Protein 8OK0 (pdb70)

Structure (mmCIF, N/CA/C/O backbone):
data_8OK0
#
_entry.id   8OK0
#
_cell.length_a   107.172
_cell.length_b   58.928
_cell.length_c   189.161
_cell.angle_alpha   90.00
_cell.angle_beta   98.93
_cell.angle_gamma   90.00
#
_symmetry.space_group_name_H-M   'I 1 2 1'
#
loop_
_entity.id
_entity.type
_entity.pdbx_description
1 polymer 'NAD(P)H dehydrogenase [quinone] 1'
2 non-polymer 'FLAVIN-ADENINE DINUCLEOTIDE'
3 non-polymer 'phenylmethanesulfonic acid'
4 non-polymer GLYCEROL
5 non-polymer 'ACETYL GROUP'
6 water water
#
loop_
_atom_site.group_PDB
_atom_site.id
_atom_site.type_symbol
_atom_site.label_atom_id
_atom_site.label_alt_id
_atom_site.label_comp_id
_atom_site.label_asym_id
_atom_site.label_entity_id
_atom_site.label_seq_id
_atom_site.pdbx_PDB_ins_code
_atom_site.Cartn_x
_atom_site.Cartn_y
_atom_site.Cartn_z
_atom_site.occupancy
_atom_site.B_iso_or_equiv
_atom_site.auth_seq_id
_atom_site.auth_comp_id
_atom_site.auth_asym_id
_atom_site.auth_atom_id
_atom_site.pdbx_PDB_model_num
ATOM 1 N N . GLY A 1 3 ? -39.852 -22.129 60.108 1.00 59.95 3 GLY A N 1
ATOM 2 C CA . GLY A 1 3 ? -38.681 -22.885 59.624 1.00 57.56 3 GLY A CA 1
ATOM 3 C C . GLY A 1 3 ? -37.685 -21.980 58.899 1.00 54.84 3 GLY A C 1
ATOM 4 O O . GLY A 1 3 ? -38.075 -21.139 58.082 1.00 53.55 3 GLY A O 1
ATOM 5 N N . ARG A 1 4 ? -36.395 -22.169 59.199 1.00 46.37 4 ARG A N 1
ATOM 6 C CA . ARG A 1 4 ? -35.335 -21.512 58.445 1.00 41.33 4 ARG A CA 1
ATOM 7 C C . ARG A 1 4 ? -34.934 -22.360 57.236 1.00 36.36 4 ARG A C 1
ATOM 8 O O . ARG A 1 4 ? -35.333 -23.525 57.111 1.00 30.67 4 ARG A O 1
ATOM 16 N N . ARG A 1 5 ? -34.119 -21.744 56.361 1.00 33.57 5 ARG A N 1
ATOM 17 C CA . ARG A 1 5 ? -33.710 -22.364 55.109 1.00 29.80 5 ARG A CA 1
ATOM 18 C C . ARG A 1 5 ? -32.186 -22.524 55.084 1.00 28.05 5 ARG A C 1
ATOM 19 O O . ARG A 1 5 ? -31.452 -21.598 55.446 1.00 26.69 5 ARG A O 1
ATOM 27 N N . ALA A 1 6 ? -31.728 -23.714 54.670 1.00 25.36 6 ALA A N 1
ATOM 28 C CA . ALA A 1 6 ? -30.308 -24.017 54.581 1.00 24.90 6 ALA A CA 1
ATOM 29 C C . ALA A 1 6 ? -29.944 -24.337 53.138 1.00 24.42 6 ALA A C 1
ATOM 30 O O . ALA A 1 6 ? -30.736 -24.960 52.444 1.00 25.80 6 ALA A O 1
ATOM 32 N N . LEU A 1 7 ? -28.749 -23.886 52.712 1.00 23.12 7 LEU A N 1
ATOM 33 C CA . LEU A 1 7 ? -28.113 -24.294 51.472 1.00 23.19 7 LEU A CA 1
ATOM 34 C C . LEU A 1 7 ? -26.807 -25.011 51.804 1.00 25.26 7 LEU A C 1
ATOM 35 O O . LEU A 1 7 ? -25.974 -24.488 52.572 1.00 24.27 7 LEU A O 1
ATOM 40 N N . ILE A 1 8 ? -26.673 -26.236 51.289 1.00 21.67 8 ILE A N 1
ATOM 41 C CA . ILE A 1 8 ? -25.450 -27.001 51.437 1.00 22.75 8 ILE A CA 1
ATOM 42 C C . ILE A 1 8 ? -24.751 -27.051 50.089 1.00 22.54 8 ILE A C 1
ATOM 43 O O . ILE A 1 8 ? -25.261 -27.660 49.144 1.00 22.98 8 ILE A O 1
ATOM 48 N N . VAL A 1 9 ? -23.572 -26.435 50.031 1.00 20.87 9 VAL A N 1
ATOM 49 C CA . VAL A 1 9 ? -22.717 -26.492 48.856 1.00 21.15 9 VAL A CA 1
ATOM 50 C C . VAL A 1 9 ? -21.653 -27.566 49.077 1.00 22.12 9 VAL A C 1
ATOM 51 O O . VAL A 1 9 ? -20.805 -27.420 49.953 1.00 21.23 9 VAL A O 1
ATOM 55 N N . LEU A 1 10 ? -21.696 -28.634 48.265 1.00 20.97 10 LEU A N 1
ATOM 56 C CA . LEU A 1 10 ? -20.761 -29.749 48.329 1.00 22.00 10 LEU A CA 1
ATOM 57 C C . LEU A 1 10 ? -19.788 -29.689 47.146 1.00 20.28 10 LEU A C 1
ATOM 58 O O . LEU A 1 10 ? -20.208 -29.476 45.997 1.00 21.83 10 LEU A O 1
ATOM 63 N N . ALA A 1 11 ? -18.493 -29.922 47.423 1.00 19.13 11 ALA A N 1
ATOM 64 C CA . ALA A 1 11 ? -17.458 -29.933 46.389 1.00 21.37 11 ALA A CA 1
ATOM 65 C C . ALA A 1 11 ? -16.659 -31.233 46.475 1.00 23.87 11 ALA A C 1
ATOM 66 O O . ALA A 1 11 ? -15.529 -31.246 46.954 1.00 23.16 11 ALA A O 1
ATOM 68 N N . HIS A 1 12 ? -17.281 -32.330 46.026 1.00 25.24 12 HIS A N 1
ATOM 69 C CA . HIS A 1 12 ? -16.624 -33.625 45.954 1.00 24.36 12 HIS A CA 1
ATOM 70 C C . HIS A 1 12 ? -17.315 -34.473 44.884 1.00 24.31 12 HIS A C 1
ATOM 71 O O . HIS A 1 12 ? -18.533 -34.530 44.836 1.00 25.20 12 HIS A O 1
ATOM 78 N N . SER A 1 13 ? -16.515 -35.120 44.041 1.00 25.53 13 SER A N 1
ATOM 79 C CA . SER A 1 13 ? -16.993 -35.888 42.895 1.00 25.33 13 SER A CA 1
ATOM 80 C C . SER A 1 13 ? -17.632 -37.219 43.292 1.00 28.06 13 SER A C 1
ATOM 81 O O . SER A 1 13 ? -18.443 -37.731 42.529 1.00 27.51 13 SER A O 1
ATOM 84 N N . GLU A 1 14 ? -17.282 -37.789 44.455 1.00 28.29 14 GLU A N 1
ATOM 85 C CA . GLU A 1 14 ? -17.663 -39.162 44.778 1.00 29.73 14 GLU A CA 1
ATOM 86 C C . GLU A 1 14 ? -18.812 -39.245 45.774 1.00 29.59 14 GLU A C 1
ATOM 87 O O . GLU A 1 14 ? -18.725 -38.721 46.884 1.00 28.54 14 GLU A O 1
ATOM 93 N N . ARG A 1 15 ? -19.883 -39.971 45.381 1.00 32.24 15 ARG A N 1
ATOM 94 C CA . ARG A 1 15 ? -21.015 -40.220 46.264 1.00 32.68 15 ARG A CA 1
ATOM 95 C C . ARG A 1 15 ? -20.613 -41.147 47.406 1.00 30.08 15 ARG A C 1
ATOM 96 O O . ARG A 1 15 ? -21.295 -41.191 48.428 1.00 32.48 15 ARG A O 1
ATOM 104 N N . THR A 1 16 ? -19.508 -41.883 47.209 1.00 32.31 16 THR A N 1
ATOM 105 C CA . THR A 1 16 ? -18.997 -42.832 48.191 1.00 33.04 16 THR A CA 1
ATOM 106 C C . THR A 1 16 ? -18.086 -42.159 49.218 1.00 35.10 16 THR A C 1
ATOM 107 O O . THR A 1 16 ? -17.565 -42.834 50.105 1.00 32.23 16 THR A O 1
ATOM 111 N N . SER A 1 17 ? -17.872 -40.847 49.092 1.00 32.62 17 SER A N 1
ATOM 112 C CA . SER A 1 17 ? -16.880 -40.142 49.900 1.00 30.14 17 SER A CA 1
ATOM 113 C C . SER A 1 17 ? -17.422 -39.849 51.292 1.00 29.12 17 SER A C 1
ATOM 114 O O . SER A 1 17 ? -18.629 -39.848 51.534 1.00 30.16 17 SER A O 1
ATOM 117 N N . PHE A 1 18 ? -16.496 -39.536 52.210 1.00 27.78 18 PHE A N 1
ATOM 118 C CA . PHE A 1 18 ? -16.880 -39.069 53.522 1.00 26.75 18 PHE A CA 1
ATOM 119 C C . PHE A 1 18 ? -17.551 -37.700 53.409 1.00 24.29 18 PHE A C 1
ATOM 120 O O . PHE A 1 18 ? -18.494 -37.393 54.136 1.00 24.98 18 PHE A O 1
ATOM 128 N N . ASN A 1 19 ? -17.061 -36.887 52.474 1.00 26.75 19 ASN A N 1
ATOM 129 C CA . ASN A 1 19 ? -17.665 -35.581 52.227 1.00 25.18 19 ASN A CA 1
ATOM 130 C C . ASN A 1 19 ? -19.145 -35.718 51.913 1.00 24.71 19 ASN A C 1
ATOM 131 O O . ASN A 1 19 ? -19.969 -34.974 52.435 1.00 23.63 19 ASN A O 1
ATOM 136 N N . TYR A 1 20 ? -19.482 -36.673 51.037 1.00 27.19 20 TYR A N 1
ATOM 137 C CA . TYR A 1 20 ? -20.874 -36.884 50.681 1.00 27.82 20 TYR A CA 1
ATOM 138 C C . TYR A 1 20 ? -21.656 -37.330 51.911 1.00 25.15 20 TYR A C 1
ATOM 139 O O . TYR A 1 20 ? -22.791 -36.910 52.115 1.00 28.35 20 TYR A O 1
ATOM 148 N N . ALA A 1 21 ? -21.054 -38.175 52.741 1.00 25.22 21 ALA A N 1
ATOM 149 C CA . ALA A 1 21 ? -21.726 -38.657 53.937 1.00 26.52 21 ALA A CA 1
ATOM 150 C C . ALA A 1 21 ? -22.045 -37.493 54.871 1.00 27.08 21 ALA A C 1
ATOM 151 O O . ALA A 1 21 ? -23.132 -37.459 55.460 1.00 28.08 21 ALA A O 1
ATOM 153 N N A MET A 1 22 ? -21.106 -36.534 54.984 0.50 25.96 22 MET A N 1
ATOM 154 N N B MET A 1 22 ? -21.106 -36.535 54.984 0.50 27.98 22 MET A N 1
ATOM 155 C CA A MET A 1 22 ? -21.299 -35.372 55.837 0.50 24.77 22 MET A CA 1
ATOM 156 C CA B MET A 1 22 ? -21.299 -35.374 55.838 0.50 28.06 22 MET A CA 1
ATOM 157 C C A MET A 1 22 ? -22.412 -34.473 55.299 0.50 24.08 22 MET A C 1
ATOM 158 C C B MET A 1 22 ? -22.412 -34.474 55.300 0.50 25.79 22 MET A C 1
ATOM 159 O O A MET A 1 22 ? -23.157 -33.879 56.072 0.50 24.31 22 MET A O 1
ATOM 160 O O B MET A 1 22 ? -23.156 -33.879 56.072 0.50 25.92 22 MET A O 1
ATOM 169 N N . LYS A 1 23 ? -22.513 -34.370 53.973 1.00 25.66 23 LYS A N 1
ATOM 170 C CA . LYS A 1 23 ? -23.589 -33.614 53.352 1.00 27.10 23 LYS A CA 1
ATOM 171 C C . LYS A 1 23 ? -24.930 -34.266 53.682 1.00 27.77 23 LYS A C 1
ATOM 172 O O . LYS A 1 23 ? -25.885 -33.589 54.049 1.00 25.63 23 LYS A O 1
ATOM 178 N N . GLU A 1 24 ? -24.998 -35.588 53.529 1.00 28.89 24 GLU A N 1
ATOM 179 C CA . GLU A 1 24 ? -26.214 -36.337 53.831 1.00 30.04 24 GLU A CA 1
ATOM 180 C C . GLU A 1 24 ? -26.594 -36.206 55.300 1.00 27.45 24 GLU A C 1
ATOM 181 O O . GLU A 1 24 ? -27.772 -36.018 55.630 1.00 27.15 24 GLU A O 1
ATOM 187 N N . ALA A 1 25 ? -25.599 -36.266 56.184 1.00 29.62 25 ALA A N 1
ATOM 188 C CA . ALA A 1 25 ? -25.852 -36.161 57.611 1.00 31.02 25 ALA A CA 1
ATOM 189 C C . ALA A 1 25 ? -26.402 -34.775 57.949 1.00 30.77 25 ALA A C 1
ATOM 190 O O . ALA A 1 25 ? -27.378 -34.657 58.685 1.00 28.98 25 ALA A O 1
ATOM 192 N N . ALA A 1 26 ? -25.783 -33.733 57.378 1.00 28.88 26 ALA A N 1
ATOM 193 C CA . ALA A 1 26 ? -26.239 -32.372 57.590 1.00 26.23 26 ALA A CA 1
ATOM 194 C C . ALA A 1 26 ? -27.687 -32.206 57.146 1.00 25.68 26 ALA A C 1
ATOM 195 O O . ALA A 1 26 ? -28.485 -31.577 57.831 1.00 27.41 26 ALA A O 1
ATOM 197 N N . ALA A 1 27 ? -28.004 -32.717 55.958 1.00 24.32 27 ALA A N 1
ATOM 198 C CA . ALA A 1 27 ? -29.338 -32.555 55.402 1.00 26.39 27 ALA A CA 1
ATOM 199 C C . ALA A 1 27 ? -30.372 -33.220 56.319 1.00 26.39 27 ALA A C 1
ATOM 200 O O . ALA A 1 27 ? -31.412 -32.625 56.602 1.00 29.77 27 ALA A O 1
ATOM 202 N N . ALA A 1 28 ? -30.053 -34.432 56.788 1.00 30.04 28 ALA A N 1
ATOM 203 C CA . ALA A 1 28 ? -30.959 -35.208 57.622 1.00 32.25 28 ALA A CA 1
ATOM 204 C C . ALA A 1 28 ? -31.206 -34.502 58.959 1.00 31.61 28 ALA A C 1
ATOM 205 O O . ALA A 1 28 ? -32.342 -34.393 59.409 1.00 32.71 28 ALA A O 1
ATOM 207 N N . ALA A 1 29 ? -30.134 -34.008 59.590 1.00 32.17 29 ALA A N 1
ATOM 208 C CA . ALA A 1 29 ? -30.232 -33.359 60.890 1.00 29.55 29 ALA A CA 1
ATOM 209 C C . ALA A 1 29 ? -31.019 -32.049 60.790 1.00 30.67 29 ALA A C 1
ATOM 210 O O . ALA A 1 29 ? -31.803 -31.721 61.676 1.00 32.10 29 ALA A O 1
ATOM 212 N N . LEU A 1 30 ? -30.802 -31.276 59.724 1.00 26.46 30 LEU A N 1
ATOM 213 C CA . LEU A 1 30 ? -31.474 -29.993 59.569 1.00 26.91 30 LEU A CA 1
ATOM 214 C C . LEU A 1 30 ? -32.967 -30.197 59.287 1.00 28.46 30 LEU A C 1
ATOM 215 O O . LEU A 1 30 ? -33.814 -29.483 59.824 1.00 25.68 30 LEU A O 1
ATOM 220 N N . LYS A 1 31 ? -33.290 -31.170 58.434 1.00 29.15 31 LYS A N 1
ATOM 221 C CA . LYS A 1 31 ? -34.689 -31.478 58.137 1.00 29.79 31 LYS A CA 1
ATOM 222 C C . LYS A 1 31 ? -35.428 -31.967 59.389 1.00 31.24 31 LYS A C 1
ATOM 223 O O . LYS A 1 31 ? -36.580 -31.589 59.595 1.00 30.78 31 LYS A O 1
ATOM 229 N N . LYS A 1 32 ? -34.749 -32.768 60.223 1.00 32.28 32 LYS A N 1
ATOM 230 C CA . LYS A 1 32 ? -35.319 -33.262 61.468 1.00 31.22 32 LYS A CA 1
ATOM 231 C C . LYS A 1 32 ? -35.748 -32.115 62.373 1.00 35.34 32 LYS A C 1
ATOM 232 O O . LYS A 1 32 ? -36.756 -32.221 63.076 1.00 31.17 32 LYS A O 1
ATOM 238 N N . LYS A 1 33 ? -35.012 -30.996 62.327 1.00 31.84 33 LYS A N 1
ATOM 239 C CA . LYS A 1 33 ? -35.324 -29.817 63.119 1.00 33.44 33 LYS A CA 1
ATOM 240 C C . LYS A 1 33 ? -36.200 -28.830 62.349 1.00 30.85 33 LYS A C 1
ATOM 241 O O . LYS A 1 33 ? -36.382 -27.704 62.786 1.00 35.54 33 LYS A O 1
ATOM 247 N N . GLY A 1 34 ? -36.778 -29.249 61.223 1.00 34.58 34 GLY A N 1
ATOM 248 C CA . GLY A 1 34 ? -37.759 -28.433 60.518 1.00 32.73 34 GLY A CA 1
ATOM 249 C C . GLY A 1 34 ? -37.174 -27.422 59.528 1.00 30.86 34 GLY A C 1
ATOM 250 O O . GLY A 1 34 ? -37.894 -26.529 59.078 1.00 29.76 34 GLY A O 1
ATOM 251 N N . TRP A 1 35 ? -35.876 -27.517 59.207 1.00 27.02 35 TRP A N 1
ATOM 252 C CA . TRP A 1 35 ? -35.319 -26.667 58.158 1.00 27.14 35 TRP A CA 1
ATOM 253 C C . TRP A 1 35 ? -35.791 -27.147 56.784 1.00 26.05 35 TRP A C 1
ATOM 254 O O . TRP A 1 35 ? -35.934 -28.351 56.563 1.00 28.77 35 TRP A O 1
ATOM 265 N N . GLU A 1 36 ? -35.932 -26.200 55.865 1.00 27.50 36 GLU A N 1
ATOM 266 C CA . GLU A 1 36 ? -35.910 -26.473 54.429 1.00 31.70 36 GLU A CA 1
ATOM 267 C C . GLU A 1 36 ? -34.456 -26.500 53.953 1.00 27.78 36 GLU A C 1
ATOM 268 O O . GLU A 1 36 ? -33.712 -25.560 54.236 1.00 29.58 36 GLU A O 1
ATOM 274 N N . VAL A 1 37 ? -34.062 -27.563 53.245 1.00 25.40 37 VAL A N 1
ATOM 275 C CA . VAL A 1 37 ? -32.672 -27.772 52.837 1.00 26.54 37 VAL A CA 1
ATOM 276 C C . VAL A 1 37 ? -32.570 -27.858 51.313 1.00 30.49 37 VAL A C 1
ATOM 277 O O . VAL A 1 37 ? -33.202 -28.718 50.707 1.00 31.28 37 VAL A O 1
ATOM 281 N N . VAL A 1 38 ? -31.738 -26.988 50.719 1.00 27.97 38 VAL A N 1
ATOM 282 C CA . VAL A 1 38 ? -31.442 -26.971 49.293 1.00 26.51 38 VAL A CA 1
ATOM 283 C C . VAL A 1 38 ? -29.965 -27.324 49.113 1.00 25.59 38 VAL A C 1
ATOM 284 O O . VAL A 1 38 ? -29.161 -27.029 49.995 1.00 24.83 38 VAL A O 1
ATOM 288 N N . GLU A 1 39 ? -29.626 -27.988 47.999 1.00 25.34 39 GLU A N 1
ATOM 289 C CA . GLU A 1 39 ? -28.248 -28.410 47.762 1.00 27.09 39 GLU A CA 1
ATOM 290 C C . GLU A 1 39 ? -27.679 -27.785 46.485 1.00 28.58 39 GLU A C 1
ATOM 291 O O . GLU A 1 39 ? -28.389 -27.560 45.508 1.00 27.31 39 GLU A O 1
ATOM 297 N N . SER A 1 40 ? -26.366 -27.532 46.522 1.00 23.82 40 SER A N 1
ATOM 298 C CA . SER A 1 40 ? -25.562 -27.313 45.329 1.00 24.28 40 SER A CA 1
ATOM 299 C C . SER A 1 40 ? -24.409 -28.309 45.340 1.00 25.06 40 SER A C 1
ATOM 300 O O . SER A 1 40 ? -23.332 -28.023 45.872 1.00 22.12 40 SER A O 1
ATOM 303 N N . ASP A 1 41 ? -24.681 -29.489 44.780 1.00 22.42 41 ASP A N 1
ATOM 304 C CA . ASP A 1 41 ? -23.681 -30.523 44.612 1.00 25.86 41 ASP A CA 1
ATOM 305 C C . ASP A 1 41 ? -22.958 -30.214 43.309 1.00 24.75 41 ASP A C 1
ATOM 306 O O . ASP A 1 41 ? -23.417 -30.617 42.241 1.00 23.24 41 ASP A O 1
ATOM 311 N N . LEU A 1 42 ? -21.851 -29.457 43.407 1.00 23.16 42 LEU A N 1
ATOM 312 C CA . LEU A 1 42 ? -21.255 -28.821 42.237 1.00 22.29 42 LEU A CA 1
ATOM 313 C C . LEU A 1 42 ? -20.846 -29.846 41.181 1.00 21.62 42 LEU A C 1
ATOM 314 O O . LEU A 1 42 ? -21.031 -29.612 39.998 1.00 21.54 42 LEU A O 1
ATOM 319 N N . TYR A 1 43 ? -20.269 -30.976 41.606 1.00 22.76 43 TYR A N 1
ATOM 320 C CA . TYR A 1 43 ? -19.879 -31.988 40.644 1.00 22.81 43 TYR A CA 1
ATOM 321 C C . TYR A 1 43 ? -21.101 -32.631 39.994 1.00 24.65 43 TYR A C 1
ATOM 322 O O . TYR A 1 43 ? -21.112 -32.837 38.771 1.00 27.47 43 TYR A O 1
ATOM 331 N N . ALA A 1 44 ? -22.130 -32.931 40.783 1.00 24.87 44 ALA A N 1
ATOM 332 C CA . ALA A 1 44 ? -23.313 -33.581 40.228 1.00 27.31 44 ALA A CA 1
ATOM 333 C C . ALA A 1 44 ? -24.038 -32.643 39.266 1.00 26.77 44 ALA A C 1
ATOM 334 O O . ALA A 1 44 ? -24.632 -33.106 38.285 1.00 24.27 44 ALA A O 1
ATOM 336 N N . MET A 1 45 ? -23.916 -31.326 39.507 1.00 25.01 45 MET A N 1
ATOM 337 C CA . MET A 1 45 ? -24.516 -30.304 38.676 1.00 26.44 45 MET A CA 1
ATOM 338 C C . MET A 1 45 ? -23.700 -30.051 37.407 1.00 26.94 45 MET A C 1
ATOM 339 O O . MET A 1 45 ? -24.131 -29.269 36.568 1.00 26.22 45 MET A O 1
ATOM 344 N N . ASN A 1 46 ? -22.500 -30.629 37.291 1.00 27.34 46 ASN A N 1
ATOM 345 C CA . ASN A 1 46 ? -21.580 -30.267 36.221 1.00 26.17 46 ASN A CA 1
ATOM 346 C C . ASN A 1 46 ? -21.371 -28.752 36.213 1.00 24.25 46 ASN A C 1
ATOM 347 O O . ASN A 1 46 ? -21.326 -28.122 35.163 1.00 21.80 46 ASN A O 1
ATOM 352 N N . PHE A 1 47 ? -21.223 -28.168 37.402 1.00 23.14 47 PHE A N 1
ATOM 353 C CA . PHE A 1 47 ? -21.108 -26.732 37.514 1.00 22.53 47 PHE A CA 1
ATOM 354 C C . PHE A 1 47 ? -19.869 -26.232 36.783 1.00 23.18 47 PHE A C 1
ATOM 355 O O . PHE A 1 47 ? -18.785 -26.771 36.964 1.00 24.80 47 PHE A O 1
ATOM 363 N N . ASN A 1 48 ? -20.052 -25.192 35.973 1.00 22.48 48 ASN A N 1
ATOM 364 C CA . ASN A 1 48 ? -18.988 -24.518 35.264 1.00 23.38 48 ASN A CA 1
ATOM 365 C C . ASN A 1 48 ? -18.300 -23.531 36.195 1.00 22.01 48 ASN A C 1
ATOM 366 O O . ASN A 1 48 ? -18.902 -22.535 36.565 1.00 22.13 48 ASN A O 1
ATOM 371 N N . PRO A 1 49 ? -17.029 -23.743 36.579 1.00 23.01 49 PRO A N 1
ATOM 372 C CA . PRO A 1 49 ? -16.381 -22.879 37.554 1.00 25.34 49 PRO A CA 1
ATOM 373 C C . PRO A 1 49 ? -15.542 -21.753 36.985 1.00 22.59 49 PRO A C 1
ATOM 374 O O . PRO A 1 49 ? -14.923 -21.030 37.745 1.00 22.13 49 PRO A O 1
ATOM 378 N N . ILE A 1 50 ? -15.560 -21.560 35.656 1.00 20.36 50 ILE A N 1
ATOM 379 C CA . ILE A 1 50 ? -14.651 -20.608 35.062 1.00 22.46 50 ILE A CA 1
ATOM 380 C C . ILE A 1 50 ? -15.408 -19.365 34.599 1.00 21.29 50 ILE A C 1
ATOM 381 O O . ILE A 1 50 ? -16.214 -19.451 33.697 1.00 21.03 50 ILE A O 1
ATOM 386 N N . ILE A 1 51 ? -15.048 -18.198 35.161 1.00 17.55 51 ILE A N 1
ATOM 387 C CA . ILE A 1 51 ? -15.563 -16.912 34.741 1.00 19.65 51 ILE A CA 1
ATOM 388 C C . ILE A 1 51 ? -15.170 -16.620 33.299 1.00 22.35 51 ILE A C 1
ATOM 389 O O . ILE A 1 51 ? -14.048 -16.910 32.860 1.00 22.83 51 ILE A O 1
ATOM 394 N N . SER A 1 52 ? -16.108 -16.023 32.566 1.00 20.74 52 SER A N 1
ATOM 395 C CA . SER A 1 52 ? -15.855 -15.654 31.182 1.00 22.70 52 SER A CA 1
ATOM 396 C C . SER A 1 52 ? -16.949 -14.698 30.721 1.00 23.15 52 SER A C 1
ATOM 397 O O . SER A 1 52 ? -17.961 -14.517 31.384 1.00 24.01 52 SER A O 1
ATOM 400 N N . ARG A 1 53 ? -16.766 -14.162 29.522 1.00 22.54 53 ARG A N 1
ATOM 401 C CA . ARG A 1 53 ? -17.772 -13.319 28.895 1.00 24.55 53 ARG A CA 1
ATOM 402 C C . ARG A 1 53 ? -19.106 -14.033 28.685 1.00 25.79 53 ARG A C 1
ATOM 403 O O . ARG A 1 53 ? -20.137 -13.390 28.532 1.00 25.12 53 ARG A O 1
ATOM 411 N N . LYS A 1 54 ? -19.113 -15.373 28.664 1.00 23.45 54 LYS A N 1
ATOM 412 C CA . LYS A 1 54 ? -20.358 -16.088 28.457 1.00 25.13 54 LYS A CA 1
ATOM 413 C C . LYS A 1 54 ? -21.211 -16.104 29.726 1.00 24.88 54 LYS A C 1
ATOM 414 O O . LYS A 1 54 ? -22.326 -16.602 29.720 1.00 25.21 54 LYS A O 1
ATOM 420 N N . ASP A 1 55 ? -20.719 -15.507 30.813 1.00 21.80 55 ASP A N 1
ATOM 421 C CA . ASP A 1 55 ? -21.531 -15.288 32.010 1.00 21.03 55 ASP A CA 1
ATOM 422 C C . ASP A 1 55 ? -22.542 -14.172 31.792 1.00 22.76 55 ASP A C 1
ATOM 423 O O . ASP A 1 55 ? -23.434 -14.009 32.615 1.00 25.33 55 ASP A O 1
ATOM 428 N N . ILE A 1 56 ? -22.363 -13.390 30.728 1.00 23.76 56 ILE A N 1
ATOM 429 C CA . ILE A 1 56 ? -23.261 -12.325 30.344 1.00 24.77 56 ILE A CA 1
ATOM 430 C C . ILE A 1 56 ? -23.995 -12.778 29.077 1.00 26.83 56 ILE A C 1
ATOM 431 O O . ILE A 1 56 ? -23.366 -12.991 28.054 1.00 26.01 56 ILE A O 1
ATOM 436 N N . THR A 1 57 ? -25.329 -12.897 29.169 1.00 29.97 57 THR A N 1
ATOM 437 C CA . THR A 1 57 ? -26.159 -13.521 28.138 1.00 33.14 57 THR A CA 1
ATOM 438 C C . THR A 1 57 ? -26.722 -12.481 27.188 1.00 37.57 57 THR A C 1
ATOM 439 O O . THR A 1 57 ? -27.912 -12.508 26.848 1.00 56.93 57 THR A O 1
ATOM 443 N N . GLY A 1 58 ? -25.865 -11.553 26.835 1.00 31.71 58 GLY A N 1
ATOM 444 C CA . GLY A 1 58 ? -26.210 -10.529 25.862 1.00 30.45 58 GLY A CA 1
ATOM 445 C C . GLY A 1 58 ? -24.993 -9.691 25.512 1.00 27.09 58 GLY A C 1
ATOM 446 O O . GLY A 1 58 ? -23.881 -10.040 25.871 1.00 25.51 58 GLY A O 1
ATOM 447 N N . LYS A 1 59 ? -25.265 -8.541 24.881 1.00 25.66 59 LYS A N 1
ATOM 448 C CA . LYS A 1 59 ? -24.302 -7.552 24.435 1.00 28.79 59 LYS A CA 1
ATOM 449 C C . LYS A 1 59 ? -23.481 -7.033 25.614 1.00 27.89 59 LYS A C 1
ATOM 450 O O . LYS A 1 59 ? -24.008 -6.701 26.662 1.00 28.17 59 LYS A O 1
ATOM 456 N N . LEU A 1 60 ? -22.168 -7.014 25.432 1.00 26.48 60 LEU A N 1
ATOM 457 C CA . LEU A 1 60 ? -21.238 -6.543 26.456 1.00 26.56 60 LEU A CA 1
ATOM 458 C C . LEU A 1 60 ? -21.184 -5.021 26.394 1.00 30.17 60 LEU A C 1
ATOM 459 O O . LEU A 1 60 ? -21.390 -4.446 25.332 1.00 32.91 60 LEU A O 1
ATOM 464 N N . LYS A 1 61 ? -20.899 -4.372 27.517 1.00 32.78 61 LYS A N 1
ATOM 465 C CA . LYS A 1 61 ? -20.707 -2.926 27.533 1.00 38.91 61 LYS A CA 1
ATOM 466 C C . LYS A 1 61 ? -19.494 -2.540 26.686 1.00 35.98 61 LYS A C 1
ATOM 467 O O . LYS A 1 61 ? -19.578 -1.620 25.887 1.00 40.36 61 LYS A O 1
ATOM 473 N N . ASP A 1 62 ? -18.370 -3.244 26.851 1.00 32.44 62 ASP A N 1
ATOM 474 C CA . ASP A 1 62 ? -17.127 -2.893 26.174 1.00 35.17 62 ASP A CA 1
ATOM 475 C C . ASP A 1 62 ? -16.372 -4.166 25.788 1.00 37.98 62 ASP A C 1
ATOM 476 O O . ASP A 1 62 ? -15.466 -4.592 26.498 1.00 35.59 62 ASP A O 1
ATOM 481 N N . PRO A 1 63 ? -16.726 -4.822 24.659 1.00 39.25 63 PRO A N 1
ATOM 482 C CA . PRO A 1 63 ? -16.107 -6.097 24.278 1.00 38.88 63 PRO A CA 1
ATOM 483 C C . PRO A 1 63 ? -14.635 -6.007 23.867 1.00 36.96 63 PRO A C 1
ATOM 484 O O . PRO A 1 63 ? -13.953 -7.022 23.827 1.00 42.46 63 PRO A O 1
ATOM 488 N N . ALA A 1 64 ? -14.167 -4.785 23.576 1.00 37.28 64 ALA A N 1
ATOM 489 C CA . ALA A 1 64 ? -12.795 -4.522 23.185 1.00 38.07 64 ALA A CA 1
ATOM 490 C C . ALA A 1 64 ? -11.863 -4.492 24.390 1.00 37.09 64 ALA A C 1
ATOM 491 O O . ALA A 1 64 ? -10.668 -4.743 24.244 1.00 38.41 64 ALA A O 1
ATOM 493 N N A ASN A 1 65 ? -12.407 -4.132 25.558 0.50 36.34 65 ASN A N 1
ATOM 494 N N B ASN A 1 65 ? -12.410 -4.135 25.556 0.50 36.79 65 ASN A N 1
ATOM 495 C CA A ASN A 1 65 ? -11.672 -4.113 26.817 0.50 34.87 65 ASN A CA 1
ATOM 496 C CA B ASN A 1 65 ? -11.674 -4.105 26.812 0.50 35.60 65 ASN A CA 1
ATOM 497 C C A ASN A 1 65 ? -12.556 -4.773 27.872 0.50 33.62 65 ASN A C 1
ATOM 498 C C B ASN A 1 65 ? -12.555 -4.771 27.871 0.50 34.01 65 ASN A C 1
ATOM 499 O O A ASN A 1 65 ? -13.140 -4.085 28.701 0.50 33.45 65 ASN A O 1
ATOM 500 O O B ASN A 1 65 ? -13.139 -4.085 28.702 0.50 33.82 65 ASN A O 1
ATOM 509 N N . PHE A 1 66 ? -12.682 -6.104 27.795 1.00 31.23 66 PHE A N 1
ATOM 510 C CA . PHE A 1 66 ? -13.598 -6.854 28.637 1.00 29.64 66 PHE A CA 1
ATOM 511 C C . PHE A 1 66 ? -13.086 -6.879 30.073 1.00 27.95 66 PHE A C 1
ATOM 512 O O . PHE A 1 66 ? -12.004 -7.392 30.313 1.00 27.54 66 PHE A O 1
ATOM 520 N N . GLN A 1 67 ? -13.894 -6.341 30.996 1.00 26.55 67 GLN A N 1
ATOM 521 C CA A GLN A 1 67 ? -13.558 -6.261 32.409 0.50 28.70 67 GLN A CA 1
ATOM 522 C CA B GLN A 1 67 ? -13.562 -6.259 32.407 0.50 28.60 67 GLN A CA 1
ATOM 523 C C . GLN A 1 67 ? -14.655 -6.968 33.193 1.00 26.49 67 GLN A C 1
ATOM 524 O O . GLN A 1 67 ? -15.766 -6.447 33.324 1.00 25.32 67 GLN A O 1
ATOM 535 N N . TYR A 1 68 ? -14.332 -8.153 33.708 1.00 22.65 68 TYR A N 1
ATOM 536 C CA . TYR A 1 68 ? -15.341 -9.010 34.286 1.00 23.93 68 TYR A CA 1
ATOM 537 C C . TYR A 1 68 ? -16.085 -8.332 35.440 1.00 24.52 68 TYR A C 1
ATOM 538 O O . TYR A 1 68 ? -17.306 -8.464 35.546 1.00 20.66 68 TYR A O 1
ATOM 547 N N . PRO A 1 69 ? -15.404 -7.658 36.394 1.00 26.41 69 PRO A N 1
ATOM 548 C CA . PRO A 1 69 ? -16.130 -7.057 37.523 1.00 26.84 69 PRO A CA 1
ATOM 549 C C . PRO A 1 69 ? -17.232 -6.100 37.053 1.00 22.76 69 PRO A C 1
ATOM 550 O O . PRO A 1 69 ? -18.408 -6.301 37.388 1.00 24.04 69 PRO A O 1
ATOM 554 N N . ALA A 1 70 ? -16.882 -5.125 36.209 1.00 24.10 70 ALA A N 1
ATOM 555 C CA . ALA A 1 70 ? -17.876 -4.149 35.764 1.00 27.88 70 ALA A CA 1
ATOM 556 C C . ALA A 1 70 ? -18.951 -4.803 34.900 1.00 26.62 70 ALA A C 1
ATOM 557 O O . ALA A 1 70 ? -20.133 -4.498 35.056 1.00 26.54 70 ALA A O 1
ATOM 559 N N . GLU A 1 71 ? -18.553 -5.729 34.007 1.00 26.38 71 GLU A N 1
ATOM 560 C CA . GLU A 1 71 ? -19.498 -6.322 33.067 1.00 24.74 71 GLU A CA 1
ATOM 561 C C . GLU A 1 71 ? -20.498 -7.218 33.808 1.00 24.79 71 GLU A C 1
ATOM 562 O O . GLU A 1 71 ? -21.674 -7.246 33.458 1.00 24.68 71 GLU A O 1
ATOM 568 N N . SER A 1 72 ? -20.027 -7.964 34.822 1.00 22.57 72 SER A N 1
ATOM 569 C CA . SER A 1 72 ? -20.885 -8.882 35.543 1.00 23.46 72 SER A CA 1
ATOM 570 C C . SER A 1 72 ? -21.902 -8.104 36.376 1.00 22.09 72 SER A C 1
ATOM 571 O O . SER A 1 72 ? -23.038 -8.519 36.505 1.00 20.36 72 SER A O 1
ATOM 574 N N . VAL A 1 73 ? -21.463 -6.991 36.971 1.00 24.74 73 VAL A N 1
ATOM 575 C CA . VAL A 1 73 ? -22.330 -6.174 37.802 1.00 25.18 73 VAL A CA 1
ATOM 576 C C . VAL A 1 73 ? -23.456 -5.597 36.953 1.00 24.18 73 VAL A C 1
ATOM 577 O O . VAL A 1 73 ? -24.619 -5.642 37.342 1.00 25.43 73 VAL A O 1
ATOM 581 N N . LEU A 1 74 ? -23.092 -5.109 35.763 1.00 25.55 74 LEU A N 1
ATOM 582 C CA . LEU A 1 74 ? -24.064 -4.591 34.815 1.00 27.28 74 LEU A CA 1
ATOM 583 C C . LEU A 1 74 ? -25.077 -5.679 34.470 1.00 24.64 74 LEU A C 1
ATOM 584 O O . LEU A 1 74 ? -26.282 -5.435 34.444 1.00 25.12 74 LEU A O 1
ATOM 589 N N . ALA A 1 75 ? -24.584 -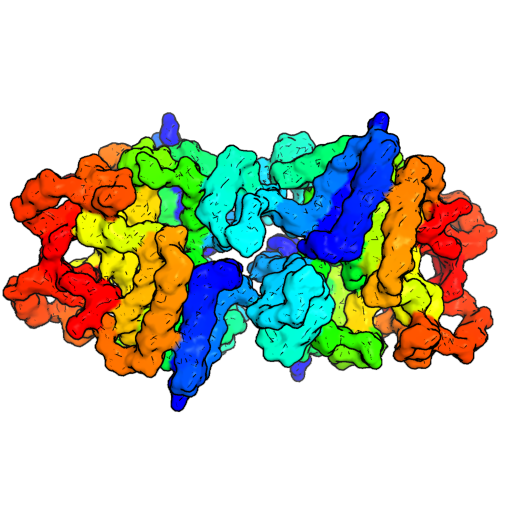6.896 34.209 1.00 23.66 75 ALA A N 1
ATOM 590 C CA . ALA A 1 75 ? -25.466 -7.997 33.862 1.00 22.62 75 ALA A CA 1
ATOM 591 C C . ALA A 1 75 ? -26.403 -8.321 35.021 1.00 23.14 75 ALA A C 1
ATOM 592 O O . ALA A 1 75 ? -27.579 -8.644 34.827 1.00 23.61 75 ALA A O 1
ATOM 594 N N . TYR A 1 76 ? -25.857 -8.283 36.238 1.00 23.71 76 TYR A N 1
ATOM 595 C CA . TYR A 1 76 ? -26.642 -8.561 37.424 1.00 25.69 76 TYR A CA 1
ATOM 596 C C . TYR A 1 76 ? -27.808 -7.561 37.480 1.00 26.77 76 TYR A C 1
ATOM 597 O O . TYR A 1 76 ? -28.952 -7.957 37.684 1.00 26.72 76 TYR A O 1
ATOM 606 N N . LYS A 1 77 ? -27.488 -6.277 37.311 1.00 28.03 77 LYS A N 1
ATOM 607 C CA . LYS A 1 77 ? -28.472 -5.208 37.438 1.00 31.37 77 LYS A CA 1
ATOM 608 C C . LYS A 1 77 ? -29.525 -5.240 36.331 1.00 30.06 77 LYS A C 1
ATOM 609 O O . LYS A 1 77 ? -30.703 -4.974 36.591 1.00 31.75 77 LYS A O 1
ATOM 615 N N . GLU A 1 78 ? -29.110 -5.613 35.110 1.00 31.48 78 GLU A N 1
ATOM 616 C CA . GLU A 1 78 ? -29.985 -5.577 33.950 1.00 28.10 78 GLU A CA 1
ATOM 617 C C . GLU A 1 78 ? -30.701 -6.908 33.724 1.00 31.96 78 GLU A C 1
ATOM 618 O O . GLU A 1 78 ? -31.565 -6.991 32.851 1.00 37.14 78 GLU A O 1
ATOM 624 N N . GLY A 1 79 ? -30.324 -7.955 34.476 1.00 29.69 79 GLY A N 1
ATOM 625 C CA . GLY A 1 79 ? -30.952 -9.266 34.396 1.00 31.31 79 GLY A CA 1
ATOM 626 C C . GLY A 1 79 ? -30.446 -10.115 33.224 1.00 30.61 79 GLY A C 1
ATOM 627 O O . GLY A 1 79 ? -31.176 -10.900 32.623 1.00 32.16 79 GLY A O 1
ATOM 628 N N . HIS A 1 80 ? -29.156 -10.008 32.928 1.00 30.94 80 HIS A N 1
ATOM 629 C CA . HIS A 1 80 ? -28.548 -10.710 31.807 1.00 28.90 80 HIS A CA 1
ATOM 630 C C . HIS A 1 80 ? -27.423 -11.648 32.263 1.00 29.19 80 HIS A C 1
ATOM 631 O O . HIS A 1 80 ? -26.588 -11.966 31.436 1.00 29.12 80 HIS A O 1
ATOM 638 N N . LEU A 1 81 ? -27.377 -12.060 33.534 1.00 29.65 81 LEU A N 1
ATOM 639 C CA . LEU A 1 81 ? -26.435 -13.094 33.949 1.00 24.16 81 LEU A CA 1
ATOM 640 C C . LEU A 1 81 ? -26.878 -14.450 33.416 1.00 26.02 81 LEU A C 1
ATOM 641 O O . LEU A 1 81 ? -28.078 -14.709 33.265 1.00 22.61 81 LEU A O 1
ATOM 646 N N . SER A 1 82 ? -25.888 -15.316 33.159 1.00 26.86 82 SER A N 1
ATOM 647 C CA . SER A 1 82 ? -26.124 -16.680 32.732 1.00 27.54 82 SER A CA 1
ATOM 648 C C . SER A 1 82 ? -27.077 -17.361 33.710 1.00 26.43 82 SER A C 1
ATOM 649 O O . SER A 1 82 ? -26.943 -17.228 34.930 1.00 25.35 82 SER A O 1
ATOM 652 N N . PRO A 1 83 ? -28.093 -18.106 33.216 1.00 25.76 83 PRO A N 1
ATOM 653 C CA . PRO A 1 83 ? -29.063 -18.748 34.097 1.00 26.21 83 PRO A CA 1
ATOM 654 C C . PRO A 1 83 ? -28.522 -19.649 35.200 1.00 23.69 83 PRO A C 1
ATOM 655 O O . PRO A 1 83 ? -29.125 -19.717 36.266 1.00 23.74 83 PRO A O 1
ATOM 659 N N . ASP A 1 84 ? -27.421 -20.362 34.949 1.00 21.70 84 ASP A N 1
ATOM 660 C CA . ASP A 1 84 ? -26.828 -21.192 35.992 1.00 23.02 84 ASP A CA 1
ATOM 661 C C . ASP A 1 84 ? -26.379 -20.336 37.183 1.00 22.14 84 ASP A C 1
ATOM 662 O O . ASP A 1 84 ? -26.522 -20.768 38.327 1.00 25.80 84 ASP A O 1
ATOM 667 N N . ILE A 1 85 ? -25.830 -19.160 36.916 1.00 22.59 85 ILE A N 1
ATOM 668 C CA . ILE A 1 85 ? -25.425 -18.239 37.980 1.00 21.72 85 ILE A CA 1
ATOM 669 C C . ILE A 1 85 ? -26.668 -17.742 38.731 1.00 23.44 85 ILE A C 1
ATOM 670 O O . ILE A 1 85 ? -26.712 -17.768 39.953 1.00 20.45 85 ILE A O 1
ATOM 675 N N . VAL A 1 86 ? -27.694 -17.325 37.981 1.00 23.15 86 VAL A N 1
ATOM 676 C CA . VAL A 1 86 ? -28.927 -16.806 38.563 1.00 24.56 86 VAL A CA 1
ATOM 677 C C . VAL A 1 86 ? -29.545 -17.837 39.493 1.00 21.62 86 VAL A C 1
ATOM 678 O O . VAL A 1 86 ? -29.964 -17.495 40.597 1.00 22.47 86 VAL A O 1
ATOM 682 N N . ALA A 1 87 ? -29.537 -19.114 39.094 1.00 22.96 87 ALA A N 1
ATOM 683 C CA . ALA A 1 87 ? -30.089 -20.166 39.926 1.00 24.66 87 ALA A CA 1
ATOM 684 C C . ALA A 1 87 ? -29.373 -20.252 41.278 1.00 24.50 87 ALA A C 1
ATOM 685 O O . ALA A 1 87 ? -30.003 -20.447 42.306 1.00 22.85 87 ALA A O 1
ATOM 687 N N . GLU A 1 88 ? -28.050 -20.102 41.288 1.00 22.58 88 GLU A N 1
ATOM 688 C CA . GLU A 1 88 ? -27.291 -20.177 42.524 1.00 22.04 88 GLU A CA 1
ATOM 689 C C . GLU A 1 88 ? -27.531 -18.941 43.383 1.00 20.50 88 GLU A C 1
ATOM 690 O O . GLU A 1 88 ? -27.644 -19.058 44.600 1.00 24.19 88 GLU A O 1
ATOM 696 N N . GLN A 1 89 ? -27.596 -17.765 42.756 1.00 20.39 89 GLN A N 1
ATOM 697 C CA . GLN A 1 89 ? -27.913 -16.531 43.457 1.00 21.55 89 GLN A CA 1
ATOM 698 C C . GLN A 1 89 ? -29.268 -16.631 44.160 1.00 23.16 89 GLN A C 1
ATOM 699 O O . GLN A 1 89 ? -29.447 -16.128 45.270 1.00 23.59 89 GLN A O 1
ATOM 705 N N . LYS A 1 90 ? -30.237 -17.287 43.518 1.00 26.77 90 LYS A N 1
ATOM 706 C CA . LYS A 1 90 ? -31.563 -17.427 44.109 1.00 28.12 90 LYS A CA 1
ATOM 707 C C . LYS A 1 90 ? -31.507 -18.360 45.317 1.00 26.63 90 LYS A C 1
ATOM 708 O O . LYS A 1 90 ? -32.186 -18.107 46.315 1.00 27.04 90 LYS A O 1
ATOM 714 N N . LYS A 1 91 ? -30.707 -19.424 45.243 1.00 23.50 91 LYS A N 1
ATOM 715 C CA . LYS A 1 91 ? -30.524 -20.288 46.401 1.00 25.66 91 LYS A CA 1
ATOM 716 C C . LYS A 1 91 ? -29.960 -19.490 47.571 1.00 24.52 91 LYS A C 1
ATOM 717 O O . LYS A 1 91 ? -30.406 -19.660 48.710 1.00 24.91 91 LYS A O 1
ATOM 723 N N . LEU A 1 92 ? -28.964 -18.644 47.294 1.00 24.83 92 LEU A N 1
ATOM 724 C CA . LEU A 1 92 ? -28.308 -17.855 48.319 1.00 25.98 92 LEU A CA 1
ATOM 725 C C . LEU A 1 92 ? -29.280 -16.870 48.946 1.00 27.51 92 LEU A C 1
ATOM 726 O O . LEU A 1 92 ? -29.319 -16.743 50.168 1.00 24.80 92 LEU A O 1
ATOM 731 N N . GLU A 1 93 ? -30.028 -16.145 48.103 1.00 28.84 93 GLU A N 1
ATOM 732 C CA . GLU A 1 93 ? -31.025 -15.204 48.590 1.00 30.35 93 GLU A CA 1
ATOM 733 C C . GLU A 1 93 ? -31.984 -15.898 49.554 1.00 27.87 93 GLU A C 1
ATOM 734 O O . GLU A 1 93 ? -32.349 -15.321 50.570 1.00 28.75 93 GLU A O 1
ATOM 740 N N . ALA A 1 94 ? -32.392 -17.137 49.243 1.00 27.56 94 ALA A N 1
ATOM 741 C CA . ALA A 1 94 ? -33.371 -17.850 50.049 1.00 29.27 94 ALA A CA 1
ATOM 742 C C . ALA A 1 94 ? -32.786 -18.363 51.367 1.00 29.52 94 ALA A C 1
ATOM 743 O O . ALA A 1 94 ? -33.513 -18.495 52.350 1.00 28.04 94 ALA A O 1
ATOM 745 N N . ALA A 1 95 ? -31.480 -18.657 51.393 1.00 25.32 95 ALA A N 1
ATOM 746 C CA . ALA A 1 95 ? -30.896 -19.400 52.512 1.00 25.64 95 ALA A CA 1
ATOM 747 C C . ALA A 1 95 ? -30.606 -18.476 53.702 1.00 25.17 95 ALA A C 1
ATOM 748 O O . ALA A 1 95 ? -30.119 -17.357 53.525 1.00 26.87 95 ALA A O 1
ATOM 750 N N . ASP A 1 96 ? -30.896 -18.986 54.908 1.00 25.46 96 ASP A N 1
ATOM 751 C CA . ASP A 1 96 ? -30.455 -18.380 56.164 1.00 27.27 96 ASP A CA 1
ATOM 752 C C . ASP A 1 96 ? -29.041 -18.858 56.521 1.00 22.24 96 ASP A C 1
ATOM 753 O O . ASP A 1 96 ? -28.202 -18.084 56.967 1.00 25.63 96 ASP A O 1
ATOM 758 N N . LEU A 1 97 ? -28.827 -20.157 56.367 1.00 22.94 97 LEU A N 1
ATOM 759 C CA . LEU A 1 97 ? -27.579 -20.822 56.698 1.00 23.41 97 LEU A CA 1
ATOM 760 C C . LEU A 1 97 ? -26.991 -21.423 55.417 1.00 21.49 97 LEU A C 1
ATOM 761 O O . LEU A 1 97 ? -27.702 -22.064 54.646 1.00 22.17 97 LEU A O 1
ATOM 766 N N . VAL A 1 98 ? -25.687 -21.234 55.224 1.00 20.97 98 VAL A N 1
ATOM 767 C CA . VAL A 1 98 ? -24.970 -21.829 54.107 1.00 21.78 98 VAL A CA 1
ATOM 768 C C . VAL A 1 98 ? -23.807 -22.655 54.649 1.00 23.35 98 VAL A C 1
ATOM 769 O O . VAL A 1 98 ? -22.959 -22.126 55.362 1.00 22.90 98 VAL A O 1
ATOM 773 N N . ILE A 1 99 ? -23.845 -23.959 54.362 1.00 20.03 99 ILE A N 1
ATOM 774 C CA . ILE A 1 99 ? -22.803 -24.895 54.718 1.00 22.22 99 ILE A CA 1
ATOM 775 C C . ILE A 1 99 ? -21.984 -25.184 53.464 1.00 23.22 99 ILE A C 1
ATOM 776 O O . ILE A 1 99 ? -22.556 -25.576 52.441 1.00 21.98 99 ILE A O 1
ATOM 781 N N . PHE A 1 100 ? -20.660 -25.038 53.583 1.00 21.34 100 PHE A N 1
ATOM 782 C CA . PHE A 1 100 ? -19.716 -25.462 52.558 1.00 21.29 100 PHE A CA 1
ATOM 783 C C . PHE A 1 100 ? -19.009 -26.727 53.027 1.00 22.98 100 PHE A C 1
ATOM 784 O O . PHE A 1 100 ? -18.250 -26.686 53.987 1.00 25.94 100 PHE A O 1
ATOM 792 N N . GLN A 1 101 ? -19.270 -27.835 52.326 1.00 20.16 101 GLN A N 1
ATOM 793 C CA . GLN A 1 101 ? -18.698 -29.126 52.643 1.00 21.74 101 GLN A CA 1
ATOM 794 C C . GLN A 1 101 ? -17.689 -29.482 51.553 1.00 21.12 101 GLN A C 1
ATOM 795 O O . GLN A 1 101 ? -18.042 -29.618 50.377 1.00 22.43 101 GLN A O 1
ATOM 801 N N . PHE A 1 102 ? -16.419 -29.622 51.943 1.00 19.95 102 PHE A N 1
ATOM 802 C CA . PHE A 1 102 ? -15.379 -29.907 50.966 1.00 20.34 102 PHE A CA 1
ATOM 803 C C . PHE A 1 102 ? -14.154 -30.516 51.621 1.00 22.01 102 PHE A C 1
ATOM 804 O O . PHE A 1 102 ? -13.872 -30.265 52.798 1.00 22.90 102 PHE A O 1
ATOM 812 N N . PRO A 1 103 ? -13.376 -31.314 50.853 1.00 21.70 103 PRO A N 1
ATOM 813 C CA . PRO A 1 103 ? -12.028 -31.693 51.252 1.00 23.13 103 PRO A CA 1
ATOM 814 C C . PRO A 1 103 ? -11.090 -30.505 51.045 1.00 24.18 103 PRO A C 1
ATOM 815 O O . PRO A 1 103 ? -11.124 -29.820 50.007 1.00 23.34 103 PRO A O 1
ATOM 819 N N . LEU A 1 104 ? -10.200 -30.301 52.021 1.00 25.85 104 LEU A N 1
ATOM 820 C CA . LEU A 1 104 ? -9.126 -29.349 51.813 1.00 21.91 104 LEU A CA 1
ATOM 821 C C . LEU A 1 104 ? -8.256 -29.826 50.645 1.00 20.94 104 LEU A C 1
ATOM 822 O O . LEU A 1 104 ? -7.814 -30.986 50.605 1.00 24.52 104 LEU A O 1
ATOM 827 N N . GLN A 1 105 ? -8.014 -28.925 49.690 1.00 19.72 105 GLN A N 1
ATOM 828 C CA . GLN A 1 105 ? -7.192 -29.209 48.531 1.00 20.31 105 GLN A CA 1
ATOM 829 C C . GLN A 1 105 ? -6.186 -28.078 48.358 1.00 19.60 105 GLN A C 1
ATOM 830 O O . GLN A 1 105 ? -6.548 -26.919 48.137 1.00 21.74 105 GLN A O 1
ATOM 836 N N . TRP A 1 106 ? -4.907 -28.418 48.469 1.00 21.84 106 TRP A N 1
ATOM 837 C CA . TRP A 1 106 ? -3.844 -27.442 48.286 1.00 20.62 106 TRP A CA 1
ATOM 838 C C . TRP A 1 106 ? -4.119 -26.220 49.158 1.00 21.26 106 TRP A C 1
ATOM 839 O O . TRP A 1 106 ? -4.070 -25.093 48.684 1.00 21.50 106 TRP A O 1
ATOM 850 N N . PHE A 1 107 ? -4.415 -26.506 50.437 1.00 21.17 107 PHE A N 1
ATOM 851 C CA B PHE A 1 107 ? -4.539 -25.504 51.492 0.38 21.47 107 PHE A CA 1
ATOM 852 C CA C PHE A 1 107 ? -4.574 -25.530 51.502 0.62 23.85 107 PHE A CA 1
ATOM 853 C C . PHE A 1 107 ? -5.703 -24.548 51.199 1.00 22.72 107 PHE A C 1
ATOM 854 O O . PHE A 1 107 ? -5.691 -23.422 51.665 1.00 24.03 107 PHE A O 1
ATOM 869 N N . GLY A 1 108 ? -6.717 -25.000 50.452 1.00 22.51 108 GLY A N 1
ATOM 870 C CA . GLY A 1 108 ? -7.844 -24.144 50.155 1.00 21.31 108 GLY A CA 1
ATOM 871 C C . GLY A 1 108 ? -9.044 -24.931 49.645 1.00 21.37 108 GLY A C 1
ATOM 872 O O . GLY A 1 108 ? -9.126 -26.153 49.780 1.00 20.41 108 GLY A O 1
ATOM 873 N N . VAL A 1 109 ? -9.991 -24.193 49.071 1.00 22.62 109 VAL A N 1
ATOM 874 C CA . VAL A 1 109 ? -11.192 -24.801 48.527 1.00 22.80 109 VAL A CA 1
ATOM 875 C C . VAL A 1 109 ? -10.856 -25.442 47.187 1.00 21.32 109 VAL A C 1
ATOM 876 O O . VAL A 1 109 ? -10.004 -24.943 46.443 1.00 19.15 109 VAL A O 1
ATOM 880 N N . PRO A 1 110 ? -11.551 -26.539 46.807 1.00 22.24 110 PRO A N 1
ATOM 881 C CA . PRO A 1 110 ? -11.426 -27.085 45.457 1.00 22.90 110 PRO A CA 1
ATOM 882 C C . PRO A 1 110 ? -11.700 -26.034 44.385 1.00 22.04 110 PRO A C 1
ATOM 883 O O . PRO A 1 110 ? -12.509 -25.142 44.596 1.00 19.58 110 PRO A O 1
ATOM 887 N N . ALA A 1 111 ? -11.036 -26.165 43.234 1.00 19.99 111 ALA A N 1
ATOM 888 C CA . ALA A 1 111 ? -11.205 -25.238 42.133 1.00 19.17 111 ALA A CA 1
ATOM 889 C C . ALA A 1 111 ? -12.687 -25.051 41.782 1.00 19.62 111 ALA A C 1
ATOM 890 O O . ALA A 1 111 ? -13.088 -23.932 41.510 1.00 18.47 111 ALA A O 1
ATOM 892 N N . ILE A 1 112 ? -13.488 -26.114 41.813 1.00 18.57 112 ILE A N 1
ATOM 893 C CA . ILE A 1 112 ? -14.893 -26.019 41.414 1.00 19.18 112 ILE A CA 1
ATOM 894 C C . ILE A 1 112 ? -15.660 -25.088 42.362 1.00 20.19 112 ILE A C 1
ATOM 895 O O . ILE A 1 112 ? -16.537 -24.344 41.932 1.00 21.18 112 ILE A O 1
ATOM 900 N N . LEU A 1 113 ? -15.299 -25.092 43.639 1.00 19.03 113 LEU A N 1
ATOM 901 C CA . LEU A 1 113 ? -15.903 -24.232 44.648 1.00 18.93 113 LEU A CA 1
ATOM 902 C C . LEU A 1 113 ? -15.327 -22.821 44.555 1.00 20.87 113 LEU A C 1
ATOM 903 O O . LEU A 1 113 ? -16.070 -21.848 44.654 1.00 19.90 113 LEU A O 1
ATOM 908 N N . LYS A 1 114 ? -14.007 -22.691 44.325 1.00 20.02 114 LYS A N 1
ATOM 909 C CA . LYS A 1 114 ? -13.436 -21.372 44.095 1.00 19.81 114 LYS A CA 1
ATOM 910 C C . LYS A 1 114 ? -14.164 -20.662 42.951 1.00 19.46 114 LYS A C 1
ATOM 911 O O . LYS A 1 114 ? -14.457 -19.464 43.019 1.00 18.81 114 LYS A O 1
ATOM 917 N N . GLY A 1 115 ? -14.424 -21.409 41.879 1.00 20.39 115 GLY A N 1
ATOM 918 C CA . GLY A 1 115 ? -15.056 -20.828 40.701 1.00 19.85 115 GLY A CA 1
ATOM 919 C C . GLY A 1 115 ? -16.530 -20.523 40.959 1.00 18.26 115 GLY A C 1
ATOM 920 O O . GLY A 1 115 ? -17.071 -19.599 40.361 1.00 19.75 115 GLY A O 1
ATOM 921 N N . TRP A 1 116 ? -17.190 -21.298 41.809 1.00 20.48 116 TRP A N 1
ATOM 922 C CA . TRP A 1 116 ? -18.541 -20.977 42.261 1.00 19.68 116 TRP A CA 1
ATOM 923 C C . TRP A 1 116 ? -18.557 -19.605 42.939 1.00 19.68 116 TRP A C 1
ATOM 924 O O . TRP A 1 116 ? -19.350 -18.752 42.571 1.00 19.18 116 TRP A O 1
ATOM 935 N N . PHE A 1 117 ? -17.614 -19.338 43.835 1.00 19.47 117 PHE A N 1
ATOM 936 C CA . PHE A 1 117 ? -17.488 -18.003 44.406 1.00 18.66 117 PHE A CA 1
ATOM 937 C C . PHE A 1 117 ? -17.299 -16.946 43.329 1.00 19.02 117 PHE A C 1
ATOM 938 O O . PHE A 1 117 ? -17.923 -15.887 43.354 1.00 18.54 117 PHE A O 1
ATOM 946 N N . GLU A 1 118 ? -16.401 -17.221 42.386 1.00 19.32 118 GLU A N 1
ATOM 947 C CA . GLU A 1 118 ? -16.041 -16.248 41.367 1.00 18.54 118 GLU A CA 1
ATOM 948 C C . GLU A 1 118 ? -17.234 -15.924 40.466 1.00 18.92 118 GLU A C 1
ATOM 949 O O . GLU A 1 118 ? -17.426 -14.777 40.108 1.00 20.33 118 GLU A O 1
ATOM 955 N N . ARG A 1 119 ? -18.001 -16.940 40.051 1.00 19.26 119 ARG A N 1
ATOM 956 C CA . ARG A 1 119 ? -19.120 -16.686 39.149 1.00 19.35 119 ARG A CA 1
ATOM 957 C C . ARG A 1 119 ? -20.390 -16.243 39.887 1.00 19.85 119 ARG A C 1
ATOM 958 O O . ARG A 1 119 ? -21.229 -15.565 39.283 1.00 20.03 119 ARG A O 1
ATOM 966 N N . VAL A 1 120 ? -20.550 -16.622 41.166 1.00 17.29 120 VAL A N 1
ATOM 967 C CA . VAL A 1 120 ? -21.821 -16.426 41.848 1.00 18.56 120 VAL A CA 1
ATOM 968 C C . VAL A 1 120 ? -21.797 -15.167 42.721 1.00 20.69 120 VAL A C 1
ATOM 969 O O . VAL A 1 120 ? -22.789 -14.432 42.762 1.00 19.85 120 VAL A O 1
ATOM 973 N N . PHE A 1 121 ? -20.671 -14.900 43.401 1.00 20.23 121 PHE A N 1
ATOM 974 C CA . PHE A 1 121 ? -20.575 -13.730 44.272 1.00 20.32 121 PHE A CA 1
ATOM 975 C C . PHE A 1 121 ? -20.240 -12.498 43.444 1.00 19.42 121 PHE A C 1
ATOM 976 O O . PHE A 1 121 ? -19.141 -11.950 43.511 1.00 21.95 121 PHE A O 1
ATOM 984 N N . ILE A 1 122 ? -21.217 -12.055 42.656 1.00 21.64 122 ILE A N 1
ATOM 985 C CA . ILE A 1 122 ? -21.077 -10.898 41.799 1.00 21.92 122 ILE A CA 1
ATOM 986 C C . ILE A 1 122 ? -21.290 -9.629 42.633 1.00 22.93 122 ILE A C 1
ATOM 987 O O . ILE A 1 122 ? -22.066 -9.608 43.586 1.00 22.54 122 ILE A O 1
ATOM 992 N N . GLY A 1 123 ? -20.591 -8.571 42.253 1.00 24.70 123 GLY A N 1
ATOM 993 C CA . GLY A 1 123 ? -20.764 -7.251 42.836 1.00 25.76 123 GLY A CA 1
ATOM 994 C C . GLY A 1 123 ? -22.227 -6.818 42.828 1.00 27.02 123 GLY A C 1
ATOM 995 O O . GLY A 1 123 ? -23.005 -7.195 41.946 1.00 24.78 123 GLY A O 1
ATOM 996 N N . GLU A 1 124 ? -22.586 -6.043 43.865 1.00 30.53 124 GLU A N 1
ATOM 997 C CA . GLU A 1 124 ? -23.942 -5.540 44.105 1.00 36.22 124 GLU A CA 1
ATOM 998 C C . GLU A 1 124 ? -24.803 -6.652 44.710 1.00 30.58 124 GLU A C 1
ATOM 999 O O . GLU A 1 124 ? -25.387 -6.477 45.778 1.00 29.40 124 GLU A O 1
ATOM 1005 N N . PHE A 1 125 ? -24.786 -7.833 44.095 1.00 27.11 125 PHE A N 1
ATOM 1006 C CA . PHE A 1 125 ? -25.482 -8.978 44.635 1.00 26.50 125 PHE A CA 1
ATOM 1007 C C . PHE A 1 125 ? -24.862 -9.427 45.969 1.00 26.51 125 PHE A C 1
ATOM 1008 O O . PHE A 1 125 ? -25.572 -9.615 46.958 1.00 25.39 125 PHE A O 1
ATOM 1016 N N . ALA A 1 126 ? -23.539 -9.670 45.982 1.00 26.17 126 ALA A N 1
ATOM 1017 C CA . ALA A 1 126 ? -22.915 -10.351 47.118 1.00 24.77 126 ALA A CA 1
ATOM 1018 C C . ALA A 1 126 ? -22.061 -9.398 47.947 1.00 27.29 126 ALA A C 1
ATOM 1019 O O . ALA A 1 126 ? -21.758 -9.704 49.089 1.00 28.90 126 ALA A O 1
ATOM 1021 N N . TYR A 1 127 ? -21.622 -8.293 47.366 1.00 26.41 127 TYR A N 1
ATOM 1022 C CA . TYR A 1 127 ? -20.788 -7.340 48.074 1.00 29.22 127 TYR A CA 1
ATOM 1023 C C . TYR A 1 127 ? -20.926 -5.984 47.395 1.00 33.14 127 TYR A C 1
ATOM 1024 O O . TYR A 1 127 ? -21.315 -5.888 46.230 1.00 30.13 127 TYR A O 1
ATOM 1033 N N . THR A 1 128 ? -20.553 -4.941 48.134 1.00 36.36 128 THR A N 1
ATOM 1034 C CA . THR A 1 128 ? -20.286 -3.639 47.551 1.00 40.20 128 THR A CA 1
ATOM 1035 C C . THR A 1 128 ? -19.176 -2.975 48.359 1.00 43.26 128 THR A C 1
ATOM 1036 O O . THR A 1 128 ? -19.093 -3.174 49.576 1.00 33.86 128 THR A O 1
ATOM 1040 N N . TYR A 1 129 ? -18.367 -2.138 47.691 1.00 47.35 129 TYR A N 1
ATOM 1041 C CA . TYR A 1 129 ? -17.384 -1.297 48.357 1.00 53.51 129 TYR A CA 1
ATOM 1042 C C . TYR A 1 129 ? -18.059 -0.331 49.329 1.00 47.46 129 TYR A C 1
ATOM 1043 O O . TYR A 1 129 ? -17.481 0.005 50.352 1.00 52.41 129 TYR A O 1
ATOM 1052 N N . ALA A 1 130 ? -19.269 0.121 49.003 1.00 44.75 130 ALA A N 1
ATOM 1053 C CA . ALA A 1 130 ? -19.987 1.058 49.845 1.00 46.80 130 ALA A CA 1
ATOM 1054 C C . ALA A 1 130 ? -20.355 0.425 51.183 1.00 45.79 130 ALA A C 1
ATOM 1055 O O . ALA A 1 130 ? -20.602 1.144 52.139 1.00 48.47 130 ALA A O 1
ATOM 1057 N N . ALA A 1 131 ? -20.410 -0.908 51.238 1.00 44.22 131 ALA A N 1
ATOM 1058 C CA . ALA A 1 131 ? -20.830 -1.626 52.435 1.00 44.57 131 ALA A CA 1
ATOM 1059 C C . ALA A 1 131 ? -20.092 -2.968 52.553 1.00 39.22 131 ALA A C 1
ATOM 1060 O O . ALA A 1 131 ? -20.691 -4.035 52.463 1.00 33.38 131 ALA A O 1
ATOM 1062 N N . MET A 1 132 ? -18.782 -2.893 52.813 1.00 40.55 132 MET A N 1
ATOM 1063 C CA . MET A 1 132 ? -17.937 -4.076 52.931 1.00 40.95 132 MET A CA 1
ATOM 1064 C C . MET A 1 132 ? -18.197 -4.780 54.259 1.00 35.66 132 MET A C 1
ATOM 1065 O O . MET A 1 132 ? -18.713 -4.182 55.205 1.00 37.39 132 MET A O 1
ATOM 1070 N N . TYR A 1 133 ? -17.893 -6.083 54.298 1.00 28.69 133 TYR A N 1
ATOM 1071 C CA . TYR A 1 133 ? -17.748 -6.840 55.536 1.00 27.15 133 TYR A CA 1
ATOM 1072 C C . TYR A 1 133 ? -19.075 -6.834 56.291 1.00 26.79 133 TYR A C 1
ATOM 1073 O O . TYR A 1 133 ? -20.085 -7.262 55.733 1.00 27.32 133 TYR A O 1
ATOM 1082 N N . ASP A 1 134 ? -19.095 -6.390 57.557 1.00 25.19 134 ASP A N 1
ATOM 1083 C CA . ASP A 1 134 ? -20.262 -6.542 58.411 1.00 25.41 134 ASP A CA 1
ATOM 1084 C C . ASP A 1 134 ? -21.479 -5.760 57.913 1.00 24.40 134 ASP A C 1
ATOM 1085 O O . ASP A 1 134 ? -22.572 -6.023 58.387 1.00 27.64 134 ASP A O 1
ATOM 1090 N N . LYS A 1 135 ? -21.328 -4.862 56.945 1.00 22.63 135 LYS A N 1
ATOM 1091 C CA . LYS A 1 135 ? -22.460 -4.148 56.363 1.00 24.70 135 LYS A CA 1
ATOM 1092 C C . LYS A 1 135 ? -22.919 -4.777 55.037 1.00 27.21 135 LYS A C 1
ATOM 1093 O O . LYS A 1 135 ? -23.787 -4.226 54.341 1.00 24.98 135 LYS A O 1
ATOM 1099 N N . GLY A 1 136 ? -22.354 -5.944 54.687 1.00 23.68 136 GLY A N 1
ATOM 1100 C CA . GLY A 1 136 ? -22.581 -6.500 53.365 1.00 25.51 136 GLY A CA 1
ATOM 1101 C C . GLY A 1 136 ? -23.949 -7.179 53.235 1.00 24.79 136 GLY A C 1
ATOM 1102 O O . GLY A 1 136 ? -24.674 -7.436 54.202 1.00 25.91 136 GLY A O 1
ATOM 1103 N N . PRO A 1 137 ? -24.332 -7.524 51.983 1.00 25.57 137 PRO A N 1
ATOM 1104 C CA . PRO A 1 137 ? -25.646 -8.088 51.696 1.00 23.53 137 PRO A CA 1
ATOM 1105 C C . PRO A 1 137 ? -26.056 -9.328 52.460 1.00 22.28 137 PRO A C 1
ATOM 1106 O O . PRO A 1 137 ? -27.249 -9.559 52.613 1.00 23.15 137 PRO A O 1
ATOM 1110 N N . PHE A 1 138 ? -25.085 -10.137 52.916 1.00 20.04 138 PHE A N 1
ATOM 1111 C CA . PHE A 1 138 ? -25.401 -11.409 53.542 1.00 19.48 138 PHE A CA 1
ATOM 1112 C C . PHE A 1 138 ? -25.335 -11.342 55.069 1.00 20.90 138 PHE A C 1
ATOM 1113 O O . PHE A 1 138 ? -25.279 -12.375 55.742 1.00 20.97 138 PHE A O 1
ATOM 1121 N N . ARG A 1 139 ? -25.362 -10.134 55.624 1.00 23.03 139 ARG A N 1
ATOM 1122 C CA . ARG A 1 139 ? -25.185 -9.951 57.061 1.00 24.41 139 ARG A CA 1
ATOM 1123 C C . ARG A 1 139 ? -26.288 -10.596 57.908 1.00 28.93 139 ARG A C 1
ATOM 1124 O O . ARG A 1 139 ? -26.072 -10.819 59.098 1.00 27.21 139 ARG A O 1
ATOM 1132 N N A SER A 1 140 ? -27.441 -10.927 57.311 0.80 27.53 140 SER A N 1
ATOM 1133 N N B SER A 1 140 ? -27.437 -10.921 57.304 0.20 26.70 140 SER A N 1
ATOM 1134 C CA A SER A 1 140 ? -28.478 -11.616 58.065 0.80 30.01 140 SER A CA 1
ATOM 1135 C CA B SER A 1 140 ? -28.499 -11.605 58.026 0.20 26.49 140 SER A CA 1
ATOM 1136 C C A SER A 1 140 ? -28.343 -13.132 57.951 0.80 30.16 140 SER A C 1
ATOM 1137 C C B SER A 1 140 ? -28.342 -13.125 57.948 0.20 26.56 140 SER A C 1
ATOM 1138 O O A SER A 1 140 ? -29.143 -13.871 58.536 0.80 30.96 140 SER A O 1
ATOM 1139 O O B SER A 1 140 ? -29.126 -13.866 58.552 0.20 27.34 140 SER A O 1
ATOM 1144 N N . LYS A 1 141 ? -27.325 -13.585 57.207 1.00 25.03 141 LYS A N 1
ATOM 1145 C CA . LYS A 1 141 ? -27.079 -15.008 57.021 1.00 23.76 141 LYS A CA 1
ATOM 1146 C C . LYS A 1 141 ? -25.854 -15.466 57.808 1.00 21.29 141 LYS A C 1
ATOM 1147 O O . LYS A 1 141 ? -25.011 -14.667 58.195 1.00 24.12 141 LYS A O 1
ATOM 1153 N N . LYS A 1 142 ? -25.771 -16.764 58.007 1.00 22.14 142 LYS A N 1
ATOM 1154 C CA . LYS A 1 142 ? -24.636 -17.399 58.644 1.00 22.95 142 LYS A CA 1
ATOM 1155 C C . LYS A 1 142 ? -24.053 -18.423 57.680 1.00 25.18 142 LYS A C 1
ATOM 1156 O O . LYS A 1 142 ? -24.797 -19.085 56.955 1.00 25.17 142 LYS A O 1
ATOM 1162 N N . ALA A 1 143 ? -22.729 -18.521 57.673 1.00 23.82 143 ALA A N 1
ATOM 1163 C CA . ALA A 1 143 ? -22.007 -19.475 56.844 1.00 22.79 143 ALA A CA 1
ATOM 1164 C C . ALA A 1 143 ? -21.067 -20.290 57.724 1.00 21.64 143 ALA A C 1
ATOM 1165 O O . ALA A 1 143 ? -20.566 -19.794 58.732 1.00 23.38 143 ALA A O 1
ATOM 1167 N N . VAL A 1 144 ? -20.845 -21.543 57.347 1.00 21.36 144 VAL A N 1
ATOM 1168 C CA . VAL A 1 144 ? -19.928 -22.415 58.065 1.00 23.67 144 VAL A CA 1
ATOM 1169 C C . VAL A 1 144 ? -19.184 -23.292 57.063 1.00 20.54 144 VAL A C 1
ATOM 1170 O O . VAL A 1 144 ? -19.784 -23.778 56.106 1.00 21.86 144 VAL A O 1
ATOM 1174 N N . LEU A 1 145 ? -17.880 -23.470 57.293 1.00 21.40 145 LEU A N 1
ATOM 1175 C CA . LEU A 1 145 ? -17.058 -24.407 56.554 1.00 21.72 145 LEU A CA 1
ATOM 1176 C C . LEU A 1 145 ? -17.030 -25.743 57.292 1.00 24.20 145 LEU A C 1
ATOM 1177 O O . LEU A 1 145 ? -16.781 -25.784 58.500 1.00 23.84 145 LEU A O 1
ATOM 1182 N N . SER A 1 146 ? -17.283 -26.826 56.553 1.00 20.76 146 SER A N 1
ATOM 1183 C CA . SER A 1 146 ? -17.043 -28.172 57.033 1.00 22.78 146 SER A CA 1
ATOM 1184 C C . SER A 1 146 ? -16.001 -28.820 56.134 1.00 24.00 146 SER A C 1
ATOM 1185 O O . SER A 1 146 ? -16.295 -29.156 54.990 1.00 23.76 146 SER A O 1
ATOM 1188 N N . ILE A 1 147 ? -14.800 -29.029 56.693 1.00 23.30 147 ILE A N 1
ATOM 1189 C CA . ILE A 1 147 ? -13.611 -29.381 55.935 1.00 23.01 147 ILE A CA 1
ATOM 1190 C C . ILE A 1 147 ? -13.075 -30.726 56.412 1.00 22.76 147 ILE A C 1
ATOM 1191 O O . ILE A 1 147 ? -12.960 -30.963 57.617 1.00 25.90 147 ILE A O 1
ATOM 1196 N N . THR A 1 148 ? -12.707 -31.579 55.464 1.00 23.21 148 THR A N 1
ATOM 1197 C CA . THR A 1 148 ? -11.956 -32.792 55.753 1.00 23.73 148 THR A CA 1
ATOM 1198 C C . THR A 1 148 ? -10.523 -32.599 55.277 1.00 24.76 148 THR A C 1
ATOM 1199 O O . THR A 1 148 ? -10.286 -31.911 54.284 1.00 24.38 148 THR A O 1
ATOM 1203 N N . THR A 1 149 ? -9.553 -33.217 55.962 1.00 23.95 149 THR A N 1
ATOM 1204 C CA . THR A 1 149 ? -8.164 -33.111 55.548 1.00 24.44 149 THR A CA 1
ATOM 1205 C C . THR A 1 149 ? -7.516 -34.493 55.528 1.00 26.26 149 THR A C 1
ATOM 1206 O O . THR A 1 149 ? -7.956 -35.404 56.215 1.00 26.72 149 THR A O 1
ATOM 1210 N N . GLY A 1 150 ? -6.459 -34.618 54.729 1.00 26.97 150 GLY A N 1
ATOM 1211 C CA . GLY A 1 150 ? -5.543 -35.746 54.778 1.00 29.51 150 GLY A CA 1
ATOM 1212 C C . GLY A 1 150 ? -4.599 -35.653 55.979 1.00 32.11 150 GLY A C 1
ATOM 1213 O O . GLY A 1 150 ? -4.372 -36.645 56.678 1.00 34.20 150 GLY A O 1
ATOM 1214 N N . GLY A 1 151 ? -4.057 -34.451 56.199 1.00 30.55 151 GLY A N 1
ATOM 1215 C CA . GLY A 1 151 ? -3.109 -34.208 57.279 1.00 30.86 151 GLY A CA 1
ATOM 1216 C C . GLY A 1 151 ? -3.769 -34.260 58.652 1.00 32.29 151 GLY A C 1
ATOM 1217 O O . GLY A 1 151 ? -4.927 -33.901 58.798 1.00 30.18 151 GLY A O 1
ATOM 1218 N N . SER A 1 152 ? -3.004 -34.697 59.663 1.00 33.12 152 SER A N 1
ATOM 1219 C CA . SER A 1 152 ? -3.465 -34.726 61.037 1.00 33.89 152 SER A CA 1
ATOM 1220 C C . SER A 1 152 ? -3.555 -33.318 61.623 1.00 28.64 152 SER A C 1
ATOM 1221 O O . SER A 1 152 ? -2.888 -32.395 61.165 1.00 27.12 152 SER A O 1
ATOM 1224 N N . GLY A 1 153 ? -4.348 -33.208 62.693 1.00 28.93 153 GLY A N 1
ATOM 1225 C CA . GLY A 1 153 ? -4.538 -31.987 63.445 1.00 28.67 153 GLY A CA 1
ATOM 1226 C C . GLY A 1 153 ? -3.213 -31.408 63.938 1.00 30.70 153 GLY A C 1
ATOM 1227 O O . GLY A 1 153 ? -3.000 -30.197 63.898 1.00 30.50 153 GLY A O 1
ATOM 1228 N N . SER A 1 154 ? -2.304 -32.288 64.367 1.00 31.63 154 SER A N 1
ATOM 1229 C CA . SER A 1 154 ? -1.011 -31.848 64.879 1.00 30.90 154 SER A CA 1
ATOM 1230 C C . SER A 1 154 ? -0.203 -31.139 63.789 1.00 27.36 154 SER A C 1
ATOM 1231 O O . SER A 1 154 ? 0.509 -30.185 64.066 1.00 31.00 154 SER A O 1
ATOM 1234 N N . MET A 1 155 ? -0.332 -31.572 62.540 1.00 27.17 155 MET A N 1
ATOM 1235 C CA . MET A 1 155 ? 0.407 -30.958 61.445 1.00 27.84 155 MET A CA 1
ATOM 1236 C C . MET A 1 155 ? 0.002 -29.502 61.264 1.00 23.72 155 MET A C 1
ATOM 1237 O O . MET A 1 155 ? 0.777 -28.731 60.713 1.00 26.61 155 MET A O 1
ATOM 1242 N N . TYR A 1 156 ? -1.228 -29.171 61.679 1.00 25.64 156 TYR A N 1
ATOM 1243 C CA . TYR A 1 156 ? -1.808 -27.841 61.514 1.00 27.40 156 TYR A CA 1
ATOM 1244 C C . TYR A 1 156 ? -1.871 -27.052 62.822 1.00 27.51 156 TYR A C 1
ATOM 1245 O O . TYR A 1 156 ? -2.498 -25.993 62.874 1.00 28.11 156 TYR A O 1
ATOM 1254 N N . SER A 1 157 ? -1.262 -27.598 63.884 1.00 27.09 157 SER A N 1
ATOM 1255 C CA . SER A 1 157 ? -1.105 -26.909 65.154 1.00 26.10 157 SER A CA 1
ATOM 1256 C C . SER A 1 157 ? -0.059 -25.815 64.990 1.00 25.19 157 SER A C 1
ATOM 1257 O O . SER A 1 157 ? 0.657 -25.775 63.987 1.00 25.46 157 SER A O 1
ATOM 1260 N N . LEU A 1 158 ? 0.111 -24.977 66.022 1.00 28.13 158 LEU A N 1
ATOM 1261 C CA . LEU A 1 158 ? 1.109 -23.921 65.953 1.00 29.35 158 LEU A CA 1
ATOM 1262 C C . LEU A 1 158 ? 2.513 -24.467 65.691 1.00 29.07 158 LEU A C 1
ATOM 1263 O O . LEU A 1 158 ? 3.284 -23.799 65.004 1.00 31.06 158 LEU A O 1
ATOM 1268 N N . GLN A 1 159 ? 2.824 -25.646 66.259 1.00 30.65 159 GLN A N 1
ATOM 1269 C CA . GLN A 1 159 ? 4.147 -26.255 66.161 1.00 33.28 159 GLN A CA 1
ATOM 1270 C C . GLN A 1 159 ? 4.224 -27.299 65.041 1.00 31.47 159 GLN A C 1
ATOM 1271 O O . GLN A 1 159 ? 5.255 -27.962 64.888 1.00 30.31 159 GLN A O 1
ATOM 1277 N N . GLY A 1 160 ? 3.157 -27.425 64.242 1.00 29.77 160 GLY A N 1
ATOM 1278 C CA . GLY A 1 160 ? 3.069 -28.446 63.210 1.00 26.82 160 GLY A CA 1
ATOM 1279 C C . GLY A 1 160 ? 3.739 -28.024 61.906 1.00 26.81 160 GLY A C 1
ATOM 1280 O O . GLY A 1 160 ? 3.836 -26.852 61.602 1.00 26.66 160 GLY A O 1
ATOM 1281 N N . ILE A 1 161 ? 4.217 -29.004 61.137 1.00 29.02 161 ILE A N 1
ATOM 1282 C CA . ILE A 1 161 ? 4.960 -28.757 59.908 1.00 28.66 161 ILE A CA 1
ATOM 1283 C C . ILE A 1 161 ? 4.188 -27.842 58.946 1.00 29.11 161 ILE A C 1
ATOM 1284 O O . ILE A 1 161 ? 4.810 -27.041 58.253 1.00 28.73 161 ILE A O 1
ATOM 1289 N N . HIS A 1 162 ? 2.851 -27.975 58.858 1.00 26.63 162 HIS A N 1
ATOM 1290 C CA . HIS A 1 162 ? 2.082 -27.144 57.937 1.00 27.85 162 HIS A CA 1
ATOM 1291 C C . HIS A 1 162 ? 1.878 -25.732 58.472 1.00 26.71 162 HIS A C 1
ATOM 1292 O O . HIS A 1 162 ? 1.599 -24.803 57.702 1.00 28.00 162 HIS A O 1
ATOM 1299 N N . GLY A 1 163 ? 1.988 -25.588 59.806 1.00 25.23 163 GLY A N 1
ATOM 1300 C CA . GLY A 1 163 ? 1.689 -24.325 60.443 1.00 26.12 163 GLY A CA 1
ATOM 1301 C C . GLY A 1 163 ? 0.190 -24.173 60.697 1.00 25.67 163 GLY A C 1
ATOM 1302 O O . GLY A 1 163 ? -0.613 -25.083 60.439 1.00 25.13 163 GLY A O 1
ATOM 1303 N N . ASP A 1 164 ? -0.152 -23.018 61.256 1.00 26.15 164 ASP A N 1
ATOM 1304 C CA . ASP A 1 164 ? -1.422 -22.786 61.914 1.00 24.78 164 ASP A CA 1
ATOM 1305 C C . ASP A 1 164 ? -2.584 -22.824 60.916 1.00 24.01 164 ASP A C 1
ATOM 1306 O O . ASP A 1 164 ? -2.604 -22.037 59.962 1.00 24.36 164 ASP A O 1
ATOM 1311 N N . MET A 1 165 ? -3.552 -23.721 61.172 1.00 25.03 165 MET A N 1
ATOM 1312 C CA . MET A 1 165 ? -4.778 -23.796 60.378 1.00 24.34 165 MET A CA 1
ATOM 1313 C C . MET A 1 165 ? -5.507 -22.450 60.383 1.00 24.87 165 MET A C 1
ATOM 1314 O O . MET A 1 165 ? -6.163 -22.113 59.417 1.00 23.46 165 MET A O 1
ATOM 1319 N N . ASN A 1 166 ? -5.408 -21.668 61.474 1.00 25.14 166 ASN A N 1
ATOM 1320 C CA . ASN A 1 166 ? -6.094 -20.377 61.523 1.00 22.82 166 ASN A CA 1
ATOM 1321 C C . ASN A 1 166 ? -5.703 -19.498 60.340 1.00 23.64 166 ASN A C 1
ATOM 1322 O O . ASN A 1 166 ? -6.527 -18.738 59.834 1.00 22.16 166 ASN A O 1
ATOM 1327 N N . VAL A 1 167 ? -4.435 -19.569 59.916 1.00 24.14 167 VAL A N 1
ATOM 1328 C CA . VAL A 1 167 ? -3.940 -18.761 58.817 1.00 23.20 167 VAL A CA 1
ATOM 1329 C C . VAL A 1 167 ? -4.514 -19.267 57.483 1.00 22.98 167 VAL A C 1
ATOM 1330 O O . VAL A 1 167 ? -4.860 -18.475 56.611 1.00 20.78 167 VAL A O 1
ATOM 1334 N N . ILE A 1 168 ? -4.610 -20.591 57.335 1.00 23.13 168 ILE A N 1
ATOM 1335 C CA . ILE A 1 168 ? -5.198 -21.199 56.137 1.00 22.06 168 ILE A CA 1
ATOM 1336 C C . ILE A 1 168 ? -6.664 -20.777 55.975 1.00 21.13 168 ILE A C 1
ATOM 1337 O O . ILE A 1 168 ? -7.121 -20.498 54.866 1.00 23.28 168 ILE A O 1
ATOM 1342 N N . LEU A 1 169 ? -7.416 -20.739 57.072 1.00 20.05 169 LEU A N 1
ATOM 1343 C CA . LEU A 1 169 ? -8.839 -20.446 57.003 1.00 21.72 169 LEU A CA 1
ATOM 1344 C C . LEU A 1 169 ? -9.112 -18.967 56.704 1.00 20.68 169 LEU A C 1
ATOM 1345 O O . LEU A 1 169 ? -10.144 -18.622 56.149 1.00 21.55 169 LEU A O 1
ATOM 1350 N N . TRP A 1 170 ? -8.190 -18.081 57.074 1.00 22.36 170 TRP A N 1
ATOM 1351 C CA . TRP A 1 170 ? -8.437 -16.647 57.045 1.00 22.52 170 TRP A CA 1
ATOM 1352 C C . TRP A 1 170 ? -8.901 -16.127 55.675 1.00 23.12 170 TRP A C 1
ATOM 1353 O O . TRP A 1 170 ? -9.905 -15.422 55.597 1.00 22.07 170 TRP A O 1
ATOM 1364 N N . PRO A 1 171 ? -8.175 -16.355 54.555 1.00 22.07 171 PRO A N 1
ATOM 1365 C CA . PRO A 1 171 ? -8.593 -15.787 53.280 1.00 23.14 171 PRO A CA 1
ATOM 1366 C C . PRO A 1 171 ? -9.995 -16.214 52.835 1.00 21.41 171 PRO A C 1
ATOM 1367 O O . PRO A 1 171 ? -10.667 -15.479 52.133 1.00 22.34 171 PRO A O 1
ATOM 1371 N N . ILE A 1 172 ? -10.430 -17.403 53.241 1.00 19.77 172 ILE A N 1
ATOM 1372 C CA . ILE A 1 172 ? -11.749 -17.906 52.867 1.00 20.47 172 ILE A CA 1
ATOM 1373 C C . ILE A 1 172 ? -12.788 -17.263 53.782 1.00 20.93 172 ILE A C 1
ATOM 1374 O O . ILE A 1 172 ? -13.777 -16.704 53.303 1.00 20.81 172 ILE A O 1
ATOM 1379 N N . GLN A 1 173 ? -12.567 -17.348 55.107 1.00 20.17 173 GLN A N 1
ATOM 1380 C CA . GLN A 1 173 ? -13.590 -16.953 56.063 1.00 19.86 173 GLN A CA 1
ATOM 1381 C C . GLN A 1 173 ? -13.724 -15.437 56.103 1.00 21.55 173 GLN A C 1
ATOM 1382 O O . GLN A 1 173 ? -14.840 -14.905 56.099 1.00 21.03 173 GLN A O 1
ATOM 1388 N N . SER A 1 174 ? -12.601 -14.722 56.105 1.00 21.37 174 SER A N 1
ATOM 1389 C CA . SER A 1 174 ? -12.674 -13.272 56.085 1.00 21.26 174 SER A CA 1
ATOM 1390 C C . SER A 1 174 ? -12.872 -12.743 54.670 1.00 21.79 174 SER A C 1
ATOM 1391 O O . SER A 1 174 ? -13.788 -11.939 54.430 1.00 21.47 174 SER A O 1
ATOM 1394 N N . GLY A 1 175 ? -12.020 -13.194 53.740 1.00 21.04 175 GLY A N 1
ATOM 1395 C CA . GLY A 1 175 ? -11.929 -12.551 52.441 1.00 22.60 175 GLY A CA 1
ATOM 1396 C C . GLY A 1 175 ? -13.101 -12.866 51.502 1.00 21.74 175 GLY A C 1
ATOM 1397 O O . GLY A 1 175 ? -13.439 -12.051 50.650 1.00 23.18 175 GLY A O 1
ATOM 1398 N N . ILE A 1 176 ? -13.661 -14.058 51.624 1.00 21.17 176 ILE A N 1
ATOM 1399 C CA . ILE A 1 176 ? -14.790 -14.452 50.799 1.00 22.94 176 ILE A CA 1
ATOM 1400 C C . ILE A 1 176 ? -16.092 -14.303 51.594 1.00 24.94 176 ILE A C 1
ATOM 1401 O O . ILE A 1 176 ? -16.945 -13.535 51.181 1.00 28.20 176 ILE A O 1
ATOM 1406 N N . LEU A 1 177 ? -16.241 -15.007 52.720 1.00 20.97 177 LEU A N 1
ATOM 1407 C CA . LEU A 1 177 ? -17.533 -15.089 53.392 1.00 21.75 177 LEU A CA 1
ATOM 1408 C C . LEU A 1 177 ? -17.866 -13.797 54.136 1.00 22.96 177 LEU A C 1
ATOM 1409 O O . LEU A 1 177 ? -18.915 -13.210 53.902 1.00 22.37 177 LEU A O 1
ATOM 1414 N N . HIS A 1 178 ? -16.948 -13.349 55.020 1.00 22.57 178 HIS A N 1
ATOM 1415 C CA . HIS A 1 178 ? -17.221 -12.178 55.834 1.00 21.86 178 HIS A CA 1
ATOM 1416 C C . HIS A 1 178 ? -17.272 -10.906 54.990 1.00 19.99 178 HIS A C 1
ATOM 1417 O O . HIS A 1 178 ? -18.067 -10.020 55.281 1.00 22.05 178 HIS A O 1
ATOM 1424 N N . PHE A 1 179 ? -16.460 -10.824 53.916 1.00 20.04 179 PHE A N 1
ATOM 1425 C CA . PHE A 1 179 ? -16.459 -9.679 53.023 1.00 20.19 179 PHE A CA 1
ATOM 1426 C C . PHE A 1 179 ? -17.876 -9.375 52.514 1.00 20.13 179 PHE A C 1
ATOM 1427 O O . PHE A 1 179 ? -18.222 -8.223 52.310 1.00 21.52 179 PHE A O 1
ATOM 1435 N N . CYS A 1 180 ? -18.650 -10.425 52.236 1.00 22.13 180 CYS A N 1
ATOM 1436 C CA . CYS A 1 180 ? -19.998 -10.318 51.692 1.00 22.06 180 CYS A CA 1
ATOM 1437 C C . CYS A 1 180 ? -21.048 -10.109 52.788 1.00 21.73 180 CYS A C 1
ATOM 1438 O O . CYS A 1 180 ? -22.235 -9.979 52.482 1.00 20.99 180 CYS A O 1
ATOM 1441 N N . GLY A 1 181 ? -20.626 -10.110 54.051 1.00 21.24 181 GLY A N 1
ATOM 1442 C CA . GLY A 1 181 ? -21.543 -9.830 55.144 1.00 22.93 181 GLY A CA 1
ATOM 1443 C C . GLY A 1 181 ? -21.783 -11.020 56.060 1.00 22.14 181 GLY A C 1
ATOM 1444 O O . GLY A 1 181 ? -22.266 -10.838 57.176 1.00 22.87 181 GLY A O 1
ATOM 1445 N N . PHE A 1 182 ? -21.484 -12.238 55.611 1.00 21.56 182 PHE A N 1
ATOM 1446 C CA . PHE A 1 182 ? -21.857 -13.396 56.405 1.00 22.54 182 PHE A CA 1
ATOM 1447 C C . PHE A 1 182 ? -21.288 -13.291 57.816 1.00 24.07 182 PHE A C 1
ATOM 1448 O O . PHE A 1 182 ? -20.133 -12.914 57.991 1.00 22.20 182 PHE A O 1
ATOM 1456 N N . GLN A 1 183 ? -22.085 -13.705 58.791 1.00 23.43 183 GLN A N 1
ATOM 1457 C CA . GLN A 1 183 ? -21.545 -14.156 60.066 1.00 23.65 183 GLN A CA 1
ATOM 1458 C C . GLN A 1 183 ? -20.978 -15.554 59.875 1.00 22.46 183 GLN A C 1
ATOM 1459 O O . GLN A 1 183 ? -21.670 -16.449 59.387 1.00 26.21 183 GLN A O 1
ATOM 1465 N N . VAL A 1 184 ? -19.720 -15.747 60.255 1.00 21.35 184 VAL A N 1
ATOM 1466 C CA . VAL A 1 184 ? -19.051 -17.024 60.032 1.00 21.55 184 VAL A CA 1
ATOM 1467 C C . VAL A 1 184 ? -18.987 -17.800 61.346 1.00 22.28 184 VAL A C 1
ATOM 1468 O O . VAL A 1 184 ? -18.425 -17.336 62.335 1.00 22.86 184 VAL A O 1
ATOM 1472 N N . LEU A 1 185 ? -19.579 -18.989 61.346 1.00 22.85 185 LEU A N 1
ATOM 1473 C CA . LEU A 1 185 ? -19.558 -19.880 62.492 1.00 24.10 185 LEU A CA 1
ATOM 1474 C C . LEU A 1 185 ? -18.249 -20.664 62.523 1.00 24.90 185 LEU A C 1
ATOM 1475 O O . LEU A 1 185 ? -17.517 -20.745 61.529 1.00 23.30 185 LEU A O 1
ATOM 1480 N N . GLU A 1 186 ? -17.947 -21.209 63.700 1.00 25.19 186 GLU A N 1
ATOM 1481 C CA . GLU A 1 186 ? -16.783 -22.057 63.885 1.00 26.18 186 GLU A CA 1
ATOM 1482 C C . GLU A 1 186 ? -16.763 -23.152 62.828 1.00 24.16 186 GLU A C 1
ATOM 1483 O O . GLU A 1 186 ? -17.770 -23.829 62.639 1.00 24.33 186 GLU A O 1
ATOM 1489 N N . PRO A 1 187 ? -15.638 -23.365 62.117 1.00 24.12 187 PRO A N 1
ATOM 1490 C CA . PRO A 1 187 ? -15.561 -24.430 61.122 1.00 23.41 187 PRO A CA 1
ATOM 1491 C C . PRO A 1 187 ? -15.633 -25.809 61.761 1.00 21.71 187 PRO A C 1
ATOM 1492 O O . PRO A 1 187 ? -15.157 -26.018 62.879 1.00 24.62 187 PRO A O 1
ATOM 1496 N N . GLN A 1 188 ? -16.280 -26.739 61.069 1.00 22.72 188 GLN A N 1
ATOM 1497 C CA . GLN A 1 188 ? -16.168 -28.143 61.417 1.00 25.80 188 GLN A CA 1
ATOM 1498 C C . GLN A 1 188 ? -14.916 -28.693 60.738 1.00 26.98 188 GLN A C 1
ATOM 1499 O O . GLN A 1 188 ? -14.877 -28.819 59.514 1.00 25.40 188 GLN A O 1
ATOM 1505 N N . LEU A 1 189 ? -13.887 -29.013 61.541 1.00 26.54 189 LEU A N 1
ATOM 1506 C CA . LEU A 1 189 ? -12.618 -29.472 61.005 1.00 24.42 189 LEU A CA 1
ATOM 1507 C C . LEU A 1 189 ? -12.498 -30.958 61.283 1.00 28.37 189 LEU A C 1
ATOM 1508 O O . LEU A 1 189 ? -12.426 -31.365 62.447 1.00 30.36 189 LEU A O 1
ATOM 1513 N N . THR A 1 190 ? -12.486 -31.764 60.214 1.00 27.16 190 THR A N 1
ATOM 1514 C CA . THR A 1 190 ? -12.347 -33.207 60.333 1.00 27.02 190 THR A CA 1
ATOM 1515 C C . THR A 1 190 ? -10.971 -33.629 59.808 1.00 29.17 190 THR A C 1
ATOM 1516 O O . THR A 1 190 ? -10.777 -33.825 58.607 1.00 27.60 190 THR A O 1
ATOM 1520 N N . TYR A 1 191 ? -10.016 -33.790 60.734 1.00 28.18 191 TYR A N 1
ATOM 1521 C CA . TYR A 1 191 ? -8.633 -34.045 60.362 1.00 27.68 191 TYR A CA 1
ATOM 1522 C C . TYR A 1 191 ? -8.374 -35.528 60.082 1.00 28.82 191 TYR A C 1
ATOM 1523 O O . TYR A 1 191 ? -9.004 -36.400 60.658 1.00 30.47 191 TYR A O 1
ATOM 1532 N N . SER A 1 192 ? -7.408 -35.772 59.191 1.00 29.87 192 SER A N 1
ATOM 1533 C CA . SER A 1 192 ? -6.888 -37.078 58.815 1.00 35.84 192 SER A CA 1
ATOM 1534 C C . SER A 1 192 ? -8.006 -38.112 58.724 1.00 34.81 192 SER A C 1
ATOM 1535 O O . SER A 1 192 ? -7.967 -39.169 59.361 1.00 31.55 192 SER A O 1
ATOM 1538 N N . ILE A 1 193 ? -8.981 -37.817 57.866 1.00 33.16 193 ILE A N 1
ATOM 1539 C CA . ILE A 1 193 ? -10.160 -38.654 57.753 1.00 34.69 193 ILE A CA 1
ATOM 1540 C C . ILE A 1 193 ? -9.785 -39.980 57.096 1.00 36.17 193 ILE A C 1
ATOM 1541 O O . ILE A 1 193 ? -10.506 -40.964 57.256 1.00 39.13 193 ILE A O 1
ATOM 1546 N N . GLY A 1 194 ? -8.674 -40.007 56.343 1.00 39.94 194 GLY A N 1
ATOM 1547 C CA . GLY A 1 194 ? -8.222 -41.229 55.693 1.00 41.93 194 GLY A CA 1
ATOM 1548 C C . GLY A 1 194 ? -7.563 -42.207 56.665 1.00 45.88 194 GLY A C 1
ATOM 1549 O O . GLY A 1 194 ? -7.315 -43.345 56.286 1.00 51.98 194 GLY A O 1
ATOM 1550 N N . HIS A 1 195 ? -7.288 -41.769 57.902 1.00 47.52 195 HIS A N 1
ATOM 1551 C CA . HIS A 1 195 ? -6.640 -42.591 58.910 1.00 48.25 195 HIS A CA 1
ATOM 1552 C C . HIS A 1 195 ? -7.567 -42.833 60.096 1.00 44.57 195 HIS A C 1
ATOM 1553 O O . HIS A 1 195 ? -7.125 -43.372 61.099 1.00 47.92 195 HIS A O 1
ATOM 1560 N N . THR A 1 196 ? -8.838 -42.452 59.982 1.00 40.70 196 THR A N 1
ATOM 1561 C CA . THR A 1 196 ? -9.768 -42.553 61.092 1.00 43.12 196 THR A CA 1
ATOM 1562 C C . THR A 1 196 ? -10.449 -43.914 60.998 1.00 46.96 196 THR A C 1
ATOM 1563 O O . THR A 1 196 ? -10.944 -44.277 59.926 1.00 46.57 196 THR A O 1
ATOM 1567 N N . PRO A 1 197 ? -10.486 -44.710 62.100 1.00 45.44 197 PRO A N 1
ATOM 1568 C CA . PRO A 1 197 ? -11.172 -46.004 62.092 1.00 45.45 197 PRO A CA 1
ATOM 1569 C C . PRO A 1 197 ? -12.683 -45.866 61.906 1.00 44.17 197 PRO A C 1
ATOM 1570 O O . PRO A 1 197 ? -13.262 -44.849 62.277 1.00 40.08 197 PRO A O 1
ATOM 1574 N N . ALA A 1 198 ? -13.304 -46.934 61.385 1.00 47.52 198 ALA A N 1
ATOM 1575 C CA . ALA A 1 198 ? -14.702 -46.941 60.979 1.00 48.71 198 ALA A CA 1
ATOM 1576 C C . ALA A 1 198 ? -15.634 -46.446 62.087 1.00 50.13 198 ALA A C 1
ATOM 1577 O O . ALA A 1 198 ? -16.568 -45.687 61.815 1.00 45.18 198 ALA A O 1
ATOM 1579 N N . ASP A 1 199 ? -15.387 -46.881 63.329 1.00 52.50 199 ASP A N 1
ATOM 1580 C CA . ASP A 1 199 ? -16.271 -46.573 64.444 1.00 55.38 199 ASP A CA 1
ATOM 1581 C C . ASP A 1 199 ? -16.223 -45.088 64.788 1.00 48.82 199 ASP A C 1
ATOM 1582 O O . ASP A 1 199 ? -17.218 -44.494 65.220 1.00 52.70 199 ASP A O 1
ATOM 1587 N N . ALA A 1 200 ? -15.023 -44.513 64.654 1.00 41.85 200 ALA A N 1
ATOM 1588 C CA . ALA A 1 200 ? -14.792 -43.112 64.954 1.00 39.00 200 ALA A CA 1
ATOM 1589 C C . ALA A 1 200 ? -15.414 -42.229 63.860 1.00 38.60 200 ALA A C 1
ATOM 1590 O O . ALA A 1 200 ? -15.901 -41.135 64.145 1.00 40.39 200 ALA A O 1
ATOM 1592 N N . ARG A 1 201 ? -15.395 -42.702 62.609 1.00 40.31 201 ARG A N 1
ATOM 1593 C CA . ARG A 1 201 ? -16.027 -41.982 61.510 1.00 39.42 201 ARG A CA 1
ATOM 1594 C C . ARG A 1 201 ? -17.530 -41.866 61.763 1.00 38.43 201 ARG A C 1
ATOM 1595 O O . ARG A 1 201 ? -18.127 -40.821 61.516 1.00 31.83 201 ARG A O 1
ATOM 1603 N N . ILE A 1 202 ? -18.140 -42.949 62.258 1.00 41.40 202 ILE A N 1
ATOM 1604 C CA . ILE A 1 202 ? -19.549 -42.924 62.618 1.00 37.94 202 ILE A CA 1
ATOM 1605 C C . ILE A 1 202 ? -19.784 -41.843 63.668 1.00 37.35 202 ILE A C 1
ATOM 1606 O O . ILE A 1 202 ? -20.783 -41.117 63.607 1.00 38.27 202 ILE A O 1
ATOM 1611 N N . GLN A 1 203 ? -18.848 -41.717 64.622 1.00 35.91 203 GLN A N 1
ATOM 1612 C CA . GLN A 1 203 ? -18.995 -40.733 65.685 1.00 34.14 203 GLN A CA 1
ATOM 1613 C C . GLN A 1 203 ? -18.864 -39.298 65.135 1.00 32.40 203 GLN A C 1
ATOM 1614 O O . GLN A 1 203 ? -19.474 -38.364 65.661 1.00 31.89 203 GLN A O 1
ATOM 1616 N N . ILE A 1 204 ? -18.039 -39.125 64.099 1.00 32.68 204 ILE A N 1
ATOM 1617 C CA . ILE A 1 204 ? -17.850 -37.809 63.499 1.00 32.86 204 ILE A CA 1
ATOM 1618 C C . ILE A 1 204 ? -19.174 -37.340 62.889 1.00 28.72 204 ILE A C 1
ATOM 1619 O O . ILE A 1 204 ? -19.603 -36.197 63.094 1.00 30.97 204 ILE A O 1
ATOM 1624 N N . LEU A 1 205 ? -19.847 -38.255 62.186 1.00 32.27 205 LEU A N 1
ATOM 1625 C CA . LEU A 1 205 ? -21.126 -37.954 61.568 1.00 33.13 205 LEU A CA 1
ATOM 1626 C C . LEU A 1 205 ? -22.149 -37.565 62.634 1.00 32.24 205 LEU A C 1
ATOM 1627 O O . LEU A 1 205 ? -22.861 -36.563 62.481 1.00 33.00 205 LEU A O 1
ATOM 1632 N N . GLU A 1 206 ? -22.192 -38.331 63.734 1.00 34.92 206 GLU A N 1
ATOM 1633 C CA . GLU A 1 206 ? -23.127 -38.070 64.814 1.00 36.63 206 GLU A CA 1
ATOM 1634 C C . GLU A 1 206 ? -22.887 -36.725 65.482 1.00 33.49 206 GLU A C 1
ATOM 1635 O O . GLU A 1 206 ? -23.851 -36.026 65.827 1.00 37.25 206 GLU A O 1
ATOM 1641 N N . GLY A 1 207 ? -21.603 -36.385 65.688 1.00 34.31 207 GLY A N 1
ATOM 1642 C CA . GLY A 1 207 ? -21.241 -35.118 66.312 1.00 30.58 207 GLY A CA 1
ATOM 1643 C C . GLY A 1 207 ? -21.652 -33.901 65.478 1.00 29.47 207 GLY A C 1
ATOM 1644 O O . GLY A 1 207 ? -22.021 -32.839 66.011 1.00 29.67 207 GLY A O 1
ATOM 1645 N N . TRP A 1 208 ? -21.552 -34.061 64.152 1.00 30.18 208 TRP A N 1
ATOM 1646 C CA . TRP A 1 208 ? -21.913 -32.998 63.225 1.00 26.61 208 TRP A CA 1
ATOM 1647 C C . TRP A 1 208 ? -23.429 -32.781 63.253 1.00 25.66 208 TRP A C 1
ATOM 1648 O O . TRP A 1 208 ? -23.895 -31.650 63.345 1.00 25.43 208 TRP A O 1
ATOM 1659 N N . LYS A 1 209 ? -24.198 -33.873 63.216 1.00 29.30 209 LYS A N 1
ATOM 1660 C CA . LYS A 1 209 ? -25.650 -33.797 63.326 1.00 31.21 209 LYS A CA 1
ATOM 1661 C C . LYS A 1 209 ? -26.055 -33.114 64.630 1.00 32.39 209 LYS A C 1
ATOM 1662 O O . LYS A 1 209 ? -26.941 -32.260 64.633 1.00 29.90 209 LYS A O 1
ATOM 1668 N N . LYS A 1 210 ? -25.396 -33.499 65.732 1.00 37.04 210 LYS A N 1
ATOM 1669 C CA . LYS A 1 210 ? -25.698 -32.936 67.038 1.00 38.19 210 LYS A CA 1
ATOM 1670 C C . LYS A 1 210 ? -25.471 -31.426 67.033 1.00 32.44 210 LYS A C 1
ATOM 1671 O O . LYS A 1 210 ? -26.292 -30.662 67.524 1.00 29.17 210 LYS A O 1
ATOM 1677 N N . ARG A 1 211 ? -24.315 -30.997 66.509 1.00 31.72 211 ARG A N 1
ATOM 1678 C CA . ARG A 1 211 ? -24.015 -29.582 66.448 1.00 26.54 211 ARG A CA 1
ATOM 1679 C C . ARG A 1 211 ? -25.108 -28.839 65.684 1.00 26.10 211 ARG A C 1
ATOM 1680 O O . ARG A 1 211 ? -25.514 -27.742 66.071 1.00 26.21 211 ARG A O 1
ATOM 1688 N N . LEU A 1 212 ? -25.568 -29.432 64.571 1.00 27.44 212 LEU A N 1
ATOM 1689 C CA . LEU A 1 212 ? -26.483 -28.764 63.660 1.00 27.81 212 LEU A CA 1
ATOM 1690 C C . LEU A 1 212 ? -27.856 -28.553 64.290 1.00 30.30 212 LEU A C 1
ATOM 1691 O O . LEU A 1 212 ? -28.580 -27.650 63.886 1.00 29.57 212 LEU A O 1
ATOM 1696 N N . GLU A 1 213 ? -28.185 -29.368 65.303 1.00 36.96 213 GLU A N 1
ATOM 1697 C CA . GLU A 1 213 ? -29.441 -29.222 66.023 1.00 40.03 213 GLU A CA 1
ATOM 1698 C C . GLU A 1 213 ? -29.594 -27.815 66.600 1.00 37.44 213 GLU A C 1
ATOM 1699 O O . GLU A 1 213 ? -30.717 -27.325 66.697 1.00 40.05 213 GLU A O 1
ATOM 1705 N N . ASN A 1 214 ? -28.479 -27.158 66.968 1.00 33.72 214 ASN A N 1
ATOM 1706 C CA . ASN A 1 214 ? -28.512 -25.867 67.641 1.00 33.40 214 ASN A CA 1
ATOM 1707 C C . ASN A 1 214 ? -27.607 -24.831 66.969 1.00 32.75 214 ASN A C 1
ATOM 1708 O O . ASN A 1 214 ? -27.219 -23.849 67.601 1.00 32.53 214 ASN A O 1
ATOM 1713 N N . ILE A 1 215 ? -27.324 -25.016 65.665 1.00 34.18 215 ILE A N 1
ATOM 1714 C CA . ILE A 1 215 ? -26.295 -24.252 64.974 1.00 34.44 215 ILE A CA 1
ATOM 1715 C C . ILE A 1 215 ? -26.624 -22.761 65.022 1.00 30.24 215 ILE A C 1
ATOM 1716 O O . ILE A 1 215 ? -25.729 -21.935 65.152 1.00 30.22 215 ILE A O 1
ATOM 1721 N N . TRP A 1 216 ? -27.912 -22.413 64.893 1.00 28.94 216 TRP A N 1
ATOM 1722 C CA . TRP A 1 216 ? -28.302 -21.016 64.757 1.00 31.43 216 TRP A CA 1
ATOM 1723 C C . TRP A 1 216 ? -28.061 -20.219 66.043 1.00 29.76 216 TRP A C 1
ATOM 1724 O O . TRP A 1 216 ? -27.985 -18.997 65.982 1.00 36.21 216 TRP A O 1
ATOM 1735 N N . ASP A 1 217 ? -27.862 -20.896 67.173 1.00 34.74 217 ASP A N 1
ATOM 1736 C CA . ASP A 1 217 ? -27.663 -20.198 68.435 1.00 40.06 217 ASP A CA 1
ATOM 1737 C C . ASP A 1 217 ? -26.192 -19.909 68.724 1.00 38.69 217 ASP A C 1
ATOM 1738 O O . ASP A 1 217 ? -25.903 -19.164 69.647 1.00 32.83 217 ASP A O 1
ATOM 1743 N N . GLU A 1 218 ? -25.275 -20.456 67.917 1.00 35.91 218 GLU A N 1
ATOM 1744 C CA . GLU A 1 218 ? -23.861 -20.330 68.235 1.00 35.79 218 GLU A CA 1
ATOM 1745 C C . GLU A 1 218 ? -23.381 -18.894 68.087 1.00 32.44 218 GLU A C 1
ATOM 1746 O O . GLU A 1 218 ? -23.898 -18.134 67.278 1.00 33.48 218 GLU A O 1
ATOM 1752 N N . THR A 1 219 ? -22.358 -18.544 68.874 1.00 30.65 219 THR A N 1
ATOM 1753 C CA . THR A 1 219 ? -21.643 -17.293 68.690 1.00 32.38 219 THR A CA 1
ATOM 1754 C C . THR A 1 219 ? -20.751 -17.422 67.457 1.00 29.10 219 THR A C 1
ATOM 1755 O O . THR A 1 219 ? -20.005 -18.390 67.350 1.00 30.94 219 THR A O 1
ATOM 1759 N N . PRO A 1 220 ? -20.769 -16.462 66.518 1.00 28.82 220 PRO A N 1
ATOM 1760 C CA . PRO A 1 220 ? -19.879 -16.526 65.357 1.00 28.58 220 PRO A CA 1
ATOM 1761 C C . PRO A 1 220 ? -18.454 -16.140 65.700 1.00 29.93 220 PRO A C 1
ATOM 1762 O O . PRO A 1 220 ? -18.185 -15.590 66.770 1.00 30.35 220 PRO A O 1
ATOM 1766 N N . LEU A 1 221 ? -17.551 -16.395 64.742 1.00 25.46 221 LEU A N 1
ATOM 1767 C CA . LEU A 1 221 ? -16.165 -15.974 64.843 1.00 24.69 221 LEU A CA 1
ATOM 1768 C C . LEU A 1 221 ? -16.066 -14.459 64.939 1.00 23.77 221 LEU A C 1
ATOM 1769 O O . LEU A 1 221 ? -16.899 -13.738 64.387 1.00 25.51 221 LEU A O 1
ATOM 1774 N N . TYR A 1 222 ? -14.982 -14.007 65.564 1.00 27.22 222 TYR A N 1
ATOM 1775 C CA . TYR A 1 222 ? -14.697 -12.584 65.701 1.00 27.24 222 TYR A CA 1
ATOM 1776 C C . TYR A 1 222 ? -13.826 -12.081 64.553 1.00 27.19 222 TYR A C 1
ATOM 1777 O O . TYR A 1 222 ? -12.695 -12.542 64.358 1.00 27.75 222 TYR A O 1
ATOM 1786 N N . PHE A 1 223 ? -14.359 -11.075 63.856 1.00 26.92 223 PHE A N 1
ATOM 1787 C CA . PHE A 1 223 ? -13.615 -10.241 62.929 1.00 27.93 223 PHE A CA 1
ATOM 1788 C C . PHE A 1 223 ? -13.697 -8.791 63.406 1.00 26.74 223 PHE A C 1
ATOM 1789 O O . PHE A 1 223 ? -14.687 -8.390 64.026 1.00 29.42 223 PHE A O 1
ATOM 1797 N N . ALA A 1 224 ? -12.660 -8.012 63.103 1.00 27.14 224 ALA A N 1
ATOM 1798 C CA . ALA A 1 224 ? -12.666 -6.593 63.397 1.00 28.05 224 ALA A CA 1
ATOM 1799 C C . ALA A 1 224 ? -13.868 -5.928 62.729 1.00 32.09 224 ALA A C 1
ATOM 1800 O O . ALA A 1 224 ? -14.029 -6.015 61.510 1.00 30.02 224 ALA A O 1
ATOM 1802 N N . PRO A 1 225 ? -14.755 -5.230 63.472 1.00 33.34 225 PRO A N 1
ATOM 1803 C CA . PRO A 1 225 ? -15.873 -4.510 62.862 1.00 32.69 225 PRO A CA 1
ATOM 1804 C C . PRO A 1 225 ? -15.383 -3.443 61.891 1.00 33.58 225 PRO A C 1
ATOM 1805 O O . PRO A 1 225 ? -14.336 -2.838 62.116 1.00 30.40 225 PRO A O 1
ATOM 1809 N N . SER A 1 226 ? -16.154 -3.204 60.819 1.00 28.82 226 SER A N 1
ATOM 1810 C CA . SER A 1 226 ? -15.784 -2.199 59.836 1.00 28.68 226 SER A CA 1
ATOM 1811 C C . SER A 1 226 ? -15.791 -0.788 60.439 1.00 31.88 226 SER A C 1
ATOM 1812 O O . SER A 1 226 ? -15.132 0.099 59.903 1.00 28.57 226 SER A O 1
ATOM 1815 N N . SER A 1 227 ? -16.558 -0.591 61.526 1.00 33.45 227 SER A N 1
ATOM 1816 C CA . SER A 1 227 ? -16.609 0.677 62.246 1.00 35.37 227 SER A CA 1
ATOM 1817 C C . SER A 1 227 ? -15.234 1.095 62.788 1.00 35.09 227 SER A C 1
ATOM 1818 O O . SER A 1 227 ? -15.053 2.270 63.104 1.00 37.67 227 SER A O 1
ATOM 1821 N N . LEU A 1 228 ? -14.255 0.174 62.852 1.00 32.35 228 LEU A N 1
ATOM 1822 C CA . LEU A 1 228 ? -12.908 0.505 63.301 1.00 32.35 228 LEU A CA 1
ATOM 1823 C C . LEU A 1 228 ? -12.085 1.182 62.204 1.00 29.93 228 LEU A C 1
ATOM 1824 O O . LEU A 1 228 ? -10.961 1.634 62.450 1.00 31.39 228 LEU A O 1
ATOM 1829 N N . PHE A 1 229 ? -12.625 1.242 60.982 1.00 28.59 229 PHE A N 1
ATOM 1830 C CA . PHE A 1 229 ? -11.859 1.689 59.832 1.00 28.58 229 PHE A CA 1
ATOM 1831 C C . PHE A 1 229 ? -12.506 2.904 59.180 1.00 30.56 229 PHE A C 1
ATOM 1832 O O . PHE A 1 229 ? -13.721 3.076 59.225 1.00 32.06 229 PHE A O 1
ATOM 1840 N N . ASP A 1 230 ? -11.663 3.714 58.532 1.00 35.24 230 ASP A N 1
ATOM 1841 C CA . ASP A 1 230 ? -12.120 4.806 57.684 1.00 35.97 230 ASP A CA 1
ATOM 1842 C C . ASP A 1 230 ? -12.250 4.286 56.252 1.00 38.55 230 ASP A C 1
ATOM 1843 O O . ASP A 1 230 ? -11.247 4.170 55.553 1.00 33.65 230 ASP A O 1
ATOM 1848 N N . LEU A 1 231 ? -13.491 4.038 55.809 1.00 40.00 231 LEU A N 1
ATOM 1849 C CA . LEU A 1 231 ? -13.755 3.228 54.623 1.00 41.03 231 LEU A CA 1
ATOM 1850 C C . LEU A 1 231 ? -13.915 4.095 53.389 1.00 34.33 231 LEU A C 1
ATOM 1851 O O . LEU A 1 231 ? -14.988 4.168 52.795 1.00 37.15 231 LEU A O 1
ATOM 1856 N N . ASN A 1 232 ? -12.822 4.732 52.997 1.00 35.13 232 ASN A N 1
ATOM 1857 C CA . ASN A 1 232 ? -12.819 5.582 51.824 1.00 37.83 232 ASN A CA 1
ATOM 1858 C C . ASN A 1 232 ? -11.384 5.680 51.332 1.00 38.23 232 ASN A C 1
ATOM 1859 O O . ASN A 1 232 ? -10.452 5.440 52.099 1.00 36.36 232 ASN A O 1
ATOM 1864 N N . PHE A 1 233 ? -11.226 6.033 50.045 1.00 43.20 233 PHE A N 1
ATOM 1865 C CA . PHE A 1 233 ? -9.941 5.999 49.360 1.00 49.78 233 PHE A CA 1
ATOM 1866 C C . PHE A 1 233 ? -8.978 7.025 49.958 1.00 52.51 233 PHE A C 1
ATOM 1867 O O . PHE A 1 233 ? -7.769 6.791 49.997 1.00 54.40 233 PHE A O 1
ATOM 1875 N N . GLN A 1 234 ? -9.515 8.173 50.395 1.00 56.15 234 GLN A N 1
ATOM 1876 C CA . GLN A 1 234 ? -8.693 9.245 50.934 1.00 57.18 234 GLN A CA 1
ATOM 1877 C C . GLN A 1 234 ? -7.988 8.751 52.197 1.00 48.40 234 GLN A C 1
ATOM 1878 O O . GLN A 1 234 ? -6.830 9.077 52.419 1.00 50.06 234 GLN A O 1
ATOM 1884 N N . ALA A 1 235 ? -8.690 7.954 53.012 1.00 49.25 235 ALA A N 1
ATOM 1885 C CA . ALA A 1 235 ? -8.142 7.441 54.260 1.00 44.30 235 ALA A CA 1
ATOM 1886 C C . ALA A 1 235 ? -7.361 6.146 54.034 1.00 43.92 235 ALA A C 1
ATOM 1887 O O . ALA A 1 235 ? -6.768 5.604 54.986 1.00 40.41 235 ALA A O 1
ATOM 1889 N N . GLY A 1 236 ? -7.391 5.635 52.793 1.00 40.32 236 GLY A N 1
ATOM 1890 C CA . GLY A 1 236 ? -6.686 4.413 52.434 1.00 41.30 236 GLY A CA 1
ATOM 1891 C C . GLY A 1 236 ? -7.301 3.152 53.045 1.00 40.02 236 GLY A C 1
ATOM 1892 O O . GLY A 1 236 ? -6.638 2.122 53.096 1.00 42.55 236 GLY A O 1
ATOM 1893 N N . PHE A 1 237 ? -8.570 3.236 53.465 1.00 35.92 237 PHE A N 1
ATOM 1894 C CA . PHE A 1 237 ? -9.271 2.148 54.132 1.00 36.81 237 PHE A CA 1
ATOM 1895 C C . PHE A 1 237 ? -8.494 1.682 55.358 1.00 33.05 237 PHE A C 1
ATOM 1896 O O . PHE A 1 237 ? -8.548 0.506 55.704 1.00 32.16 237 PHE A O 1
ATOM 1904 N N . LEU A 1 238 ? -7.836 2.631 56.044 1.00 34.03 238 LEU A N 1
ATOM 1905 C CA . LEU A 1 238 ? -7.037 2.308 57.216 1.00 34.75 238 LEU A CA 1
ATOM 1906 C C . LEU A 1 238 ? -7.872 2.395 58.494 1.00 35.53 238 LEU A C 1
ATOM 1907 O O . LEU A 1 238 ? -8.852 3.129 58.589 1.00 36.40 238 LEU A O 1
ATOM 1912 N N . MET A 1 239 ? -7.434 1.639 59.496 1.00 31.31 239 MET A N 1
ATOM 1913 C CA . MET A 1 239 ? -7.977 1.660 60.837 1.00 35.63 239 MET A CA 1
ATOM 1914 C C . MET A 1 239 ? -7.905 3.098 61.357 1.00 35.55 239 MET A C 1
ATOM 1915 O O . MET A 1 239 ? -6.940 3.805 61.088 1.00 32.82 239 MET A O 1
ATOM 1920 N N . LYS A 1 240 ? -8.956 3.531 62.060 1.00 39.40 240 LYS A N 1
ATOM 1921 C CA . LYS A 1 240 ? -9.018 4.882 62.597 1.00 38.74 240 LYS A CA 1
ATOM 1922 C C . LYS A 1 240 ? -7.871 5.091 63.590 1.00 38.94 240 LYS A C 1
ATOM 1923 O O . LYS A 1 240 ? -7.532 4.175 64.331 1.00 34.34 240 LYS A O 1
ATOM 1929 N N . LYS A 1 241 ? -7.295 6.301 63.600 1.00 40.53 241 LYS A N 1
ATOM 1930 C CA . LYS A 1 241 ? -6.175 6.651 64.468 1.00 38.53 241 LYS A CA 1
ATOM 1931 C C . LYS A 1 241 ? -6.488 6.352 65.932 1.00 39.81 241 LYS A C 1
ATOM 1932 O O . LYS A 1 241 ? -5.657 5.806 66.645 1.00 47.61 241 LYS A O 1
ATOM 1934 N N . GLU A 1 242 ? -7.695 6.701 66.368 1.00 37.03 242 GLU A N 1
ATOM 1935 C CA . GLU A 1 242 ? -8.143 6.535 67.743 1.00 44.39 242 GLU A CA 1
ATOM 1936 C C . GLU A 1 242 ? -8.221 5.046 68.112 1.00 44.15 242 GLU A C 1
ATOM 1937 O O . GLU A 1 242 ? -7.945 4.645 69.248 1.00 41.55 242 GLU A O 1
ATOM 1943 N N . VAL A 1 243 ? -8.596 4.212 67.133 1.00 39.32 243 VAL A N 1
ATOM 1944 C CA . VAL A 1 243 ? -8.614 2.771 67.319 1.00 37.10 243 VAL A CA 1
ATOM 1945 C C . VAL A 1 243 ? -7.181 2.241 67.396 1.00 32.06 243 VAL A C 1
ATOM 1946 O O . VAL A 1 243 ? -6.898 1.368 68.219 1.00 32.89 243 VAL A O 1
ATOM 1950 N N . GLN A 1 244 ? -6.294 2.746 66.530 1.00 31.21 244 GLN A N 1
ATOM 1951 C CA . GLN A 1 244 ? -4.908 2.312 66.520 1.00 37.38 244 GLN A CA 1
ATOM 1952 C C . GLN A 1 244 ? -4.251 2.615 67.874 1.00 40.51 244 GLN A C 1
ATOM 1953 O O . GLN A 1 244 ? -3.482 1.799 68.403 1.00 38.26 244 GLN A O 1
ATOM 1959 N N . ASP A 1 245 ? -4.580 3.789 68.431 1.00 43.91 245 ASP A N 1
ATOM 1960 C CA . ASP A 1 245 ? -4.017 4.229 69.702 1.00 48.37 245 ASP A CA 1
ATOM 1961 C C . ASP A 1 245 ? -4.493 3.294 70.809 1.00 45.82 245 ASP A C 1
ATOM 1962 O O . ASP A 1 245 ? -3.692 2.798 71.595 1.00 42.98 245 ASP A O 1
ATOM 1967 N N . GLU A 1 246 ? -5.804 3.042 70.832 1.00 42.63 246 GLU A N 1
ATOM 1968 C CA . GLU A 1 246 ? -6.411 2.144 71.798 1.00 43.29 246 GLU A CA 1
ATOM 1969 C C . GLU A 1 246 ? -5.813 0.736 71.711 1.00 37.78 246 GLU A C 1
ATOM 1970 O O . GLU A 1 246 ? -5.631 0.069 72.731 1.00 32.92 246 GLU A O 1
ATOM 1976 N N . GLU A 1 247 ? -5.539 0.247 70.490 1.00 34.12 247 GLU A N 1
ATOM 1977 C CA . GLU A 1 247 ? -5.163 -1.152 70.337 1.00 36.63 247 GLU A CA 1
ATOM 1978 C C . GLU A 1 247 ? -3.720 -1.386 70.775 1.00 34.75 247 GLU A C 1
ATOM 1979 O O . GLU A 1 247 ? -3.368 -2.510 71.126 1.00 37.20 247 GLU A O 1
ATOM 1985 N N . LYS A 1 248 ? -2.907 -0.327 70.819 1.00 41.07 248 LYS A N 1
ATOM 1986 C CA . LYS A 1 248 ? -1.526 -0.426 71.280 1.00 41.25 248 LYS A CA 1
ATOM 1987 C C . LYS A 1 248 ? -1.433 -0.943 72.717 1.00 38.10 248 LYS A C 1
ATOM 1988 O O . LYS A 1 248 ? -0.368 -1.419 73.105 1.00 37.08 248 LYS A O 1
ATOM 1994 N N . ASN A 1 249 ? -2.538 -0.910 73.483 1.00 34.08 249 ASN A N 1
ATOM 1995 C CA . ASN A 1 249 ? -2.534 -1.431 74.838 1.00 35.00 249 ASN A CA 1
ATOM 1996 C C . ASN A 1 249 ? -3.017 -2.872 74.918 1.00 37.24 249 ASN A C 1
ATOM 1997 O O . ASN A 1 249 ? -3.043 -3.443 76.003 1.00 30.48 249 ASN A O 1
ATOM 2002 N N . LYS A 1 250 ? -3.382 -3.471 73.777 1.00 32.31 250 LYS A N 1
ATOM 2003 C CA . LYS A 1 250 ? -3.907 -4.830 73.795 1.00 30.20 250 LYS A CA 1
ATOM 2004 C C . LYS A 1 250 ? -2.793 -5.773 73.371 1.00 24.14 250 LYS A C 1
ATOM 2005 O O . LYS A 1 250 ? -1.989 -5.434 72.515 1.00 27.76 250 LYS A O 1
ATOM 2011 N N . LYS A 1 251 ? -2.724 -6.941 73.986 1.00 24.14 251 LYS A N 1
ATOM 2012 C CA . LYS A 1 251 ? -1.620 -7.858 73.786 1.00 28.01 251 LYS A CA 1
ATOM 2013 C C . LYS A 1 251 ? -1.722 -8.501 72.402 1.00 27.91 251 LYS A C 1
ATOM 2014 O O . LYS A 1 251 ? -0.738 -8.665 71.691 1.00 29.77 251 LYS A O 1
ATOM 2020 N N . PHE A 1 252 ? -2.950 -8.877 72.066 1.00 29.33 252 PHE A N 1
ATOM 2021 C CA . PHE A 1 252 ? -3.261 -9.624 70.869 1.00 28.79 252 PHE A CA 1
ATOM 2022 C C . PHE A 1 252 ? -3.765 -8.666 69.808 1.00 30.28 252 PHE A C 1
ATOM 2023 O O . PHE A 1 252 ? -4.480 -7.698 70.089 1.00 31.32 252 PHE A O 1
ATOM 2031 N N . GLY A 1 253 ? -3.441 -8.981 68.548 1.00 32.93 253 GLY A N 1
ATOM 2032 C CA . GLY A 1 253 ? -4.122 -8.305 67.458 1.00 29.87 253 GLY A CA 1
ATOM 2033 C C . GLY A 1 253 ? -5.613 -8.646 67.462 1.00 27.32 253 GLY A C 1
ATOM 2034 O O . GLY A 1 253 ? -6.067 -9.481 68.242 1.00 28.84 253 GLY A O 1
ATOM 2035 N N . LEU A 1 254 ? -6.359 -7.990 66.572 1.00 26.63 254 LEU A N 1
ATOM 2036 C CA . LEU A 1 254 ? -7.797 -8.131 66.500 1.00 28.76 254 LEU A CA 1
ATOM 2037 C C . LEU A 1 254 ? -8.198 -9.482 65.918 1.00 26.06 254 LEU A C 1
ATOM 2038 O O . LEU A 1 254 ? -9.212 -10.065 66.317 1.00 24.67 254 LEU A O 1
ATOM 2043 N N . SER A 1 255 ? -7.423 -9.940 64.936 1.00 26.72 255 SER A N 1
ATOM 2044 C CA . SER A 1 255 ? -7.721 -11.189 64.251 1.00 27.45 255 SER A CA 1
ATOM 2045 C C . SER A 1 255 ? -6.468 -11.685 63.536 1.00 26.69 255 SER A C 1
ATOM 2046 O O . SER A 1 255 ? -5.417 -11.056 63.587 1.00 31.13 255 SER A O 1
ATOM 2049 N N . VAL A 1 256 ? -6.590 -12.782 62.786 1.00 24.61 256 VAL A N 1
ATOM 2050 C CA . VAL A 1 256 ? -5.473 -13.277 62.008 1.00 26.87 256 VAL A CA 1
ATOM 2051 C C . VAL A 1 256 ? -4.954 -12.217 61.041 1.00 24.41 256 VAL A C 1
ATOM 2052 O O . VAL A 1 256 ? -3.751 -11.992 61.009 1.00 25.35 256 VAL A O 1
ATOM 2056 N N . GLY A 1 257 ? -5.831 -11.616 60.217 1.00 23.51 257 GLY A N 1
ATOM 2057 C CA . GLY A 1 257 ? -5.373 -10.647 59.237 1.00 24.00 257 GLY A CA 1
ATOM 2058 C C . GLY A 1 257 ? -5.021 -9.302 59.881 1.00 25.76 257 GLY A C 1
ATOM 2059 O O . GLY A 1 257 ? -4.156 -8.581 59.393 1.00 28.10 257 GLY A O 1
ATOM 2060 N N . HIS A 1 258 ? -5.731 -8.968 60.959 1.00 26.79 258 HIS A N 1
ATOM 2061 C CA . HIS A 1 258 ? -5.500 -7.730 61.689 1.00 27.05 258 HIS A CA 1
ATOM 2062 C C . HIS A 1 258 ? -4.690 -8.041 62.947 1.00 28.02 258 HIS A C 1
ATOM 2063 O O . HIS A 1 258 ? -5.078 -7.653 64.050 1.00 30.94 258 HIS A O 1
ATOM 2070 N N . HIS A 1 259 ? -3.565 -8.743 62.749 1.00 28.60 259 HIS A N 1
ATOM 2071 C CA . HIS A 1 259 ? -2.697 -9.143 63.843 1.00 28.32 259 HIS A CA 1
ATOM 2072 C C . HIS A 1 259 ? -1.887 -7.943 64.345 1.00 30.45 259 HIS A C 1
ATOM 2073 O O . HIS A 1 259 ? -1.386 -7.993 65.475 1.00 31.22 259 HIS A O 1
ATOM 2080 N N . LEU A 1 260 ? -1.711 -6.930 63.477 1.00 29.06 260 LEU A N 1
ATOM 2081 C CA . LEU A 1 260 ? -1.082 -5.651 63.815 1.00 31.59 260 LEU A CA 1
ATOM 2082 C C . LEU A 1 260 ? 0.373 -5.822 64.246 1.00 33.62 260 LEU A C 1
ATOM 2083 O O . LEU A 1 260 ? 0.914 -4.939 64.910 1.00 35.25 260 LEU A O 1
ATOM 2088 N N . GLY A 1 261 ? 1.022 -6.920 63.847 1.00 27.38 261 GLY A N 1
ATOM 2089 C CA . GLY A 1 261 ? 2.409 -7.167 64.205 1.00 27.10 261 GLY A CA 1
ATOM 2090 C C . GLY A 1 261 ? 2.552 -7.708 65.630 1.00 29.20 261 GLY A C 1
ATOM 2091 O O . GLY A 1 261 ? 3.667 -7.803 66.152 1.00 31.38 261 GLY A O 1
ATOM 2092 N N . LYS A 1 262 ? 1.433 -8.134 66.227 1.00 27.79 262 LYS A N 1
ATOM 2093 C CA . LYS A 1 262 ? 1.439 -8.712 67.561 1.00 31.06 262 LYS A CA 1
ATOM 2094 C C . LYS A 1 262 ? 1.015 -10.171 67.497 1.00 32.75 262 LYS A C 1
ATOM 2095 O O . LYS A 1 262 ? 0.803 -10.713 66.411 1.00 27.77 262 LYS A O 1
ATOM 2101 N N . SER A 1 263 ? 0.862 -10.776 68.686 1.00 31.17 263 SER A N 1
ATOM 2102 C CA . SER A 1 263 ? 0.296 -12.106 68.827 1.00 32.65 263 SER A CA 1
ATOM 2103 C C . SER A 1 263 ? -1.111 -12.172 68.223 1.00 30.14 263 SER A C 1
ATOM 2104 O O . SER A 1 263 ? -1.969 -11.338 68.473 1.00 30.97 263 SER A O 1
ATOM 2107 N N . ILE A 1 264 ? -1.334 -13.211 67.424 1.00 31.35 264 ILE A N 1
ATOM 2108 C CA . ILE A 1 264 ? -2.652 -13.549 66.927 1.00 25.45 264 ILE A CA 1
ATOM 2109 C C . ILE A 1 264 ? -3.465 -14.161 68.064 1.00 26.97 264 ILE A C 1
ATOM 2110 O O . ILE A 1 264 ? -3.017 -15.126 68.686 1.00 30.78 264 ILE A O 1
ATOM 2115 N N . PRO A 1 265 ? -4.706 -13.670 68.318 1.00 29.43 265 PRO A N 1
ATOM 2116 C CA . PRO A 1 265 ? -5.568 -14.258 69.340 1.00 30.33 265 PRO A CA 1
ATOM 2117 C C . PRO A 1 265 ? -5.734 -15.733 69.000 1.00 30.53 265 PRO A C 1
ATOM 2118 O O . PRO A 1 265 ? -5.901 -16.089 67.837 1.00 33.75 265 PRO A O 1
ATOM 2122 N N . THR A 1 266 ? -5.659 -16.603 69.999 1.00 27.41 266 THR A N 1
ATOM 2123 C CA . THR A 1 266 ? -5.533 -18.025 69.704 1.00 30.95 266 THR A CA 1
ATOM 2124 C C . THR A 1 266 ? -6.862 -18.528 69.128 1.00 28.44 266 THR A C 1
ATOM 2125 O O . THR A 1 266 ? -7.932 -18.118 69.560 1.00 24.69 266 THR A O 1
ATOM 2129 N N . ASP A 1 267 ? -6.758 -19.335 68.067 1.00 27.93 267 ASP A N 1
ATOM 2130 C CA . ASP A 1 267 ? -7.918 -19.939 67.429 1.00 27.55 267 ASP A CA 1
ATOM 2131 C C . ASP A 1 267 ? -8.932 -18.880 66.987 1.00 25.60 267 ASP A C 1
ATOM 2132 O O . ASP A 1 267 ? -10.138 -19.118 67.037 1.00 25.36 267 ASP A O 1
ATOM 2137 N N . ASN A 1 268 ? -8.449 -17.741 66.477 1.00 24.12 268 ASN A N 1
ATOM 2138 C CA . ASN A 1 268 ? -9.314 -16.669 66.006 1.00 24.62 268 ASN A CA 1
ATOM 2139 C C . ASN A 1 268 ? -10.257 -17.144 64.888 1.00 23.03 268 ASN A C 1
ATOM 2140 O O . ASN A 1 268 ? -11.405 -16.704 64.822 1.00 23.78 268 ASN A O 1
ATOM 2145 N N . GLN A 1 269 ? -9.785 -18.028 64.010 1.00 24.31 269 GLN A N 1
ATOM 2146 C CA . GLN A 1 269 ? -10.613 -18.485 62.891 1.00 23.83 269 GLN A CA 1
ATOM 2147 C C . GLN A 1 269 ? -11.211 -19.870 63.136 1.00 25.09 269 GLN A C 1
ATOM 2148 O O . GLN A 1 269 ? -11.856 -20.436 62.245 1.00 24.96 269 GLN A O 1
ATOM 2154 N N . ILE A 1 270 ? -11.076 -20.395 64.363 1.00 20.98 270 ILE A N 1
ATOM 2155 C CA . ILE A 1 270 ? -11.513 -21.745 64.678 1.00 22.95 270 ILE A CA 1
ATOM 2156 C C . ILE A 1 270 ? -12.540 -21.735 65.818 1.00 27.28 270 ILE A C 1
ATOM 2157 O O . ILE A 1 270 ? -13.463 -22.544 65.815 1.00 30.25 270 ILE A O 1
ATOM 2162 N N . LYS A 1 271 ? -12.365 -20.837 66.789 1.00 24.38 271 LYS A N 1
ATOM 2163 C CA . LYS A 1 271 ? -13.232 -20.743 67.944 1.00 25.57 271 LYS A CA 1
ATOM 2164 C C . LYS A 1 271 ? -13.699 -19.307 68.155 1.00 24.09 271 LYS A C 1
ATOM 2165 O O . LYS A 1 271 ? -12.928 -18.354 68.007 1.00 25.54 271 LYS A O 1
ATOM 2171 N N . ALA A 1 272 ? -14.984 -19.179 68.485 1.00 27.85 272 ALA A N 1
ATOM 2172 C CA . ALA A 1 272 ? -15.587 -17.919 68.852 1.00 29.23 272 ALA A CA 1
ATOM 2173 C C . ALA A 1 272 ? -15.021 -17.483 70.207 1.00 31.97 272 ALA A C 1
ATOM 2174 O O . ALA A 1 272 ? -14.559 -18.319 70.962 1.00 29.81 272 ALA A O 1
ATOM 2176 N N . ARG A 1 273 ? -15.014 -16.174 70.477 1.00 37.66 273 ARG A N 1
ATOM 2177 C CA . ARG A 1 273 ? -14.883 -15.683 71.842 1.00 42.26 273 ARG A CA 1
ATOM 2178 C C . ARG A 1 273 ? -15.996 -16.273 72.722 1.00 40.98 273 ARG A C 1
ATOM 2179 O O . ARG A 1 273 ? -15.606 -16.753 73.794 1.00 49.31 273 ARG A O 1
ATOM 2187 N N . GLY B 1 3 ? 22.203 -21.736 29.493 1.00 69.54 3 GLY D N 1
ATOM 2188 C CA . GLY B 1 3 ? 20.869 -21.093 29.467 1.00 75.01 3 GLY D CA 1
ATOM 2189 C C . GLY B 1 3 ? 19.836 -21.896 30.261 1.00 69.60 3 GLY D C 1
ATOM 2190 O O . GLY B 1 3 ? 19.742 -23.114 30.093 1.00 71.34 3 GLY D O 1
ATOM 2191 N N . ARG B 1 4 ? 19.108 -21.215 31.159 1.00 59.84 4 ARG D N 1
ATOM 2192 C CA . ARG B 1 4 ? 18.113 -21.877 31.990 1.00 57.56 4 ARG D CA 1
ATOM 2193 C C . ARG B 1 4 ? 16.748 -21.852 31.303 1.00 50.35 4 ARG D C 1
ATOM 2194 O O . ARG B 1 4 ? 16.569 -21.197 30.280 1.00 43.15 4 ARG D O 1
ATOM 2202 N N . ARG B 1 5 ? 15.787 -22.579 31.887 1.00 49.55 5 ARG D N 1
ATOM 2203 C CA . ARG B 1 5 ? 14.457 -22.741 31.312 1.00 47.33 5 ARG D CA 1
ATOM 2204 C C . ARG B 1 5 ? 13.402 -22.157 32.256 1.00 42.38 5 ARG D C 1
ATOM 2205 O O . ARG B 1 5 ? 13.445 -22.402 33.458 1.00 37.31 5 ARG D O 1
ATOM 2213 N N . ALA B 1 6 ? 12.477 -21.367 31.695 1.00 38.89 6 ALA D N 1
ATOM 2214 C CA . ALA B 1 6 ? 11.387 -20.774 32.450 1.00 33.22 6 ALA D CA 1
ATOM 2215 C C . ALA B 1 6 ? 10.044 -21.275 31.910 1.00 35.50 6 ALA D C 1
ATOM 2216 O O . ALA B 1 6 ? 9.900 -21.480 30.705 1.00 31.52 6 ALA D O 1
ATOM 2218 N N . LEU B 1 7 ? 9.083 -21.468 32.835 1.00 31.68 7 LEU D N 1
ATOM 2219 C CA . LEU B 1 7 ? 7.677 -21.683 32.514 1.00 31.04 7 LEU D CA 1
ATOM 2220 C C . LEU B 1 7 ? 6.868 -20.521 33.094 1.00 32.59 7 LEU D C 1
ATOM 2221 O O . LEU B 1 7 ? 6.994 -20.224 34.283 1.00 31.72 7 LEU D O 1
ATOM 2226 N N . ILE B 1 8 ? 6.081 -19.854 32.241 1.00 29.97 8 ILE D N 1
ATOM 2227 C CA . ILE B 1 8 ? 5.164 -18.828 32.686 1.00 27.20 8 ILE D CA 1
ATOM 2228 C C . ILE B 1 8 ? 3.737 -19.368 32.591 1.00 26.13 8 ILE D C 1
ATOM 2229 O O . ILE B 1 8 ? 3.249 -19.686 31.518 1.00 23.76 8 ILE D O 1
ATOM 2234 N N . VAL B 1 9 ? 3.079 -19.418 33.747 1.00 26.11 9 VAL D N 1
ATOM 2235 C CA . VAL B 1 9 ? 1.691 -19.836 33.836 1.00 25.11 9 VAL D CA 1
ATOM 2236 C C . VAL B 1 9 ? 0.855 -18.583 34.022 1.00 25.06 9 VAL D C 1
ATOM 2237 O O . VAL B 1 9 ? 0.982 -17.913 35.047 1.00 26.98 9 VAL D O 1
ATOM 2241 N N . LEU B 1 10 ? -0.001 -18.287 33.031 1.00 25.62 10 LEU D N 1
ATOM 2242 C CA . LEU B 1 10 ? -0.857 -17.113 33.026 1.00 25.27 10 LEU D CA 1
ATOM 2243 C C . LEU B 1 10 ? -2.314 -17.542 33.254 1.00 25.15 10 LEU D C 1
ATOM 2244 O O . LEU B 1 10 ? -2.796 -18.494 32.624 1.00 21.17 10 LEU D O 1
ATOM 2249 N N . ALA B 1 11 ? -3.023 -16.823 34.148 1.00 24.08 11 ALA D N 1
ATOM 2250 C CA . ALA B 1 11 ? -4.440 -17.069 34.407 1.00 24.42 11 ALA D CA 1
ATOM 2251 C C . ALA B 1 11 ? -5.244 -15.779 34.212 1.00 25.17 11 ALA D C 1
ATOM 2252 O O . ALA B 1 11 ? -5.706 -15.173 35.169 1.00 23.77 11 ALA D O 1
ATOM 2254 N N . HIS B 1 12 ? -5.442 -15.383 32.954 1.00 25.03 12 HIS D N 1
ATOM 2255 C CA . HIS B 1 12 ? -6.294 -14.261 32.599 1.00 23.37 12 HIS D CA 1
ATOM 2256 C C . HIS B 1 12 ? -6.842 -14.464 31.188 1.00 25.44 12 HIS D C 1
ATOM 2257 O O . HIS B 1 12 ? -6.094 -14.842 30.300 1.00 26.91 12 HIS D O 1
ATOM 2264 N N . SER B 1 13 ? -8.144 -14.231 31.015 1.00 25.27 13 SER D N 1
ATOM 2265 C CA . SER B 1 13 ? -8.841 -14.482 29.755 1.00 29.07 13 SER D CA 1
ATOM 2266 C C . SER B 1 13 ? -8.510 -13.449 28.662 1.00 29.15 13 SER D C 1
ATOM 2267 O O . SER B 1 13 ? -8.665 -13.743 27.485 1.00 29.23 13 SER D O 1
ATOM 2270 N N . GLU B 1 14 ? -8.092 -12.229 29.025 1.00 30.27 14 GLU D N 1
ATOM 2271 C CA . GLU B 1 14 ? -8.012 -11.128 28.061 1.00 30.64 14 GLU D CA 1
ATOM 2272 C C . GLU B 1 14 ? -6.581 -10.814 27.621 1.00 31.11 14 GLU D C 1
ATOM 2273 O O . GLU B 1 14 ? -5.716 -10.542 28.448 1.00 28.27 14 GLU D O 1
ATOM 2279 N N . ARG B 1 15 ? -6.358 -10.787 26.301 1.00 31.28 15 ARG D N 1
ATOM 2280 C CA . ARG B 1 15 ? -5.077 -10.407 25.714 1.00 36.51 15 ARG D CA 1
ATOM 2281 C C . ARG B 1 15 ? -4.808 -8.915 25.936 1.00 35.99 15 ARG D C 1
ATOM 2282 O O . ARG B 1 15 ? -3.653 -8.486 25.879 1.00 41.74 15 ARG D O 1
ATOM 2290 N N . THR B 1 16 ? -5.878 -8.154 26.199 1.00 30.78 16 THR D N 1
ATOM 2291 C CA . THR B 1 16 ? -5.817 -6.717 26.409 1.00 34.93 16 THR D CA 1
ATOM 2292 C C . THR B 1 16 ? -5.470 -6.363 27.855 1.00 35.73 16 THR D C 1
ATOM 2293 O O . THR B 1 16 ? -5.355 -5.184 28.178 1.00 35.14 16 THR D O 1
ATOM 2297 N N . SER B 1 17 ? -5.314 -7.381 28.717 1.00 33.40 17 SER D N 1
ATOM 2298 C CA . SER B 1 17 ? -5.153 -7.156 30.141 1.00 32.36 17 SER D CA 1
ATOM 2299 C C . SER B 1 17 ? -3.719 -6.754 30.468 1.00 30.20 17 SER D C 1
ATOM 2300 O O . SER B 1 17 ? -2.776 -7.002 29.707 1.00 30.53 17 SER D O 1
ATOM 2303 N N . PHE B 1 18 ? -3.567 -6.184 31.671 1.00 30.05 18 PHE D N 1
ATOM 2304 C CA . PHE B 1 18 ? -2.236 -5.890 32.164 1.00 32.66 18 PHE D CA 1
ATOM 2305 C C . PHE B 1 18 ? -1.508 -7.196 32.471 1.00 30.81 18 PHE D C 1
ATOM 2306 O O . PHE B 1 18 ? -0.301 -7.298 32.278 1.00 29.63 18 PHE D O 1
ATOM 2314 N N . ASN B 1 19 ? -2.269 -8.197 32.931 1.00 28.25 19 ASN D N 1
ATOM 2315 C CA . ASN B 1 19 ? -1.701 -9.505 33.199 1.00 29.55 19 ASN D CA 1
ATOM 2316 C C . ASN B 1 19 ? -1.015 -10.059 31.947 1.00 28.75 19 ASN D C 1
ATOM 2317 O O . ASN B 1 19 ? 0.089 -10.582 32.020 1.00 29.23 19 ASN D O 1
ATOM 2322 N N A TYR B 1 20 ? -1.679 -9.937 30.795 0.50 29.70 20 TYR D N 1
ATOM 2323 N N B TYR B 1 20 ? -1.677 -9.936 30.795 0.50 30.44 20 TYR D N 1
ATOM 2324 C CA A TYR B 1 20 ? -1.104 -10.428 29.555 0.50 30.03 20 TYR D CA 1
ATOM 2325 C CA B TYR B 1 20 ? -1.098 -10.432 29.558 0.50 31.35 20 TYR D CA 1
ATOM 2326 C C A TYR B 1 20 ? 0.164 -9.636 29.228 0.50 30.35 20 TYR D C 1
ATOM 2327 C C B TYR B 1 20 ? 0.166 -9.637 29.227 0.50 31.08 20 TYR D C 1
ATOM 2328 O O A TYR B 1 20 ? 1.162 -10.205 28.777 0.50 32.16 20 TYR D O 1
ATOM 2329 O O B TYR B 1 20 ? 1.163 -10.205 28.774 0.50 32.86 20 TYR D O 1
ATOM 2346 N N . ALA B 1 21 ? 0.136 -8.327 29.477 1.00 31.31 21 ALA D N 1
ATOM 2347 C CA . ALA B 1 21 ? 1.293 -7.485 29.206 1.00 32.47 21 ALA D CA 1
ATOM 2348 C C . ALA B 1 21 ? 2.487 -7.929 30.051 1.00 34.83 21 ALA D C 1
ATOM 2349 O O . ALA B 1 21 ? 3.616 -7.958 29.559 1.00 36.66 21 ALA D O 1
ATOM 2351 N N . MET B 1 22 ? 2.223 -8.300 31.314 1.00 33.76 22 MET D N 1
ATOM 2352 C CA . MET B 1 22 ? 3.268 -8.740 32.219 1.00 32.38 22 MET D CA 1
ATOM 2353 C C . MET B 1 22 ? 3.856 -10.070 31.770 1.00 33.74 22 MET D C 1
ATOM 2354 O O . MET B 1 22 ? 5.057 -10.304 31.926 1.00 34.10 22 MET D O 1
ATOM 2359 N N . LYS B 1 23 ? 3.003 -10.951 31.233 1.00 32.99 23 LYS D N 1
ATOM 2360 C CA . LYS B 1 23 ? 3.473 -12.216 30.710 1.00 34.94 23 LYS D CA 1
ATOM 2361 C C . LYS B 1 23 ? 4.405 -11.949 29.518 1.00 36.14 23 LYS D C 1
ATOM 2362 O O . LYS B 1 23 ? 5.472 -12.547 29.411 1.00 36.55 23 LYS D O 1
ATOM 2368 N N . GLU B 1 24 ? 3.977 -11.062 28.617 1.00 36.13 24 GLU D N 1
ATOM 2369 C CA . GLU B 1 24 ? 4.773 -10.715 27.447 1.00 40.30 24 GLU D CA 1
ATOM 2370 C C . GLU B 1 24 ? 6.105 -10.083 27.853 1.00 41.25 24 GLU D C 1
ATOM 2371 O O . GLU B 1 24 ? 7.143 -10.411 27.290 1.00 43.34 24 GLU D O 1
ATOM 2377 N N . ALA B 1 25 ? 6.072 -9.192 28.847 1.00 42.55 25 ALA D N 1
ATOM 2378 C CA . ALA B 1 25 ? 7.288 -8.539 29.313 1.00 42.34 25 ALA D CA 1
ATOM 2379 C C . ALA B 1 25 ? 8.254 -9.568 29.900 1.00 45.92 25 ALA D C 1
ATOM 2380 O O . ALA B 1 25 ? 9.442 -9.553 29.591 1.00 47.50 25 ALA D O 1
ATOM 2382 N N . ALA B 1 26 ? 7.735 -10.483 30.724 1.00 40.24 26 ALA D N 1
ATOM 2383 C CA . ALA B 1 26 ? 8.555 -11.523 31.319 1.00 38.39 26 ALA D CA 1
ATOM 2384 C C . ALA B 1 26 ? 9.223 -12.366 30.240 1.00 38.70 26 ALA D C 1
ATOM 2385 O O . ALA B 1 26 ? 10.407 -12.676 30.345 1.00 34.76 26 ALA D O 1
ATOM 2387 N N . ALA B 1 27 ? 8.443 -12.782 29.235 1.00 34.65 27 ALA D N 1
ATOM 2388 C CA . ALA B 1 27 ? 8.954 -13.642 28.187 1.00 38.68 27 ALA D CA 1
ATOM 2389 C C . ALA B 1 27 ? 10.085 -12.938 27.439 1.00 38.54 27 ALA D C 1
ATOM 2390 O O . ALA B 1 27 ? 11.122 -13.542 27.193 1.00 41.91 27 ALA D O 1
ATOM 2392 N N . ALA B 1 28 ? 9.885 -11.658 27.122 1.00 40.48 28 ALA D N 1
ATOM 2393 C CA . ALA B 1 28 ? 10.836 -10.878 26.347 1.00 45.13 28 ALA D CA 1
ATOM 2394 C C . ALA B 1 28 ? 12.143 -10.699 27.122 1.00 49.18 28 ALA D C 1
ATOM 2395 O O . ALA B 1 28 ? 13.221 -10.883 26.560 1.00 52.65 28 ALA D O 1
ATOM 2397 N N . ALA B 1 29 ? 12.042 -10.366 28.415 1.00 47.66 29 ALA D N 1
ATOM 2398 C CA . ALA B 1 29 ? 13.213 -10.121 29.244 1.00 48.74 29 ALA D CA 1
ATOM 2399 C C . ALA B 1 29 ? 14.029 -11.397 29.428 1.00 53.74 29 ALA D C 1
ATOM 2400 O O . ALA B 1 29 ? 15.265 -11.363 29.378 1.00 55.26 29 ALA D O 1
ATOM 2402 N N . LEU B 1 30 ? 13.339 -12.522 29.643 1.00 48.52 30 LEU D N 1
ATOM 2403 C CA . LEU B 1 30 ? 14.016 -13.783 29.908 1.00 52.12 30 LEU D CA 1
ATOM 2404 C C . LEU B 1 30 ? 14.705 -14.289 28.638 1.00 52.83 30 LEU D C 1
ATOM 2405 O O . LEU B 1 30 ? 15.834 -14.769 28.698 1.00 47.55 30 LEU D O 1
ATOM 2410 N N . LYS B 1 31 ? 14.022 -14.173 27.491 1.00 51.79 31 LYS D N 1
ATOM 2411 C CA . LYS B 1 31 ? 14.588 -14.583 26.215 1.00 56.96 31 LYS D CA 1
ATOM 2412 C C . LYS B 1 31 ? 15.821 -13.755 25.861 1.00 58.85 31 LYS D C 1
ATOM 2413 O O . LYS B 1 31 ? 16.796 -14.311 25.355 1.00 59.46 31 LYS D O 1
ATOM 2419 N N . LYS B 1 32 ? 15.769 -12.445 26.135 1.00 55.36 32 LYS D N 1
ATOM 2420 C CA . LYS B 1 32 ? 16.883 -11.546 25.870 1.00 59.67 32 LYS D CA 1
ATOM 2421 C C . LYS B 1 32 ? 18.136 -12.015 26.615 1.00 64.16 32 LYS D C 1
ATOM 2422 O O . LYS B 1 32 ? 19.243 -11.865 26.100 1.00 73.33 32 LYS D O 1
ATOM 2428 N N . LYS B 1 33 ? 17.959 -12.604 27.805 1.00 57.32 33 LYS D N 1
ATOM 2429 C CA . LYS B 1 33 ? 19.076 -13.081 28.604 1.00 55.90 33 LYS D CA 1
ATOM 2430 C C . LYS B 1 33 ? 19.361 -14.560 28.330 1.00 51.67 33 LYS D C 1
ATOM 2431 O O . LYS B 1 33 ? 20.091 -15.194 29.093 1.00 54.09 33 LYS D O 1
ATOM 2437 N N . GLY B 1 34 ? 18.777 -15.119 27.262 1.00 46.99 34 GLY D N 1
ATOM 2438 C CA . GLY B 1 34 ? 19.120 -16.456 26.808 1.00 47.28 34 GLY D CA 1
ATOM 2439 C C . GLY B 1 34 ? 18.358 -17.579 27.510 1.00 49.15 34 GLY D C 1
ATOM 2440 O O . GLY B 1 34 ? 18.744 -18.743 27.373 1.00 42.47 34 GLY D O 1
ATOM 2441 N N . TRP B 1 35 ? 17.281 -17.256 28.253 1.00 50.74 35 TRP D N 1
ATOM 2442 C CA . TRP B 1 35 ? 16.414 -18.301 28.781 1.00 47.36 35 TRP D CA 1
ATOM 2443 C C . TRP B 1 35 ? 15.590 -18.891 27.644 1.00 40.82 35 TRP D C 1
ATOM 2444 O O . TRP B 1 35 ? 15.189 -18.174 26.730 1.00 39.60 35 TRP D O 1
ATOM 2455 N N . GLU B 1 36 ? 15.306 -20.197 27.758 1.00 44.73 36 GLU D N 1
ATOM 2456 C CA . GLU B 1 36 ? 14.211 -20.826 27.043 1.00 47.41 36 GLU D CA 1
ATOM 2457 C C . GLU B 1 36 ? 12.926 -20.608 27.846 1.00 48.55 36 GLU D C 1
ATOM 2458 O O . GLU B 1 36 ? 12.904 -20.907 29.032 1.00 39.31 36 GLU D O 1
ATOM 2464 N N . VAL B 1 37 ? 11.879 -20.078 27.194 1.00 43.03 37 VAL D N 1
ATOM 2465 C CA . VAL B 1 37 ? 10.630 -19.724 27.857 1.00 40.34 37 VAL D CA 1
ATOM 2466 C C . VAL B 1 37 ? 9.481 -20.518 27.233 1.00 38.69 37 VAL D C 1
ATOM 2467 O O . VAL B 1 37 ? 9.220 -20.412 26.038 1.00 37.34 37 VAL D O 1
ATOM 2471 N N . VAL B 1 38 ? 8.773 -21.273 28.081 1.00 37.14 38 VAL D N 1
ATOM 2472 C CA . VAL B 1 38 ? 7.577 -22.019 27.709 1.00 32.75 38 VAL D CA 1
ATOM 2473 C C . VAL B 1 38 ? 6.390 -21.394 28.453 1.00 36.03 38 VAL D C 1
ATOM 2474 O O . VAL B 1 38 ? 6.570 -20.836 29.532 1.00 28.16 38 VAL D O 1
ATOM 2478 N N . GLU B 1 39 ? 5.199 -21.441 27.847 1.00 34.86 39 GLU D N 1
ATOM 2479 C CA . GLU B 1 39 ? 4.024 -20.805 28.430 1.00 36.71 39 GLU D CA 1
ATOM 2480 C C . GLU B 1 39 ? 2.891 -21.801 28.638 1.00 33.10 39 GLU D C 1
ATOM 2481 O O . GLU B 1 39 ? 2.744 -22.773 27.899 1.00 32.50 39 GLU D O 1
ATOM 2487 N N . SER B 1 40 ? 2.100 -21.539 29.691 1.00 29.40 40 SER D N 1
ATOM 2488 C CA . SER B 1 40 ? 0.804 -22.165 29.883 1.00 28.18 40 SER D CA 1
ATOM 2489 C C . SER B 1 40 ? -0.204 -21.047 30.125 1.00 26.41 40 SER D C 1
ATOM 2490 O O . SER B 1 40 ? -0.438 -20.624 31.274 1.00 25.73 40 SER D O 1
ATOM 2493 N N . ASP B 1 41 ? -0.756 -20.550 29.020 1.00 22.89 41 ASP D N 1
ATOM 2494 C CA . ASP B 1 41 ? -1.845 -19.594 29.038 1.00 25.00 41 ASP D CA 1
ATOM 2495 C C . ASP B 1 41 ? -3.137 -20.380 29.210 1.00 24.54 41 ASP D C 1
ATOM 2496 O O . ASP B 1 41 ? -3.715 -20.864 28.232 1.00 22.09 41 ASP D O 1
ATOM 2501 N N . LEU B 1 42 ? -3.575 -20.539 30.467 1.00 21.54 42 LEU D N 1
ATOM 2502 C CA . LEU B 1 42 ? -4.604 -21.506 30.815 1.00 20.23 42 LEU D CA 1
ATOM 2503 C C . LEU B 1 42 ? -5.914 -21.241 30.065 1.00 19.33 42 LEU D C 1
ATOM 2504 O O . LEU B 1 42 ? -6.555 -22.179 29.610 1.00 21.14 42 LEU D O 1
ATOM 2509 N N . TYR B 1 43 ? -6.309 -19.977 29.951 1.00 20.09 43 TYR D N 1
ATOM 2510 C CA . TYR B 1 43 ? -7.525 -19.650 29.233 1.00 22.11 43 TYR D CA 1
ATOM 2511 C C . TYR B 1 43 ? -7.348 -19.920 27.740 1.00 21.67 43 TYR D C 1
ATOM 2512 O O . TYR B 1 43 ? -8.253 -20.456 27.108 1.00 22.48 43 TYR D O 1
ATOM 2521 N N . ALA B 1 44 ? -6.204 -19.545 27.167 1.00 20.81 44 ALA D N 1
ATOM 2522 C CA . ALA B 1 44 ? -6.015 -19.760 25.729 1.00 23.15 44 ALA D CA 1
ATOM 2523 C C . ALA B 1 44 ? -5.948 -21.256 25.403 1.00 22.78 44 ALA D C 1
ATOM 2524 O O . ALA B 1 44 ? -6.346 -21.676 24.318 1.00 25.51 44 ALA D O 1
ATOM 2526 N N . MET B 1 45 ? -5.489 -22.072 26.359 1.00 20.67 45 MET D N 1
ATOM 2527 C CA . MET B 1 45 ? -5.453 -23.513 26.248 1.00 21.35 45 MET D CA 1
ATOM 2528 C C . MET B 1 45 ? -6.834 -24.143 26.431 1.00 22.69 45 MET D C 1
ATOM 2529 O O . MET B 1 45 ? -7.004 -25.328 26.200 1.00 22.76 45 MET D O 1
ATOM 2534 N N . ASN B 1 46 ? -7.805 -23.385 26.942 1.00 23.65 46 ASN D N 1
ATOM 2535 C CA . ASN B 1 46 ? -9.065 -23.929 27.439 1.00 23.17 46 ASN D CA 1
ATOM 2536 C C . ASN B 1 46 ? -8.791 -25.091 28.375 1.00 23.15 46 ASN D C 1
ATOM 2537 O O . ASN B 1 46 ? -9.347 -26.172 28.296 1.00 24.03 46 ASN D O 1
ATOM 2542 N N . PHE B 1 47 ? -7.873 -24.829 29.306 1.00 23.78 47 PHE D N 1
ATOM 2543 C CA . PHE B 1 47 ? -7.413 -25.850 30.225 1.00 24.75 47 PHE D CA 1
ATOM 2544 C C . PHE B 1 47 ? -8.584 -26.284 31.096 1.00 24.60 47 PHE D C 1
ATOM 2545 O O . PHE B 1 47 ? -9.304 -25.427 31.621 1.00 24.75 47 PHE D O 1
ATOM 2553 N N . ASN B 1 48 ? -8.748 -27.606 31.229 1.00 24.15 48 ASN D N 1
ATOM 2554 C CA . ASN B 1 48 ? -9.745 -28.231 32.090 1.00 26.49 48 ASN D CA 1
ATOM 2555 C C . ASN B 1 48 ? -9.266 -28.180 33.540 1.00 24.07 48 ASN D C 1
ATOM 2556 O O . ASN B 1 48 ? -8.305 -28.851 33.888 1.00 23.77 48 ASN D O 1
ATOM 2561 N N . PRO B 1 49 ? -9.928 -27.423 34.441 1.00 24.79 49 PRO D N 1
ATOM 2562 C CA . PRO B 1 49 ? -9.409 -27.244 35.802 1.00 23.51 49 PRO D CA 1
ATOM 2563 C C . PRO B 1 49 ? -10.017 -28.160 36.856 1.00 25.39 49 PRO D C 1
ATOM 2564 O O . PRO B 1 49 ? -9.739 -28.001 38.039 1.00 24.53 49 PRO D O 1
ATOM 2568 N N . ILE B 1 50 ? -10.836 -29.137 36.444 1.00 24.92 50 ILE D N 1
ATOM 2569 C CA . ILE B 1 50 ? -11.559 -29.936 37.416 1.00 24.87 50 ILE D CA 1
ATOM 2570 C C . ILE B 1 50 ? -10.965 -31.341 37.524 1.00 24.76 50 ILE D C 1
ATOM 2571 O O . ILE B 1 50 ? -11.026 -32.103 36.555 1.00 25.78 50 ILE D O 1
ATOM 2576 N N . ILE B 1 51 ? -10.477 -31.711 38.716 1.00 23.15 51 ILE D N 1
ATOM 2577 C CA . ILE B 1 51 ? -10.030 -33.080 38.989 1.00 23.46 51 ILE D CA 1
ATOM 2578 C C . ILE B 1 51 ? -11.199 -34.054 38.890 1.00 27.74 51 ILE D C 1
ATOM 2579 O O . ILE B 1 51 ? -12.302 -33.770 39.348 1.00 25.63 51 ILE D O 1
ATOM 2584 N N . SER B 1 52 ? -10.943 -35.225 38.297 1.00 28.35 52 SER D N 1
ATOM 2585 C CA . SER B 1 52 ? -11.957 -36.271 38.210 1.00 29.59 52 SER D CA 1
ATOM 2586 C C . SER B 1 52 ? -11.292 -37.583 37.806 1.00 28.57 52 SER D C 1
ATOM 2587 O O . SER B 1 52 ? -10.136 -37.598 37.417 1.00 26.74 52 SER D O 1
ATOM 2590 N N . ARG B 1 53 ? -12.088 -38.647 37.771 1.00 32.84 53 ARG D N 1
ATOM 2591 C CA . ARG B 1 53 ? -11.639 -39.940 37.285 1.00 33.84 53 ARG D CA 1
ATOM 2592 C C . ARG B 1 53 ? -11.137 -39.896 35.851 1.00 33.10 53 ARG D C 1
ATOM 2593 O O . ARG B 1 53 ? -10.343 -40.748 35.480 1.00 34.68 53 ARG D O 1
ATOM 2601 N N . LYS B 1 54 ? -11.587 -38.919 35.059 1.00 34.57 54 LYS D N 1
ATOM 2602 C CA . LYS B 1 54 ? -11.174 -38.823 33.670 1.00 39.24 54 LYS D CA 1
ATOM 2603 C C . LYS B 1 54 ? -9.705 -38.422 33.541 1.00 40.09 54 LYS D C 1
ATOM 2604 O O . LYS B 1 54 ? -9.157 -38.453 32.441 1.00 37.38 54 LYS D O 1
ATOM 2610 N N . ASP B 1 55 ? -9.066 -38.032 34.658 1.00 33.66 55 ASP D N 1
ATOM 2611 C CA . ASP B 1 55 ? -7.647 -37.727 34.659 1.00 32.39 55 ASP D CA 1
ATOM 2612 C C . ASP B 1 55 ? -6.803 -38.994 34.532 1.00 34.83 55 ASP D C 1
ATOM 2613 O O . ASP B 1 55 ? -5.607 -38.892 34.294 1.00 36.19 55 ASP D O 1
ATOM 2618 N N . ILE B 1 56 ? -7.408 -40.153 34.789 1.00 38.66 56 ILE D N 1
ATOM 2619 C CA . ILE B 1 56 ? -6.730 -41.441 34.802 1.00 43.20 56 ILE D CA 1
ATOM 2620 C C . ILE B 1 56 ? -7.296 -42.257 33.640 1.00 46.75 56 ILE D C 1
ATOM 2621 O O . ILE B 1 56 ? -8.496 -42.515 33.608 1.00 49.72 56 ILE D O 1
ATOM 2626 N N . THR B 1 57 ? -6.437 -42.631 32.682 1.00 52.32 57 THR D N 1
ATOM 2627 C CA . THR B 1 57 ? -6.876 -43.314 31.466 1.00 54.57 57 THR D CA 1
ATOM 2628 C C . THR B 1 57 ? -6.723 -44.830 31.590 1.00 53.83 57 THR D C 1
ATOM 2629 O O . THR B 1 57 ? -7.328 -45.566 30.815 1.00 57.69 57 THR D O 1
ATOM 2633 N N . GLY B 1 58 ? -5.945 -45.309 32.569 1.00 55.80 58 GLY D N 1
ATOM 2634 C CA . GLY B 1 58 ? -5.754 -46.731 32.797 1.00 55.35 58 GLY D CA 1
ATOM 2635 C C . GLY B 1 58 ? -6.801 -47.318 33.744 1.00 57.00 58 GLY D C 1
ATOM 2636 O O . GLY B 1 58 ? -7.732 -46.633 34.159 1.00 59.49 58 GLY D O 1
ATOM 2637 N N . LYS B 1 59 ? -6.641 -48.612 34.050 1.00 59.39 59 LYS D N 1
ATOM 2638 C CA . LYS B 1 59 ? -7.510 -49.341 34.961 1.00 58.78 59 LYS D CA 1
ATOM 2639 C C . LYS B 1 59 ? -7.315 -48.793 36.371 1.00 57.28 59 LYS D C 1
ATOM 2640 O O . LYS B 1 59 ? -6.173 -48.686 36.826 1.00 58.82 59 LYS D O 1
ATOM 2642 N N . LEU B 1 60 ? -8.428 -48.465 37.051 1.00 54.19 60 LEU D N 1
ATOM 2643 C CA . LEU B 1 60 ? -8.396 -47.942 38.407 1.00 47.99 60 LEU D CA 1
ATOM 2644 C C . LEU B 1 60 ? -8.136 -49.097 39.371 1.00 49.55 60 LEU D C 1
ATOM 2645 O O . LEU B 1 60 ? -8.594 -50.207 39.134 1.00 50.18 60 LEU D O 1
ATOM 2650 N N . LYS B 1 61 ? -7.420 -48.825 40.467 1.00 48.78 61 LYS D N 1
ATOM 2651 C CA . LYS B 1 61 ? -7.233 -49.815 41.514 1.00 50.52 61 LYS D CA 1
ATOM 2652 C C . LYS B 1 61 ? -8.581 -50.165 42.144 1.00 55.07 61 LYS D C 1
ATOM 2653 O O . LYS B 1 61 ? -8.884 -51.339 42.335 1.00 59.42 61 LYS D O 1
ATOM 2655 N N . ASP B 1 62 ? -9.396 -49.146 42.469 1.00 55.29 62 ASP D N 1
ATOM 2656 C CA . ASP B 1 62 ? -10.647 -49.358 43.181 1.00 48.30 62 ASP D CA 1
ATOM 2657 C C . ASP B 1 62 ? -11.712 -48.393 42.662 1.00 51.86 62 ASP D C 1
ATOM 2658 O O . ASP B 1 62 ? -11.963 -47.353 43.274 1.00 55.73 62 ASP D O 1
ATOM 2663 N N . PRO B 1 63 ? -12.381 -48.717 41.530 1.00 55.53 63 PRO D N 1
ATOM 2664 C CA . PRO B 1 63 ? -13.368 -47.819 40.928 1.00 53.51 63 PRO D CA 1
ATOM 2665 C C . PRO B 1 63 ? -14.646 -47.623 41.744 1.00 50.97 63 PRO D C 1
ATOM 2666 O O . PRO B 1 63 ? -15.393 -46.686 41.492 1.00 48.65 63 PRO D O 1
ATOM 2670 N N . ALA B 1 64 ? -14.896 -48.517 42.706 1.00 46.90 64 ALA D N 1
ATOM 2671 C CA . ALA B 1 64 ? -16.079 -48.461 43.554 1.00 48.72 64 ALA D CA 1
ATOM 2672 C C . ALA B 1 64 ? -15.907 -47.433 44.670 1.00 46.04 64 ALA D C 1
ATOM 2673 O O . ALA B 1 64 ? -16.897 -46.904 45.172 1.00 44.40 64 ALA D O 1
ATOM 2675 N N . ASN B 1 65 ? -14.651 -47.205 45.078 1.00 47.05 65 ASN D N 1
ATOM 2676 C CA . ASN B 1 65 ? -14.308 -46.234 46.107 1.00 48.81 65 ASN D CA 1
ATOM 2677 C C . ASN B 1 65 ? -13.125 -45.416 45.588 1.00 46.35 65 ASN D C 1
ATOM 2678 O O . ASN B 1 65 ? -11.975 -45.607 45.992 1.00 45.33 65 ASN D O 1
ATOM 2683 N N . PHE B 1 66 ? -13.437 -44.516 44.645 1.00 39.71 66 PHE D N 1
ATOM 2684 C CA . PHE B 1 66 ? -12.436 -43.754 43.920 1.00 36.00 66 PHE D CA 1
ATOM 2685 C C . PHE B 1 66 ? -11.799 -42.718 44.847 1.00 38.90 66 PHE D C 1
ATOM 2686 O O . PHE B 1 66 ? -12.495 -41.867 45.399 1.00 41.80 66 PHE D O 1
ATOM 2694 N N A GLN B 1 67 ? -10.475 -42.810 44.988 0.50 37.04 67 GLN D N 1
ATOM 2695 N N B GLN B 1 67 ? -10.474 -42.806 44.979 0.50 38.39 67 GLN D N 1
ATOM 2696 C CA A GLN B 1 67 ? -9.686 -41.886 45.786 0.50 36.12 67 GLN D CA 1
ATOM 2697 C CA B GLN B 1 67 ? -9.678 -41.894 45.781 0.50 38.43 67 GLN D CA 1
ATOM 2698 C C A GLN B 1 67 ? -8.656 -41.227 44.881 0.50 34.88 67 GLN D C 1
ATOM 2699 C C B GLN B 1 67 ? -8.653 -41.226 44.880 0.50 36.09 67 GLN D C 1
ATOM 2700 O O A GLN B 1 67 ? -7.693 -41.871 44.453 0.50 35.71 67 GLN D O 1
ATOM 2701 O O B GLN B 1 67 ? -7.689 -41.868 44.452 0.50 36.90 67 GLN D O 1
ATOM 2712 N N . TYR B 1 68 ? -8.863 -39.935 44.608 1.00 30.78 68 TYR D N 1
ATOM 2713 C CA . TYR B 1 68 ? -8.075 -39.238 43.626 1.00 31.68 68 TYR D CA 1
ATOM 2714 C C . TYR B 1 68 ? -6.589 -39.288 43.976 1.00 33.26 68 TYR D C 1
ATOM 2715 O O . TYR B 1 68 ? -5.770 -39.514 43.070 1.00 35.70 68 TYR D O 1
ATOM 2724 N N . PRO B 1 69 ? -6.162 -39.018 45.233 1.00 34.45 69 PRO D N 1
ATOM 2725 C CA . PRO B 1 69 ? -4.730 -39.024 45.549 1.00 36.55 69 PRO D CA 1
ATOM 2726 C C . PRO B 1 69 ? -4.057 -40.340 45.138 1.00 37.26 69 PRO D C 1
ATOM 2727 O O . PRO B 1 69 ? -3.130 -40.338 44.336 1.00 35.43 69 PRO D O 1
ATOM 2731 N N . ALA B 1 70 ? -4.568 -41.468 45.641 1.00 38.47 70 ALA D N 1
ATOM 2732 C CA . ALA B 1 70 ? -3.945 -42.761 45.395 1.00 42.83 70 ALA D CA 1
ATOM 2733 C C . ALA B 1 70 ? -4.026 -43.134 43.909 1.00 42.92 70 ALA D C 1
ATOM 2734 O O . ALA B 1 70 ? -3.045 -43.620 43.330 1.00 43.97 70 ALA D O 1
ATOM 2736 N N . GLU B 1 71 ? -5.176 -42.863 43.276 1.00 43.71 71 GLU D N 1
ATOM 2737 C CA . GLU B 1 71 ? -5.387 -43.296 41.903 1.00 39.56 71 GLU D CA 1
ATOM 2738 C C . GLU B 1 71 ? -4.521 -42.480 40.949 1.00 40.55 71 GLU D C 1
ATOM 2739 O O . GLU B 1 71 ? -4.003 -43.016 39.966 1.00 39.78 71 GLU D O 1
ATOM 2745 N N . SER B 1 72 ? -4.389 -41.173 41.216 1.00 35.64 72 SER D N 1
ATOM 2746 C CA . SER B 1 72 ? -3.615 -40.307 40.346 1.00 35.07 72 SER D CA 1
ATOM 2747 C C . SER B 1 72 ? -2.134 -40.669 40.431 1.00 31.78 72 SER D C 1
ATOM 2748 O O . SER B 1 72 ? -1.443 -40.587 39.424 1.00 33.16 72 SER D O 1
ATOM 2751 N N . VAL B 1 73 ? -1.659 -40.998 41.635 1.00 35.34 73 VAL D N 1
ATOM 2752 C CA . VAL B 1 73 ? -0.264 -41.345 41.848 1.00 40.38 73 VAL D CA 1
ATOM 2753 C C . VAL B 1 73 ? 0.069 -42.603 41.046 1.00 39.90 73 VAL D C 1
ATOM 2754 O O . VAL B 1 73 ? 1.085 -42.648 40.355 1.00 39.29 73 VAL D O 1
ATOM 2758 N N . LEU B 1 74 ? -0.819 -43.593 41.118 1.00 42.13 74 LEU D N 1
ATOM 2759 C CA . LEU B 1 74 ? -0.679 -44.819 40.345 1.00 42.62 74 LEU D CA 1
ATOM 2760 C C . LEU B 1 74 ? -0.600 -44.495 38.859 1.00 42.52 74 LEU D C 1
ATOM 2761 O O . LEU B 1 74 ? 0.267 -45.016 38.153 1.00 42.76 74 LEU D O 1
ATOM 2766 N N . ALA B 1 75 ? -1.491 -43.613 38.390 1.00 37.61 75 ALA D N 1
ATOM 2767 C CA . ALA B 1 75 ? -1.508 -43.250 36.984 1.00 36.42 75 ALA D CA 1
ATOM 2768 C C . ALA B 1 75 ? -0.203 -42.567 36.590 1.00 37.93 75 ALA D C 1
ATOM 2769 O O . ALA B 1 75 ? 0.331 -42.786 35.495 1.00 41.55 75 ALA D O 1
ATOM 2771 N N . TYR B 1 76 ? 0.293 -41.707 37.483 1.00 39.91 76 TYR D N 1
ATOM 2772 C CA . TYR B 1 76 ? 1.536 -41.004 37.232 1.00 39.67 76 TYR D CA 1
ATOM 2773 C C . TYR B 1 76 ? 2.660 -42.029 37.043 1.00 41.96 76 TYR D C 1
ATOM 2774 O O . TYR B 1 76 ? 3.442 -41.932 36.108 1.00 41.56 76 TYR D O 1
ATOM 2783 N N . LYS B 1 77 ? 2.732 -43.003 37.952 1.00 46.80 77 LYS D N 1
ATOM 2784 C CA . LYS B 1 77 ? 3.826 -43.969 37.967 1.00 49.98 77 LYS D CA 1
ATOM 2785 C C . LYS B 1 77 ? 3.747 -44.926 36.777 1.00 53.31 77 LYS D C 1
ATOM 2786 O O . LYS B 1 77 ? 4.774 -45.308 36.223 1.00 59.17 77 LYS D O 1
ATOM 2792 N N . GLU B 1 78 ? 2.523 -45.289 36.377 1.00 56.43 78 GLU D N 1
ATOM 2793 C CA . GLU B 1 78 ? 2.314 -46.290 35.343 1.00 53.89 78 GLU D CA 1
ATOM 2794 C C . GLU B 1 78 ? 2.139 -45.655 33.965 1.00 56.04 78 GLU D C 1
ATOM 2795 O O . GLU B 1 78 ? 1.988 -46.374 32.984 1.00 60.33 78 GLU D O 1
ATOM 2801 N N . GLY B 1 79 ? 2.098 -44.315 33.898 1.00 52.61 79 GLY D N 1
ATOM 2802 C CA . GLY B 1 79 ? 2.087 -43.575 32.645 1.00 52.18 79 GLY D CA 1
ATOM 2803 C C . GLY B 1 79 ? 0.698 -43.461 32.016 1.00 52.65 79 GLY D C 1
ATOM 2804 O O . GLY B 1 79 ? 0.600 -43.371 30.793 1.00 59.59 79 GLY D O 1
ATOM 2805 N N . HIS B 1 80 ? -0.374 -43.430 32.830 1.00 47.46 80 HIS D N 1
ATOM 2806 C CA . HIS B 1 80 ? -1.712 -43.329 32.270 1.00 42.88 80 HIS D CA 1
ATOM 2807 C C . HIS B 1 80 ? -2.495 -42.126 32.804 1.00 42.87 80 HIS D C 1
ATOM 2808 O O . HIS B 1 80 ? -3.717 -42.167 32.869 1.00 42.53 80 HIS D O 1
ATOM 2815 N N . LEU B 1 81 ? -1.797 -41.026 33.102 1.00 39.34 81 LEU D N 1
ATOM 2816 C CA . LEU B 1 81 ? -2.453 -39.733 33.276 1.00 38.43 81 LEU D CA 1
ATOM 2817 C C . LEU B 1 81 ? -2.959 -39.214 31.930 1.00 42.03 81 LEU D C 1
ATOM 2818 O O . LEU B 1 81 ? -2.375 -39.479 30.883 1.00 36.89 81 LEU D O 1
ATOM 2823 N N . SER B 1 82 ? -4.037 -38.424 31.993 1.00 36.83 82 SER D N 1
ATOM 2824 C CA . SER B 1 82 ? -4.583 -37.720 30.850 1.00 38.46 82 SER D CA 1
ATOM 2825 C C . SER B 1 82 ? -3.481 -36.936 30.145 1.00 37.37 82 SER D C 1
ATOM 2826 O O . SER B 1 82 ? -2.654 -36.281 30.779 1.00 33.11 82 SER D O 1
ATOM 2829 N N . PRO B 1 83 ? -3.412 -36.982 28.795 1.00 38.18 83 PRO D N 1
ATOM 2830 C CA . PRO B 1 83 ? -2.352 -36.287 28.059 1.00 38.82 83 PRO D CA 1
ATOM 2831 C C . PRO B 1 83 ? -2.168 -34.794 28.355 1.00 33.77 83 PRO D C 1
ATOM 2832 O O . PRO B 1 83 ? -1.040 -34.301 28.327 1.00 30.68 83 PRO D O 1
ATOM 2836 N N . ASP B 1 84 ? -3.265 -34.068 28.613 1.00 31.38 84 ASP D N 1
ATOM 2837 C CA . ASP B 1 84 ? -3.158 -32.649 28.936 1.00 30.75 84 ASP D CA 1
ATOM 2838 C C . ASP B 1 84 ? -2.365 -32.442 30.233 1.00 27.00 84 ASP D C 1
ATOM 2839 O O . ASP B 1 84 ? -1.598 -31.490 30.334 1.00 30.82 84 ASP D O 1
ATOM 2844 N N . ILE B 1 85 ? -2.565 -33.316 31.221 1.00 29.48 85 ILE D N 1
ATOM 2845 C CA . ILE B 1 85 ? -1.809 -33.250 32.465 1.00 29.55 85 ILE D CA 1
ATOM 2846 C C . ILE B 1 85 ? -0.334 -33.549 32.188 1.00 32.45 85 ILE D C 1
ATOM 2847 O O . ILE B 1 85 ? 0.549 -32.822 32.640 1.00 27.30 85 ILE D O 1
ATOM 2852 N N . VAL B 1 86 ? -0.073 -34.618 31.428 1.00 33.53 86 VAL D N 1
ATOM 2853 C CA . VAL B 1 86 ? 1.297 -35.035 31.119 1.00 34.52 86 VAL D CA 1
ATOM 2854 C C . VAL B 1 86 ? 2.049 -33.895 30.449 1.00 31.80 86 VAL D C 1
ATOM 2855 O O . VAL B 1 86 ? 3.195 -33.625 30.805 1.00 34.47 86 VAL D O 1
ATOM 2859 N N . ALA B 1 87 ? 1.389 -33.186 29.522 1.00 31.33 87 ALA D N 1
ATOM 2860 C CA . ALA B 1 87 ? 2.027 -32.070 28.849 1.00 32.49 87 ALA D CA 1
ATOM 2861 C C . ALA B 1 87 ? 2.477 -30.989 29.837 1.00 32.55 87 ALA D C 1
ATOM 2862 O O . ALA B 1 87 ? 3.571 -30.445 29.694 1.00 31.69 87 ALA D O 1
ATOM 2864 N N . GLU B 1 88 ? 1.653 -30.692 30.856 1.00 33.31 88 GLU D N 1
ATOM 2865 C CA . GLU B 1 88 ? 2.009 -29.673 31.828 1.00 27.70 88 GLU D CA 1
ATOM 2866 C C . GLU B 1 88 ? 3.134 -30.168 32.730 1.00 28.82 88 GLU D C 1
ATOM 2867 O O . GLU B 1 88 ? 4.029 -29.401 33.067 1.00 31.77 88 GLU D O 1
ATOM 2873 N N . GLN B 1 89 ? 3.072 -31.438 33.148 1.00 29.33 89 GLN D N 1
ATOM 2874 C CA . GLN B 1 89 ? 4.120 -32.028 33.967 1.00 32.01 89 GLN D CA 1
ATOM 2875 C C . GLN B 1 89 ? 5.467 -31.973 33.256 1.00 34.27 89 GLN D C 1
ATOM 2876 O O . GLN B 1 89 ? 6.485 -31.734 33.906 1.00 36.59 89 GLN D O 1
ATOM 2882 N N . LYS B 1 90 ? 5.477 -32.159 31.933 1.00 36.08 90 LYS D N 1
ATOM 2883 C CA . LYS B 1 90 ? 6.722 -32.103 31.178 1.00 38.31 90 LYS D CA 1
ATOM 2884 C C . LYS B 1 90 ? 7.278 -30.680 31.163 1.00 37.62 90 LYS D C 1
ATOM 2885 O O . LYS B 1 90 ? 8.484 -30.496 31.283 1.00 33.60 90 LYS D O 1
ATOM 2891 N N . LYS B 1 91 ? 6.407 -29.675 31.048 1.00 34.66 91 LYS D N 1
ATOM 2892 C CA . LYS B 1 91 ? 6.856 -28.295 31.117 1.00 32.90 91 LYS D CA 1
ATOM 2893 C C . LYS B 1 91 ? 7.519 -28.021 32.468 1.00 33.42 91 LYS D C 1
ATOM 2894 O O . LYS B 1 91 ? 8.574 -27.387 32.533 1.00 38.19 91 LYS D O 1
ATOM 2900 N N A LEU B 1 92 ? 6.884 -28.501 33.542 0.50 33.64 92 LEU D N 1
ATOM 2901 N N B LEU B 1 92 ? 6.876 -28.491 33.541 0.50 33.01 92 LEU D N 1
ATOM 2902 C CA A LEU B 1 92 ? 7.370 -28.285 34.897 0.50 34.62 92 LEU D CA 1
ATOM 2903 C CA B LEU B 1 92 ? 7.371 -28.293 34.896 0.50 33.62 92 LEU D CA 1
ATOM 2904 C C A LEU B 1 92 ? 8.715 -28.984 35.104 0.50 34.66 92 LEU D C 1
ATOM 2905 C C B LEU B 1 92 ? 8.717 -28.984 35.101 0.50 34.09 92 LEU D C 1
ATOM 2906 O O A LEU B 1 92 ? 9.626 -28.405 35.682 0.50 33.84 92 LEU D O 1
ATOM 2907 O O B LEU B 1 92 ? 9.626 -28.403 35.681 0.50 33.35 92 LEU D O 1
ATOM 2916 N N . GLU B 1 93 ? 8.814 -30.246 34.668 1.00 40.32 93 GLU D N 1
ATOM 2917 C CA . GLU B 1 93 ? 10.060 -30.998 34.773 1.00 43.41 93 GLU D CA 1
ATOM 2918 C C . GLU B 1 93 ? 11.200 -30.228 34.114 1.00 40.49 93 GLU D C 1
ATOM 2919 O O . GLU B 1 93 ? 12.297 -30.187 34.660 1.00 47.22 93 GLU D O 1
ATOM 2925 N N . ALA B 1 94 ? 10.931 -29.608 32.963 1.00 37.88 94 ALA D N 1
ATOM 2926 C CA . ALA B 1 94 ? 11.954 -28.919 32.201 1.00 42.75 94 ALA D CA 1
ATOM 2927 C C . ALA B 1 94 ? 12.356 -27.597 32.846 1.00 43.56 94 ALA D C 1
ATOM 2928 O O . ALA B 1 94 ? 13.489 -27.157 32.671 1.00 40.52 94 ALA D O 1
ATOM 2930 N N . ALA B 1 95 ? 11.430 -26.945 33.567 1.00 35.72 95 ALA D N 1
ATOM 2931 C CA . ALA B 1 95 ? 11.628 -25.573 33.993 1.00 32.05 95 ALA D CA 1
ATOM 2932 C C . ALA B 1 95 ? 12.536 -25.492 35.221 1.00 29.15 95 ALA D C 1
ATOM 2933 O O . ALA B 1 95 ? 12.403 -26.276 36.162 1.00 29.91 95 ALA D O 1
ATOM 2935 N N . ASP B 1 96 ? 13.427 -24.497 35.205 1.00 36.84 96 ASP D N 1
ATOM 2936 C CA . ASP B 1 96 ? 14.200 -24.092 36.373 1.00 36.89 96 ASP D CA 1
ATOM 2937 C C . ASP B 1 96 ? 13.398 -23.067 37.185 1.00 34.59 96 ASP D C 1
ATOM 2938 O O . ASP B 1 96 ? 13.352 -23.121 38.413 1.00 34.98 96 ASP D O 1
ATOM 2943 N N . LEU B 1 97 ? 12.795 -22.107 36.479 1.00 32.05 97 LEU D N 1
ATOM 2944 C CA . LEU B 1 97 ? 12.011 -21.044 37.078 1.00 34.20 97 LEU D CA 1
ATOM 2945 C C . LEU B 1 97 ? 10.558 -21.158 36.612 1.00 33.72 97 LEU D C 1
ATOM 2946 O O . LEU B 1 97 ? 10.300 -21.355 35.431 1.00 30.68 97 LEU D O 1
ATOM 2951 N N . VAL B 1 98 ? 9.618 -20.974 37.543 1.00 29.14 98 VAL D N 1
ATOM 2952 C CA . VAL B 1 98 ? 8.198 -20.952 37.204 1.00 27.98 98 VAL D CA 1
ATOM 2953 C C . VAL B 1 98 ? 7.609 -19.646 37.718 1.00 27.86 98 VAL D C 1
ATOM 2954 O O . VAL B 1 98 ? 7.685 -19.353 38.920 1.00 27.42 98 VAL D O 1
ATOM 2958 N N . ILE B 1 99 ? 7.055 -18.871 36.775 1.00 25.90 99 ILE D N 1
ATOM 2959 C CA . ILE B 1 99 ? 6.367 -17.631 37.070 1.00 25.24 99 ILE D CA 1
ATOM 2960 C C . ILE B 1 99 ? 4.861 -17.885 36.960 1.00 25.90 99 ILE D C 1
ATOM 2961 O O . ILE B 1 99 ? 4.408 -18.402 35.941 1.00 25.97 99 ILE D O 1
ATOM 2966 N N . PHE B 1 100 ? 4.121 -17.513 38.004 1.00 23.50 100 PHE D N 1
ATOM 2967 C CA . PHE B 1 100 ? 2.663 -17.486 37.991 1.00 22.62 100 PHE D CA 1
ATOM 2968 C C . PHE B 1 100 ? 2.178 -16.047 37.922 1.00 24.55 100 PHE D C 1
ATOM 2969 O O . PHE B 1 100 ? 2.352 -15.282 38.868 1.00 25.37 100 PHE D O 1
ATOM 2977 N N . GLN B 1 101 ? 1.537 -15.715 36.807 1.00 21.32 101 GLN D N 1
ATOM 2978 C CA . GLN B 1 101 ? 1.000 -14.398 36.553 1.00 22.06 101 GLN D CA 1
ATOM 2979 C C . GLN B 1 101 ? -0.524 -14.467 36.612 1.00 24.71 101 GLN D C 1
ATOM 2980 O O . GLN B 1 101 ? -1.150 -15.181 35.817 1.00 19.85 101 GLN D O 1
ATOM 2986 N N . PHE B 1 102 ? -1.117 -13.740 37.569 1.00 23.92 102 PHE D N 1
ATOM 2987 C CA . PHE B 1 102 ? -2.565 -13.787 37.706 1.00 23.04 102 PHE D CA 1
ATOM 2988 C C . PHE B 1 102 ? -3.100 -12.575 38.442 1.00 22.99 102 PHE D C 1
ATOM 2989 O O . PHE B 1 102 ? -2.399 -11.964 39.258 1.00 23.64 102 PHE D O 1
ATOM 2997 N N . PRO B 1 103 ? -4.373 -12.213 38.186 1.00 23.89 103 PRO D N 1
ATOM 2998 C CA . PRO B 1 103 ? -5.090 -11.270 39.035 1.00 22.41 103 PRO D CA 1
ATOM 2999 C C . PRO B 1 103 ? -5.528 -11.966 40.319 1.00 23.16 103 PRO D C 1
ATOM 3000 O O . PRO B 1 103 ? -6.027 -13.091 40.298 1.00 21.11 103 PRO D O 1
ATOM 3004 N N . LEU B 1 104 ? -5.363 -11.268 41.449 1.00 22.15 104 LEU D N 1
ATOM 3005 C CA . LEU B 1 104 ? -5.947 -11.737 42.687 1.00 20.06 104 LEU D CA 1
ATOM 3006 C C . LEU B 1 104 ? -7.470 -11.785 42.530 1.00 20.26 104 LEU D C 1
ATOM 3007 O O . LEU B 1 104 ? -8.092 -10.809 42.138 1.00 20.20 104 LEU D O 1
ATOM 3012 N N . GLN B 1 105 ? -8.051 -12.943 42.859 1.00 20.42 105 GLN D N 1
ATOM 3013 C CA . GLN B 1 105 ? -9.485 -13.163 42.820 1.00 19.56 105 GLN D CA 1
ATOM 3014 C C . GLN B 1 105 ? -9.928 -13.824 44.120 1.00 19.20 105 GLN D C 1
ATOM 3015 O O . GLN B 1 105 ? -9.491 -14.909 44.484 1.00 19.18 105 GLN D O 1
ATOM 3021 N N . TRP B 1 106 ? -10.820 -13.151 44.837 1.00 22.72 106 TRP D N 1
ATOM 3022 C CA . TRP B 1 106 ? -11.314 -13.631 46.119 1.00 21.94 106 TRP D CA 1
ATOM 3023 C C . TRP B 1 106 ? -10.148 -14.102 46.994 1.00 20.61 106 TRP D C 1
ATOM 3024 O O . TRP B 1 106 ? -10.156 -15.216 47.513 1.00 22.10 106 TRP D O 1
ATOM 3035 N N . PHE B 1 107 ? -9.165 -13.202 47.135 1.00 22.77 107 PHE D N 1
ATOM 3036 C CA . PHE B 1 107 ? -8.019 -13.353 48.037 1.00 24.86 107 PHE D CA 1
ATOM 3037 C C . PHE B 1 107 ? -7.213 -14.613 47.717 1.00 26.48 107 PHE D C 1
ATOM 3038 O O . PHE B 1 107 ? -6.568 -15.201 48.585 1.00 25.52 107 PHE D O 1
ATOM 3046 N N . GLY B 1 108 ? -7.182 -15.001 46.436 1.00 24.45 108 GLY D N 1
ATOM 3047 C CA . GLY B 1 108 ? -6.418 -16.171 46.046 1.00 25.52 108 GLY D CA 1
ATOM 3048 C C . GLY B 1 108 ? -6.217 -16.248 44.536 1.00 23.26 108 GLY D C 1
ATOM 3049 O O . GLY B 1 108 ? -6.435 -15.277 43.814 1.00 21.37 108 GLY D O 1
ATOM 3050 N N . VAL B 1 109 ? -5.796 -17.430 44.101 1.00 22.37 109 VAL D N 1
ATOM 3051 C CA . VAL B 1 109 ? -5.583 -17.692 42.691 1.00 23.15 109 VAL D CA 1
ATOM 3052 C C . VAL B 1 109 ? -6.929 -17.905 42.007 1.00 21.06 109 VAL D C 1
ATOM 3053 O O . VAL B 1 109 ? -7.866 -18.439 42.593 1.00 19.95 109 VAL D O 1
ATOM 3057 N N . PRO B 1 110 ? -7.055 -17.522 40.721 1.00 21.11 110 PRO D N 1
ATOM 3058 C CA . PRO B 1 110 ? -8.247 -17.876 39.935 1.00 20.90 110 PRO D CA 1
ATOM 3059 C C . PRO B 1 110 ? -8.519 -19.371 39.955 1.00 18.68 110 PRO D C 1
ATOM 3060 O O . PRO B 1 110 ? -7.587 -20.179 40.032 1.00 17.75 110 PRO D O 1
ATOM 3064 N N . ALA B 1 111 ? -9.815 -19.730 39.862 1.00 18.31 111 ALA D N 1
ATOM 3065 C CA . ALA B 1 111 ? -10.204 -21.132 39.861 1.00 18.59 111 ALA D CA 1
ATOM 3066 C C . ALA B 1 111 ? -9.411 -21.927 38.816 1.00 19.26 111 ALA D C 1
ATOM 3067 O O . ALA B 1 111 ? -9.030 -23.066 39.099 1.00 19.00 111 ALA D O 1
ATOM 3069 N N . ILE B 1 112 ? -9.175 -21.354 37.629 1.00 18.33 112 ILE D N 1
ATOM 3070 C CA . ILE B 1 112 ? -8.542 -22.100 36.556 1.00 19.01 112 ILE D CA 1
ATOM 3071 C C . ILE B 1 112 ? -7.100 -22.471 36.947 1.00 19.97 112 ILE D C 1
ATOM 3072 O O . ILE B 1 112 ? -6.622 -23.555 36.604 1.00 19.27 112 ILE D O 1
ATOM 3077 N N . LEU B 1 113 ? -6.432 -21.588 37.715 1.00 19.17 113 LEU D N 1
ATOM 3078 C CA . LEU B 1 113 ? -5.095 -21.868 38.205 1.00 17.80 113 LEU D CA 1
ATOM 3079 C C . LEU B 1 113 ? -5.126 -22.813 39.403 1.00 19.19 113 LEU D C 1
ATOM 3080 O O . LEU B 1 113 ? -4.289 -23.705 39.522 1.00 20.46 113 LEU D O 1
ATOM 3085 N N . LYS B 1 114 ? -6.093 -22.645 40.320 1.00 19.87 114 LYS D N 1
ATOM 3086 C CA . LYS B 1 114 ? -6.259 -23.600 41.398 1.00 18.97 114 LYS D CA 1
ATOM 3087 C C . LYS B 1 114 ? -6.403 -25.031 40.854 1.00 21.02 114 LYS D C 1
ATOM 3088 O O . LYS B 1 114 ? -5.810 -25.982 41.372 1.00 19.89 114 LYS D O 1
ATOM 3094 N N . GLY B 1 115 ? -7.172 -25.166 39.784 1.00 18.46 115 GLY D N 1
ATOM 3095 C CA . GLY B 1 115 ? -7.442 -26.468 39.198 1.00 20.65 115 GLY D CA 1
ATOM 3096 C C . GLY B 1 115 ? -6.205 -27.029 38.484 1.00 20.86 115 GLY D C 1
ATOM 3097 O O . GLY B 1 115 ? -6.017 -28.236 38.470 1.00 21.51 115 GLY D O 1
ATOM 3098 N N . TRP B 1 116 ? -5.389 -26.143 37.912 1.00 21.46 116 TRP D N 1
ATOM 3099 C CA . TRP B 1 116 ? -4.103 -26.543 37.350 1.00 20.28 116 TRP D CA 1
ATOM 3100 C C . TRP B 1 116 ? -3.216 -27.158 38.430 1.00 21.91 116 TRP D C 1
ATOM 3101 O O . TRP B 1 116 ? -2.676 -28.243 38.250 1.00 22.52 116 TRP D O 1
ATOM 3112 N N . PHE B 1 117 ? -3.134 -26.535 39.614 1.00 23.88 117 PHE D N 1
ATOM 3113 C CA . PHE B 1 117 ? -2.392 -27.144 40.713 1.00 20.52 117 PHE D CA 1
ATOM 3114 C C . PHE B 1 117 ? -2.959 -28.506 41.062 1.00 23.27 117 PHE D C 1
ATOM 3115 O O . PHE B 1 117 ? -2.214 -29.465 41.254 1.00 21.33 117 PHE D O 1
ATOM 3123 N N . GLU B 1 118 ? -4.295 -28.593 41.138 1.00 24.11 118 GLU D N 1
ATOM 3124 C CA . GLU B 1 118 ? -4.940 -29.812 41.581 1.00 22.70 118 GLU D CA 1
ATOM 3125 C C . GLU B 1 118 ? -4.691 -30.948 40.584 1.00 23.05 118 GLU D C 1
ATOM 3126 O O . GLU B 1 118 ? -4.469 -32.079 41.005 1.00 23.72 118 GLU D O 1
ATOM 3132 N N . ARG B 1 119 ? -4.778 -30.672 39.277 1.00 23.77 119 ARG D N 1
ATOM 3133 C CA . ARG B 1 119 ? -4.614 -31.735 38.292 1.00 24.88 119 ARG D CA 1
ATOM 3134 C C . ARG B 1 119 ? -3.139 -32.040 37.983 1.00 27.17 119 ARG D C 1
ATOM 3135 O O . ARG B 1 119 ? -2.814 -33.153 37.555 1.00 28.65 119 ARG D O 1
ATOM 3143 N N . VAL B 1 120 ? -2.250 -31.053 38.149 1.00 25.76 120 VAL D N 1
ATOM 3144 C CA . VAL B 1 120 ? -0.886 -31.172 37.646 1.00 25.62 120 VAL D CA 1
ATOM 3145 C C . VAL B 1 120 ? 0.069 -31.571 38.773 1.00 29.94 120 VAL D C 1
ATOM 3146 O O . VAL B 1 120 ? 0.968 -32.384 38.556 1.00 28.11 120 VAL D O 1
ATOM 3150 N N . PHE B 1 121 ? -0.121 -31.030 39.986 1.00 27.52 121 PHE D N 1
ATOM 3151 C CA . PHE B 1 121 ? 0.757 -31.341 41.107 1.00 27.17 121 PHE D CA 1
ATOM 3152 C C . PHE B 1 121 ? 0.317 -32.650 41.748 1.00 26.07 121 PHE D C 1
ATOM 3153 O O . PHE B 1 121 ? -0.215 -32.693 42.860 1.00 28.23 121 PHE D O 1
ATOM 3161 N N . ILE B 1 122 ? 0.554 -33.742 41.019 1.00 28.82 122 ILE D N 1
ATOM 3162 C CA . ILE B 1 122 ? 0.202 -35.073 41.466 1.00 28.68 122 ILE D CA 1
ATOM 3163 C C . ILE B 1 122 ? 1.270 -35.574 42.445 1.00 27.35 122 ILE D C 1
ATOM 3164 O O . ILE B 1 122 ? 2.440 -35.249 42.313 1.00 33.64 122 ILE D O 1
ATOM 3169 N N . GLY B 1 123 ? 0.834 -36.366 43.429 1.00 29.92 123 GLY D N 1
ATOM 3170 C CA . GLY B 1 123 ? 1.739 -37.026 44.359 1.00 33.65 123 GLY D CA 1
ATOM 3171 C C . GLY B 1 123 ? 2.855 -37.780 43.633 1.00 36.55 123 GLY D C 1
ATOM 3172 O O . GLY B 1 123 ? 2.665 -38.274 42.520 1.00 38.00 123 GLY D O 1
ATOM 3173 N N . GLU B 1 124 ? 4.029 -37.828 44.277 1.00 41.45 124 GLU D N 1
ATOM 3174 C CA . GLU B 1 124 ? 5.244 -38.448 43.753 1.00 40.51 124 GLU D CA 1
ATOM 3175 C C . GLU B 1 124 ? 5.903 -37.540 42.724 1.00 40.35 124 GLU D C 1
ATOM 3176 O O . GLU B 1 124 ? 7.094 -37.271 42.799 1.00 43.93 124 GLU D O 1
ATOM 3182 N N . PHE B 1 125 ? 5.122 -37.044 41.764 1.00 36.30 125 PHE D N 1
ATOM 3183 C CA . PHE B 1 125 ? 5.626 -36.083 40.803 1.00 34.45 125 PHE D CA 1
ATOM 3184 C C . PHE B 1 125 ? 6.003 -34.771 41.487 1.00 37.21 125 PHE D C 1
ATOM 3185 O O . PHE B 1 125 ? 7.101 -34.265 41.277 1.00 35.80 125 PHE D O 1
ATOM 3193 N N . ALA B 1 126 ? 5.066 -34.186 42.252 1.00 36.64 126 ALA D N 1
ATOM 3194 C CA . ALA B 1 126 ? 5.247 -32.826 42.741 1.00 34.43 126 ALA D CA 1
ATOM 3195 C C . ALA B 1 126 ? 5.523 -32.781 44.240 1.00 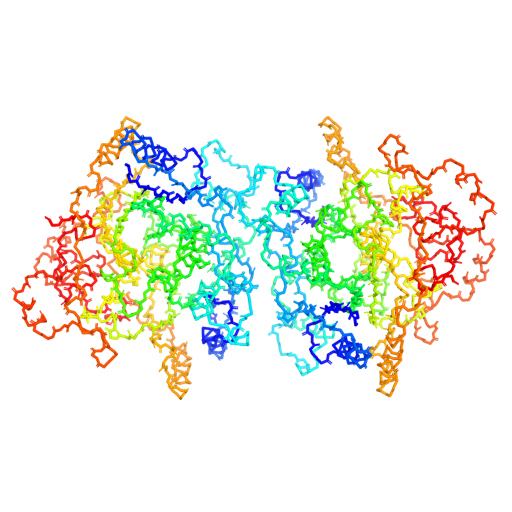34.72 126 ALA D C 1
ATOM 3196 O O . ALA B 1 126 ? 6.049 -31.788 44.735 1.00 30.36 126 ALA D O 1
ATOM 3198 N N . TYR B 1 127 ? 5.105 -33.810 44.969 1.00 39.38 127 TYR D N 1
ATOM 3199 C CA . TYR B 1 127 ? 5.312 -33.832 46.406 1.00 41.03 127 TYR D CA 1
ATOM 3200 C C . TYR B 1 127 ? 5.332 -35.278 46.877 1.00 44.95 127 TYR D C 1
ATOM 3201 O O . TYR B 1 127 ? 4.807 -36.167 46.214 1.00 43.30 127 TYR D O 1
ATOM 3210 N N . THR B 1 128 ? 5.938 -35.492 48.038 1.00 46.38 128 THR D N 1
ATOM 3211 C CA . THR B 1 128 ? 5.819 -36.743 48.762 1.00 52.49 128 THR D CA 1
ATOM 3212 C C . THR B 1 128 ? 5.884 -36.397 50.229 1.00 56.67 128 THR D C 1
ATOM 3213 O O . THR B 1 128 ? 6.568 -35.511 50.676 1.00 47.07 128 THR D O 1
ATOM 3217 N N . TYR B 1 129 ? 5.150 -37.014 51.102 1.00 63.96 129 TYR D N 1
ATOM 3218 C CA . TYR B 1 129 ? 5.266 -36.807 52.527 1.00 70.99 129 TYR D CA 1
ATOM 3219 C C . TYR B 1 129 ? 6.629 -37.205 53.051 1.00 63.67 129 TYR D C 1
ATOM 3220 O O . TYR B 1 129 ? 7.070 -36.627 54.056 1.00 56.72 129 TYR D O 1
ATOM 3229 N N . ALA B 1 130 ? 7.179 -38.301 52.444 1.00 56.19 130 ALA D N 1
ATOM 3230 C CA . ALA B 1 130 ? 8.499 -38.787 52.835 1.00 56.23 130 ALA D CA 1
ATOM 3231 C C . ALA B 1 130 ? 9.524 -37.660 52.709 1.00 56.68 130 ALA D C 1
ATOM 3232 O O . ALA B 1 130 ? 10.579 -37.724 53.337 1.00 62.89 130 ALA D O 1
ATOM 3234 N N . ALA B 1 131 ? 9.224 -36.649 51.876 1.00 56.09 131 ALA D N 1
ATOM 3235 C CA . ALA B 1 131 ? 10.117 -35.525 51.643 1.00 50.27 131 ALA D CA 1
ATOM 3236 C C . ALA B 1 131 ? 9.316 -34.242 51.397 1.00 47.40 131 ALA D C 1
ATOM 3237 O O . ALA B 1 131 ? 9.328 -33.686 50.295 1.00 37.14 131 ALA D O 1
ATOM 3239 N N . MET B 1 132 ? 8.644 -33.749 52.447 1.00 47.12 132 MET D N 1
ATOM 3240 C CA . MET B 1 132 ? 7.853 -32.528 52.366 1.00 47.25 132 MET D CA 1
ATOM 3241 C C . MET B 1 132 ? 8.762 -31.301 52.293 1.00 41.28 132 MET D C 1
ATOM 3242 O O . MET B 1 132 ? 9.922 -31.345 52.675 1.00 39.61 132 MET D O 1
ATOM 3247 N N . TYR B 1 133 ? 8.223 -30.213 51.746 1.00 37.58 133 TYR D N 1
ATOM 3248 C CA . TYR B 1 133 ? 8.785 -28.876 51.878 1.00 30.50 133 TYR D CA 1
ATOM 3249 C C . TYR B 1 133 ? 10.186 -28.840 51.263 1.00 34.87 133 TYR D C 1
ATOM 3250 O O . TYR B 1 133 ? 10.335 -29.154 50.091 1.00 31.51 133 TYR D O 1
ATOM 3259 N N . ASP B 1 134 ? 11.206 -28.428 52.028 1.00 33.95 134 ASP D N 1
ATOM 3260 C CA . ASP B 1 134 ? 12.522 -28.149 51.455 1.00 36.34 134 ASP D CA 1
ATOM 3261 C C . ASP B 1 134 ? 13.195 -29.404 50.885 1.00 34.87 134 ASP D C 1
ATOM 3262 O O . ASP B 1 134 ? 14.153 -29.268 50.136 1.00 37.41 134 ASP D O 1
ATOM 3267 N N . LYS B 1 135 ? 12.676 -30.606 51.177 1.00 37.80 135 LYS D N 1
ATOM 3268 C CA . LYS B 1 135 ? 13.197 -31.837 50.595 1.00 40.76 135 LYS D CA 1
ATOM 3269 C C . LYS B 1 135 ? 12.380 -32.301 49.378 1.00 40.82 135 LYS D C 1
ATOM 3270 O O . LYS B 1 135 ? 12.589 -33.402 48.858 1.00 36.91 135 LYS D O 1
ATOM 3276 N N . GLY B 1 136 ? 11.446 -31.471 48.900 1.00 37.57 136 GLY D N 1
ATOM 3277 C CA . GLY B 1 136 ? 10.490 -31.927 47.895 1.00 33.42 136 GLY D CA 1
ATOM 3278 C C . GLY B 1 136 ? 11.061 -31.972 46.484 1.00 34.83 136 GLY D C 1
ATOM 3279 O O . GLY B 1 136 ? 12.130 -31.439 46.200 1.00 32.14 136 GLY D O 1
ATOM 3280 N N . PRO B 1 137 ? 10.325 -32.574 45.522 1.00 35.55 137 PRO D N 1
ATOM 3281 C CA . PRO B 1 137 ? 10.810 -32.756 44.151 1.00 33.98 137 PRO D CA 1
ATOM 3282 C C . PRO B 1 137 ? 11.285 -31.519 43.411 1.00 34.53 137 PRO D C 1
ATOM 3283 O O . PRO B 1 137 ? 12.112 -31.626 42.518 1.00 33.65 137 PRO D O 1
ATOM 3287 N N . PHE B 1 138 ? 10.735 -30.347 43.752 1.00 32.10 138 PHE D N 1
ATOM 3288 C CA . PHE B 1 138 ? 11.037 -29.126 43.015 1.00 32.25 138 PHE D CA 1
ATOM 3289 C C . PHE B 1 138 ? 12.084 -28.278 43.727 1.00 30.80 138 PHE D C 1
ATOM 3290 O O . PHE B 1 138 ? 12.238 -27.111 43.406 1.00 29.68 138 PHE D O 1
ATOM 3298 N N . ARG B 1 139 ? 12.852 -28.865 44.658 1.00 35.61 139 ARG D N 1
ATOM 3299 C CA . ARG B 1 139 ? 13.818 -28.104 45.447 1.00 34.79 139 ARG D CA 1
ATOM 3300 C C . ARG B 1 139 ? 14.934 -27.473 44.610 1.00 38.61 139 ARG D C 1
ATOM 3301 O O . ARG B 1 139 ? 15.578 -26.527 45.076 1.00 39.48 139 ARG D O 1
ATOM 3309 N N A SER B 1 140 ? 15.149 -27.967 43.384 0.50 39.09 140 SER D N 1
ATOM 3310 N N B SER B 1 140 ? 15.156 -27.968 43.386 0.50 37.63 140 SER D N 1
ATOM 3311 C CA A SER B 1 140 ? 16.133 -27.378 42.494 0.50 42.48 140 SER D CA 1
ATOM 3312 C CA B SER B 1 140 ? 16.143 -27.362 42.508 0.50 39.86 140 SER D CA 1
ATOM 3313 C C A SER B 1 140 ? 15.523 -26.257 41.655 0.50 41.40 140 SER D C 1
ATOM 3314 C C B SER B 1 140 ? 15.523 -26.259 41.652 0.50 40.00 140 SER D C 1
ATOM 3315 O O A SER B 1 140 ? 16.227 -25.653 40.858 0.50 41.29 140 SER D O 1
ATOM 3316 O O B SER B 1 140 ? 16.226 -25.653 40.850 0.50 39.83 140 SER D O 1
ATOM 3321 N N . LYS B 1 141 ? 14.218 -26.003 41.829 1.00 37.84 141 LYS D N 1
ATOM 3322 C CA . LYS B 1 141 ? 13.511 -24.996 41.060 1.00 33.84 141 LYS D CA 1
ATOM 3323 C C . LYS B 1 141 ? 13.157 -23.797 41.938 1.00 28.73 141 LYS D C 1
ATOM 3324 O O . LYS B 1 141 ? 13.131 -23.875 43.169 1.00 29.34 141 LYS D O 1
ATOM 3330 N N . LYS B 1 142 ? 12.868 -22.679 41.276 1.00 29.67 142 LYS D N 1
ATOM 3331 C CA . LYS B 1 142 ? 12.397 -21.486 41.945 1.00 29.72 142 LYS D CA 1
ATOM 3332 C C . LYS B 1 142 ? 11.041 -21.106 41.359 1.00 31.01 142 LYS D C 1
ATOM 3333 O O . LYS B 1 142 ? 10.842 -21.266 40.165 1.00 30.13 142 LYS D O 1
ATOM 3339 N N . ALA B 1 143 ? 10.149 -20.599 42.213 1.00 30.10 143 ALA D N 1
ATOM 3340 C CA . ALA B 1 143 ? 8.836 -20.129 41.799 1.00 29.61 143 ALA D CA 1
ATOM 3341 C C . ALA B 1 143 ? 8.633 -18.702 42.289 1.00 27.37 143 ALA D C 1
ATOM 3342 O O . ALA B 1 143 ? 9.131 -18.330 43.357 1.00 26.49 143 ALA D O 1
ATOM 3344 N N . VAL B 1 144 ? 7.863 -17.927 41.519 1.00 25.66 144 VAL D N 1
ATOM 3345 C CA . VAL B 1 144 ? 7.523 -16.575 41.900 1.00 25.71 144 VAL D CA 1
ATOM 3346 C C . VAL B 1 144 ? 6.085 -16.275 41.479 1.00 25.21 144 VAL D C 1
ATOM 3347 O O . VAL B 1 144 ? 5.658 -16.685 40.392 1.00 27.16 144 VAL D O 1
ATOM 3351 N N . LEU B 1 145 ? 5.348 -15.599 42.372 1.00 24.06 145 LEU D N 1
ATOM 3352 C CA . LEU B 1 145 ? 4.020 -15.078 42.072 1.00 24.17 145 LEU D CA 1
ATOM 3353 C C . LEU B 1 145 ? 4.133 -13.646 41.584 1.00 23.95 145 LEU D C 1
ATOM 3354 O O . LEU B 1 145 ? 4.816 -12.835 42.212 1.00 27.17 145 LEU D O 1
ATOM 3359 N N . SER B 1 146 ? 3.487 -13.357 40.445 1.00 21.40 146 SER D N 1
ATOM 3360 C CA . SER B 1 146 ? 3.272 -12.000 39.981 1.00 23.15 146 SER D CA 1
ATOM 3361 C C . SER B 1 146 ? 1.774 -11.710 39.959 1.00 25.87 146 SER D C 1
ATOM 3362 O O . SER B 1 146 ? 1.059 -12.237 39.116 1.00 24.02 146 SER D O 1
ATOM 3365 N N . ILE B 1 147 ? 1.317 -10.866 40.892 1.00 23.26 147 ILE D N 1
ATOM 3366 C CA . ILE B 1 147 ? -0.091 -10.683 41.211 1.00 23.81 147 ILE D CA 1
ATOM 3367 C C . ILE B 1 147 ? -0.495 -9.243 40.949 1.00 25.31 147 ILE D C 1
ATOM 3368 O O . ILE B 1 147 ? 0.199 -8.326 41.359 1.00 26.90 147 ILE D O 1
ATOM 3373 N N . THR B 1 148 ? -1.648 -9.054 40.305 1.00 25.54 148 THR D N 1
ATOM 3374 C CA . THR B 1 148 ? -2.286 -7.751 40.209 1.00 24.85 148 THR D CA 1
ATOM 3375 C C . THR B 1 148 ? -3.517 -7.739 41.108 1.00 27.31 148 THR D C 1
ATOM 3376 O O . THR B 1 148 ? -4.166 -8.764 41.295 1.00 25.86 148 THR D O 1
ATOM 3380 N N . THR B 1 149 ? -3.861 -6.567 41.663 1.00 26.61 149 THR D N 1
ATOM 3381 C CA . THR B 1 149 ? -5.041 -6.465 42.501 1.00 25.63 149 THR D CA 1
ATOM 3382 C C . THR B 1 149 ? -5.884 -5.276 42.063 1.00 26.71 149 THR D C 1
ATOM 3383 O O . THR B 1 149 ? -5.370 -4.321 41.476 1.00 33.09 149 THR D O 1
ATOM 3387 N N . GLY B 1 150 ? -7.176 -5.354 42.390 1.00 25.71 150 GLY D N 1
ATOM 3388 C CA . GLY B 1 150 ? -8.067 -4.204 42.347 1.00 30.59 150 GLY D CA 1
ATOM 3389 C C . GLY B 1 150 ? -7.843 -3.261 43.530 1.00 32.02 150 GLY D C 1
ATOM 3390 O O . GLY B 1 150 ? -7.775 -2.050 43.357 1.00 35.31 150 GLY D O 1
ATOM 3391 N N . GLY B 1 151 ? -7.730 -3.847 44.722 1.00 34.16 151 GLY D N 1
ATOM 3392 C CA . GLY B 1 151 ? -7.565 -3.100 45.961 1.00 36.41 151 GLY D CA 1
ATOM 3393 C C . GLY B 1 151 ? -6.180 -2.454 46.052 1.00 33.30 151 GLY D C 1
ATOM 3394 O O . GLY B 1 151 ? -5.193 -2.978 45.534 1.00 32.52 151 GLY D O 1
ATOM 3395 N N . SER B 1 152 ? -6.126 -1.299 46.730 1.00 32.51 152 SER D N 1
ATOM 3396 C CA . SER B 1 152 ? -4.879 -0.580 46.943 1.00 33.98 152 SER D CA 1
ATOM 3397 C C . SER B 1 152 ? -4.021 -1.304 47.979 1.00 33.17 152 SER D C 1
ATOM 3398 O O . SER B 1 152 ? -4.533 -2.066 48.819 1.00 30.30 152 SER D O 1
ATOM 3401 N N . GLY B 1 153 ? -2.718 -0.989 47.931 1.00 32.81 153 GLY D N 1
ATOM 3402 C CA . GLY B 1 153 ? -1.722 -1.507 48.862 1.00 34.41 153 GLY D CA 1
ATOM 3403 C C . GLY B 1 153 ? -2.109 -1.248 50.315 1.00 34.27 153 GLY D C 1
ATOM 3404 O O . GLY B 1 153 ? -1.937 -2.114 51.177 1.00 30.24 153 GLY D O 1
ATOM 3405 N N . SER B 1 154 ? -2.685 -0.067 50.573 1.00 32.57 154 SER D N 1
ATOM 3406 C CA . SER B 1 154 ? -3.051 0.306 51.926 1.00 31.29 154 SER D CA 1
ATOM 3407 C C . SER B 1 154 ? -4.119 -0.636 52.487 1.00 27.14 154 SER D C 1
ATOM 3408 O O . SER B 1 154 ? -4.125 -0.938 53.666 1.00 28.00 154 SER D O 1
ATOM 3411 N N . MET B 1 155 ? -5.039 -1.109 51.636 1.00 26.68 155 MET D N 1
ATOM 3412 C CA . MET B 1 155 ? -6.095 -1.996 52.087 1.00 30.24 155 MET D CA 1
ATOM 3413 C C . MET B 1 155 ? -5.515 -3.301 52.640 1.00 25.26 155 MET D C 1
ATOM 3414 O O . MET B 1 155 ? -6.171 -3.965 53.448 1.00 26.57 155 MET D O 1
ATOM 3419 N N . TYR B 1 156 ? -4.327 -3.666 52.148 1.00 24.64 156 TYR D N 1
ATOM 3420 C CA . TYR B 1 156 ? -3.655 -4.918 52.493 1.00 26.64 156 TYR D CA 1
ATOM 3421 C C . TYR B 1 156 ? -2.470 -4.727 53.443 1.00 27.47 156 TYR D C 1
ATOM 3422 O O . TYR B 1 156 ? -1.693 -5.670 53.665 1.00 26.64 156 TYR D O 1
ATOM 3431 N N . SER B 1 157 ? -2.309 -3.492 53.951 1.00 29.86 157 SER D N 1
ATOM 3432 C CA . SER B 1 157 ? -1.339 -3.190 54.998 1.00 26.66 157 SER D CA 1
ATOM 3433 C C . SER B 1 157 ? -1.833 -3.793 56.315 1.00 28.15 157 SER D C 1
ATOM 3434 O O . SER B 1 157 ? -2.983 -4.209 56.426 1.00 25.63 157 SER D O 1
ATOM 3437 N N . LEU B 1 158 ? -0.990 -3.766 57.358 1.00 29.39 158 LEU D N 1
ATOM 3438 C CA . LEU B 1 158 ? -1.398 -4.292 58.656 1.00 30.53 158 LEU D CA 1
ATOM 3439 C C . LEU B 1 158 ? -2.665 -3.629 59.201 1.00 28.09 158 LEU D C 1
ATOM 3440 O O . LEU B 1 158 ? -3.439 -4.294 59.881 1.00 30.47 158 LEU D O 1
ATOM 3445 N N . GLN B 1 159 ? -2.847 -2.327 58.914 1.00 29.46 159 GLN D N 1
ATOM 3446 C CA . GLN B 1 159 ? -3.963 -1.538 59.410 1.00 28.67 159 GLN D CA 1
ATOM 3447 C C . GLN B 1 159 ? -5.091 -1.423 58.381 1.00 29.68 159 GLN D C 1
ATOM 3448 O O . GLN B 1 159 ? -6.071 -0.717 58.618 1.00 28.80 159 GLN D O 1
ATOM 3454 N N . GLY B 1 160 ? -4.953 -2.109 57.244 1.00 27.55 160 GLY D N 1
ATOM 3455 C CA . GLY B 1 160 ? -5.914 -1.999 56.152 1.00 30.21 160 GLY D CA 1
ATOM 3456 C C . GLY B 1 160 ? -7.130 -2.901 56.366 1.00 24.63 160 GLY D C 1
ATOM 3457 O O . GLY B 1 160 ? -7.048 -3.947 57.017 1.00 24.93 160 GLY D O 1
ATOM 3458 N N . ILE B 1 161 ? -8.253 -2.504 55.756 1.00 24.52 161 ILE D N 1
ATOM 3459 C CA . ILE B 1 161 ? -9.522 -3.196 55.936 1.00 26.41 161 ILE D CA 1
ATOM 3460 C C . ILE B 1 161 ? -9.397 -4.691 55.613 1.00 23.43 161 ILE D C 1
ATOM 3461 O O . ILE B 1 161 ? -10.041 -5.508 56.260 1.00 24.44 161 ILE D O 1
ATOM 3466 N N . HIS B 1 162 ? -8.614 -5.041 54.586 1.00 23.33 162 HIS D N 1
ATOM 3467 C CA . HIS B 1 162 ? -8.517 -6.440 54.166 1.00 25.08 162 HIS D CA 1
ATOM 3468 C C . HIS B 1 162 ? -7.569 -7.235 55.053 1.00 25.57 162 HIS D C 1
ATOM 3469 O O . HIS B 1 162 ? -7.625 -8.470 55.089 1.00 25.82 162 HIS D O 1
ATOM 3476 N N . GLY B 1 163 ? -6.701 -6.516 55.783 1.00 25.34 163 GLY D N 1
ATOM 3477 C CA . GLY B 1 163 ? -5.679 -7.161 56.585 1.00 26.29 163 GLY D CA 1
ATOM 3478 C C . GLY B 1 163 ? -4.450 -7.519 55.758 1.00 24.56 163 GLY D C 1
ATOM 3479 O O . GLY B 1 163 ? -4.352 -7.206 54.580 1.00 27.12 163 GLY D O 1
ATOM 3480 N N . ASP B 1 164 ? -3.490 -8.137 56.445 1.00 25.52 164 ASP D N 1
ATOM 3481 C CA . ASP B 1 164 ? -2.128 -8.285 55.986 1.00 24.78 164 ASP D CA 1
ATOM 3482 C C . ASP B 1 164 ? -2.054 -9.207 54.764 1.00 23.29 164 ASP D C 1
ATOM 3483 O O . ASP B 1 164 ? -2.462 -10.367 54.848 1.00 25.50 164 ASP D O 1
ATOM 3488 N N . MET B 1 165 ? -1.484 -8.697 53.674 1.00 23.92 165 MET D N 1
ATOM 3489 C CA . MET B 1 165 ? -1.239 -9.475 52.465 1.00 24.19 165 MET D CA 1
ATOM 3490 C C . MET B 1 165 ? -0.362 -10.679 52.776 1.00 26.83 165 MET D C 1
ATOM 3491 O O . MET B 1 165 ? -0.518 -11.711 52.136 1.00 24.95 165 MET D O 1
ATOM 3496 N N . ASN B 1 166 ? 0.555 -10.565 53.760 1.00 25.48 166 ASN D N 1
ATOM 3497 C CA . ASN B 1 166 ? 1.408 -11.698 54.093 1.00 25.05 166 ASN D CA 1
ATOM 3498 C C . ASN B 1 166 ? 0.580 -12.937 54.427 1.00 25.01 166 ASN D C 1
ATOM 3499 O O . ASN B 1 166 ? 0.997 -14.041 54.100 1.00 24.60 166 ASN D O 1
ATOM 3504 N N . VAL B 1 167 ? -0.562 -12.752 55.101 1.00 24.37 167 VAL D N 1
ATOM 3505 C CA . VAL B 1 167 ? -1.413 -13.868 55.478 1.00 23.61 167 VAL D CA 1
ATOM 3506 C C . VAL B 1 167 ? -2.099 -14.476 54.242 1.00 22.28 167 VAL D C 1
ATOM 3507 O O . VAL B 1 167 ? -2.246 -15.687 54.148 1.00 23.32 167 VAL D O 1
ATOM 3511 N N . ILE B 1 168 ? -2.549 -13.617 53.320 1.00 22.42 168 ILE D N 1
ATOM 3512 C CA . ILE B 1 168 ? -3.169 -14.062 52.075 1.00 23.21 168 ILE D CA 1
ATOM 3513 C C . ILE B 1 168 ? -2.196 -14.913 51.251 1.00 22.43 168 ILE D C 1
ATOM 3514 O O . ILE B 1 168 ? -2.584 -15.934 50.687 1.00 23.68 168 ILE D O 1
ATOM 3519 N N . LEU B 1 169 ? -0.930 -14.493 51.175 1.00 24.14 169 LEU D N 1
ATOM 3520 C CA . LEU B 1 169 ? 0.056 -15.175 50.354 1.00 22.70 169 LEU D CA 1
ATOM 3521 C C . LEU B 1 169 ? 0.449 -16.536 50.929 1.00 21.24 169 LEU D C 1
ATOM 3522 O O . LEU B 1 169 ? 0.847 -17.427 50.191 1.00 21.83 169 LEU D O 1
ATOM 3527 N N . TRP B 1 170 ? 0.388 -16.683 52.253 1.00 22.35 170 TRP D N 1
ATOM 3528 C CA . TRP B 1 170 ? 0.951 -17.846 52.927 1.00 21.90 170 TRP D CA 1
ATOM 3529 C C . TRP B 1 170 ? 0.444 -19.189 52.381 1.00 22.47 170 TRP D C 1
ATOM 3530 O O . TRP B 1 170 ? 1.248 -20.065 52.097 1.00 23.44 170 TRP D O 1
ATOM 3541 N N . PRO B 1 171 ? -0.878 -19.467 52.295 1.00 22.67 171 PRO D N 1
ATOM 3542 C CA . PRO B 1 171 ? -1.315 -20.790 51.853 1.00 23.45 171 PRO D CA 1
ATOM 3543 C C . PRO B 1 171 ? -0.860 -21.148 50.435 1.00 23.36 171 PRO D C 1
ATOM 3544 O O . PRO B 1 171 ? -0.668 -22.324 50.142 1.00 26.43 171 PRO D O 1
ATOM 3548 N N . ILE B 1 172 ? -0.651 -20.151 49.579 1.00 22.30 172 ILE D N 1
ATOM 3549 C CA . ILE B 1 172 ? -0.161 -20.400 48.229 1.00 21.17 172 ILE D CA 1
ATOM 3550 C C . ILE B 1 172 ? 1.347 -20.664 48.279 1.00 23.59 172 ILE D C 1
ATOM 3551 O O . ILE B 1 172 ? 1.821 -21.660 47.738 1.00 25.18 172 ILE D O 1
ATOM 3556 N N . GLN B 1 173 ? 2.096 -19.743 48.889 1.00 22.76 173 GLN D N 1
ATOM 3557 C CA . GLN B 1 173 ? 3.558 -19.779 48.822 1.00 23.05 173 GLN D CA 1
ATOM 3558 C C . GLN B 1 173 ? 4.104 -20.928 49.667 1.00 21.56 173 GLN D C 1
ATOM 3559 O O . GLN B 1 173 ? 4.970 -21.673 49.216 1.00 24.65 173 GLN D O 1
ATOM 3565 N N . SER B 1 174 ? 3.568 -21.118 50.866 1.00 21.56 174 SER D N 1
ATOM 3566 C CA . SER B 1 174 ? 4.013 -22.223 51.708 1.00 21.38 174 SER D CA 1
ATOM 3567 C C . SER B 1 174 ? 3.304 -23.521 51.331 1.00 25.32 174 SER D C 1
ATOM 3568 O O . SER B 1 174 ? 3.959 -24.545 51.080 1.00 24.05 174 SER D O 1
ATOM 3571 N N . GLY B 1 175 ? 1.963 -23.472 51.277 1.00 22.90 175 GLY D N 1
ATOM 3572 C CA . GLY B 1 175 ? 1.166 -24.691 51.175 1.00 22.56 175 GLY D CA 1
ATOM 3573 C C . GLY B 1 175 ? 1.202 -25.370 49.805 1.00 24.57 175 GLY D C 1
ATOM 3574 O O . GLY B 1 175 ? 1.069 -26.591 49.726 1.00 28.60 175 GLY D O 1
ATOM 3575 N N . ILE B 1 176 ? 1.328 -24.591 48.738 1.00 22.80 176 ILE D N 1
ATOM 3576 C CA . ILE B 1 176 ? 1.367 -25.140 47.394 1.00 24.06 176 ILE D CA 1
ATOM 3577 C C . ILE B 1 176 ? 2.818 -25.178 46.902 1.00 24.99 176 ILE D C 1
ATOM 3578 O O . ILE B 1 176 ? 3.308 -26.253 46.621 1.00 29.04 176 ILE D O 1
ATOM 3583 N N . LEU B 1 177 ? 3.509 -24.030 46.835 1.00 24.09 177 LEU D N 1
ATOM 3584 C CA . LEU B 1 177 ? 4.798 -23.961 46.158 1.00 22.74 177 LEU D CA 1
ATOM 3585 C C . LEU B 1 177 ? 5.901 -24.581 47.025 1.00 25.90 177 LEU D C 1
ATOM 3586 O O . LEU B 1 177 ? 6.590 -25.485 46.569 1.00 23.67 177 LEU D O 1
ATOM 3591 N N . HIS B 1 178 ? 6.049 -24.117 48.268 1.00 27.06 178 HIS D N 1
ATOM 3592 C CA . HIS B 1 178 ? 7.140 -24.578 49.119 1.00 28.07 178 HIS D CA 1
ATOM 3593 C C . HIS B 1 178 ? 6.945 -26.038 49.510 1.00 27.34 178 HIS D C 1
ATOM 3594 O O . HIS B 1 178 ? 7.919 -26.772 49.614 1.00 30.23 178 HIS D O 1
ATOM 3601 N N . PHE B 1 179 ? 5.699 -26.482 49.683 1.00 26.55 179 PHE D N 1
ATOM 3602 C CA . PHE B 1 179 ? 5.389 -27.857 50.018 1.00 26.79 179 PHE D CA 1
ATOM 3603 C C . PHE B 1 179 ? 6.036 -28.822 49.016 1.00 27.46 179 PHE D C 1
ATOM 3604 O O . PHE B 1 179 ? 6.465 -29.916 49.397 1.00 27.08 179 PHE D O 1
ATOM 3612 N N . CYS B 1 180 ? 6.043 -28.435 47.742 1.00 28.05 180 CYS D N 1
ATOM 3613 C CA . CYS B 1 180 ? 6.566 -29.257 46.658 1.00 29.57 180 CYS D CA 1
ATOM 3614 C C . CYS B 1 180 ? 8.081 -29.099 46.509 1.00 33.53 180 CYS D C 1
ATOM 3615 O O . CYS B 1 180 ? 8.676 -29.753 45.665 1.00 32.14 180 CYS D O 1
ATOM 3618 N N . GLY B 1 181 ? 8.702 -28.211 47.301 1.00 33.55 181 GLY D N 1
ATOM 3619 C CA . GLY B 1 181 ? 10.148 -28.075 47.301 1.00 35.25 181 GLY D CA 1
ATOM 3620 C C . GLY B 1 181 ? 10.631 -26.737 46.754 1.00 32.88 181 GLY D C 1
ATOM 3621 O O . GLY B 1 181 ? 11.795 -26.365 46.952 1.00 31.43 181 GLY D O 1
ATOM 3622 N N . PHE B 1 182 ? 9.765 -26.006 46.040 1.00 28.70 182 PHE D N 1
ATOM 3623 C CA . PHE B 1 182 ? 10.223 -24.795 45.400 1.00 27.77 182 PHE D CA 1
ATOM 3624 C C . PHE B 1 182 ? 10.858 -23.869 46.431 1.00 28.65 182 PHE D C 1
ATOM 3625 O O . PHE B 1 182 ? 10.339 -23.696 47.546 1.00 25.58 182 PHE D O 1
ATOM 3633 N N . GLN B 1 183 ? 11.936 -23.212 45.996 1.00 28.23 183 GLN D N 1
ATOM 3634 C CA . GLN B 1 183 ? 12.346 -21.970 46.617 1.00 31.16 183 GLN D CA 1
ATOM 3635 C C . GLN B 1 183 ? 11.430 -20.868 46.084 1.00 29.21 183 GLN D C 1
ATOM 3636 O O . GLN B 1 183 ? 11.285 -20.719 44.874 1.00 30.43 183 GLN D O 1
ATOM 3642 N N . VAL B 1 184 ? 10.817 -20.104 46.985 1.00 28.34 184 VAL D N 1
ATOM 3643 C CA . VAL B 1 184 ? 9.866 -19.082 46.587 1.00 27.53 184 VAL D CA 1
ATOM 3644 C C . VAL B 1 184 ? 10.531 -17.716 46.688 1.00 27.40 184 VAL D C 1
ATOM 3645 O O . VAL B 1 184 ? 10.981 -17.293 47.764 1.00 28.63 184 VAL D O 1
ATOM 3649 N N . LEU B 1 185 ? 10.571 -17.031 45.542 1.00 26.72 185 LEU D N 1
ATOM 3650 C CA . LEU B 1 185 ? 11.099 -15.684 45.470 1.00 30.61 185 LEU D CA 1
ATOM 3651 C C . LEU B 1 185 ? 10.047 -14.676 45.918 1.00 31.66 185 LEU D C 1
ATOM 3652 O O . LEU B 1 185 ? 8.854 -14.979 46.009 1.00 28.89 185 LEU D O 1
ATOM 3657 N N . GLU B 1 186 ? 10.517 -13.461 46.224 1.00 30.23 186 GLU D N 1
ATOM 3658 C CA . GLU B 1 186 ? 9.640 -12.366 46.601 1.00 30.30 186 GLU D CA 1
ATOM 3659 C C . GLU B 1 186 ? 8.569 -12.204 45.529 1.00 26.87 186 GLU D C 1
ATOM 3660 O O . GLU B 1 186 ? 8.890 -12.160 44.351 1.00 25.78 186 GLU D O 1
ATOM 3666 N N . PRO B 1 187 ? 7.277 -12.096 45.910 1.00 26.94 187 PRO D N 1
ATOM 3667 C CA . PRO B 1 187 ? 6.214 -11.875 44.924 1.00 27.76 187 PRO D CA 1
ATOM 3668 C C . PRO B 1 187 ? 6.333 -10.506 44.273 1.00 29.03 187 PRO D C 1
ATOM 3669 O O . PRO B 1 187 ? 6.750 -9.538 44.909 1.00 28.95 187 PRO D O 1
ATOM 3673 N N . GLN B 1 188 ? 5.998 -10.437 42.982 1.00 25.80 188 GLN D N 1
ATOM 3674 C CA . GLN B 1 188 ? 5.779 -9.155 42.333 1.00 26.46 188 GLN D CA 1
ATOM 3675 C C . GLN B 1 188 ? 4.333 -8.743 42.590 1.00 29.58 188 GLN D C 1
ATOM 3676 O O . GLN B 1 188 ? 3.408 -9.374 42.069 1.00 28.71 188 GLN D O 1
ATOM 3682 N N . LEU B 1 189 ? 4.138 -7.710 43.419 1.00 29.32 189 LEU D N 1
ATOM 3683 C CA . LEU B 1 189 ? 2.806 -7.287 43.819 1.00 31.20 189 LEU D CA 1
ATOM 3684 C C . LEU B 1 189 ? 2.476 -5.984 43.104 1.00 32.04 189 LEU D C 1
ATOM 3685 O O . LEU B 1 189 ? 3.129 -4.974 43.334 1.00 33.34 189 LEU D O 1
ATOM 3690 N N . THR B 1 190 ? 1.458 -6.029 42.236 1.00 28.56 190 THR D N 1
ATOM 3691 C CA . THR B 1 190 ? 1.029 -4.850 41.491 1.00 31.88 190 THR D CA 1
ATOM 3692 C C . THR B 1 190 ? -0.353 -4.427 41.987 1.00 32.43 190 THR D C 1
ATOM 3693 O O . THR B 1 190 ? -1.373 -4.954 41.540 1.00 30.44 190 THR D O 1
ATOM 3697 N N . TYR B 1 191 ? -0.395 -3.467 42.924 1.00 28.72 191 TYR D N 1
ATOM 3698 C CA . TYR B 1 191 ? -1.642 -3.082 43.568 1.00 29.78 191 TYR D CA 1
ATOM 3699 C C . TYR B 1 191 ? -2.426 -2.065 42.729 1.00 31.40 191 TYR D C 1
ATOM 3700 O O . TYR B 1 191 ? -1.840 -1.272 42.009 1.00 32.58 191 TYR D O 1
ATOM 3709 N N . SER B 1 192 ? -3.764 -2.122 42.865 1.00 36.24 192 SER D N 1
ATOM 3710 C CA . SER B 1 192 ? -4.732 -1.228 42.241 1.00 37.99 192 SER D CA 1
ATOM 3711 C C . SER B 1 192 ? -4.304 -0.848 40.818 1.00 39.92 192 SER D C 1
ATOM 3712 O O . SER B 1 192 ? -4.159 0.325 40.462 1.00 42.92 192 SER D O 1
ATOM 3715 N N . ILE B 1 193 ? -4.158 -1.876 39.983 1.00 37.26 193 ILE D N 1
ATOM 3716 C CA . ILE B 1 193 ? -3.653 -1.692 38.636 1.00 35.47 193 ILE D CA 1
ATOM 3717 C C . ILE B 1 193 ? -4.691 -0.969 37.782 1.00 34.26 193 ILE D C 1
ATOM 3718 O O . ILE B 1 193 ? -4.337 -0.382 36.771 1.00 39.01 193 ILE D O 1
ATOM 3723 N N . GLY B 1 194 ? -5.964 -1.016 38.180 1.00 40.63 194 GLY D N 1
ATOM 3724 C CA . GLY B 1 194 ? -7.026 -0.320 37.465 1.00 47.84 194 GLY D CA 1
ATOM 3725 C C . GLY B 1 194 ? -7.005 1.196 37.681 1.00 54.11 194 GLY D C 1
ATOM 3726 O O . GLY B 1 194 ? -7.703 1.922 36.976 1.00 56.90 194 GLY D O 1
ATOM 3727 N N . HIS B 1 195 ? -6.222 1.662 38.667 1.00 54.89 195 HIS D N 1
ATOM 3728 C CA . HIS B 1 195 ? -6.151 3.070 39.022 1.00 58.03 195 HIS D CA 1
ATOM 3729 C C . HIS B 1 195 ? -4.749 3.619 38.776 1.00 54.98 195 HIS D C 1
ATOM 3730 O O . HIS B 1 195 ? -4.463 4.738 39.171 1.00 65.48 195 HIS D O 1
ATOM 3737 N N . THR B 1 196 ? -3.883 2.847 38.118 1.00 54.34 196 THR D N 1
ATOM 3738 C CA . THR B 1 196 ? -2.510 3.257 37.885 1.00 54.91 196 THR D CA 1
ATOM 3739 C C . THR B 1 196 ? -2.459 4.010 36.558 1.00 64.36 196 THR D C 1
ATOM 3740 O O . THR B 1 196 ? -2.972 3.516 35.555 1.00 66.01 196 THR D O 1
ATOM 3744 N N . PRO B 1 197 ? -1.861 5.229 36.516 1.00 75.86 197 PRO D N 1
ATOM 3745 C CA . PRO B 1 197 ? -1.745 5.991 35.268 1.00 70.78 197 PRO D CA 1
ATOM 3746 C C . PRO B 1 197 ? -0.835 5.313 34.248 1.00 68.23 197 PRO D C 1
ATOM 3747 O O . PRO B 1 197 ? 0.075 4.574 34.615 1.00 64.23 197 PRO D O 1
ATOM 3751 N N . ALA B 1 198 ? -1.062 5.642 32.972 1.00 69.63 198 ALA D N 1
ATOM 3752 C CA . ALA B 1 198 ? -0.433 4.978 31.840 1.00 72.86 198 ALA D CA 1
ATOM 3753 C C . ALA B 1 198 ? 1.091 4.945 31.959 1.00 69.88 198 ALA D C 1
ATOM 3754 O O . ALA B 1 198 ? 1.714 3.935 31.650 1.00 74.60 198 ALA D O 1
ATOM 3756 N N . ASP B 1 199 ? 1.693 6.059 32.384 1.00 77.59 199 ASP D N 1
ATOM 3757 C CA . ASP B 1 199 ? 3.144 6.184 32.421 1.00 81.28 199 ASP D CA 1
ATOM 3758 C C . ASP B 1 199 ? 3.739 5.290 33.505 1.00 68.11 199 ASP D C 1
ATOM 3759 O O . ASP B 1 199 ? 4.851 4.784 33.357 1.00 59.55 199 ASP D O 1
ATOM 3764 N N . ALA B 1 200 ? 3.003 5.154 34.611 1.00 64.15 200 ALA D N 1
ATOM 3765 C CA . ALA B 1 200 ? 3.415 4.333 35.738 1.00 58.99 200 ALA D CA 1
ATOM 3766 C C . ALA B 1 200 ? 3.307 2.849 35.381 1.00 54.29 200 ALA D C 1
ATOM 3767 O O . ALA B 1 200 ? 4.134 2.042 35.807 1.00 53.45 200 ALA D O 1
ATOM 3769 N N . ARG B 1 201 ? 2.312 2.493 34.564 1.00 51.85 201 ARG D N 1
ATOM 3770 C CA . ARG B 1 201 ? 2.158 1.117 34.118 1.00 52.24 201 ARG D CA 1
ATOM 3771 C C . ARG B 1 201 ? 3.345 0.715 33.257 1.00 56.58 201 ARG D C 1
ATOM 3772 O O . ARG B 1 201 ? 3.852 -0.393 33.379 1.00 46.31 201 ARG D O 1
ATOM 3780 N N . ILE B 1 202 ? 3.781 1.632 32.387 1.00 60.61 202 ILE D N 1
ATOM 3781 C CA . ILE B 1 202 ? 4.965 1.401 31.582 1.00 56.22 202 ILE D CA 1
ATOM 3782 C C . ILE B 1 202 ? 6.154 1.126 32.503 1.00 51.74 202 ILE D C 1
ATOM 3783 O O . ILE B 1 202 ? 6.959 0.245 32.219 1.00 48.61 202 ILE D O 1
ATOM 3788 N N . GLN B 1 203 ? 6.242 1.849 33.624 1.00 55.96 203 GLN D N 1
ATOM 3789 C CA . GLN B 1 203 ? 7.351 1.694 34.555 1.00 59.13 203 GLN D CA 1
ATOM 3790 C C . GLN B 1 203 ? 7.281 0.347 35.273 1.00 53.47 203 GLN D C 1
ATOM 3791 O O . GLN B 1 203 ? 8.318 -0.243 35.590 1.00 49.05 203 GLN D O 1
ATOM 3797 N N . ILE B 1 204 ? 6.058 -0.136 35.536 1.00 54.09 204 ILE D N 1
ATOM 3798 C CA . ILE B 1 204 ? 5.876 -1.418 36.206 1.00 47.64 204 ILE D CA 1
ATOM 3799 C C . ILE B 1 204 ? 6.445 -2.513 35.310 1.00 45.72 204 ILE D C 1
ATOM 3800 O O . ILE B 1 204 ? 7.196 -3.363 35.775 1.00 39.48 204 ILE D O 1
ATOM 3805 N N . LEU B 1 205 ? 6.128 -2.446 34.010 1.00 43.31 205 LEU D N 1
ATOM 3806 C CA . LEU B 1 205 ? 6.608 -3.435 33.057 1.00 49.31 205 LEU D CA 1
ATOM 3807 C C . LEU B 1 205 ? 8.134 -3.408 32.989 1.00 45.76 205 LEU D C 1
ATOM 3808 O O . LEU B 1 205 ? 8.763 -4.456 33.029 1.00 51.83 205 LEU D O 1
ATOM 3813 N N . GLU B 1 206 ? 8.724 -2.214 32.956 1.00 47.34 206 GLU D N 1
ATOM 3814 C CA . GLU B 1 206 ? 10.173 -2.060 32.860 1.00 49.58 206 GLU D CA 1
ATOM 3815 C C . GLU B 1 206 ? 10.867 -2.602 34.111 1.00 45.56 206 GLU D C 1
ATOM 3816 O O . GLU B 1 206 ? 11.924 -3.231 34.014 1.00 49.99 206 GLU D O 1
ATOM 3822 N N . GLY B 1 207 ? 10.287 -2.326 35.290 1.00 44.82 207 GLY D N 1
ATOM 3823 C CA . GLY B 1 207 ? 10.840 -2.781 36.556 1.00 41.97 207 GLY D CA 1
ATOM 3824 C C . GLY B 1 207 ? 10.812 -4.298 36.702 1.00 41.49 207 GLY D C 1
ATOM 3825 O O . GLY B 1 207 ? 11.705 -4.888 37.294 1.00 43.54 207 GLY D O 1
ATOM 3826 N N . TRP B 1 208 ? 9.773 -4.922 36.142 1.00 41.54 208 TRP D N 1
ATOM 3827 C CA . TRP B 1 208 ? 9.622 -6.365 36.161 1.00 40.63 208 TRP D CA 1
ATOM 3828 C C . TRP B 1 208 ? 10.686 -7.001 35.265 1.00 42.85 208 TRP D C 1
ATOM 3829 O O . TRP B 1 208 ? 11.355 -7.950 35.668 1.00 40.37 208 TRP D O 1
ATOM 3840 N N . LYS B 1 209 ? 10.877 -6.451 34.061 1.00 45.42 209 LYS D N 1
ATOM 3841 C CA . LYS B 1 209 ? 11.912 -6.930 33.151 1.00 49.56 209 LYS D CA 1
ATOM 3842 C C . LYS B 1 209 ? 13.290 -6.803 33.800 1.00 48.81 209 LYS D C 1
ATOM 3843 O O . LYS B 1 209 ? 14.103 -7.726 33.719 1.00 47.00 209 LYS D O 1
ATOM 3849 N N . LYS B 1 210 ? 13.532 -5.663 34.454 1.00 51.59 210 LYS D N 1
ATOM 3850 C CA . LYS B 1 210 ? 14.797 -5.397 35.129 1.00 52.75 210 LYS D CA 1
ATOM 3851 C C . LYS B 1 210 ? 15.045 -6.451 36.200 1.00 47.28 210 LYS D C 1
ATOM 3852 O O . LYS B 1 210 ? 16.135 -6.999 36.305 1.00 45.05 210 LYS D O 1
ATOM 3858 N N . ARG B 1 211 ? 14.030 -6.716 37.024 1.00 45.46 211 ARG D N 1
ATOM 3859 C CA . ARG B 1 211 ? 14.157 -7.701 38.083 1.00 39.52 211 ARG D CA 1
ATOM 3860 C C . ARG B 1 211 ? 14.563 -9.047 37.496 1.00 38.72 211 ARG D C 1
ATOM 3861 O O . ARG B 1 211 ? 15.420 -9.730 38.048 1.00 42.76 211 ARG D O 1
ATOM 3869 N N . LEU B 1 212 ? 13.932 -9.411 36.370 1.00 36.32 212 LEU D N 1
ATOM 3870 C CA . LEU B 1 212 ? 14.069 -10.733 35.792 1.00 39.56 212 LEU D CA 1
ATOM 3871 C C . LEU B 1 212 ? 15.481 -10.955 35.241 1.00 40.47 212 LEU D C 1
ATOM 3872 O O . LEU B 1 212 ? 15.917 -12.097 35.116 1.00 42.03 212 LEU D O 1
ATOM 3877 N N . GLU B 1 213 ? 16.189 -9.869 34.926 1.00 48.29 213 GLU D N 1
ATOM 3878 C CA . GLU B 1 213 ? 17.566 -9.948 34.456 1.00 50.90 213 GLU D CA 1
ATOM 3879 C C . GLU B 1 213 ? 18.457 -10.698 35.448 1.00 52.30 213 GLU D C 1
ATOM 3880 O O . GLU B 1 213 ? 19.388 -11.373 35.012 1.00 56.24 213 GLU D O 1
ATOM 3886 N N . ASN B 1 214 ? 18.153 -10.616 36.759 1.00 48.02 214 ASN D N 1
ATOM 3887 C CA . ASN B 1 214 ? 18.982 -11.241 37.783 1.00 46.06 214 ASN D CA 1
ATOM 3888 C C . ASN B 1 214 ? 18.162 -12.104 38.750 1.00 47.56 214 ASN D C 1
ATOM 3889 O O . ASN B 1 214 ? 18.617 -12.360 39.860 1.00 44.91 214 ASN D O 1
ATOM 3894 N N . ILE B 1 215 ? 16.994 -12.596 38.313 1.00 44.86 215 ILE D N 1
ATOM 3895 C CA . ILE B 1 215 ? 16.013 -13.216 39.198 1.00 43.57 215 ILE D CA 1
ATOM 3896 C C . ILE B 1 215 ? 16.622 -14.422 39.907 1.00 41.86 215 ILE D C 1
ATOM 3897 O O . ILE B 1 215 ? 16.346 -14.645 41.083 1.00 39.03 215 ILE D O 1
ATOM 3902 N N . TRP B 1 216 ? 17.460 -15.193 39.197 1.00 37.90 216 TRP D N 1
ATOM 3903 C CA . TRP B 1 216 ? 17.971 -16.449 39.720 1.00 40.31 216 TRP D CA 1
ATOM 3904 C C . TRP B 1 216 ? 18.895 -16.230 40.917 1.00 40.04 216 TRP D C 1
ATOM 3905 O O . TRP B 1 216 ? 19.102 -17.145 41.692 1.00 48.34 216 TRP D O 1
ATOM 3916 N N . ASP B 1 217 ? 19.444 -15.025 41.073 1.00 44.23 217 ASP D N 1
ATOM 3917 C CA . ASP B 1 217 ? 20.430 -14.769 42.113 1.00 45.19 217 ASP D CA 1
ATOM 3918 C C . ASP B 1 217 ? 19.783 -14.216 43.378 1.00 43.76 217 ASP D C 1
ATOM 3919 O O . ASP B 1 217 ? 20.473 -14.030 44.379 1.00 45.79 217 ASP D O 1
ATOM 3924 N N . GLU B 1 218 ? 18.471 -13.944 43.360 1.00 38.94 218 GLU D N 1
ATOM 3925 C CA . GLU B 1 218 ? 17.823 -13.318 44.502 1.00 38.89 218 GLU D CA 1
ATOM 3926 C C . GLU B 1 218 ? 17.801 -14.282 45.682 1.00 35.95 218 GLU D C 1
ATOM 3927 O O . GLU B 1 218 ? 17.802 -15.498 45.506 1.00 36.87 218 GLU D O 1
ATOM 3933 N N . THR B 1 219 ? 17.782 -13.718 46.894 1.00 42.18 219 THR D N 1
ATOM 3934 C CA . THR B 1 219 ? 17.538 -14.497 48.097 1.00 39.79 219 THR D CA 1
ATOM 3935 C C . THR B 1 219 ? 16.056 -14.871 48.136 1.00 33.15 219 THR D C 1
ATOM 3936 O O . THR B 1 219 ? 15.217 -13.990 48.000 1.00 32.84 219 THR D O 1
ATOM 3940 N N . PRO B 1 220 ? 15.698 -16.154 48.354 1.00 32.69 220 P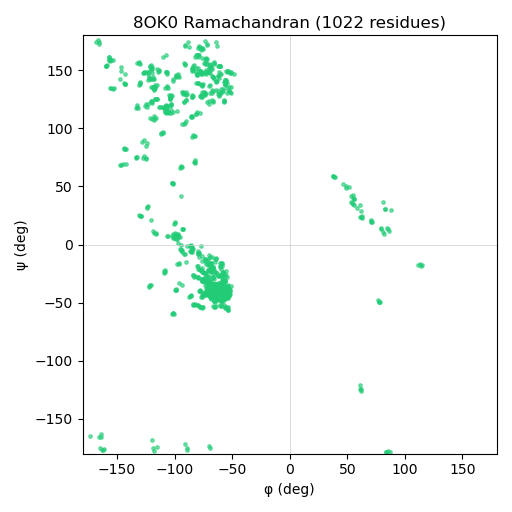RO D N 1
ATOM 3941 C CA . PRO B 1 220 ? 14.286 -16.537 48.431 1.00 33.35 220 PRO D CA 1
ATOM 3942 C C . PRO B 1 220 ? 13.695 -16.153 49.785 1.00 36.47 220 PRO D C 1
ATOM 3943 O O . PRO B 1 220 ? 14.423 -15.823 50.740 1.00 33.50 220 PRO D O 1
ATOM 3947 N N . LEU B 1 221 ? 12.356 -16.217 49.859 1.00 28.00 221 LEU D N 1
ATOM 3948 C CA . LEU B 1 221 ? 11.651 -16.010 51.110 1.00 27.64 221 LEU D CA 1
ATOM 3949 C C . LEU B 1 221 ? 12.062 -17.056 52.134 1.00 26.14 221 LEU D C 1
ATOM 3950 O O . LEU B 1 221 ? 12.407 -18.189 51.781 1.00 28.15 221 LEU D O 1
ATOM 3955 N N . TYR B 1 222 ? 11.926 -16.664 53.406 1.00 29.13 222 TYR D N 1
ATOM 3956 C CA . TYR B 1 222 ? 12.214 -17.550 54.517 1.00 29.84 222 TYR D CA 1
ATOM 3957 C C . TYR B 1 222 ? 10.976 -18.345 54.938 1.00 28.18 222 TYR D C 1
ATOM 3958 O O . TYR B 1 222 ? 9.955 -17.773 55.328 1.00 28.54 222 TYR D O 1
ATOM 3967 N N . PHE B 1 223 ? 11.144 -19.672 54.931 1.00 28.03 223 PHE D N 1
ATOM 3968 C CA . PHE B 1 223 ? 10.265 -20.619 55.587 1.00 29.09 223 PHE D CA 1
ATOM 3969 C C . PHE B 1 223 ? 11.066 -21.405 56.621 1.00 31.49 223 PHE D C 1
ATOM 3970 O O . PHE B 1 223 ? 12.253 -21.629 56.424 1.00 32.63 223 PHE D O 1
ATOM 3978 N N . ALA B 1 224 ? 10.406 -21.856 57.687 1.00 31.88 224 ALA D N 1
ATOM 3979 C CA . ALA B 1 224 ? 11.042 -22.730 58.659 1.00 32.38 224 ALA D CA 1
ATOM 3980 C C . ALA B 1 224 ? 11.575 -23.979 57.972 1.00 33.52 224 ALA D C 1
ATOM 3981 O O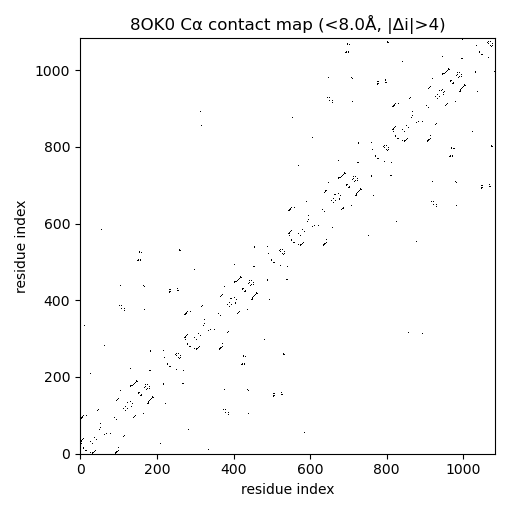 . ALA B 1 224 ? 10.819 -24.699 57.328 1.00 34.17 224 ALA D O 1
ATOM 3983 N N . PRO B 1 225 ? 12.892 -24.300 58.065 1.00 34.42 225 PRO D N 1
ATOM 3984 C CA . PRO B 1 225 ? 13.408 -25.542 57.474 1.00 33.05 225 PRO D CA 1
ATOM 3985 C C . PRO B 1 225 ? 12.751 -26.769 58.104 1.00 31.73 225 PRO D C 1
ATOM 3986 O O . PRO B 1 225 ? 12.415 -26.752 59.285 1.00 31.84 225 PRO D O 1
ATOM 3990 N N . SER B 1 226 ? 12.591 -27.833 57.311 1.00 33.17 226 SER D N 1
ATOM 3991 C CA . SER B 1 226 ? 11.996 -29.068 57.791 1.00 36.47 226 SER D CA 1
ATOM 3992 C C . SER B 1 226 ? 12.837 -29.722 58.890 1.00 33.77 226 SER D C 1
ATOM 3993 O O . SER B 1 226 ? 12.295 -30.489 59.678 1.00 34.21 226 SER D O 1
ATOM 3996 N N . SER B 1 227 ? 14.144 -29.421 58.917 1.00 35.45 227 SER D N 1
ATOM 3997 C CA . SER B 1 227 ? 15.058 -29.920 59.940 1.00 37.95 227 SER D CA 1
ATOM 3998 C C . SER B 1 227 ? 14.653 -29.474 61.345 1.00 37.60 227 SER D C 1
ATOM 3999 O O . SER B 1 227 ? 15.110 -30.077 62.308 1.00 41.84 227 SER D O 1
ATOM 4002 N N . LEU B 1 228 ? 13.769 -28.469 61.486 1.00 33.63 228 LEU D N 1
ATOM 4003 C CA . LEU B 1 228 ? 13.287 -28.040 62.788 1.00 33.21 228 LEU D CA 1
ATOM 4004 C C . LEU B 1 228 ? 12.203 -28.968 63.335 1.00 33.10 228 LEU D C 1
ATOM 4005 O O . LEU B 1 228 ? 11.773 -28.813 64.490 1.00 33.89 228 LEU D O 1
ATOM 4010 N N . PHE B 1 229 ? 11.740 -29.921 62.514 1.00 32.50 229 PHE D N 1
ATOM 4011 C CA . PHE B 1 229 ? 10.576 -30.723 62.863 1.00 35.05 229 PHE D CA 1
ATOM 4012 C C . PHE B 1 229 ? 10.940 -32.206 62.906 1.00 35.58 229 PHE D C 1
ATOM 4013 O O . PHE B 1 229 ? 11.834 -32.659 62.192 1.00 40.58 229 PHE D O 1
ATOM 4021 N N . ASP B 1 230 ? 10.198 -32.948 63.730 1.00 35.88 230 ASP D N 1
ATOM 4022 C CA . ASP B 1 230 ? 10.254 -34.398 63.747 1.00 38.35 230 ASP D CA 1
ATOM 4023 C C . ASP B 1 230 ? 9.207 -34.944 62.784 1.00 42.35 230 ASP D C 1
ATOM 4024 O O . ASP B 1 230 ? 8.033 -34.987 63.136 1.00 41.20 230 ASP D O 1
ATOM 4029 N N . LEU B 1 231 ? 9.657 -35.415 61.616 1.00 44.65 231 LEU D N 1
ATOM 4030 C CA . LEU B 1 231 ? 8.796 -35.658 60.469 1.00 45.25 231 LEU D CA 1
ATOM 4031 C C . LEU B 1 231 ? 8.321 -37.107 60.452 1.00 45.80 231 LEU D C 1
ATOM 4032 O O . LEU B 1 231 ? 8.631 -37.864 59.541 1.00 48.11 231 LEU D O 1
ATOM 4037 N N . ASN B 1 232 ? 7.512 -37.460 61.442 1.00 49.24 232 ASN D N 1
ATOM 4038 C CA . ASN B 1 232 ? 6.943 -38.786 61.535 1.00 53.88 232 ASN D CA 1
ATOM 4039 C C . ASN B 1 232 ? 5.696 -38.650 62.393 1.00 58.15 232 ASN D C 1
ATOM 4040 O O . ASN B 1 232 ? 5.527 -37.730 63.156 1.00 55.08 232 ASN D O 1
ATOM 4045 N N . PHE B 1 233 ? 4.824 -39.594 62.325 1.00 62.54 233 PHE D N 1
ATOM 4046 C CA . PHE B 1 233 ? 3.539 -39.534 63.004 1.00 65.26 233 PHE D CA 1
ATOM 4047 C C . PHE B 1 233 ? 3.657 -39.744 64.493 1.00 69.31 233 PHE D C 1
ATOM 4048 O O . PHE B 1 233 ? 2.858 -39.254 65.274 1.00 64.64 233 PHE D O 1
ATOM 4056 N N . GLN B 1 234 ? 4.597 -40.497 64.922 1.00 70.40 234 GLN D N 1
ATOM 4057 C CA . GLN B 1 234 ? 4.668 -40.636 66.358 1.00 67.56 234 GLN D CA 1
ATOM 4058 C C . GLN B 1 234 ? 4.859 -39.237 66.963 1.00 62.54 234 GLN D C 1
ATOM 4059 O O . GLN B 1 234 ? 4.290 -38.928 68.010 1.00 61.94 234 GLN D O 1
ATOM 4065 N N . ALA B 1 235 ? 5.672 -38.406 66.299 1.00 57.13 235 ALA D N 1
ATOM 4066 C CA . ALA B 1 235 ? 6.008 -37.084 66.806 1.00 54.75 235 ALA D CA 1
ATOM 4067 C C . ALA B 1 235 ? 4.960 -36.048 66.388 1.00 51.03 235 ALA D C 1
ATOM 4068 O O . ALA B 1 235 ? 5.025 -34.907 66.812 1.00 51.77 235 ALA D O 1
ATOM 4070 N N . GLY B 1 236 ? 3.998 -36.453 65.547 1.00 49.25 236 GLY D N 1
ATOM 4071 C CA . GLY B 1 236 ? 2.913 -35.592 65.091 1.00 46.77 236 GLY D CA 1
ATOM 4072 C C . GLY B 1 236 ? 3.380 -34.505 64.118 1.00 42.85 236 GLY D C 1
ATOM 4073 O O . GLY B 1 236 ? 2.682 -33.514 63.921 1.00 39.41 236 GLY D O 1
ATOM 4074 N N . PHE B 1 237 ? 4.545 -34.717 63.493 1.00 38.73 237 PHE D N 1
ATOM 4075 C CA . PHE B 1 237 ? 5.174 -33.752 62.600 1.00 37.97 237 PHE D CA 1
ATOM 4076 C C . PHE B 1 237 ? 5.362 -32.418 63.316 1.00 33.29 237 PHE D C 1
ATOM 4077 O O . PHE B 1 237 ? 5.312 -31.372 62.682 1.00 35.13 237 PHE D O 1
ATOM 4085 N N . LEU B 1 238 ? 5.637 -32.472 64.627 1.00 33.89 238 LEU D N 1
ATOM 4086 C CA . LEU B 1 238 ? 5.805 -31.275 65.441 1.00 34.82 238 LEU D CA 1
ATOM 4087 C C . LEU B 1 238 ? 7.267 -30.841 65.485 1.00 35.58 238 LEU D C 1
ATOM 4088 O O . LEU B 1 238 ? 8.183 -31.635 65.320 1.00 32.26 238 LEU D O 1
ATOM 4093 N N . MET B 1 239 ? 7.443 -29.546 65.758 1.00 34.82 239 MET D N 1
ATOM 4094 C CA . MET B 1 239 ? 8.727 -28.915 65.954 1.00 37.44 239 MET D CA 1
ATOM 4095 C C . MET B 1 239 ? 9.475 -29.677 67.053 1.00 36.53 239 MET D C 1
ATOM 4096 O O . MET B 1 239 ? 8.872 -30.103 68.037 1.00 30.18 239 MET D O 1
ATOM 4101 N N . LYS B 1 240 ? 10.778 -29.880 66.843 1.00 33.37 240 LYS D N 1
ATOM 4102 C CA . LYS B 1 240 ? 11.602 -30.628 67.787 1.00 35.28 240 LYS D CA 1
ATOM 4103 C C . LYS B 1 240 ? 11.624 -29.892 69.123 1.00 37.86 240 LYS D C 1
ATOM 4104 O O . LYS B 1 240 ? 11.636 -28.660 69.150 1.00 37.42 240 LYS D O 1
ATOM 4110 N N . LYS B 1 241 ? 11.658 -30.672 70.214 1.00 42.67 241 LYS D N 1
ATOM 4111 C CA . LYS B 1 241 ? 11.665 -30.139 71.572 1.00 49.58 241 LYS D CA 1
ATOM 4112 C C . LYS B 1 241 ? 12.784 -29.113 71.757 1.00 45.09 241 LYS D C 1
ATOM 4113 O O . LYS B 1 241 ? 12.547 -28.070 72.353 1.00 47.12 241 LYS D O 1
ATOM 4119 N N . GLU B 1 242 ? 13.989 -29.406 71.247 1.00 47.83 242 GLU D N 1
ATOM 4120 C CA . GLU B 1 242 ? 15.137 -28.538 71.476 1.00 52.69 242 GLU D CA 1
ATOM 4121 C C . GLU B 1 242 ? 14.981 -27.229 70.694 1.00 51.83 242 GLU D C 1
ATOM 4122 O O . GLU B 1 242 ? 15.456 -26.172 71.134 1.00 47.67 242 GLU D O 1
ATOM 4128 N N . VAL B 1 243 ? 14.277 -27.285 69.554 1.00 46.18 243 VAL D N 1
ATOM 4129 C CA . VAL B 1 243 ? 13.946 -26.080 68.806 1.00 43.80 243 VAL D CA 1
ATOM 4130 C C . VAL B 1 243 ? 12.903 -25.266 69.578 1.00 39.15 243 VAL D C 1
ATOM 4131 O O . VAL B 1 243 ? 12.996 -24.036 69.655 1.00 38.70 243 VAL D O 1
ATOM 4135 N N . GLN B 1 244 ? 11.898 -25.955 70.134 1.00 40.19 244 GLN D N 1
ATOM 4136 C CA . GLN B 1 244 ? 10.842 -25.297 70.893 1.00 45.36 244 GLN D CA 1
ATOM 4137 C C . GLN B 1 244 ? 11.444 -24.576 72.094 1.00 51.35 244 GLN D C 1
ATOM 4138 O O . GLN B 1 244 ? 11.025 -23.475 72.414 1.00 57.55 244 GLN D O 1
ATOM 4144 N N . ASP B 1 245 ? 12.424 -25.211 72.744 1.00 54.46 245 ASP D N 1
ATOM 4145 C CA . ASP B 1 245 ? 13.067 -24.659 73.928 1.00 53.42 245 ASP D CA 1
ATOM 4146 C C . ASP B 1 245 ? 13.829 -23.401 73.535 1.00 51.50 245 ASP D C 1
ATOM 4147 O O . ASP B 1 245 ? 13.676 -22.371 74.176 1.00 54.11 245 ASP D O 1
ATOM 4152 N N . GLU B 1 246 ? 14.615 -23.494 72.457 1.00 54.56 246 GLU D N 1
ATOM 4153 C CA . GLU B 1 246 ? 15.359 -22.364 71.930 1.00 54.16 246 GLU D CA 1
ATOM 4154 C C . GLU B 1 246 ? 14.428 -21.196 71.581 1.00 54.07 246 GLU D C 1
ATOM 4155 O O . GLU B 1 246 ? 14.770 -20.038 71.805 1.00 51.16 246 GLU D O 1
ATOM 4161 N N . GLU B 1 247 ? 13.254 -21.485 71.005 1.00 47.49 247 GLU D N 1
ATOM 4162 C CA . GLU B 1 247 ? 12.435 -20.417 70.447 1.00 46.07 247 GLU D CA 1
ATOM 4163 C C . GLU B 1 247 ? 11.680 -19.674 71.553 1.00 46.87 247 GLU D C 1
ATOM 4164 O O . GLU B 1 247 ? 11.305 -18.519 71.365 1.00 45.74 247 GLU D O 1
ATOM 4170 N N . LYS B 1 248 ? 11.514 -20.321 72.714 1.00 49.56 248 LYS D N 1
ATOM 4171 C CA . LYS B 1 248 ? 10.749 -19.786 73.833 1.00 57.29 248 LYS D CA 1
ATOM 4172 C C . LYS B 1 248 ? 11.294 -18.435 74.303 1.00 57.85 248 LYS D C 1
ATOM 4173 O O . LYS B 1 248 ? 10.558 -17.661 74.923 1.00 53.53 248 LYS D O 1
ATOM 4179 N N . ASN B 1 249 ? 12.580 -18.152 74.024 1.00 50.76 249 ASN D N 1
ATOM 4180 C CA . ASN B 1 249 ? 13.183 -16.904 74.463 1.00 55.02 249 ASN D CA 1
ATOM 4181 C C . ASN B 1 249 ? 13.167 -15.851 73.358 1.00 48.40 249 ASN D C 1
ATOM 4182 O O . ASN B 1 249 ? 13.656 -14.756 73.589 1.00 48.99 249 ASN D O 1
ATOM 4187 N N . LYS B 1 250 ? 12.614 -16.167 72.180 1.00 40.39 250 LYS D N 1
ATOM 4188 C CA . LYS B 1 250 ? 12.671 -15.232 71.073 1.00 44.56 250 LYS D CA 1
ATOM 4189 C C . LYS B 1 250 ? 11.355 -14.468 70.958 1.00 42.00 250 LYS D C 1
ATOM 4190 O O . LYS B 1 250 ? 10.295 -15.016 71.211 1.00 42.44 250 LYS D O 1
ATOM 4196 N N . LYS B 1 251 ? 11.453 -13.203 70.567 1.00 41.44 251 LYS D N 1
ATOM 4197 C CA . LYS B 1 251 ? 10.296 -12.332 70.531 1.00 44.70 251 LYS D CA 1
ATOM 4198 C C . LYS B 1 251 ? 9.415 -12.665 69.335 1.00 43.80 251 LYS D C 1
ATOM 4199 O O . LYS B 1 251 ? 8.198 -12.679 69.474 1.00 45.78 251 LYS D O 1
ATOM 4205 N N . PHE B 1 252 ? 10.031 -12.905 68.178 1.00 42.19 252 PHE D N 1
ATOM 4206 C CA . PHE B 1 252 ? 9.295 -13.121 66.935 1.00 44.42 252 PHE D CA 1
ATOM 4207 C C . PHE B 1 252 ? 9.136 -14.609 66.641 1.00 41.69 252 PHE D C 1
ATOM 4208 O O . PHE B 1 252 ? 10.043 -15.384 66.893 1.00 36.66 252 PHE D O 1
ATOM 4216 N N . GLY B 1 253 ? 7.998 -14.995 66.049 1.00 37.31 253 GLY D N 1
ATOM 4217 C CA . GLY B 1 253 ? 7.871 -16.319 65.465 1.00 34.60 253 GLY D CA 1
ATOM 4218 C C . GLY B 1 253 ? 8.761 -16.421 64.227 1.00 31.45 253 GLY D C 1
ATOM 4219 O O . GLY B 1 253 ? 9.504 -15.493 63.897 1.00 34.95 253 GLY D O 1
ATOM 4220 N N . LEU B 1 254 ? 8.662 -17.549 63.523 1.00 27.29 254 LEU D N 1
ATOM 4221 C CA . LEU B 1 254 ? 9.591 -17.899 62.456 1.00 28.89 254 LEU D CA 1
ATOM 4222 C C . LEU B 1 254 ? 9.068 -17.441 61.094 1.00 28.99 254 LEU D C 1
ATOM 4223 O O . LEU B 1 254 ? 9.855 -17.085 60.216 1.00 30.41 254 LEU D O 1
ATOM 4228 N N . SER B 1 255 ? 7.745 -17.497 60.923 1.00 28.71 255 SER D N 1
ATOM 4229 C CA . SER B 1 255 ? 7.106 -17.163 59.664 1.00 26.18 255 SER D CA 1
ATOM 4230 C C . SER B 1 255 ? 5.624 -16.915 59.911 1.00 27.77 255 SER D C 1
ATOM 4231 O O . SER B 1 255 ? 5.140 -17.034 61.043 1.00 25.37 255 SER D O 1
ATOM 4234 N N . VAL B 1 256 ? 4.859 -16.657 58.838 1.00 24.84 256 VAL D N 1
ATOM 4235 C CA . VAL B 1 256 ? 3.436 -16.443 59.000 1.00 22.44 256 VAL D CA 1
ATOM 4236 C C . VAL B 1 256 ? 2.762 -17.654 59.626 1.00 23.74 256 VAL D C 1
ATOM 4237 O O . VAL B 1 256 ? 2.019 -17.512 60.576 1.00 26.17 256 VAL D O 1
ATOM 4241 N N . GLY B 1 257 ? 2.959 -18.843 59.060 1.00 25.47 257 GLY D N 1
ATOM 4242 C CA . GLY B 1 257 ? 2.289 -20.031 59.571 1.00 25.46 257 GLY D CA 1
ATOM 4243 C C . GLY B 1 257 ? 2.942 -20.540 60.847 1.00 24.99 257 GLY D C 1
ATOM 4244 O O . GLY B 1 257 ? 2.262 -21.123 61.668 1.00 25.13 257 GLY D O 1
ATOM 4245 N N . HIS B 1 258 ? 4.254 -20.314 60.985 1.00 28.39 258 HIS D N 1
ATOM 4246 C CA . HIS B 1 258 ? 4.973 -20.695 62.203 1.00 30.13 258 HIS D CA 1
ATOM 4247 C C . HIS B 1 258 ? 5.195 -19.467 63.078 1.00 31.81 258 HIS D C 1
ATOM 4248 O O . HIS B 1 258 ? 6.320 -19.170 63.492 1.00 30.98 258 HIS D O 1
ATOM 4255 N N . HIS B 1 259 ? 4.101 -18.755 63.360 1.00 30.22 259 HIS D N 1
ATOM 4256 C CA . HIS B 1 259 ? 4.146 -17.547 64.173 1.00 27.50 259 HIS D CA 1
ATOM 4257 C C . HIS B 1 259 ? 4.309 -17.892 65.655 1.00 27.71 259 HIS D C 1
ATOM 4258 O O . HIS B 1 259 ? 4.731 -17.047 66.432 1.00 30.04 259 HIS D O 1
ATOM 4265 N N . LEU B 1 260 ? 3.912 -19.108 66.033 1.00 29.30 260 LEU D N 1
ATOM 4266 C CA . LEU B 1 260 ? 4.090 -19.691 67.360 1.00 32.63 260 LEU D CA 1
ATOM 4267 C C . LEU B 1 260 ? 3.366 -18.882 68.438 1.00 35.69 260 LEU D C 1
ATOM 4268 O O . LEU B 1 260 ? 3.725 -18.969 69.613 1.00 33.17 260 LEU D O 1
ATOM 4273 N N . GLY B 1 261 ? 2.325 -18.123 68.061 1.00 32.84 261 GLY D N 1
ATOM 4274 C CA . GLY B 1 261 ? 1.582 -17.314 69.013 1.00 34.43 261 GLY D CA 1
ATOM 4275 C C . GLY B 1 261 ? 2.280 -15.992 69.321 1.00 33.20 261 GLY D C 1
ATOM 4276 O O . GLY B 1 261 ? 1.858 -15.271 70.219 1.00 34.57 261 GLY D O 1
ATOM 4277 N N . LYS B 1 262 ? 3.318 -15.651 68.546 1.00 34.32 262 LYS D N 1
ATOM 4278 C CA . LYS B 1 262 ? 4.094 -14.437 68.763 1.00 33.53 262 LYS D CA 1
ATOM 4279 C C . LYS B 1 262 ? 3.989 -13.531 67.543 1.00 36.70 262 LYS D C 1
ATOM 4280 O O . LYS B 1 262 ? 3.232 -13.816 66.619 1.00 30.52 262 LYS D O 1
ATOM 4286 N N . SER B 1 263 ? 4.743 -12.433 67.567 1.00 40.59 263 SER D N 1
ATOM 4287 C CA . SER B 1 263 ? 4.825 -11.496 66.457 1.00 39.80 263 SER D CA 1
ATOM 4288 C C . SER B 1 263 ? 5.360 -12.183 65.205 1.00 43.10 263 SER D C 1
ATOM 4289 O O . SER B 1 263 ? 6.385 -12.872 65.248 1.00 43.59 263 SER D O 1
ATOM 4292 N N . ILE B 1 264 ? 4.649 -11.979 64.088 1.00 35.77 264 ILE D N 1
ATOM 4293 C CA . ILE B 1 264 ? 5.112 -12.447 62.799 1.00 33.18 264 ILE D CA 1
ATOM 4294 C C . ILE B 1 264 ? 6.207 -11.501 62.315 1.00 30.20 264 ILE D C 1
ATOM 4295 O O . ILE B 1 264 ? 5.972 -10.292 62.224 1.00 28.48 264 ILE D O 1
ATOM 4300 N N . PRO B 1 265 ? 7.398 -12.011 61.909 1.00 33.32 265 PRO D N 1
ATOM 4301 C CA . PRO B 1 265 ? 8.440 -11.155 61.348 1.00 34.11 265 PRO D CA 1
ATOM 4302 C C . PRO B 1 265 ? 7.832 -10.413 60.166 1.00 32.86 265 PRO D C 1
ATOM 4303 O O . PRO B 1 265 ? 7.100 -11.013 59.368 1.00 30.42 265 PRO D O 1
ATOM 4307 N N . THR B 1 266 ? 8.155 -9.118 60.074 1.00 31.17 266 THR D N 1
ATOM 4308 C CA . THR B 1 266 ? 7.565 -8.217 59.107 1.00 34.72 266 THR D CA 1
ATOM 4309 C C . THR B 1 266 ? 7.810 -8.730 57.685 1.00 30.32 266 THR D C 1
ATOM 4310 O O . THR B 1 266 ? 8.926 -9.160 57.348 1.00 27.04 266 THR D O 1
ATOM 4314 N N . ASP B 1 267 ? 6.733 -8.719 56.870 1.00 30.65 267 ASP D N 1
ATOM 4315 C CA . ASP B 1 267 ? 6.849 -9.024 55.450 1.00 28.83 267 ASP D CA 1
ATOM 4316 C C . ASP B 1 267 ? 7.520 -10.379 55.202 1.00 25.30 267 ASP D C 1
ATOM 4317 O O . ASP B 1 267 ? 8.286 -10.538 54.241 1.00 27.88 267 ASP D O 1
ATOM 4322 N N . ASN B 1 268 ? 7.179 -11.375 56.034 1.00 24.16 268 ASN D N 1
ATOM 4323 C CA . ASN B 1 268 ? 7.739 -12.713 55.886 1.00 26.62 268 ASN D CA 1
ATOM 4324 C C . ASN B 1 268 ? 7.454 -13.316 54.501 1.00 24.06 268 ASN D C 1
ATOM 4325 O O . ASN B 1 268 ? 8.275 -14.038 53.952 1.00 23.15 268 ASN D O 1
ATOM 4330 N N . GLN B 1 269 ? 6.276 -13.041 53.933 1.00 26.28 269 GLN D N 1
ATOM 4331 C CA . GLN B 1 269 ? 5.894 -13.644 52.655 1.00 26.07 269 GLN D CA 1
ATOM 4332 C C . GLN B 1 269 ? 6.080 -12.675 51.495 1.00 28.85 269 GLN D C 1
ATOM 4333 O O . GLN B 1 269 ? 5.760 -13.005 50.351 1.00 27.41 269 GLN D O 1
ATOM 4339 N N . ILE B 1 270 ? 6.659 -11.499 51.771 1.00 26.44 270 ILE D N 1
ATOM 4340 C CA . ILE B 1 270 ? 6.791 -10.453 50.766 1.00 27.61 270 ILE D CA 1
ATOM 4341 C C . ILE B 1 270 ? 8.259 -10.088 50.525 1.00 27.74 270 ILE D C 1
ATOM 4342 O O . ILE B 1 270 ? 8.633 -9.784 49.393 1.00 29.60 270 ILE D O 1
ATOM 4347 N N . LYS B 1 271 ? 9.082 -10.131 51.575 1.00 29.16 271 LYS D N 1
ATOM 4348 C CA . LYS B 1 271 ? 10.491 -9.772 51.475 1.00 31.27 271 LYS D CA 1
ATOM 4349 C C . LYS B 1 271 ? 11.368 -10.847 52.108 1.00 29.21 271 LYS D C 1
ATOM 4350 O O . LYS B 1 271 ? 11.046 -11.387 53.171 1.00 31.47 271 LYS D O 1
ATOM 4356 N N . ALA B 1 272 ? 12.474 -11.155 51.413 1.00 30.02 272 ALA D N 1
ATOM 4357 C CA . ALA B 1 272 ? 13.503 -12.033 51.941 1.00 32.64 272 ALA D CA 1
ATOM 4358 C C . ALA B 1 272 ? 14.221 -11.311 53.084 1.00 34.57 272 ALA D C 1
ATOM 4359 O O . ALA B 1 272 ? 14.205 -10.081 53.122 1.00 37.47 272 ALA D O 1
ATOM 4361 N N . ARG B 1 273 ? 14.823 -12.070 53.999 1.00 38.80 273 ARG D N 1
ATOM 4362 C CA . ARG B 1 273 ? 15.643 -11.490 55.062 1.00 45.69 273 ARG D CA 1
ATOM 4363 C C . ARG B 1 273 ? 16.803 -10.637 54.503 1.00 41.79 273 ARG D C 1
ATOM 4364 O O . ARG B 1 273 ? 17.417 -11.100 53.516 1.00 41.52 273 ARG D O 1
ATOM 4372 N N . GLY C 1 3 ? -46.663 -0.442 7.500 1.00 85.82 3 GLY B N 1
ATOM 4373 C CA . GLY C 1 3 ? -45.312 -1.032 7.468 1.00 89.86 3 GLY B CA 1
ATOM 4374 C C . GLY C 1 3 ? -45.312 -2.475 7.975 1.00 89.77 3 GLY B C 1
ATOM 4375 O O . GLY C 1 3 ? -45.930 -2.795 8.989 1.00 91.51 3 GLY B O 1
ATOM 4376 N N . ARG C 1 4 ? -44.557 -3.333 7.283 1.00 81.69 4 ARG B N 1
ATOM 4377 C CA . ARG C 1 4 ? -44.241 -4.670 7.770 1.00 69.02 4 ARG B CA 1
ATOM 4378 C C . ARG C 1 4 ? -42.973 -4.622 8.629 1.00 57.16 4 ARG B C 1
ATOM 4379 O O . ARG C 1 4 ? -42.304 -3.588 8.728 1.00 49.66 4 ARG B O 1
ATOM 4387 N N . ARG C 1 5 ? -42.640 -5.766 9.240 1.00 51.74 5 ARG B N 1
ATOM 4388 C CA . ARG C 1 5 ? -41.510 -5.864 10.155 1.00 52.10 5 ARG B CA 1
ATOM 4389 C C . ARG C 1 5 ? -40.470 -6.844 9.614 1.00 44.41 5 ARG B C 1
ATOM 4390 O O . ARG C 1 5 ? -40.813 -7.934 9.155 1.00 40.21 5 ARG B O 1
ATOM 4398 N N . ALA C 1 6 ? -39.201 -6.418 9.654 1.00 45.25 6 ALA B N 1
ATOM 4399 C CA . ALA C 1 6 ? -38.096 -7.253 9.195 1.00 41.41 6 ALA B CA 1
ATOM 4400 C C . ALA C 1 6 ? -37.140 -7.532 10.359 1.00 41.37 6 ALA B C 1
ATOM 4401 O O . ALA C 1 6 ? -36.931 -6.657 11.192 1.00 37.98 6 ALA B O 1
ATOM 4403 N N . LEU C 1 7 ? -36.604 -8.761 10.389 1.00 40.70 7 LEU B N 1
ATOM 4404 C CA . LEU C 1 7 ? -35.479 -9.147 11.229 1.00 34.44 7 LEU B CA 1
ATOM 4405 C C . LEU C 1 7 ? -34.287 -9.512 10.341 1.00 35.83 7 LEU B C 1
ATOM 4406 O O . LEU C 1 7 ? -34.415 -10.341 9.435 1.00 35.84 7 LEU B O 1
ATOM 4411 N N . ILE C 1 8 ? -33.148 -8.861 10.590 1.00 34.52 8 ILE B N 1
ATOM 4412 C CA . ILE C 1 8 ? -31.905 -9.202 9.923 1.00 33.16 8 ILE B CA 1
ATOM 4413 C C . ILE C 1 8 ? -30.980 -9.901 10.916 1.00 33.15 8 ILE B C 1
ATOM 4414 O O . ILE C 1 8 ? -30.562 -9.297 11.903 1.00 32.74 8 ILE B O 1
ATOM 4419 N N . VAL C 1 9 ? -30.664 -11.164 10.627 1.00 32.61 9 VAL B N 1
ATOM 4420 C CA . VAL C 1 9 ? -29.733 -11.944 11.433 1.00 28.72 9 VAL B CA 1
ATOM 4421 C C . VAL C 1 9 ? -28.388 -11.972 10.718 1.00 30.09 9 VAL B C 1
ATOM 4422 O O . VAL C 1 9 ? -28.293 -12.529 9.618 1.00 34.48 9 VAL B O 1
ATOM 4426 N N . LEU C 1 10 ? -27.368 -11.349 11.328 1.00 29.17 10 LEU B N 1
ATOM 4427 C CA . LEU C 1 10 ? -26.025 -11.240 10.771 1.00 31.14 10 LEU B CA 1
ATOM 4428 C C . LEU C 1 10 ? -25.064 -12.172 11.527 1.00 32.27 10 LEU B C 1
ATOM 4429 O O . LEU C 1 10 ? -25.066 -12.197 12.764 1.00 30.16 10 LEU B O 1
ATOM 4434 N N . ALA C 1 11 ? -24.220 -12.905 10.773 1.00 27.20 11 ALA B N 1
ATOM 4435 C CA . ALA C 1 11 ? -23.219 -13.792 11.366 1.00 26.67 11 ALA B CA 1
ATOM 4436 C C . ALA C 1 11 ? -21.836 -13.465 10.816 1.00 29.49 11 ALA B C 1
ATOM 4437 O O . ALA C 1 11 ? -21.308 -14.182 9.971 1.00 29.47 11 ALA B O 1
ATOM 4439 N N . HIS C 1 12 ? -21.253 -12.367 11.302 1.00 26.73 12 HIS B N 1
ATOM 4440 C CA . HIS C 1 12 ? -19.902 -11.975 10.940 1.00 27.47 12 HIS B CA 1
ATOM 4441 C C . HIS C 1 12 ? -19.336 -11.098 12.056 1.00 31.08 12 HIS B C 1
ATOM 4442 O O . HIS C 1 12 ? -20.032 -10.202 12.546 1.00 31.40 12 HIS B O 1
ATOM 4449 N N . SER C 1 13 ? -18.084 -11.377 12.446 1.00 30.85 13 SER B N 1
ATOM 4450 C CA . SER C 1 13 ? -17.439 -10.713 13.575 1.00 31.31 13 SER B CA 1
ATOM 4451 C C . SER C 1 13 ? -17.031 -9.270 13.275 1.00 32.68 13 SER B C 1
ATOM 4452 O O . SER C 1 13 ? -16.866 -8.488 14.211 1.00 35.35 13 SER B O 1
ATOM 4455 N N . GLU C 1 14 ? -16.821 -8.915 12.001 1.00 30.95 14 GLU B N 1
ATOM 4456 C CA . GLU C 1 14 ? -16.204 -7.643 11.652 1.00 34.67 14 GLU B CA 1
ATOM 4457 C C . GLU C 1 14 ? -17.223 -6.616 11.140 1.00 36.55 14 GLU B C 1
ATOM 4458 O O . GLU C 1 14 ? -17.927 -6.843 10.154 1.00 32.54 14 GLU B O 1
ATOM 4464 N N . ARG C 1 15 ? -17.233 -5.439 11.793 1.00 37.16 15 ARG B N 1
ATOM 4465 C CA . ARG C 1 15 ? -18.053 -4.309 11.372 1.00 43.85 15 ARG B CA 1
ATOM 4466 C C . ARG C 1 15 ? -17.529 -3.730 10.064 1.00 39.62 15 ARG B C 1
ATOM 4467 O O . ARG C 1 15 ? -18.249 -3.023 9.372 1.00 41.26 15 ARG B O 1
ATOM 4475 N N . THR C 1 16 ? -16.277 -4.047 9.730 1.00 41.28 16 THR B N 1
ATOM 4476 C CA . THR C 1 16 ? -15.609 -3.563 8.527 1.00 43.85 16 THR B CA 1
ATOM 4477 C C . THR C 1 16 ? -15.895 -4.463 7.325 1.00 41.49 16 THR B C 1
ATOM 4478 O O . THR C 1 16 ? -15.407 -4.188 6.238 1.00 38.27 16 THR B O 1
ATOM 4482 N N . SER C 1 17 ? -16.660 -5.543 7.522 1.00 37.76 17 SER B N 1
ATOM 4483 C CA . SER C 1 17 ? -16.838 -6.564 6.497 1.00 39.50 17 SER B CA 1
ATOM 4484 C C . SER C 1 17 ? -17.844 -6.128 5.437 1.00 40.33 17 SER B C 1
ATOM 4485 O O . SER C 1 17 ? -18.650 -5.235 5.655 1.00 43.50 17 SER B O 1
ATOM 4488 N N . PHE C 1 18 ? -17.824 -6.813 4.296 1.00 38.39 18 PHE B N 1
ATOM 4489 C CA . PHE C 1 18 ? -18.842 -6.637 3.279 1.00 38.91 18 PHE B CA 1
ATOM 4490 C C . PHE C 1 18 ? -20.177 -7.138 3.815 1.00 37.76 18 PHE B C 1
ATOM 4491 O O . PHE C 1 18 ? -21.213 -6.555 3.525 1.00 38.49 18 PHE B O 1
ATOM 4499 N N . ASN C 1 19 ? -20.148 -8.205 4.613 1.00 35.53 19 ASN B N 1
ATOM 4500 C CA . ASN C 1 19 ? -21.357 -8.727 5.228 1.00 35.29 19 ASN B CA 1
ATOM 4501 C C . ASN C 1 19 ? -22.045 -7.634 6.049 1.00 35.82 19 ASN B C 1
ATOM 4502 O O . ASN C 1 19 ? -23.252 -7.470 5.991 1.00 34.32 19 ASN B O 1
ATOM 4507 N N . TYR C 1 20 ? -21.271 -6.891 6.835 1.00 38.54 20 TYR B N 1
ATOM 4508 C CA . TYR C 1 20 ? -21.849 -5.836 7.649 1.00 39.38 20 TYR B CA 1
ATOM 4509 C C . TYR C 1 20 ? -22.404 -4.739 6.736 1.00 37.81 20 TYR B C 1
ATOM 4510 O O . TYR C 1 20 ? -23.449 -4.181 7.015 1.00 39.72 20 TYR B O 1
ATOM 4519 N N . ALA C 1 21 ? -21.718 -4.450 5.629 1.00 41.39 21 ALA B N 1
ATOM 4520 C CA . ALA C 1 21 ? -22.193 -3.442 4.692 1.00 41.58 21 ALA B CA 1
ATOM 4521 C C . ALA C 1 21 ? -23.541 -3.853 4.108 1.00 41.43 21 ALA B C 1
ATOM 4522 O O . ALA C 1 21 ? -24.424 -3.009 3.949 1.00 43.39 21 ALA B O 1
ATOM 4524 N N . MET C 1 22 ? -23.704 -5.152 3.818 1.00 40.58 22 MET B N 1
ATOM 4525 C CA . MET C 1 22 ? -24.947 -5.676 3.273 1.00 40.63 22 MET B CA 1
ATOM 4526 C C . MET C 1 22 ? -26.071 -5.572 4.298 1.00 42.37 22 MET B C 1
ATOM 4527 O O . MET C 1 22 ? -27.212 -5.315 3.929 1.00 43.93 22 MET B O 1
ATOM 4532 N N . LYS C 1 23 ? -25.750 -5.794 5.578 1.00 36.92 23 LYS B N 1
ATOM 4533 C CA . LYS C 1 23 ? -26.734 -5.641 6.634 1.00 41.36 23 LYS B CA 1
ATOM 4534 C C . LYS C 1 23 ? -27.182 -4.175 6.708 1.00 41.81 23 LYS B C 1
ATOM 4535 O O . LYS C 1 23 ? -28.370 -3.892 6.791 1.00 41.05 23 LYS B O 1
ATOM 4541 N N . GLU C 1 24 ? -26.221 -3.249 6.682 1.00 44.12 24 GLU B N 1
ATOM 4542 C CA . GLU C 1 24 ? -26.509 -1.821 6.727 1.00 47.49 24 GLU B CA 1
ATOM 4543 C C . GLU C 1 24 ? -27.356 -1.409 5.516 1.00 49.40 24 GLU B C 1
ATOM 4544 O O . GLU C 1 24 ? -28.314 -0.650 5.657 1.00 52.86 24 GLU B O 1
ATOM 4550 N N . ALA C 1 25 ? -27.013 -1.920 4.330 1.00 52.29 25 ALA B N 1
ATOM 4551 C CA . ALA C 1 25 ? -27.740 -1.575 3.118 1.00 50.09 25 ALA B CA 1
ATOM 4552 C C . ALA C 1 25 ? -29.178 -2.072 3.206 1.00 53.16 25 ALA B C 1
ATOM 4553 O O . ALA C 1 25 ? -30.113 -1.332 2.900 1.00 58.37 25 ALA B O 1
ATOM 4555 N N . ALA C 1 26 ? -29.352 -3.322 3.650 1.00 46.82 26 ALA B N 1
ATOM 4556 C CA . ALA C 1 26 ? -30.677 -3.896 3.804 1.00 47.04 26 ALA B CA 1
ATOM 4557 C C . ALA C 1 26 ? -31.521 -3.055 4.758 1.00 52.21 26 ALA B C 1
ATOM 4558 O O . ALA C 1 26 ? -32.685 -2.803 4.487 1.00 53.59 26 ALA B O 1
ATOM 4560 N N . ALA C 1 27 ? -30.942 -2.676 5.903 1.00 54.84 27 ALA B N 1
ATOM 4561 C CA . ALA C 1 27 ? -31.675 -1.935 6.915 1.00 54.70 27 ALA B CA 1
ATOM 4562 C C . ALA C 1 27 ? -32.134 -0.593 6.347 1.00 52.94 27 ALA B C 1
ATOM 4563 O O . ALA C 1 27 ? -33.280 -0.212 6.535 1.00 55.34 27 ALA B O 1
ATOM 4565 N N . ALA C 1 28 ? -31.236 0.098 5.636 1.00 55.53 28 ALA B N 1
ATOM 4566 C CA . ALA C 1 28 ? -31.512 1.417 5.092 1.00 55.40 28 ALA B CA 1
ATOM 4567 C C . ALA C 1 28 ? -32.624 1.343 4.041 1.00 59.48 28 ALA B C 1
ATOM 4568 O O . ALA C 1 28 ? -33.545 2.163 4.053 1.00 70.63 28 ALA B O 1
ATOM 4570 N N . ALA C 1 29 ? -32.546 0.355 3.142 1.00 58.92 29 ALA B N 1
ATOM 4571 C CA . ALA C 1 29 ? -33.520 0.205 2.072 1.00 60.97 29 ALA B CA 1
ATOM 4572 C C . ALA C 1 29 ? -34.901 -0.138 2.624 1.00 61.48 29 ALA B C 1
ATOM 4573 O O . ALA C 1 29 ? -35.908 0.376 2.138 1.00 67.08 29 ALA B O 1
ATOM 4575 N N . LEU C 1 30 ? -34.954 -1.021 3.629 1.00 60.38 30 LEU B N 1
ATOM 4576 C CA . LEU C 1 30 ? -36.226 -1.467 4.181 1.00 58.60 30 LEU B CA 1
ATOM 4577 C C . LEU C 1 30 ? -36.884 -0.330 4.966 1.00 61.85 30 LEU B C 1
ATOM 4578 O O . LEU C 1 30 ? -38.090 -0.132 4.870 1.00 63.06 30 LEU B O 1
ATOM 4583 N N . LYS C 1 31 ? -36.090 0.420 5.736 1.00 63.90 31 LYS B N 1
ATOM 4584 C CA . LYS C 1 31 ? -36.598 1.556 6.491 1.00 66.61 31 LYS B CA 1
ATOM 4585 C C . LYS C 1 31 ? -37.146 2.637 5.559 1.00 67.03 31 LYS B C 1
ATOM 4586 O O . LYS C 1 31 ? -38.182 3.228 5.856 1.00 68.78 31 LYS B O 1
ATOM 4592 N N . LYS C 1 32 ? -36.452 2.883 4.441 1.00 63.56 32 LYS B N 1
ATOM 4593 C CA . LYS C 1 32 ? -36.875 3.870 3.457 1.00 60.64 32 LYS B CA 1
ATOM 4594 C C . LYS C 1 32 ? -38.277 3.537 2.932 1.00 64.75 32 LYS B C 1
ATOM 4595 O O . LYS C 1 32 ? -39.053 4.445 2.647 1.00 68.66 32 LYS B O 1
ATOM 4597 N N A LYS C 1 33 ? -38.601 2.241 2.836 0.50 63.88 33 LYS B N 1
ATOM 4598 N N B LYS C 1 33 ? -38.598 2.241 2.827 0.50 65.16 33 LYS B N 1
ATOM 4599 C CA A LYS C 1 33 ? -39.902 1.801 2.357 0.50 61.93 33 LYS B CA 1
ATOM 4600 C CA B LYS C 1 33 ? -39.899 1.791 2.353 0.50 64.19 33 LYS B CA 1
ATOM 4601 C C A LYS C 1 33 ? -40.882 1.580 3.512 0.50 62.39 33 LYS B C 1
ATOM 4602 C C B LYS C 1 33 ? -40.879 1.576 3.510 0.50 63.54 33 LYS B C 1
ATOM 4603 O O A LYS C 1 33 ? -41.937 0.986 3.311 0.50 63.70 33 LYS B O 1
ATOM 4604 O O B LYS C 1 33 ? -41.929 0.969 3.313 0.50 64.67 33 LYS B O 1
ATOM 4615 N N . GLY C 1 34 ? -40.544 2.059 4.715 1.00 62.67 34 GLY B N 1
ATOM 4616 C CA . GLY C 1 34 ? -41.475 2.060 5.836 1.00 59.92 34 GLY B CA 1
ATOM 4617 C C . GLY C 1 34 ? -41.530 0.749 6.625 1.00 59.87 34 GLY B C 1
ATOM 4618 O O . GLY C 1 34 ? -42.452 0.547 7.416 1.00 56.44 34 GLY B O 1
ATOM 4619 N N . TRP C 1 35 ? -40.547 -0.143 6.439 1.00 58.34 35 TRP B N 1
ATOM 4620 C CA . TRP C 1 35 ? -40.437 -1.305 7.313 1.00 53.31 35 TRP B CA 1
ATOM 4621 C C . TRP C 1 35 ? -39.895 -0.873 8.669 1.00 47.03 35 TRP B C 1
ATOM 4622 O O . TRP C 1 35 ? -39.070 0.032 8.740 1.00 42.91 35 TRP B O 1
ATOM 4633 N N . GLU C 1 36 ? -40.346 -1.566 9.719 1.00 49.42 36 GLU B N 1
ATOM 4634 C CA . GLU C 1 36 ? -39.646 -1.607 10.997 1.00 53.31 36 GLU B CA 1
ATOM 4635 C C . GLU C 1 36 ? -38.582 -2.708 10.918 1.00 55.50 36 GLU B C 1
ATOM 4636 O O . GLU C 1 36 ? -38.904 -3.847 10.565 1.00 51.74 36 GLU B O 1
ATOM 4638 N N . VAL C 1 37 ? -37.322 -2.361 11.231 1.00 54.40 37 VAL B N 1
ATOM 4639 C CA . VAL C 1 37 ? -36.200 -3.286 11.081 1.00 52.21 37 VAL B CA 1
ATOM 4640 C C . VAL C 1 37 ? -35.534 -3.529 12.436 1.00 46.82 37 VAL B C 1
ATOM 4641 O O . VAL C 1 37 ? -35.060 -2.587 13.066 1.00 41.99 37 VAL B O 1
ATOM 4645 N N . VAL C 1 38 ? -35.491 -4.809 12.835 1.00 44.47 38 VAL B N 1
ATOM 4646 C CA . VAL C 1 38 ? -34.816 -5.258 14.046 1.00 44.15 38 VAL B CA 1
ATOM 4647 C C . VAL C 1 38 ? -33.628 -6.140 13.639 1.00 42.40 38 VAL B C 1
ATOM 4648 O O . VAL C 1 38 ? -33.647 -6.759 12.573 1.00 38.16 38 VAL B O 1
ATOM 4652 N N . GLU C 1 39 ? -32.575 -6.151 14.466 1.00 40.35 39 GLU B N 1
ATOM 4653 C CA . GLU C 1 39 ? -31.346 -6.858 14.121 1.00 41.76 39 GLU B CA 1
ATOM 4654 C C . GLU C 1 39 ? -30.990 -7.887 15.186 1.00 39.90 39 GLU B C 1
ATOM 4655 O O . GLU C 1 39 ? -31.252 -7.693 16.375 1.00 34.60 39 GLU B O 1
ATOM 4661 N N . SER C 1 40 ? -30.396 -8.995 14.722 1.00 39.08 40 SER B N 1
ATOM 4662 C CA . SER C 1 40 ? -29.690 -9.940 15.567 1.00 34.39 40 SER B CA 1
ATOM 4663 C C . SER C 1 40 ? -28.270 -10.105 15.023 1.00 33.35 40 SER B C 1
ATOM 4664 O O . SER C 1 40 ? -28.006 -10.975 14.186 1.00 31.02 40 SER B O 1
ATOM 4667 N N . ASP C 1 41 ? -27.384 -9.192 15.440 1.00 31.46 41 ASP B N 1
ATOM 4668 C CA . ASP C 1 41 ? -25.970 -9.252 15.109 1.00 28.72 41 ASP B CA 1
ATOM 4669 C C . ASP C 1 41 ? -25.326 -10.213 16.108 1.00 32.26 41 ASP B C 1
ATOM 4670 O O . ASP C 1 41 ? -24.970 -9.805 17.203 1.00 30.23 41 ASP B O 1
ATOM 4675 N N . LEU C 1 42 ? -25.214 -11.493 15.736 1.00 28.71 42 LEU B N 1
ATOM 4676 C CA . LEU C 1 42 ? -24.908 -12.549 16.693 1.00 29.28 42 LEU B CA 1
ATOM 4677 C C . LEU C 1 42 ? -23.570 -12.331 17.395 1.00 28.55 42 LEU B C 1
ATOM 4678 O O . LEU C 1 42 ? -23.475 -12.555 18.604 1.00 27.12 42 LEU B O 1
ATOM 4683 N N . TYR C 1 43 ? -22.543 -11.890 16.665 1.00 25.66 43 TYR B N 1
ATOM 4684 C CA . TYR C 1 43 ? -21.257 -11.630 17.292 1.00 28.70 43 TYR B CA 1
ATOM 4685 C C . TYR C 1 43 ? -21.368 -10.431 18.242 1.00 29.12 43 TYR B C 1
ATOM 4686 O O . TYR C 1 43 ? -20.842 -10.467 19.349 1.00 28.03 43 TYR B O 1
ATOM 4695 N N . ALA C 1 44 ? -22.036 -9.354 17.810 1.00 28.46 44 ALA B N 1
ATOM 4696 C CA . ALA C 1 44 ? -22.171 -8.181 18.664 1.00 27.02 44 ALA B CA 1
ATOM 4697 C C . ALA C 1 44 ? -23.030 -8.478 19.892 1.00 26.30 44 ALA B C 1
ATOM 4698 O O . ALA C 1 44 ? -22.869 -7.844 20.923 1.00 34.19 44 ALA B O 1
ATOM 4700 N N . MET C 1 45 ? -23.928 -9.455 19.808 1.00 25.22 45 MET B N 1
ATOM 4701 C CA . MET C 1 45 ? -24.763 -9.897 20.915 1.00 29.95 45 MET B CA 1
ATOM 4702 C C . MET C 1 45 ? -24.005 -10.820 21.869 1.00 28.18 45 MET B C 1
ATOM 4703 O O . MET C 1 45 ? -24.582 -11.257 22.870 1.00 29.40 45 MET B O 1
ATOM 4708 N N . ASN C 1 46 ? -22.763 -11.201 21.534 1.00 28.25 46 ASN B N 1
ATOM 4709 C CA . ASN C 1 46 ? -22.032 -12.128 22.395 1.00 27.92 46 ASN B CA 1
ATOM 4710 C C . ASN C 1 46 ? -22.807 -13.447 22.465 1.00 26.46 46 ASN B C 1
ATOM 4711 O O . ASN C 1 46 ? -22.855 -14.077 23.504 1.00 28.72 46 ASN B O 1
ATOM 4716 N N . PHE C 1 47 ? -23.473 -13.836 21.378 1.00 29.02 47 PHE B N 1
ATOM 4717 C CA . PHE C 1 47 ? -24.450 -14.906 21.440 1.00 25.52 47 PHE B CA 1
ATOM 4718 C C . PHE C 1 47 ? -23.793 -16.239 21.742 1.00 28.66 47 PHE B C 1
ATOM 4719 O O . PHE C 1 47 ? -22.796 -16.589 21.130 1.00 32.31 47 PHE B O 1
ATOM 4727 N N . ASN C 1 48 ? -24.383 -16.952 22.707 1.00 26.85 48 ASN B N 1
ATOM 4728 C CA . ASN C 1 48 ? -24.023 -18.311 23.064 1.00 25.51 48 ASN B CA 1
ATOM 4729 C C . ASN C 1 48 ? -24.676 -19.279 22.082 1.00 28.27 48 ASN B C 1
ATOM 4730 O O . ASN C 1 48 ? -25.888 -19.431 22.091 1.00 25.44 48 ASN B O 1
ATOM 4735 N N . PRO C 1 49 ? -23.899 -20.016 21.251 1.00 25.26 49 PRO B N 1
ATOM 4736 C CA . PRO C 1 49 ? -24.497 -20.868 20.219 1.00 25.22 49 PRO B CA 1
ATOM 4737 C C . PRO C 1 49 ? -24.652 -22.337 20.579 1.00 24.50 49 PRO B C 1
ATOM 4738 O O . PRO C 1 49 ? -25.018 -23.157 19.733 1.00 28.25 49 PRO B O 1
ATOM 4742 N N . ILE C 1 50 ? -24.375 -22.690 21.833 1.00 21.85 50 ILE B N 1
ATOM 4743 C CA . ILE C 1 50 ? -24.333 -24.085 22.209 1.00 23.68 50 ILE B CA 1
ATOM 4744 C C . ILE C 1 50 ? -25.566 -24.466 23.034 1.00 28.29 50 ILE B C 1
ATOM 4745 O O . ILE C 1 50 ? -25.746 -23.987 24.154 1.00 20.96 50 ILE B O 1
ATOM 4750 N N . ILE C 1 51 ? -26.362 -25.414 22.511 1.00 26.12 51 ILE B N 1
ATOM 4751 C CA . ILE C 1 51 ? -27.484 -25.992 23.244 1.00 25.18 51 ILE B CA 1
ATOM 4752 C C . ILE C 1 51 ? -26.977 -26.773 24.441 1.00 28.77 51 ILE B C 1
ATOM 4753 O O . ILE C 1 51 ? -25.976 -27.489 24.387 1.00 26.76 51 ILE B O 1
ATOM 4758 N N . SER C 1 52 ? -27.734 -26.669 25.536 1.00 27.43 52 SER B N 1
ATOM 4759 C CA . SER C 1 52 ? -27.465 -27.463 26.721 1.00 26.76 52 SER B CA 1
ATOM 4760 C C . SER C 1 52 ? -28.656 -27.339 27.670 1.00 25.41 52 SER B C 1
ATOM 4761 O O . SER C 1 52 ? -29.559 -26.521 27.460 1.00 27.08 52 SER B O 1
ATOM 4764 N N . ARG C 1 53 ? -28.590 -28.104 28.745 1.00 27.85 53 ARG B N 1
ATOM 4765 C CA . ARG C 1 53 ? -29.598 -28.041 29.788 1.00 33.56 53 ARG B CA 1
ATOM 4766 C C . ARG C 1 53 ? -29.704 -26.671 30.430 1.00 34.15 53 ARG B C 1
ATOM 4767 O O . ARG C 1 53 ? -30.756 -26.404 30.995 1.00 33.62 53 ARG B O 1
ATOM 4775 N N . LYS C 1 54 ? -28.692 -25.808 30.287 1.00 29.39 54 LYS B N 1
ATOM 4776 C CA . LYS C 1 54 ? -28.755 -24.473 30.858 1.00 33.17 54 LYS B CA 1
ATOM 4777 C C . LYS C 1 54 ? -29.752 -23.586 30.120 1.00 32.88 54 LYS B C 1
ATOM 4778 O O . LYS C 1 54 ? -30.106 -22.525 30.653 1.00 32.02 54 LYS B O 1
ATOM 4784 N N . ASP C 1 55 ? -30.229 -24.029 28.938 1.00 26.50 55 ASP B N 1
ATOM 4785 C CA . ASP C 1 55 ? -31.235 -23.288 28.196 1.00 28.51 55 ASP B CA 1
ATOM 4786 C C . ASP C 1 55 ? -32.608 -23.347 28.888 1.00 26.47 55 ASP B C 1
ATOM 4787 O O . ASP C 1 55 ? -33.514 -22.613 28.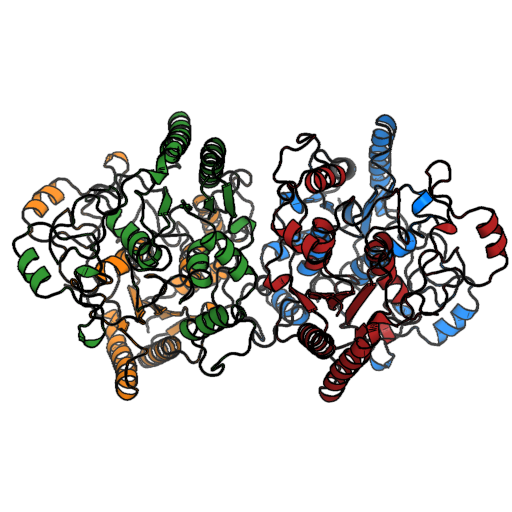500 1.00 28.55 55 ASP B O 1
ATOM 4792 N N . ILE C 1 56 ? -32.771 -24.312 29.803 1.00 30.59 56 ILE B N 1
ATOM 4793 C CA . ILE C 1 56 ? -34.012 -24.546 30.516 1.00 33.42 56 ILE B CA 1
ATOM 4794 C C . ILE C 1 56 ? -33.794 -24.153 31.975 1.00 32.87 56 ILE B C 1
ATOM 4795 O O . ILE C 1 56 ? -32.947 -24.750 32.630 1.00 31.32 56 ILE B O 1
ATOM 4800 N N . THR C 1 57 ? -34.553 -23.148 32.450 1.00 35.17 57 THR B N 1
ATOM 4801 C CA . THR C 1 57 ? -34.328 -22.568 33.768 1.00 34.68 57 THR B CA 1
ATOM 4802 C C . THR C 1 57 ? -35.286 -23.170 34.792 1.00 40.52 57 THR B C 1
ATOM 4803 O O . THR C 1 57 ? -35.021 -23.076 35.982 1.00 39.40 57 THR B O 1
ATOM 4807 N N . GLY C 1 58 ? -36.366 -23.827 34.354 1.00 40.19 58 GLY B N 1
ATOM 4808 C CA . GLY C 1 58 ? -37.333 -24.431 35.257 1.00 44.25 58 GLY B CA 1
ATOM 4809 C C . GLY C 1 58 ? -36.998 -25.883 35.582 1.00 46.99 58 GLY B C 1
ATOM 4810 O O . GLY C 1 58 ? -35.945 -26.373 35.191 1.00 48.64 58 GLY B O 1
ATOM 4811 N N . LYS C 1 59 ? -37.933 -26.560 36.261 1.00 42.59 59 LYS B N 1
ATOM 4812 C CA . LYS C 1 59 ? -37.745 -27.931 36.698 1.00 46.11 59 LYS B CA 1
ATOM 4813 C C . LYS C 1 59 ? -37.843 -28.833 35.476 1.00 45.47 59 LYS B C 1
ATOM 4814 O O . LYS C 1 59 ? -38.822 -28.724 34.733 1.00 38.80 59 LYS B O 1
ATOM 4820 N N . LEU C 1 60 ? -36.834 -29.717 35.293 1.00 42.26 60 LEU B N 1
ATOM 4821 C CA . LEU C 1 60 ? -36.782 -30.621 34.158 1.00 42.43 60 LEU B CA 1
ATOM 4822 C C . LEU C 1 60 ? -37.751 -31.765 34.420 1.00 40.08 60 LEU B C 1
ATOM 4823 O O . LEU C 1 60 ? -37.924 -32.169 35.572 1.00 45.37 60 LEU B O 1
ATOM 4828 N N . LYS C 1 61 ? -38.362 -32.303 33.357 1.00 44.20 61 LYS B N 1
ATOM 4829 C CA . LYS C 1 61 ? -39.167 -33.511 33.480 1.00 49.96 61 LYS B CA 1
ATOM 4830 C C . LYS C 1 61 ? -38.293 -34.676 33.957 1.00 46.77 61 LYS B C 1
ATOM 4831 O O . LYS C 1 61 ? -38.674 -35.403 34.871 1.00 46.22 61 LYS B O 1
ATOM 4837 N N . ASP C 1 62 ? -37.118 -34.855 33.332 1.00 49.24 62 ASP B N 1
ATOM 4838 C CA . ASP C 1 62 ? -36.289 -36.023 33.593 1.00 43.98 62 ASP B CA 1
ATOM 4839 C C . ASP C 1 62 ? -34.811 -35.633 33.555 1.00 47.20 62 ASP B C 1
ATOM 4840 O O . ASP C 1 62 ? -34.153 -35.823 32.535 1.00 41.27 62 ASP B O 1
ATOM 4845 N N . PRO C 1 63 ? -34.249 -35.094 34.665 1.00 50.60 63 PRO B N 1
ATOM 4846 C CA . PRO C 1 63 ? -32.850 -34.649 34.693 1.00 51.29 63 PRO B CA 1
ATOM 4847 C C . PRO C 1 63 ? -31.801 -35.748 34.554 1.00 47.83 63 PRO B C 1
ATOM 4848 O O . PRO C 1 63 ? -30.650 -35.453 34.209 1.00 51.36 63 PRO B O 1
ATOM 4852 N N . ALA C 1 64 ? -32.217 -36.997 34.815 1.00 45.74 64 ALA B N 1
ATOM 4853 C CA . ALA C 1 64 ? -31.330 -38.148 34.764 1.00 48.81 64 ALA B CA 1
ATOM 4854 C C . ALA C 1 64 ? -31.120 -38.616 33.322 1.00 47.14 64 ALA B C 1
ATOM 4855 O O . ALA C 1 64 ? -30.106 -39.238 33.014 1.00 46.84 64 ALA B O 1
ATOM 4857 N N . ASN C 1 65 ? -32.122 -38.363 32.470 1.00 44.47 65 ASN B N 1
ATOM 4858 C CA . ASN C 1 65 ? -32.088 -38.710 31.056 1.00 46.62 65 ASN B CA 1
ATOM 4859 C C . ASN C 1 65 ? -32.562 -37.483 30.281 1.00 37.47 65 ASN B C 1
ATOM 4860 O O . ASN C 1 65 ? -33.680 -37.425 29.779 1.00 41.02 65 ASN B O 1
ATOM 4865 N N . PHE C 1 66 ? -31.667 -36.491 30.199 1.00 34.37 66 PHE B N 1
ATOM 4866 C CA . PHE C 1 66 ? -31.980 -35.201 29.621 1.00 35.04 66 PHE B CA 1
ATOM 4867 C C . PHE C 1 66 ? -32.111 -35.342 28.104 1.00 35.85 66 PHE B C 1
ATOM 4868 O O . PHE C 1 66 ? -31.159 -35.751 27.443 1.00 34.40 66 PHE B O 1
ATOM 4876 N N . GLN C 1 67 ? -33.287 -34.956 27.588 1.00 33.37 67 GLN B N 1
ATOM 4877 C CA . GLN C 1 67 ? -33.586 -34.974 26.168 1.00 30.58 67 GLN B CA 1
ATOM 4878 C C . GLN C 1 67 ? -33.944 -33.566 25.732 1.00 27.72 67 GLN B C 1
ATOM 4879 O O . GLN C 1 67 ? -35.022 -33.071 26.075 1.00 32.08 67 GLN B O 1
ATOM 4885 N N . TYR C 1 68 ? -33.032 -32.941 24.964 1.00 22.75 68 TYR B N 1
ATOM 4886 C CA . TYR C 1 68 ? -33.159 -31.537 24.651 1.00 25.00 68 TYR B CA 1
ATOM 4887 C C . TYR C 1 68 ? -34.491 -31.237 23.965 1.00 28.39 68 TYR B C 1
ATOM 4888 O O . TYR C 1 68 ? -35.142 -30.233 24.294 1.00 26.67 68 TYR B O 1
ATOM 4897 N N . PRO C 1 69 ? -34.909 -32.004 22.929 1.00 29.90 69 PRO B N 1
ATOM 4898 C CA . PRO C 1 69 ? -36.147 -31.659 22.216 1.00 29.54 69 PRO B CA 1
ATOM 4899 C C . PRO C 1 69 ? -37.350 -31.568 23.162 1.00 27.46 69 PRO B C 1
ATOM 4900 O O . PRO C 1 69 ? -37.986 -30.528 23.238 1.00 28.88 69 PRO B O 1
ATOM 4904 N N . ALA C 1 70 ? -37.595 -32.623 23.939 1.00 27.64 70 ALA B N 1
ATOM 4905 C CA . ALA C 1 70 ? -38.760 -32.666 24.818 1.00 28.40 70 ALA B CA 1
ATOM 4906 C C . ALA C 1 70 ? -38.646 -31.612 25.928 1.00 31.25 70 ALA B C 1
ATOM 4907 O O . ALA C 1 70 ? -39.626 -30.937 26.259 1.00 31.75 70 ALA B O 1
ATOM 4909 N N . GLU C 1 71 ? -37.442 -31.441 26.488 1.00 29.31 71 GLU B N 1
ATOM 4910 C CA . GLU C 1 71 ? -37.277 -30.557 27.633 1.00 26.89 71 GLU B CA 1
ATOM 4911 C C . GLU C 1 71 ? -37.412 -29.105 27.197 1.00 28.79 71 GLU B C 1
ATOM 4912 O O . GLU C 1 71 ? -37.967 -28.280 27.929 1.00 28.50 71 GLU B O 1
ATOM 4918 N N . SER C 1 72 ? -36.890 -28.775 26.012 1.00 24.36 72 SER B N 1
ATOM 4919 C CA . SER C 1 72 ? -36.932 -27.405 25.534 1.00 25.64 72 SER B CA 1
ATOM 4920 C C . SER C 1 72 ? -38.369 -27.026 25.198 1.00 26.73 72 SER B C 1
ATOM 4921 O O . SER C 1 72 ? -38.745 -25.880 25.401 1.00 26.14 72 SER B O 1
ATOM 4924 N N . VAL C 1 73 ? -39.131 -27.967 24.634 1.00 28.57 73 VAL B N 1
ATOM 4925 C CA . VAL C 1 73 ? -40.520 -27.721 24.259 1.00 25.98 73 VAL B CA 1
ATOM 4926 C C . VAL C 1 73 ? -41.317 -27.409 25.522 1.00 27.93 73 VAL B C 1
ATOM 4927 O O . VAL C 1 73 ? -42.086 -26.461 25.539 1.00 28.29 73 VAL B O 1
ATOM 4931 N N . LEU C 1 74 ? -41.113 -28.201 26.566 1.00 28.40 74 LEU B N 1
ATOM 4932 C CA . LEU C 1 74 ? -41.757 -27.972 27.854 1.00 33.03 74 LEU B CA 1
ATOM 4933 C C . LEU C 1 74 ? -41.410 -26.583 28.372 1.00 32.39 74 LEU B C 1
ATOM 4934 O O . LEU C 1 74 ? -42.280 -25.854 28.833 1.00 32.07 74 LEU B O 1
ATOM 4939 N N . ALA C 1 75 ? -40.126 -26.204 28.278 1.00 30.36 75 ALA B N 1
ATOM 4940 C CA . ALA C 1 75 ? -39.697 -24.907 28.760 1.00 30.21 75 ALA B CA 1
ATOM 4941 C C . ALA C 1 75 ? -40.373 -23.801 27.953 1.00 29.45 75 ALA B C 1
ATOM 4942 O O . ALA C 1 75 ? -40.753 -22.756 28.506 1.00 29.73 75 ALA B O 1
ATOM 4944 N N . TYR C 1 76 ? -40.483 -24.022 26.633 1.00 26.24 76 TYR B N 1
ATOM 4945 C CA . TYR C 1 76 ? -41.118 -23.048 25.763 1.00 28.19 76 TYR B CA 1
ATOM 4946 C C . TYR C 1 76 ? -42.560 -22.842 26.242 1.00 30.08 76 TYR B C 1
ATOM 4947 O O . TYR C 1 76 ? -43.006 -21.717 26.386 1.00 31.01 76 TYR B O 1
ATOM 4956 N N . LYS C 1 77 ? -43.270 -23.949 26.477 1.00 32.69 77 LYS B N 1
ATOM 4957 C CA . LYS C 1 77 ? -44.693 -23.896 26.795 1.00 37.42 77 LYS B CA 1
ATOM 4958 C C . LYS C 1 77 ? -44.931 -23.290 28.182 1.00 35.98 77 LYS B C 1
ATOM 4959 O O . LYS C 1 77 ? -45.912 -22.571 28.382 1.00 34.10 77 LYS B O 1
ATOM 4965 N N . GLU C 1 78 ? -44.029 -23.572 29.130 1.00 35.48 78 GLU B N 1
ATOM 4966 C CA . GLU C 1 78 ? -44.221 -23.170 30.515 1.00 41.11 78 GLU B CA 1
ATOM 4967 C C . GLU C 1 78 ? -43.522 -21.850 30.832 1.00 40.16 78 GLU B C 1
ATOM 4968 O O . GLU C 1 78 ? -43.608 -21.379 31.965 1.00 42.39 78 GLU B O 1
ATOM 4974 N N . GLY C 1 79 ? -42.780 -21.297 29.863 1.00 34.99 79 GLY B N 1
ATOM 4975 C CA . GLY C 1 79 ? -42.178 -19.979 29.973 1.00 32.51 79 GLY B CA 1
ATOM 4976 C C . GLY C 1 79 ? -40.853 -19.975 30.733 1.00 36.08 79 GLY B C 1
ATOM 4977 O O . GLY C 1 79 ? -40.529 -18.957 31.350 1.00 38.42 79 GLY B O 1
ATOM 4978 N N . HIS C 1 80 ? -40.072 -21.071 30.685 1.00 35.46 80 HIS B N 1
ATOM 4979 C CA . HIS C 1 80 ? -38.807 -21.096 31.421 1.00 35.41 80 HIS B CA 1
ATOM 4980 C C . HIS C 1 80 ? -37.604 -21.410 30.525 1.00 34.61 80 HIS B C 1
ATOM 4981 O O . HIS C 1 80 ? -36.598 -21.979 30.977 1.00 30.88 80 HIS B O 1
ATOM 4988 N N . LEU C 1 81 ? -37.679 -20.987 29.264 1.00 30.51 81 LEU B N 1
ATOM 4989 C CA . LEU C 1 81 ? -36.485 -20.901 28.431 1.00 33.29 81 LEU B CA 1
ATOM 4990 C C . LEU C 1 81 ? -35.596 -19.762 28.911 1.00 30.11 81 LEU B C 1
ATOM 4991 O O . LEU C 1 81 ? -36.078 -18.772 29.454 1.00 29.61 81 LEU B O 1
ATOM 4996 N N A SER C 1 82 ? -34.284 -19.913 28.684 0.80 32.80 82 SER B N 1
ATOM 4997 N N B SER C 1 82 ? -34.288 -19.911 28.671 0.20 29.34 82 SER B N 1
ATOM 4998 C CA A SER C 1 82 ? -33.310 -18.871 28.944 0.80 30.63 82 SER B CA 1
ATOM 4999 C CA B SER C 1 82 ? -33.321 -18.870 28.969 0.20 27.72 82 SER B CA 1
ATOM 5000 C C A SER C 1 82 ? -33.759 -17.556 28.297 0.80 33.26 82 SER B C 1
ATOM 5001 C C B SER C 1 82 ? -33.753 -17.560 28.300 0.20 29.85 82 SER B C 1
ATOM 5002 O O A SER C 1 82 ? -34.200 -17.523 27.142 0.80 33.16 82 SER B O 1
ATOM 5003 O O B SER C 1 82 ? -34.188 -17.537 27.144 0.20 29.89 82 SER B O 1
ATOM 5008 N N . PRO C 1 83 ? -33.682 -16.421 29.026 1.00 30.09 83 PRO B N 1
ATOM 5009 C CA . PRO C 1 83 ? -34.104 -15.132 28.478 1.00 32.81 83 PRO B CA 1
ATOM 5010 C C . PRO C 1 83 ? -33.520 -14.710 27.130 1.00 33.46 83 PRO B C 1
ATOM 5011 O O . PRO C 1 83 ? -34.217 -14.057 26.354 1.00 32.28 83 PRO B O 1
ATOM 5015 N N . ASP C 1 84 ? -32.249 -15.052 26.853 1.00 29.10 84 ASP B N 1
ATOM 5016 C CA . ASP C 1 84 ? -31.661 -14.700 25.564 1.00 29.71 84 ASP B CA 1
ATOM 5017 C C . ASP C 1 84 ? -32.414 -15.378 24.422 1.00 26.02 84 ASP B C 1
ATOM 5018 O O . ASP C 1 84 ? -32.593 -14.778 23.371 1.00 29.62 84 ASP B O 1
ATOM 5023 N N . ILE C 1 85 ? -32.800 -16.637 24.613 1.00 25.01 85 ILE B N 1
ATOM 5024 C CA . ILE C 1 85 ? -33.569 -17.370 23.619 1.00 26.73 85 ILE B CA 1
ATOM 5025 C C . ILE C 1 85 ? -34.946 -16.712 23.450 1.00 29.38 85 ILE B C 1
ATOM 5026 O O . ILE C 1 85 ? -35.377 -16.445 22.333 1.00 30.78 85 ILE B O 1
ATOM 5031 N N . VAL C 1 86 ? -35.620 -16.403 24.568 1.00 28.93 86 VAL B N 1
ATOM 5032 C CA . VAL C 1 86 ? -36.948 -15.803 24.539 1.00 28.72 86 VAL B CA 1
ATOM 5033 C C . VAL C 1 86 ? -36.918 -14.497 23.750 1.00 29.13 86 VAL B C 1
ATOM 5034 O O . VAL C 1 86 ? -37.793 -14.248 22.925 1.00 31.72 86 VAL B O 1
ATOM 5038 N N . ALA C 1 87 ? -35.889 -13.677 23.965 1.00 27.50 87 ALA B N 1
ATOM 5039 C CA . ALA C 1 87 ? -35.772 -12.418 23.257 1.00 31.40 87 ALA B CA 1
ATOM 5040 C C . ALA C 1 87 ? -35.681 -12.629 21.741 1.00 32.94 87 ALA B C 1
ATOM 5041 O O . ALA C 1 87 ? -36.253 -11.859 20.981 1.00 35.12 87 ALA B O 1
ATOM 5043 N N . GLU C 1 88 ? -34.967 -13.670 21.293 1.00 34.87 88 GLU B N 1
ATOM 5044 C CA . GLU C 1 88 ? -34.851 -13.962 19.871 1.00 30.48 88 GLU B CA 1
ATOM 5045 C C . GLU C 1 88 ? -36.184 -14.445 19.308 1.00 31.21 88 GLU B C 1
ATOM 5046 O O . GLU C 1 88 ? -36.567 -14.045 18.212 1.00 31.36 88 GLU B O 1
ATOM 5052 N N . GLN C 1 89 ? -36.847 -15.337 20.044 1.00 33.24 89 GLN B N 1
ATOM 5053 C CA . GLN C 1 89 ? -38.158 -15.839 19.667 1.00 35.93 89 GLN B CA 1
ATOM 5054 C C . GLN C 1 89 ? -39.156 -14.689 19.496 1.00 39.59 89 GLN B C 1
ATOM 5055 O O . GLN C 1 89 ? -39.981 -14.721 18.585 1.00 34.45 89 GLN B O 1
ATOM 5061 N N . LYS C 1 90 ? -39.068 -13.659 20.340 1.00 42.03 90 LYS B N 1
ATOM 5062 C CA . LYS C 1 90 ? -39.978 -12.532 20.237 1.00 44.35 90 LYS B CA 1
ATOM 5063 C C . LYS C 1 90 ? -39.688 -11.715 18.979 1.00 40.83 90 LYS B C 1
ATOM 5064 O O . LYS C 1 90 ? -40.606 -11.235 18.329 1.00 37.14 90 LYS B O 1
ATOM 5070 N N . LYS C 1 91 ? -38.412 -11.563 18.611 1.00 36.71 91 LYS B N 1
ATOM 5071 C CA . LYS C 1 91 ? -38.083 -10.881 17.369 1.00 36.15 91 LYS B CA 1
AT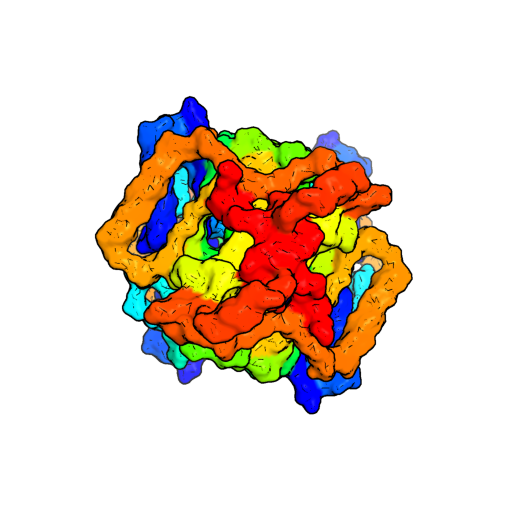OM 5072 C C . LYS C 1 91 ? -38.690 -11.634 16.183 1.00 38.84 91 LYS B C 1
ATOM 5073 O O . LYS C 1 91 ? -39.239 -11.011 15.268 1.00 41.74 91 LYS B O 1
ATOM 5079 N N . LEU C 1 92 ? -38.570 -12.963 16.204 1.00 36.93 92 LEU B N 1
ATOM 5080 C CA . LEU C 1 92 ? -39.084 -13.815 15.146 1.00 41.86 92 LEU B CA 1
ATOM 5081 C C . LEU C 1 92 ? -40.604 -13.700 15.050 1.00 42.44 92 LEU B C 1
ATOM 5082 O O . LEU C 1 92 ? -41.145 -13.585 13.963 1.00 41.52 92 LEU B O 1
ATOM 5087 N N . GLU C 1 93 ? -41.292 -13.798 16.188 1.00 42.65 93 GLU B N 1
ATOM 5088 C CA . GLU C 1 93 ? -42.744 -13.668 16.228 1.00 41.60 93 GLU B CA 1
ATOM 5089 C C . GLU C 1 93 ? -43.177 -12.357 15.580 1.00 40.86 93 GLU B C 1
ATOM 5090 O O . GLU C 1 93 ? -44.155 -12.337 14.851 1.00 43.27 93 GLU B O 1
ATOM 5096 N N . ALA C 1 94 ? -42.440 -11.268 15.832 1.00 46.44 94 ALA B N 1
ATOM 5097 C CA . ALA C 1 94 ? -42.796 -9.951 15.323 1.00 49.35 94 ALA B CA 1
ATOM 5098 C C . ALA C 1 94 ? -42.546 -9.822 13.817 1.00 50.29 94 ALA B C 1
ATOM 5099 O O . ALA C 1 94 ? -43.249 -9.070 13.143 1.00 42.22 94 ALA B O 1
ATOM 5101 N N . ALA C 1 95 ? -41.544 -10.542 13.294 1.00 42.29 95 ALA B N 1
ATOM 5102 C CA . ALA C 1 95 ? -41.049 -10.307 11.949 1.00 41.66 95 ALA B CA 1
ATOM 5103 C C . ALA C 1 95 ? -41.947 -10.957 10.894 1.00 37.20 95 ALA B C 1
ATOM 5104 O O . ALA C 1 95 ? -42.401 -12.091 11.044 1.00 36.71 95 ALA B O 1
ATOM 5106 N N . ASP C 1 96 ? -42.159 -10.215 9.804 1.00 38.02 96 ASP B N 1
ATOM 5107 C CA . ASP C 1 96 ? -42.767 -10.733 8.582 1.00 42.40 96 ASP B CA 1
ATOM 5108 C C . ASP C 1 96 ? -41.683 -11.339 7.686 1.00 38.48 96 ASP B C 1
ATOM 5109 O O . ASP C 1 96 ? -41.858 -12.415 7.116 1.00 40.38 96 ASP B O 1
ATOM 5114 N N . LEU C 1 97 ? -40.576 -10.602 7.550 1.00 39.86 97 LEU B N 1
ATOM 5115 C CA . LEU C 1 97 ? -39.454 -11.001 6.718 1.00 40.73 97 LEU B CA 1
ATOM 5116 C C . LEU C 1 97 ? -38.222 -11.234 7.593 1.00 39.99 97 LEU B C 1
ATOM 5117 O O . LEU C 1 97 ? -37.935 -10.416 8.465 1.00 40.93 97 LEU B O 1
ATOM 5122 N N . VAL C 1 98 ? -37.489 -12.316 7.308 1.00 38.01 98 VAL B N 1
ATOM 5123 C CA . VAL C 1 98 ? -36.255 -12.604 8.018 1.00 35.90 98 VAL B CA 1
ATOM 5124 C C . VAL C 1 98 ? -35.144 -12.788 6.992 1.00 36.36 98 VAL B C 1
ATOM 5125 O O . VAL C 1 98 ? -35.229 -13.675 6.136 1.00 36.69 98 VAL B O 1
ATOM 5129 N N . ILE C 1 99 ? -34.133 -11.918 7.090 1.00 36.06 99 ILE B N 1
ATOM 5130 C CA . ILE C 1 99 ? -32.950 -11.966 6.263 1.00 34.36 99 ILE B CA 1
ATOM 5131 C C . ILE C 1 99 ? -31.809 -12.567 7.086 1.00 38.97 99 ILE B C 1
ATOM 5132 O O . ILE C 1 99 ? -31.528 -12.069 8.175 1.00 36.94 99 ILE B O 1
ATOM 5137 N N . PHE C 1 100 ? -31.154 -13.596 6.524 1.00 35.17 100 PHE B N 1
ATOM 5138 C CA . PHE C 1 100 ? -29.918 -14.145 7.066 1.00 30.96 100 PHE B CA 1
ATOM 5139 C C . PHE C 1 100 ? -28.741 -13.702 6.206 1.00 32.75 100 PHE B C 1
ATOM 5140 O O . PHE C 1 100 ? -28.620 -14.123 5.058 1.00 33.23 100 PHE B O 1
ATOM 5148 N N . GLN C 1 101 ? -27.872 -12.875 6.798 1.00 26.51 101 GLN B N 1
ATOM 5149 C CA . GLN C 1 101 ? -26.697 -12.363 6.147 1.00 28.87 101 GLN B CA 1
ATOM 5150 C C . GLN C 1 101 ? -25.461 -13.034 6.742 1.00 31.42 101 GLN B C 1
ATOM 5151 O O . GLN C 1 101 ? -25.189 -12.896 7.932 1.00 28.31 101 GLN B O 1
ATOM 5157 N N . PHE C 1 102 ? -24.722 -13.775 5.909 1.00 28.09 102 PHE B N 1
ATOM 5158 C CA . PHE C 1 102 ? -23.558 -14.483 6.416 1.00 27.40 102 PHE B CA 1
ATOM 5159 C C . PHE C 1 102 ? -22.601 -14.836 5.286 1.00 30.41 102 PHE B C 1
ATOM 5160 O O . PHE C 1 102 ? -23.007 -15.014 4.129 1.00 30.04 102 PHE B O 1
ATOM 5168 N N . PRO C 1 103 ? -21.297 -14.974 5.619 1.00 27.20 103 PRO B N 1
ATOM 5169 C CA . PRO C 1 103 ? -20.336 -15.594 4.715 1.00 26.64 103 PRO B CA 1
ATOM 5170 C C . PRO C 1 103 ? -20.522 -17.108 4.736 1.00 26.78 103 PRO B C 1
ATOM 5171 O O . PRO C 1 103 ? -20.693 -17.728 5.785 1.00 24.63 103 PRO B O 1
ATOM 5175 N N . LEU C 1 104 ? -20.488 -17.720 3.548 1.00 27.11 104 LEU B N 1
ATOM 5176 C CA . LEU C 1 104 ? -20.448 -19.166 3.469 1.00 23.77 104 LEU B CA 1
ATOM 5177 C C . LEU C 1 104 ? -19.172 -19.662 4.162 1.00 23.70 104 LEU B C 1
ATOM 5178 O O . LEU C 1 104 ? -18.072 -19.183 3.865 1.00 28.75 104 LEU B O 1
ATOM 5183 N N . GLN C 1 105 ? -19.344 -20.610 5.085 1.00 23.04 105 GLN B N 1
ATOM 5184 C CA . GLN C 1 105 ? -18.233 -21.199 5.815 1.00 23.46 105 GLN B CA 1
ATOM 5185 C C . GLN C 1 105 ? -18.383 -22.710 5.817 1.00 22.10 105 GLN B C 1
ATOM 5186 O O . GLN C 1 105 ? -19.365 -23.269 6.307 1.00 21.06 105 GLN B O 1
ATOM 5192 N N . TRP C 1 106 ? -17.393 -23.381 5.227 1.00 22.59 106 TRP B N 1
ATOM 5193 C CA . TRP C 1 106 ? -17.391 -24.823 5.158 1.00 21.63 106 TRP B CA 1
ATOM 5194 C C . TRP C 1 106 ? -18.739 -25.310 4.610 1.00 21.99 106 TRP B C 1
ATOM 5195 O O . TRP C 1 106 ? -19.350 -26.209 5.172 1.00 24.07 106 TRP B O 1
ATOM 5206 N N A PHE C 1 107 ? -19.145 -24.696 3.491 0.50 22.52 107 PHE B N 1
ATOM 5207 N N B PHE C 1 107 ? -19.153 -24.711 3.488 0.50 21.93 107 PHE B N 1
ATOM 5208 C CA A PHE C 1 107 ? -20.306 -25.070 2.700 0.50 23.39 107 PHE B CA 1
ATOM 5209 C CA B PHE C 1 107 ? -20.304 -25.139 2.709 0.50 22.49 107 PHE B CA 1
ATOM 5210 C C A PHE C 1 107 ? -21.593 -25.005 3.515 0.50 25.17 107 PHE B C 1
ATOM 5211 C C B PHE C 1 107 ? -21.593 -25.022 3.522 0.50 24.53 107 PHE B C 1
ATOM 5212 O O A PHE C 1 107 ? -22.544 -25.736 3.233 0.50 24.94 107 PHE B O 1
ATOM 5213 O O B PHE C 1 107 ? -22.536 -25.775 3.262 0.50 24.10 107 PHE B O 1
ATOM 5228 N N . GLY C 1 108 ? -21.637 -24.084 4.485 1.00 24.49 108 GLY B N 1
ATOM 5229 C CA . GLY C 1 108 ? -22.837 -23.912 5.282 1.00 24.05 108 GLY B CA 1
ATOM 5230 C C . GLY C 1 108 ? -22.826 -22.597 6.054 1.00 22.27 108 GLY B C 1
ATOM 5231 O O . GLY C 1 108 ? -22.058 -21.677 5.778 1.00 23.53 108 GLY B O 1
ATOM 5232 N N . VAL C 1 109 ? -23.717 -22.530 7.036 1.00 25.08 109 VAL B N 1
ATOM 5233 C CA . VAL C 1 109 ? -23.832 -21.363 7.879 1.00 25.90 109 VAL B CA 1
ATOM 5234 C C . VAL C 1 109 ? -22.702 -21.400 8.904 1.00 24.36 109 VAL B C 1
ATOM 5235 O O . VAL C 1 109 ? -22.304 -22.466 9.355 1.00 23.62 109 VAL B O 1
ATOM 5239 N N . PRO C 1 110 ? -22.213 -20.227 9.350 1.00 21.39 110 PRO B N 1
ATOM 5240 C CA . PRO C 1 110 ? -21.269 -20.166 10.472 1.00 21.38 110 PRO B CA 1
ATOM 5241 C C . PRO C 1 110 ? -21.828 -20.859 11.709 1.00 22.55 110 PRO B C 1
ATOM 5242 O O . PRO C 1 110 ? -23.038 -20.895 11.933 1.00 23.08 110 PRO B O 1
ATOM 5246 N N . ALA C 1 111 ? -20.929 -21.427 12.518 1.00 21.39 111 ALA B N 1
ATOM 5247 C CA . ALA C 1 111 ? -21.315 -22.150 13.712 1.00 21.81 111 ALA B CA 1
ATOM 5248 C C . ALA C 1 111 ? -22.225 -21.296 14.597 1.00 22.40 111 ALA B C 1
ATOM 5249 O O . ALA C 1 111 ? -23.180 -21.831 15.155 1.00 24.88 111 ALA B O 1
ATOM 5251 N N . ILE C 1 112 ? -21.949 -19.987 14.712 1.00 24.90 112 ILE B N 1
ATOM 5252 C CA . ILE C 1 112 ? -22.714 -19.135 15.617 1.00 23.93 112 ILE B CA 1
ATOM 5253 C C . ILE C 1 112 ? -24.170 -19.043 15.143 1.00 26.66 112 ILE B C 1
ATOM 5254 O O . ILE C 1 112 ? -25.080 -19.000 15.963 1.00 23.31 112 ILE B O 1
ATOM 5259 N N . LEU C 1 113 ? -24.387 -19.069 13.810 1.00 24.39 113 LEU B N 1
ATOM 5260 C CA . LEU C 1 113 ? -25.732 -19.061 13.254 1.00 24.72 113 LEU B CA 1
ATOM 5261 C C . LEU C 1 113 ? -26.379 -20.438 13.339 1.00 23.63 113 LEU B C 1
ATOM 5262 O O . LEU C 1 113 ? -27.569 -20.540 13.642 1.00 27.75 113 LEU B O 1
ATOM 5267 N N . LYS C 1 114 ? -25.617 -21.512 13.103 1.00 23.11 114 LYS B N 1
ATOM 5268 C CA . LYS C 1 114 ? -26.136 -22.857 13.282 1.00 22.05 114 LYS B CA 1
ATOM 5269 C C . LYS C 1 114 ? -26.690 -23.014 14.705 1.00 25.86 114 LYS B C 1
ATOM 5270 O O . LYS C 1 114 ? -27.755 -23.599 14.919 1.00 25.51 114 LYS B O 1
ATOM 5276 N N . GLY C 1 115 ? -25.931 -22.507 15.682 1.00 24.94 115 GLY B N 1
ATOM 5277 C CA . GLY C 1 115 ? -26.309 -22.624 17.084 1.00 23.95 115 GLY B CA 1
ATOM 5278 C C . GLY C 1 115 ? -27.528 -21.756 17.404 1.00 23.02 115 GLY B C 1
ATOM 5279 O O . GLY C 1 115 ? -28.311 -22.113 18.272 1.00 24.70 115 GLY B O 1
ATOM 5280 N N . TRP C 1 116 ? -27.656 -20.611 16.739 1.00 23.18 116 TRP B N 1
ATOM 5281 C CA . TRP C 1 116 ? -28.859 -19.791 16.862 1.00 25.55 116 TRP B CA 1
ATOM 5282 C C . TRP C 1 116 ? -30.095 -20.576 16.429 1.00 27.68 116 TRP B C 1
ATOM 5283 O O . TRP C 1 116 ? -31.083 -20.633 17.159 1.00 24.89 116 TRP B O 1
ATOM 5294 N N . PHE C 1 117 ? -30.020 -21.292 15.304 1.00 25.18 117 PHE B N 1
ATOM 5295 C CA . PHE C 1 117 ? -31.120 -22.157 14.910 1.00 23.96 117 PHE B CA 1
ATOM 5296 C C . PHE C 1 117 ? -31.393 -23.205 15.979 1.00 24.83 117 PHE B C 1
ATOM 5297 O O . PHE C 1 117 ? -32.543 -23.471 16.331 1.00 22.88 117 PHE B O 1
ATOM 5305 N N . GLU C 1 118 ? -30.327 -23.836 16.481 1.00 22.38 118 GLU B N 1
ATOM 5306 C CA . GLU C 1 118 ? -30.470 -24.921 17.431 1.00 22.21 118 GLU B CA 1
ATOM 5307 C C . GLU C 1 118 ? -31.113 -24.429 18.736 1.00 22.31 118 GLU B C 1
ATOM 5308 O O . GLU C 1 118 ? -31.930 -25.146 19.302 1.00 24.26 118 GLU B O 1
ATOM 5314 N N . ARG C 1 119 ? -30.708 -23.254 19.242 1.00 24.09 119 ARG B N 1
ATOM 5315 C CA . ARG C 1 119 ? -31.247 -22.785 20.525 1.00 25.07 119 ARG B CA 1
ATOM 5316 C C . ARG C 1 119 ? -32.604 -22.078 20.357 1.00 28.26 119 ARG B C 1
ATOM 5317 O O . ARG C 1 119 ? -33.393 -22.033 21.306 1.00 26.68 119 ARG B O 1
ATOM 5325 N N . VAL C 1 120 ? -32.863 -21.475 19.189 1.00 28.42 120 VAL B N 1
ATOM 5326 C CA . VAL C 1 120 ? -33.999 -20.575 19.029 1.00 29.67 120 VAL B CA 1
ATOM 5327 C C . VAL C 1 120 ? -35.185 -21.292 18.374 1.00 32.27 120 VAL B C 1
ATOM 5328 O O . VAL C 1 120 ? -36.338 -21.064 18.767 1.00 29.37 120 VAL B O 1
ATOM 5332 N N . PHE C 1 121 ? -34.924 -22.166 17.392 1.00 28.88 121 PHE B N 1
ATOM 5333 C CA . PHE C 1 121 ? -35.986 -22.885 16.703 1.00 28.42 121 PHE B CA 1
ATOM 5334 C C . PHE C 1 121 ? -36.401 -24.097 17.518 1.00 26.89 121 PHE B C 1
ATOM 5335 O O . PHE C 1 121 ? -36.154 -25.241 17.173 1.00 29.82 121 PHE B O 1
ATOM 5343 N N . ILE C 1 122 ? -37.058 -23.816 18.648 1.00 29.02 122 ILE B N 1
ATOM 5344 C CA . ILE C 1 122 ? -37.558 -24.836 19.542 1.00 27.35 122 ILE B CA 1
ATOM 5345 C C . ILE C 1 122 ? -38.882 -25.393 19.006 1.00 27.46 122 ILE B C 1
ATOM 5346 O O . ILE C 1 122 ? -39.663 -24.688 18.394 1.00 28.37 122 ILE B O 1
ATOM 5351 N N . GLY C 1 123 ? -39.102 -26.681 19.241 1.00 26.41 123 GLY B N 1
ATOM 5352 C CA . GLY C 1 123 ? -40.352 -27.342 18.915 1.00 32.79 123 GLY B CA 1
ATOM 5353 C C . GLY C 1 123 ? -41.562 -26.579 19.462 1.00 33.11 123 GLY B C 1
ATOM 5354 O O . GLY C 1 123 ? -41.484 -25.915 20.503 1.00 34.33 123 GLY B O 1
ATOM 5355 N N . GLU C 1 124 ? -42.678 -26.682 18.727 1.00 34.81 124 GLU B N 1
ATOM 5356 C CA . GLU C 1 124 ? -43.946 -26.011 19.023 1.00 34.45 124 GLU B CA 1
ATOM 5357 C C . GLU C 1 124 ? -43.859 -24.533 18.640 1.00 37.90 124 GLU B C 1
ATOM 5358 O O . GLU C 1 124 ? -44.719 -24.014 17.936 1.00 36.09 124 GLU B O 1
ATOM 5364 N N . PHE C 1 125 ? -42.780 -23.859 19.045 1.00 33.16 125 PHE B N 1
ATOM 5365 C CA . PHE C 1 125 ? -42.552 -22.489 18.628 1.00 33.72 125 PHE B CA 1
ATOM 5366 C C . PHE C 1 125 ? -42.278 -22.415 17.123 1.00 34.95 125 PHE B C 1
ATOM 5367 O O . PHE C 1 125 ? -42.891 -21.606 16.428 1.00 33.16 125 PHE B O 1
ATOM 5375 N N . ALA C 1 126 ? -41.308 -23.201 16.636 1.00 37.21 126 ALA B N 1
ATOM 5376 C CA . ALA C 1 126 ? -40.797 -23.007 15.276 1.00 34.17 126 ALA B CA 1
ATOM 5377 C C . ALA C 1 126 ? -41.223 -24.132 14.342 1.00 33.87 126 ALA B C 1
ATOM 5378 O O . ALA C 1 126 ? -41.223 -23.947 13.131 1.00 35.45 126 ALA B O 1
ATOM 5380 N N . TYR C 1 127 ? -41.517 -25.307 14.888 1.00 33.32 127 TYR B N 1
ATOM 5381 C CA . TYR C 1 127 ? -41.950 -26.418 14.066 1.00 39.10 127 TYR B CA 1
ATOM 5382 C C . TYR C 1 127 ? -42.817 -27.341 14.910 1.00 44.61 127 TYR B C 1
ATOM 5383 O O . TYR C 1 127 ? -42.745 -27.324 16.136 1.00 41.83 127 TYR B O 1
ATOM 5392 N N . THR C 1 128 ? -43.640 -28.136 14.230 1.00 44.98 128 THR B N 1
ATOM 5393 C CA . THR C 1 128 ? -44.301 -29.266 14.860 1.00 50.83 128 THR B CA 1
ATOM 5394 C C . THR C 1 128 ? -44.364 -30.401 13.850 1.00 51.64 128 THR B C 1
ATOM 5395 O O . THR C 1 128 ? -44.559 -30.156 12.653 1.00 43.96 128 THR B O 1
ATOM 5399 N N . TYR C 1 129 ? -44.267 -31.638 14.357 1.00 56.40 129 TYR B N 1
ATOM 5400 C CA . TYR C 1 129 ? -44.463 -32.822 13.538 1.00 66.64 129 TYR B CA 1
ATOM 5401 C C . TYR C 1 129 ? -45.875 -32.872 12.969 1.00 66.85 129 TYR B C 1
ATOM 5402 O O . TYR C 1 129 ? -46.077 -33.367 11.867 1.00 73.61 129 TYR B O 1
ATOM 5411 N N . ALA C 1 130 ? -46.849 -32.369 13.724 1.00 69.31 130 ALA B N 1
ATOM 5412 C CA . ALA C 1 130 ? -48.237 -32.399 13.298 1.00 67.52 130 ALA B CA 1
ATOM 5413 C C . ALA C 1 130 ? -48.447 -31.502 12.084 1.00 57.80 130 ALA B C 1
ATOM 5414 O O . ALA C 1 130 ? -49.424 -31.688 11.372 1.00 55.35 130 ALA B O 1
ATOM 5416 N N . ALA C 1 131 ? -47.564 -30.516 11.883 1.00 48.41 131 ALA B N 1
ATOM 5417 C CA . ALA C 1 131 ? -47.696 -29.557 10.790 1.00 50.95 131 ALA B CA 1
ATOM 5418 C C . ALA C 1 131 ? -46.320 -29.159 10.235 1.00 44.35 131 ALA B C 1
ATOM 5419 O O . ALA C 1 131 ? -45.881 -28.020 10.378 1.00 38.92 131 ALA B O 1
ATOM 5421 N N . MET C 1 132 ? -45.662 -30.110 9.565 1.00 45.28 132 MET B N 1
ATOM 5422 C CA . MET C 1 132 ? -44.341 -29.895 8.987 1.00 49.58 132 MET B CA 1
ATOM 5423 C C . MET C 1 132 ? -44.419 -28.986 7.760 1.00 54.87 132 MET B C 1
ATOM 5424 O O . MET C 1 132 ? -45.477 -28.848 7.136 1.00 61.14 132 MET B O 1
ATOM 5429 N N . TYR C 1 133 ? -43.296 -28.321 7.457 1.00 47.09 133 TYR B N 1
ATOM 5430 C CA . TYR C 1 133 ? -43.074 -27.691 6.166 1.00 45.47 133 TYR B CA 1
ATOM 5431 C C . TYR C 1 133 ? -44.125 -26.604 5.944 1.00 49.59 133 TYR B C 1
ATOM 5432 O O . TYR C 1 133 ? -44.236 -25.701 6.765 1.00 47.40 133 TYR B O 1
ATOM 5441 N N . ASP C 1 134 ? -44.854 -26.643 4.823 1.00 42.78 134 ASP B N 1
ATOM 5442 C CA . ASP C 1 134 ? -45.700 -25.525 4.415 1.00 46.55 134 ASP B CA 1
ATOM 5443 C C . ASP C 1 134 ? -46.846 -25.263 5.408 1.00 39.88 134 ASP B C 1
ATOM 5444 O O . ASP C 1 134 ? -47.456 -24.208 5.333 1.00 44.36 134 ASP B O 1
ATOM 5449 N N . LYS C 1 135 ? -47.117 -26.182 6.345 1.00 41.05 135 LYS B N 1
ATOM 5450 C CA . LYS C 1 135 ? -48.136 -25.972 7.371 1.00 48.92 135 LYS B CA 1
ATOM 5451 C C . LYS C 1 135 ? -47.529 -25.481 8.690 1.00 48.33 135 LYS B C 1
ATOM 5452 O O . LYS C 1 135 ? -48.229 -25.381 9.695 1.00 39.33 135 LYS B O 1
ATOM 5458 N N . GLY C 1 136 ? -46.232 -25.150 8.694 1.00 48.78 136 GLY B N 1
ATOM 5459 C CA . GLY C 1 136 ? -45.541 -24.871 9.943 1.00 43.98 136 GLY B CA 1
ATOM 5460 C C . GLY C 1 136 ? -45.827 -23.470 10.483 1.00 43.38 136 GLY B C 1
ATOM 5461 O O . GLY C 1 136 ? -46.400 -22.605 9.817 1.00 42.86 136 GLY B O 1
ATOM 5462 N N . PRO C 1 137 ? -45.388 -23.188 11.731 1.00 38.26 137 PRO B N 1
ATOM 5463 C CA . PRO C 1 137 ? -45.714 -21.924 12.391 1.00 35.19 137 PRO B CA 1
ATOM 5464 C C . PRO C 1 137 ? -45.304 -20.647 11.673 1.00 39.41 137 PRO B C 1
ATOM 5465 O O . PRO C 1 137 ? -45.910 -19.606 11.905 1.00 37.78 137 PRO B O 1
ATOM 5469 N N . PHE C 1 138 ? -44.271 -20.711 10.815 1.00 35.96 138 PHE B N 1
ATOM 5470 C CA . PHE C 1 138 ? -43.769 -19.509 10.168 1.00 35.60 138 PHE B CA 1
ATOM 5471 C C . PHE C 1 138 ? -44.288 -19.351 8.736 1.00 39.73 138 PHE B C 1
ATOM 5472 O O . PHE C 1 138 ? -43.758 -18.560 7.962 1.00 37.97 138 PHE B O 1
ATOM 5480 N N . ARG C 1 139 ? -45.373 -20.043 8.401 1.00 44.71 139 ARG B N 1
ATOM 5481 C CA . ARG C 1 139 ? -45.885 -20.008 7.037 1.00 50.82 139 ARG B CA 1
ATOM 5482 C C . ARG C 1 139 ? -46.400 -18.637 6.601 1.00 53.73 139 ARG B C 1
ATOM 5483 O O . ARG C 1 139 ? -46.568 -18.414 5.404 1.00 57.04 139 ARG B O 1
ATOM 5491 N N . SER C 1 140 ? -46.633 -17.712 7.539 1.00 48.21 140 SER B N 1
ATOM 5492 C CA . SER C 1 140 ? -47.037 -16.368 7.182 1.00 50.01 140 SER B CA 1
ATOM 5493 C C . SER C 1 140 ? -45.826 -15.471 6.983 1.00 48.01 140 SER B C 1
ATOM 5494 O O . SER C 1 140 ? -45.979 -14.284 6.683 1.00 43.41 140 SER B O 1
ATOM 5497 N N . LYS C 1 141 ? -44.625 -16.041 7.183 1.00 49.64 141 LYS B N 1
ATOM 5498 C CA . LYS C 1 141 ? -43.390 -15.283 7.090 1.00 47.74 141 LYS B CA 1
ATOM 5499 C C . LYS C 1 141 ? -42.617 -15.710 5.846 1.00 37.87 141 LYS B C 1
ATOM 5500 O O . LYS C 1 141 ? -42.813 -16.793 5.298 1.00 39.09 141 LYS B O 1
ATOM 5506 N N . LYS C 1 142 ? -41.699 -14.839 5.446 1.00 42.84 142 LYS B N 1
ATOM 5507 C CA . LYS C 1 142 ? -40.790 -15.127 4.355 1.00 45.66 142 LYS B CA 1
ATOM 5508 C C . LYS C 1 142 ? -39.364 -14.996 4.875 1.00 44.55 142 LYS B C 1
ATOM 5509 O O . LYS C 1 142 ? -39.091 -14.136 5.705 1.00 40.65 142 LYS B O 1
ATOM 5515 N N . ALA C 1 143 ? -38.486 -15.876 4.386 1.00 43.26 143 ALA B N 1
ATOM 5516 C CA . ALA C 1 143 ? -37.081 -15.884 4.759 1.00 38.49 143 ALA B CA 1
ATOM 5517 C C . ALA C 1 143 ? -36.223 -15.851 3.504 1.00 41.32 143 ALA B C 1
ATOM 5518 O O . ALA C 1 143 ? -36.614 -16.393 2.468 1.00 38.04 143 ALA B O 1
ATOM 5520 N N . VAL C 1 144 ? -35.057 -15.207 3.611 1.00 37.32 144 VAL B N 1
ATOM 5521 C CA . VAL C 1 144 ? -34.125 -15.145 2.501 1.00 37.44 144 VAL B CA 1
ATOM 5522 C C . VAL C 1 144 ? -32.694 -15.242 3.034 1.00 35.40 144 VAL B C 1
ATOM 5523 O O . VAL C 1 144 ? -32.374 -14.642 4.061 1.00 36.40 144 VAL B O 1
ATOM 5527 N N . LEU C 1 145 ? -31.860 -16.016 2.325 1.00 35.53 145 LEU B N 1
ATOM 5528 C CA . LEU C 1 145 ? -30.426 -16.082 2.586 1.00 33.52 145 LEU B CA 1
ATOM 5529 C C . LEU C 1 145 ? -29.699 -15.079 1.704 1.00 36.03 145 LEU B C 1
ATOM 5530 O O . LEU C 1 145 ? -29.945 -15.023 0.500 1.00 37.80 145 LEU B O 1
ATOM 5535 N N . SER C 1 146 ? -28.826 -14.278 2.317 1.00 31.26 146 SER B N 1
ATOM 5536 C CA . SER C 1 146 ? -27.886 -13.431 1.607 1.00 28.65 146 SER B CA 1
ATOM 5537 C C . SER C 1 146 ? -26.463 -13.869 1.968 1.00 35.87 146 SER B C 1
ATOM 5538 O O . SER C 1 146 ? -26.005 -13.634 3.095 1.00 30.55 146 SER B O 1
ATOM 5541 N N . ILE C 1 147 ? -25.800 -14.528 0.998 1.00 33.49 147 ILE B N 1
ATOM 5542 C CA . ILE C 1 147 ? -24.569 -15.261 1.236 1.00 32.53 147 ILE B CA 1
ATOM 5543 C C . ILE C 1 147 ? -23.438 -14.658 0.419 1.00 33.40 147 ILE B C 1
ATOM 5544 O O . ILE C 1 147 ? -23.600 -14.398 -0.765 1.00 32.10 147 ILE B O 1
ATOM 5549 N N . THR C 1 148 ? -22.283 -14.476 1.061 1.00 33.33 148 THR B N 1
ATOM 5550 C CA . THR C 1 148 ? -21.055 -14.136 0.359 1.00 29.16 148 THR B CA 1
ATOM 5551 C C . THR C 1 148 ? -20.149 -15.365 0.338 1.00 28.13 148 THR B C 1
ATOM 5552 O O . THR C 1 148 ? -20.164 -16.160 1.269 1.00 28.18 148 THR B O 1
ATOM 5556 N N . THR C 1 149 ? -19.368 -15.537 -0.739 1.00 26.91 149 THR B N 1
ATOM 5557 C CA . THR C 1 149 ? -18.456 -16.665 -0.822 1.00 27.83 149 THR B CA 1
ATOM 5558 C C . THR C 1 149 ? -17.063 -16.178 -1.206 1.00 28.96 149 THR B C 1
ATOM 5559 O O . THR C 1 149 ? -16.911 -15.132 -1.826 1.00 30.64 149 THR B O 1
ATOM 5563 N N . GLY C 1 150 ? -16.054 -16.969 -0.838 1.00 28.20 150 GLY B N 1
ATOM 5564 C CA . GLY C 1 150 ? -14.717 -16.818 -1.370 1.00 29.58 150 GLY B CA 1
ATOM 5565 C C . GLY C 1 150 ? -14.600 -17.372 -2.792 1.00 30.48 150 GLY B C 1
ATOM 5566 O O . GLY C 1 150 ? -13.987 -16.747 -3.652 1.00 31.43 150 GLY B O 1
ATOM 5567 N N . GLY C 1 151 ? -15.185 -18.553 -3.017 1.00 31.97 151 GLY B N 1
ATOM 5568 C CA . GLY C 1 151 ? -15.126 -19.228 -4.310 1.00 35.10 151 GLY B CA 1
ATOM 5569 C C . GLY C 1 151 ? -15.974 -18.524 -5.360 1.00 33.50 151 GLY B C 1
ATOM 5570 O O . GLY C 1 151 ? -16.990 -17.916 -5.044 1.00 31.31 151 GLY B O 1
ATOM 5571 N N . SER C 1 152 ? -15.534 -18.606 -6.625 1.00 31.15 152 SER B N 1
ATOM 5572 C CA . SER C 1 152 ? -16.264 -18.026 -7.737 1.00 32.59 152 SER B CA 1
ATOM 5573 C C . SER C 1 152 ? -17.519 -18.837 -8.044 1.00 30.49 152 SER B C 1
ATOM 5574 O O . SER C 1 152 ? -17.592 -20.031 -7.731 1.00 26.98 152 SER B O 1
ATOM 5577 N N . GLY C 1 153 ? -18.449 -18.175 -8.739 1.00 30.98 153 GLY B N 1
ATOM 5578 C CA . GLY C 1 153 ? -19.693 -18.776 -9.191 1.00 33.50 153 GLY B CA 1
ATOM 5579 C C . GLY C 1 153 ? -19.458 -20.021 -10.030 1.00 33.35 153 GLY B C 1
ATOM 5580 O O . GLY C 1 153 ? -20.177 -21.006 -9.896 1.00 33.07 153 GLY B O 1
ATOM 5581 N N . SER C 1 154 ? -18.419 -19.997 -10.870 1.00 32.20 154 SER B N 1
ATOM 5582 C CA . SER C 1 154 ? -18.127 -21.126 -11.734 1.00 30.17 154 SER B CA 1
ATOM 5583 C C . SER C 1 154 ? -17.777 -22.368 -10.919 1.00 27.88 154 SER B C 1
ATOM 5584 O O . SER C 1 154 ? -18.117 -23.471 -11.309 1.00 27.72 154 SER B O 1
ATOM 5587 N N A MET C 1 155 ? -17.113 -22.192 -9.769 0.50 27.95 155 MET B N 1
ATOM 5588 N N B MET C 1 155 ? -17.119 -22.193 -9.765 0.50 26.43 155 MET B N 1
ATOM 5589 C CA A MET C 1 155 ? -16.736 -23.324 -8.937 0.50 29.11 155 MET B CA 1
ATOM 5590 C CA B MET C 1 155 ? -16.738 -23.330 -8.940 0.50 26.55 155 MET B CA 1
ATOM 5591 C C A MET C 1 155 ? -17.972 -24.054 -8.425 0.50 26.80 155 MET B C 1
ATOM 5592 C C B MET C 1 155 ? -17.974 -24.057 -8.426 0.50 25.48 155 MET B C 1
ATOM 5593 O O A MET C 1 155 ? -17.882 -25.230 -8.087 0.50 24.84 155 MET B O 1
ATOM 5594 O O B MET C 1 155 ? -17.891 -25.234 -8.088 0.50 23.61 155 MET B O 1
ATOM 5603 N N . TYR C 1 156 ? -19.095 -23.330 -8.339 1.00 28.34 156 TYR B N 1
ATOM 5604 C CA . TYR C 1 156 ? -20.349 -23.840 -7.793 1.00 29.64 156 TYR B CA 1
ATOM 5605 C C . TYR C 1 156 ? -21.403 -24.098 -8.873 1.00 29.74 156 TYR B C 1
ATOM 5606 O O . TYR C 1 156 ? -22.567 -24.357 -8.554 1.00 27.57 156 TYR B O 1
ATOM 5615 N N . SER C 1 157 ? -20.992 -23.999 -10.145 1.00 31.77 157 SER B N 1
ATOM 5616 C CA . SER C 1 157 ? -21.824 -24.368 -11.275 1.00 30.12 157 SER B CA 1
ATOM 5617 C C . SER C 1 157 ? -21.908 -25.884 -11.327 1.00 27.83 157 SER B C 1
ATOM 5618 O O . SER C 1 157 ? -21.177 -26.589 -10.645 1.00 27.09 157 SER B O 1
ATOM 5621 N N . LEU C 1 158 ? -22.721 -26.406 -12.251 1.00 27.78 158 LEU B N 1
ATOM 5622 C CA . LEU C 1 158 ? -22.863 -27.838 -12.377 1.00 28.06 158 LEU B CA 1
ATOM 5623 C C . LEU C 1 158 ? -21.540 -28.513 -12.715 1.00 26.43 158 LEU B C 1
ATOM 5624 O O . LEU C 1 158 ? -21.330 -29.641 -12.299 1.00 27.74 158 LEU B O 1
ATOM 5629 N N . GLN C 1 159 ? -20.685 -27.827 -13.506 1.00 28.83 159 GLN B N 1
ATOM 5630 C CA . GLN C 1 159 ? -19.409 -28.364 -13.957 1.00 28.51 159 GLN B CA 1
ATOM 5631 C C . GLN C 1 159 ? -18.245 -27.886 -13.084 1.00 29.73 159 GLN B C 1
ATOM 5632 O O . GLN C 1 159 ? -17.078 -28.141 -13.401 1.00 28.92 159 GLN B O 1
ATOM 5638 N N . GLY C 1 160 ? -18.553 -27.198 -11.986 1.00 29.30 160 GLY B N 1
ATOM 5639 C CA . GLY C 1 160 ? -17.535 -26.629 -11.116 1.00 27.99 160 GLY B CA 1
ATOM 5640 C C . GLY C 1 160 ? -16.998 -27.640 -10.108 1.00 23.68 160 GLY B C 1
ATOM 5641 O O . GLY C 1 160 ? -17.700 -28.547 -9.688 1.00 24.50 160 GLY B O 1
ATOM 5642 N N . ILE C 1 161 ? -15.753 -27.427 -9.674 1.00 23.52 161 ILE B N 1
ATOM 5643 C CA . ILE C 1 161 ? -15.061 -28.347 -8.791 1.00 23.65 161 ILE B CA 1
ATOM 5644 C C . ILE C 1 161 ? -15.854 -28.572 -7.498 1.00 23.81 161 ILE B C 1
ATOM 5645 O O . ILE C 1 161 ? -15.821 -29.685 -6.970 1.00 24.11 161 ILE B O 1
ATOM 5650 N N . HIS C 1 162 ? -16.525 -27.540 -6.975 1.00 25.84 162 HIS B N 1
ATOM 5651 C CA . HIS C 1 162 ? -17.255 -27.699 -5.710 1.00 25.11 162 HIS B CA 1
ATOM 5652 C C . HIS C 1 162 ? -18.608 -28.382 -5.928 1.00 28.74 162 HIS B C 1
ATOM 5653 O O . HIS C 1 162 ? -19.206 -28.905 -4.982 1.00 29.71 162 HIS B O 1
ATOM 5660 N N . GLY C 1 163 ? -19.089 -28.368 -7.177 1.00 28.55 163 GLY B N 1
ATOM 5661 C CA . GLY C 1 163 ? -20.398 -28.922 -7.480 1.00 27.80 163 GLY B CA 1
ATOM 5662 C C . GLY C 1 163 ? -21.500 -27.898 -7.239 1.00 25.15 163 GLY B C 1
ATOM 5663 O O . GLY C 1 163 ? -21.253 -26.736 -6.899 1.00 29.18 163 GLY B O 1
ATOM 5664 N N . ASP C 1 164 ? -22.731 -28.353 -7.447 1.00 24.52 164 ASP B N 1
ATOM 5665 C CA . ASP C 1 164 ? -23.885 -27.484 -7.618 1.00 24.27 164 ASP B CA 1
ATOM 5666 C C . ASP C 1 164 ? -24.232 -26.795 -6.298 1.00 25.39 164 ASP B C 1
ATOM 5667 O O . ASP C 1 164 ? -24.489 -27.471 -5.318 1.00 26.94 164 ASP B O 1
ATOM 5672 N N . MET C 1 165 ? -24.270 -25.467 -6.315 1.00 28.57 165 MET B N 1
ATOM 5673 C CA . MET C 1 165 ? -24.704 -24.666 -5.174 1.00 31.11 165 MET B CA 1
ATOM 5674 C C . MET C 1 165 ? -26.126 -25.045 -4.763 1.00 32.80 165 MET B C 1
ATOM 5675 O O . MET C 1 165 ? -26.452 -24.956 -3.590 1.00 27.89 165 MET B O 1
ATOM 5680 N N . ASN C 1 166 ? -26.983 -25.473 -5.700 1.00 31.30 166 ASN B N 1
ATOM 5681 C CA . ASN C 1 166 ? -28.346 -25.851 -5.341 1.00 28.33 166 ASN B CA 1
ATOM 5682 C C . ASN C 1 166 ? -28.342 -26.935 -4.276 1.00 27.46 166 ASN B C 1
ATOM 5683 O O . ASN C 1 166 ? -29.212 -26.921 -3.408 1.00 30.01 166 ASN B O 1
ATOM 5688 N N . VAL C 1 167 ? -27.373 -27.858 -4.338 1.00 27.01 167 VAL B N 1
ATOM 5689 C CA . VAL C 1 167 ? -27.262 -28.945 -3.383 1.00 26.62 167 VAL B CA 1
ATOM 5690 C C . VAL C 1 167 ? -26.820 -28.414 -2.018 1.00 33.23 167 VAL B C 1
ATOM 5691 O O . VAL C 1 167 ? -27.296 -28.890 -0.977 1.00 30.44 167 VAL B O 1
ATOM 5695 N N . ILE C 1 168 ? -25.885 -27.452 -2.027 1.00 33.62 168 ILE B N 1
ATOM 5696 C CA . ILE C 1 168 ? -25.388 -26.850 -0.799 1.00 34.31 168 ILE B CA 1
ATOM 5697 C C . ILE C 1 168 ? -26.521 -26.133 -0.067 1.00 32.46 168 ILE B C 1
ATOM 5698 O O . ILE C 1 168 ? -26.611 -26.210 1.162 1.00 30.26 168 ILE B O 1
ATOM 5703 N N . LEU C 1 169 ? -27.354 -25.400 -0.807 1.00 30.30 169 LEU B N 1
ATOM 5704 C CA . LEU C 1 169 ? -28.408 -24.589 -0.206 1.00 31.82 169 LEU B CA 1
ATOM 5705 C C . LEU C 1 169 ? -29.526 -25.457 0.363 1.00 30.84 169 LEU B C 1
ATOM 5706 O O . LEU C 1 169 ? -30.225 -25.035 1.278 1.00 28.65 169 LEU B O 1
ATOM 5711 N N . TRP C 1 170 ? -29.733 -26.658 -0.179 1.00 29.94 170 TRP B N 1
ATOM 5712 C CA . TRP C 1 170 ? -30.901 -27.456 0.148 1.00 31.23 170 TRP B CA 1
ATOM 5713 C C . TRP C 1 170 ? -31.092 -27.697 1.648 1.00 33.55 170 TRP B C 1
ATOM 5714 O O . TRP C 1 170 ? -32.187 -27.468 2.162 1.00 29.47 170 TRP B O 1
ATOM 5725 N N . PRO C 1 171 ? -30.115 -28.249 2.400 1.00 31.59 171 PRO B N 1
ATOM 5726 C CA . PRO C 1 171 ? -30.356 -28.536 3.814 1.00 33.74 171 PRO B CA 1
ATOM 5727 C C . PRO C 1 171 ? -30.695 -27.300 4.652 1.00 29.75 171 PRO B C 1
ATOM 5728 O O . PRO C 1 171 ? -31.406 -27.425 5.639 1.00 35.18 171 PRO B O 1
ATOM 5732 N N . ILE C 1 172 ? -30.252 -26.118 4.242 1.00 29.86 172 ILE B N 1
ATOM 5733 C CA . ILE C 1 172 ? -30.572 -24.890 4.953 1.00 31.31 172 ILE B CA 1
ATOM 5734 C C . ILE C 1 172 ? -31.988 -24.439 4.569 1.00 37.32 172 ILE B C 1
ATOM 5735 O O . ILE C 1 172 ? -32.826 -24.167 5.425 1.00 33.78 172 ILE B O 1
ATOM 5740 N N . GLN C 1 173 ? -32.253 -24.336 3.260 1.00 32.70 173 GLN B N 1
ATOM 5741 C CA . GLN C 1 173 ? -33.478 -23.715 2.783 1.00 31.48 173 GLN B CA 1
ATOM 5742 C C . GLN C 1 173 ? -34.667 -24.639 3.005 1.00 31.72 173 GLN B C 1
ATOM 5743 O O . GLN C 1 173 ? -35.716 -24.197 3.461 1.00 38.37 173 GLN B O 1
ATOM 5749 N N . SER C 1 174 ? -34.501 -25.930 2.742 1.00 30.02 174 SER B N 1
ATOM 5750 C CA . SER C 1 174 ? -35.568 -26.884 2.962 1.00 36.54 174 SER B CA 1
ATOM 5751 C C . SER C 1 174 ? -35.584 -27.322 4.423 1.00 38.81 174 SER B C 1
ATOM 5752 O O . SER C 1 174 ? -36.626 -27.247 5.080 1.00 34.70 174 SER B O 1
ATOM 5755 N N . GLY C 1 175 ? -34.420 -27.758 4.929 1.00 33.43 175 GLY B N 1
ATOM 5756 C CA . GLY C 1 175 ? -34.359 -28.485 6.183 1.00 32.69 175 GLY B CA 1
ATOM 5757 C C . GLY C 1 175 ? -34.525 -27.576 7.407 1.00 32.46 175 GLY B C 1
ATOM 5758 O O . GLY C 1 175 ? -35.021 -28.030 8.436 1.00 41.08 175 GLY B O 1
ATOM 5759 N N . ILE C 1 176 ? -34.082 -26.323 7.309 1.00 34.72 176 ILE B N 1
ATOM 5760 C CA . ILE C 1 176 ? -34.204 -25.391 8.415 1.00 37.65 176 ILE B CA 1
ATOM 5761 C C . ILE C 1 176 ? -35.374 -24.443 8.154 1.00 36.43 176 ILE B C 1
ATOM 5762 O O . ILE C 1 176 ? -36.311 -24.434 8.948 1.00 41.76 176 ILE B O 1
ATOM 5767 N N . LEU C 1 177 ? -35.347 -23.674 7.058 1.00 33.24 177 LEU B N 1
ATOM 5768 C CA . LEU C 1 177 ? -36.298 -22.588 6.883 1.00 37.06 177 LEU B CA 1
ATOM 5769 C C . LEU C 1 177 ? -37.679 -23.115 6.494 1.00 40.47 177 LEU B C 1
ATOM 5770 O O . LEU C 1 177 ? -38.665 -22.804 7.164 1.00 35.19 177 LEU B O 1
ATOM 5775 N N . HIS C 1 178 ? -37.745 -23.920 5.429 1.00 38.76 178 HIS B N 1
ATOM 5776 C CA . HIS C 1 178 ? -39.030 -24.381 4.925 1.00 37.35 178 HIS B CA 1
ATOM 5777 C C . HIS C 1 178 ? -39.687 -25.351 5.908 1.00 36.54 178 HIS B C 1
ATOM 5778 O O . HIS C 1 178 ? -40.906 -25.330 6.042 1.00 35.23 178 HIS B O 1
ATOM 5785 N N . PHE C 1 179 ? -38.893 -26.171 6.613 1.00 34.61 179 PHE B N 1
ATOM 5786 C CA . PHE C 1 179 ? -39.393 -27.101 7.608 1.00 36.54 179 PHE B CA 1
ATOM 5787 C C . PHE C 1 179 ? -40.283 -26.387 8.641 1.00 33.88 179 PHE B C 1
ATOM 5788 O O . PHE C 1 179 ? -41.255 -26.961 9.117 1.00 37.88 179 PHE B O 1
ATOM 5796 N N . CYS C 1 180 ? -39.915 -25.161 8.999 1.00 36.63 180 CYS B N 1
ATOM 5797 C CA . CYS C 1 180 ? -40.620 -24.368 10.002 1.00 41.29 180 CYS B CA 1
ATOM 5798 C C . CYS C 1 180 ? -41.799 -23.594 9.406 1.00 44.40 180 CYS B C 1
ATOM 5799 O O . CYS C 1 180 ? -42.527 -22.910 10.136 1.00 45.50 180 CYS B O 1
ATOM 5802 N N . GLY C 1 181 ? -41.952 -23.658 8.079 1.00 42.09 181 GLY B N 1
ATOM 5803 C CA . GLY C 1 181 ? -43.110 -23.031 7.454 1.00 40.98 181 GLY B CA 1
ATOM 5804 C C . GLY C 1 181 ? -42.734 -21.881 6.539 1.00 39.63 181 GLY B C 1
ATOM 5805 O O . GLY C 1 181 ? -43.546 -21.456 5.725 1.00 44.26 181 GLY B O 1
ATOM 5806 N N . PHE C 1 182 ? -41.523 -21.341 6.676 1.00 34.61 182 PHE B N 1
ATOM 5807 C CA . PHE C 1 182 ? -41.188 -20.156 5.920 1.00 36.90 182 PHE B CA 1
ATOM 5808 C C . PHE C 1 182 ? -41.398 -20.412 4.427 1.00 38.39 182 PHE B C 1
ATOM 5809 O O . PHE C 1 182 ? -41.076 -21.483 3.904 1.00 36.74 182 PHE B O 1
ATOM 5817 N N . GLN C 1 183 ? -41.907 -19.380 3.757 1.00 39.73 183 GLN B N 1
ATOM 5818 C CA . GLN C 1 183 ? -41.705 -19.256 2.327 1.00 43.13 183 GLN B CA 1
ATOM 5819 C C . GLN C 1 183 ? -40.285 -18.746 2.108 1.00 40.51 183 GLN B C 1
ATOM 5820 O O . GLN C 1 183 ? -39.907 -17.720 2.666 1.00 37.28 183 GLN B O 1
ATOM 5826 N N . VAL C 1 184 ? -39.506 -19.456 1.282 1.00 37.99 184 VAL B N 1
ATOM 5827 C CA . VAL C 1 184 ? -38.116 -19.085 1.066 1.00 33.35 184 VAL B CA 1
ATOM 5828 C C . VAL C 1 184 ? -37.973 -18.385 -0.277 1.00 31.51 184 VAL B C 1
ATOM 5829 O O . VAL C 1 184 ? -38.298 -18.944 -1.322 1.00 35.21 184 VAL B O 1
ATOM 5833 N N . LEU C 1 185 ? -37.500 -17.143 -0.224 1.00 32.31 185 LEU B N 1
ATOM 5834 C CA . LEU C 1 185 ? -37.236 -16.359 -1.409 1.00 35.10 185 LEU B CA 1
ATOM 5835 C C . LEU C 1 185 ? -35.883 -16.747 -2.012 1.00 38.96 185 LEU B C 1
ATOM 5836 O O . LEU C 1 185 ? -35.056 -17.413 -1.379 1.00 33.80 185 LEU B O 1
ATOM 5841 N N . GLU C 1 186 ? -35.688 -16.363 -3.277 1.00 36.72 186 GLU B N 1
ATOM 5842 C CA . GLU C 1 186 ? -34.435 -16.600 -3.972 1.00 37.85 186 GLU B CA 1
ATOM 5843 C C . GLU C 1 186 ? -33.285 -16.072 -3.118 1.00 38.03 186 GLU B C 1
ATOM 5844 O O . GLU C 1 186 ? -33.333 -14.929 -2.668 1.00 35.14 186 GLU B O 1
ATOM 5850 N N . PRO C 1 187 ? -32.209 -16.854 -2.902 1.00 35.11 187 PRO B N 1
ATOM 5851 C CA . PRO C 1 187 ? -31.050 -16.353 -2.164 1.00 35.24 187 PRO B CA 1
ATOM 5852 C C . PRO C 1 187 ? -30.323 -15.258 -2.934 1.00 37.51 187 PRO B C 1
ATOM 5853 O O . PRO C 1 187 ? -30.277 -15.264 -4.166 1.00 42.15 187 PRO B O 1
ATOM 5857 N N . GLN C 1 188 ? -29.800 -14.284 -2.195 1.00 32.06 188 GLN B N 1
ATOM 5858 C CA . GLN C 1 188 ? -28.861 -13.331 -2.751 1.00 35.97 188 GLN B CA 1
ATOM 5859 C C . GLN C 1 188 ? -27.474 -13.960 -2.651 1.00 39.56 188 GLN B C 1
ATOM 5860 O O . GLN C 1 188 ? -26.950 -14.121 -1.547 1.00 35.46 188 GLN B O 1
ATOM 5866 N N . LEU C 1 189 ? -26.898 -14.334 -3.803 1.00 38.06 189 LEU B N 1
ATOM 5867 C CA . LEU C 1 189 ? -25.634 -15.045 -3.840 1.00 36.64 189 LEU B CA 1
ATOM 5868 C C . LEU C 1 189 ? -24.570 -14.090 -4.348 1.00 38.23 189 LEU B C 1
ATOM 5869 O O . LEU C 1 189 ? -24.636 -13.647 -5.497 1.00 36.27 189 LEU B O 1
ATOM 5874 N N . THR C 1 190 ? -23.622 -13.741 -3.466 1.00 33.40 190 THR B N 1
ATOM 5875 C CA . THR C 1 190 ? -22.553 -12.821 -3.803 1.00 37.03 190 THR B CA 1
ATOM 5876 C C . THR C 1 190 ? -21.242 -13.604 -3.861 1.00 38.10 190 THR B C 1
ATOM 5877 O O . THR C 1 190 ? -20.592 -13.837 -2.837 1.00 34.95 190 THR B O 1
ATOM 5881 N N . TYR C 1 191 ? -20.849 -14.013 -5.077 1.00 33.93 191 TYR B N 1
ATOM 5882 C CA . TYR C 1 191 ? -19.716 -14.915 -5.242 1.00 33.80 191 TYR B CA 1
ATOM 5883 C C . TYR C 1 191 ? -18.408 -14.135 -5.272 1.00 31.49 191 TYR B C 1
ATOM 5884 O O . TYR C 1 191 ? -18.371 -12.988 -5.710 1.00 32.09 191 TYR B O 1
ATOM 5893 N N . SER C 1 192 ? -17.341 -14.804 -4.820 1.00 34.73 192 SER B N 1
ATOM 5894 C CA . SER C 1 192 ? -15.964 -14.320 -4.833 1.00 36.98 192 SER B CA 1
ATOM 5895 C C . SER C 1 192 ? -15.899 -12.829 -4.519 1.00 37.04 192 SER B C 1
ATOM 5896 O O . SER C 1 192 ? -15.355 -12.039 -5.281 1.00 36.80 192 SER B O 1
ATOM 5899 N N . ILE C 1 193 ? -16.409 -12.472 -3.337 1.00 38.25 193 ILE B N 1
ATOM 5900 C CA . ILE C 1 193 ? -16.516 -11.081 -2.950 1.00 40.21 193 ILE B CA 1
ATOM 5901 C C . ILE C 1 193 ? -15.125 -10.516 -2.676 1.00 40.79 193 ILE B C 1
ATOM 5902 O O . ILE C 1 193 ? -14.944 -9.305 -2.724 1.00 41.68 193 ILE B O 1
ATOM 5907 N N . GLY C 1 194 ? -14.146 -11.383 -2.384 1.00 42.18 194 GLY B N 1
ATOM 5908 C CA . GLY C 1 194 ? -12.772 -10.945 -2.165 1.00 47.64 194 GLY B CA 1
ATOM 5909 C C . GLY C 1 194 ? -12.046 -10.545 -3.453 1.00 47.51 194 GLY B C 1
ATOM 5910 O O . GLY C 1 194 ? -10.963 -9.978 -3.396 1.00 47.76 194 GLY B O 1
ATOM 5911 N N . HIS C 1 195 ? -12.628 -10.881 -4.609 1.00 48.15 195 HIS B N 1
ATOM 5912 C CA . HIS C 1 195 ? -12.007 -10.645 -5.906 1.00 53.00 195 HIS B CA 1
ATOM 5913 C C . HIS C 1 195 ? -12.869 -9.694 -6.737 1.00 50.82 195 HIS B C 1
ATOM 5914 O O . HIS C 1 195 ? -12.620 -9.519 -7.923 1.00 55.89 195 HIS B O 1
ATOM 5921 N N . THR C 1 196 ? -13.886 -9.082 -6.122 1.00 49.27 196 THR B N 1
ATOM 5922 C CA . THR C 1 196 ? -14.780 -8.181 -6.828 1.00 51.78 196 THR B CA 1
ATOM 5923 C C . THR C 1 196 ? -14.188 -6.777 -6.746 1.00 54.18 196 THR B C 1
ATOM 5924 O O . THR C 1 196 ? -13.821 -6.331 -5.662 1.00 52.91 196 THR B O 1
ATOM 5928 N N . PRO C 1 197 ? -14.057 -6.048 -7.884 1.00 62.74 197 PRO B N 1
ATOM 5929 C CA . PRO C 1 197 ? -13.554 -4.672 -7.865 1.00 63.25 197 PRO B CA 1
ATOM 5930 C C . PRO C 1 197 ? -14.496 -3.711 -7.146 1.00 60.53 197 PRO B C 1
ATOM 5931 O O . PRO C 1 197 ? -15.705 -3.937 -7.092 1.00 57.23 197 PRO B O 1
ATOM 5935 N N . ALA C 1 198 ? -13.917 -2.603 -6.671 1.00 70.39 198 ALA B N 1
ATOM 5936 C CA . ALA C 1 198 ? -14.587 -1.646 -5.799 1.00 71.85 198 ALA B CA 1
ATOM 5937 C C . ALA C 1 198 ? -15.919 -1.168 -6.372 1.00 67.40 198 ALA B C 1
ATOM 5938 O O . ALA C 1 198 ? -16.904 -1.082 -5.642 1.00 66.31 198 ALA B O 1
ATOM 5940 N N . ASP C 1 199 ? -15.935 -0.853 -7.671 1.00 69.00 199 ASP B N 1
ATOM 5941 C CA . ASP C 1 199 ? -17.108 -0.265 -8.296 1.00 72.58 199 ASP B CA 1
ATOM 5942 C C . ASP C 1 199 ? -18.240 -1.277 -8.393 1.00 62.63 199 ASP B C 1
ATOM 5943 O O . ASP C 1 199 ? -19.411 -0.900 -8.319 1.00 57.50 199 ASP B O 1
ATOM 5948 N N . ALA C 1 200 ? -17.871 -2.545 -8.606 1.00 60.39 200 ALA B N 1
ATOM 5949 C CA . ALA C 1 200 ? -18.832 -3.632 -8.713 1.00 53.62 200 ALA B CA 1
ATOM 5950 C C . ALA C 1 200 ? -19.439 -3.942 -7.341 1.00 48.47 200 ALA B C 1
ATOM 5951 O O . ALA C 1 200 ? -20.619 -4.279 -7.247 1.00 42.97 200 ALA B O 1
ATOM 5953 N N . ARG C 1 201 ? -18.637 -3.823 -6.277 1.00 48.01 201 ARG B N 1
ATOM 5954 C CA . ARG C 1 201 ? -19.158 -4.055 -4.936 1.00 54.02 201 ARG B CA 1
ATOM 5955 C C . ARG C 1 201 ? -20.191 -2.992 -4.580 1.00 58.30 201 ARG B C 1
ATOM 5956 O O . ARG C 1 201 ? -21.215 -3.303 -3.976 1.00 57.04 201 ARG B O 1
ATOM 5964 N N . ILE C 1 202 ? -19.926 -1.743 -4.975 1.00 58.97 202 ILE B N 1
ATOM 5965 C CA . ILE C 1 202 ? -20.897 -0.677 -4.788 1.00 60.76 202 ILE B CA 1
ATOM 5966 C C . ILE C 1 202 ? -22.208 -1.067 -5.480 1.00 63.57 202 ILE B C 1
ATOM 5967 O O . ILE C 1 202 ? -23.291 -0.845 -4.936 1.00 59.75 202 ILE B O 1
ATOM 5972 N N . GLN C 1 203 ? -22.109 -1.676 -6.672 1.00 64.07 203 GLN B N 1
ATOM 5973 C CA . GLN C 1 203 ? -23.289 -2.054 -7.426 1.00 61.07 203 GLN B CA 1
ATOM 5974 C C . GLN C 1 203 ? -24.017 -3.215 -6.750 1.00 57.20 203 GLN B C 1
ATOM 5975 O O . GLN C 1 203 ? -25.231 -3.321 -6.864 1.00 62.02 203 GLN B O 1
ATOM 5981 N N . ILE C 1 204 ? -23.283 -4.105 -6.074 1.00 56.23 204 ILE B N 1
ATOM 5982 C CA . ILE C 1 204 ? -23.892 -5.232 -5.381 1.00 50.61 204 ILE B CA 1
ATOM 5983 C C . ILE C 1 204 ? -24.792 -4.687 -4.273 1.00 44.46 204 ILE B C 1
ATOM 5984 O O . ILE C 1 204 ? -25.932 -5.122 -4.129 1.00 43.47 204 ILE B O 1
ATOM 5989 N N . LEU C 1 205 ? -24.287 -3.702 -3.524 1.00 46.18 205 LEU B N 1
ATOM 5990 C CA . LEU C 1 205 ? -25.047 -3.094 -2.442 1.00 50.30 205 LEU B CA 1
ATOM 5991 C C . LEU C 1 205 ? -26.313 -2.438 -2.996 1.00 52.63 205 LEU B C 1
ATOM 5992 O O . LEU C 1 205 ? -27.396 -2.634 -2.456 1.00 46.28 205 LEU B O 1
ATOM 5997 N N . GLU C 1 206 ? -26.175 -1.707 -4.108 1.00 57.24 206 GLU B N 1
ATOM 5998 C CA . GLU C 1 206 ? -27.297 -1.010 -4.725 1.00 57.07 206 GLU B CA 1
ATOM 5999 C C . GLU C 1 206 ? -28.344 -2.001 -5.238 1.00 55.21 206 GLU B C 1
ATOM 6000 O O . GLU C 1 206 ? -29.534 -1.746 -5.124 1.00 57.96 206 GLU B O 1
ATOM 6006 N N . GLY C 1 207 ? -27.897 -3.111 -5.838 1.00 53.00 207 GLY B N 1
ATOM 6007 C CA . GLY C 1 207 ? -28.790 -4.119 -6.388 1.00 49.02 207 GLY B CA 1
ATOM 6008 C C . GLY C 1 207 ? -29.591 -4.836 -5.306 1.00 46.33 207 GLY B C 1
ATOM 6009 O O . GLY C 1 207 ? -30.745 -5.219 -5.516 1.00 46.12 207 GLY B O 1
ATOM 6010 N N . TRP C 1 208 ? -28.961 -5.014 -4.141 1.00 48.59 208 TRP B N 1
ATOM 6011 C CA . TRP C 1 208 ? -29.610 -5.628 -2.994 1.00 44.15 208 TRP B CA 1
ATOM 6012 C C . TRP C 1 208 ? -30.702 -4.698 -2.457 1.00 43.42 208 TRP B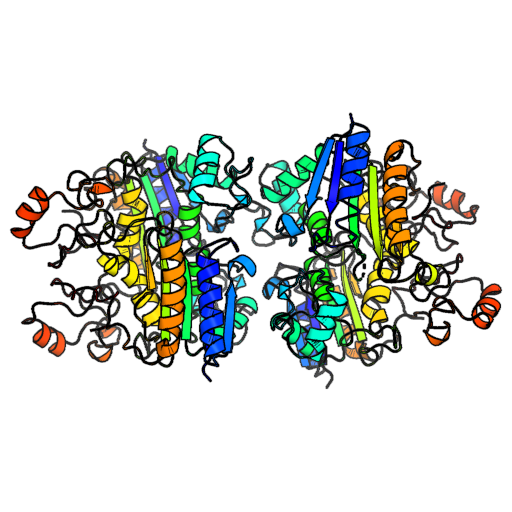 C 1
ATOM 6013 O O . TRP C 1 208 ? -31.822 -5.130 -2.218 1.00 51.85 208 TRP B O 1
ATOM 6024 N N . LYS C 1 209 ? -30.387 -3.411 -2.314 1.00 44.00 209 LYS B N 1
ATOM 6025 C CA . LYS C 1 209 ? -31.360 -2.418 -1.874 1.00 54.37 209 LYS B CA 1
ATOM 6026 C C . LYS C 1 209 ? -32.540 -2.368 -2.845 1.00 56.79 209 LYS B C 1
ATOM 6027 O O . LYS C 1 209 ? -33.691 -2.321 -2.416 1.00 59.85 209 LYS B O 1
ATOM 6033 N N . LYS C 1 210 ? -32.237 -2.402 -4.149 1.00 57.46 210 LYS B N 1
ATOM 6034 C CA . LYS C 1 210 ? -33.249 -2.355 -5.193 1.00 65.50 210 LYS B CA 1
ATOM 6035 C C . LYS C 1 210 ? -34.195 -3.544 -5.051 1.00 60.80 210 LYS B C 1
ATOM 6036 O O . LYS C 1 210 ? -35.415 -3.393 -5.099 1.00 60.27 210 LYS B O 1
ATOM 6042 N N . ARG C 1 211 ? -33.621 -4.738 -4.905 1.00 57.59 211 ARG B N 1
ATOM 6043 C CA . ARG C 1 211 ? -34.422 -5.938 -4.755 1.00 54.08 211 ARG B CA 1
ATOM 6044 C C . ARG C 1 211 ? -35.366 -5.792 -3.564 1.00 55.07 211 ARG B C 1
ATOM 6045 O O . ARG C 1 211 ? -36.525 -6.187 -3.643 1.00 55.64 211 ARG B O 1
ATOM 6053 N N . LEU C 1 212 ? -34.851 -5.235 -2.460 1.00 58.06 212 LEU B N 1
ATOM 6054 C CA . LEU C 1 212 ? -35.566 -5.204 -1.194 1.00 58.93 212 LEU B CA 1
ATOM 6055 C C . LEU C 1 212 ? -36.771 -4.270 -1.265 1.00 58.42 212 LEU B C 1
ATOM 6056 O O . LEU C 1 212 ? -37.721 -4.441 -0.502 1.00 62.28 212 LEU B O 1
ATOM 6061 N N . GLU C 1 213 ? -36.747 -3.314 -2.202 1.00 60.55 213 GLU B N 1
ATOM 6062 C CA . GLU C 1 213 ? -37.870 -2.407 -2.402 1.00 57.44 213 GLU B CA 1
ATOM 6063 C C . GLU C 1 213 ? -39.161 -3.174 -2.685 1.00 54.11 213 GLU B C 1
ATOM 6064 O O . GLU C 1 213 ? -40.227 -2.710 -2.306 1.00 60.29 213 GLU B O 1
ATOM 6070 N N . ASN C 1 214 ? -39.070 -4.355 -3.315 1.00 59.72 214 ASN B N 1
ATOM 6071 C CA . ASN C 1 214 ? -40.245 -5.118 -3.726 1.00 59.49 214 ASN B CA 1
ATOM 6072 C C . ASN C 1 214 ? -40.164 -6.577 -3.275 1.00 56.89 214 ASN B C 1
ATOM 6073 O O . ASN C 1 214 ? -40.835 -7.422 -3.855 1.00 49.94 214 ASN B O 1
ATOM 6078 N N . ILE C 1 215 ? -39.394 -6.864 -2.215 1.00 56.25 215 ILE B N 1
ATOM 6079 C CA . ILE C 1 215 ? -39.056 -8.232 -1.833 1.00 49.74 215 ILE B CA 1
ATOM 6080 C C . ILE C 1 215 ? -40.323 -9.025 -1.526 1.00 46.02 215 ILE B C 1
ATOM 6081 O O . ILE C 1 215 ? -40.407 -10.209 -1.857 1.00 41.24 215 ILE B O 1
ATOM 6086 N N . TRP C 1 216 ? -41.315 -8.373 -0.905 1.00 50.40 216 TRP B N 1
ATOM 6087 C CA . TRP C 1 216 ? -42.496 -9.081 -0.436 1.00 55.29 216 TRP B CA 1
ATOM 6088 C C . TRP C 1 216 ? -43.344 -9.613 -1.592 1.00 60.27 216 TRP B C 1
ATOM 6089 O O . TRP C 1 216 ? -44.143 -10.522 -1.396 1.00 57.37 216 TRP B O 1
ATOM 6100 N N . ASP C 1 217 ? -43.162 -9.068 -2.800 1.00 65.18 217 ASP B N 1
ATOM 6101 C CA . ASP C 1 217 ? -43.998 -9.437 -3.934 1.00 65.77 217 ASP B CA 1
ATOM 6102 C C . ASP C 1 217 ? -43.372 -10.559 -4.757 1.00 63.16 217 ASP B C 1
ATOM 6103 O O . ASP C 1 217 ? -43.991 -11.043 -5.698 1.00 59.14 217 ASP B O 1
ATOM 6108 N N . GLU C 1 218 ? -42.149 -10.989 -4.427 1.00 58.99 218 GLU B N 1
ATOM 6109 C CA . GLU C 1 218 ? -41.476 -11.991 -5.238 1.00 45.33 218 GLU B CA 1
ATOM 6110 C C . GLU C 1 218 ? -42.178 -13.338 -5.117 1.00 41.59 218 GLU B C 1
ATOM 6111 O O . GLU C 1 218 ? -42.779 -13.639 -4.091 1.00 47.41 218 GLU B O 1
ATOM 6117 N N . THR C 1 219 ? -42.060 -14.158 -6.164 1.00 41.06 219 THR B N 1
ATOM 6118 C CA . THR C 1 219 ? -42.429 -15.564 -6.088 1.00 44.18 219 THR B CA 1
ATOM 6119 C C . THR C 1 219 ? -41.368 -16.300 -5.272 1.00 46.83 219 THR B C 1
ATOM 6120 O O . THR C 1 219 ? -40.187 -16.171 -5.566 1.00 42.15 219 THR B O 1
ATOM 6124 N N . PRO C 1 220 ? -41.744 -17.112 -4.264 1.00 53.93 220 PRO B N 1
ATOM 6125 C CA . PRO C 1 220 ? -40.762 -17.888 -3.511 1.00 52.57 220 PRO B CA 1
ATOM 6126 C C . PRO C 1 220 ? -40.264 -19.101 -4.290 1.00 55.22 220 PRO B C 1
ATOM 6127 O O . PRO C 1 220 ? -40.833 -19.476 -5.314 1.00 53.11 220 PRO B O 1
ATOM 6131 N N . LEU C 1 221 ? -39.204 -19.721 -3.767 1.00 46.50 221 LEU B N 1
ATOM 6132 C CA . LEU C 1 221 ? -38.680 -20.967 -4.294 1.00 43.37 221 LEU B CA 1
ATOM 6133 C C . LEU C 1 221 ? -39.729 -22.054 -4.212 1.00 42.14 221 LEU B C 1
ATOM 6134 O O . LEU C 1 221 ? -40.570 -22.061 -3.312 1.00 42.70 221 LEU B O 1
ATOM 6139 N N . TYR C 1 222 ? -39.585 -23.021 -5.121 1.00 39.23 222 TYR B N 1
ATOM 6140 C CA . TYR C 1 222 ? -40.450 -24.178 -5.154 1.00 39.99 222 TYR B CA 1
ATOM 6141 C C . TYR C 1 222 ? -39.875 -25.317 -4.332 1.00 39.20 222 TYR B C 1
ATOM 6142 O O . TYR C 1 222 ? -38.789 -25.818 -4.607 1.00 45.63 222 TYR B O 1
ATOM 6151 N N . PHE C 1 223 ? -40.686 -25.761 -3.360 1.00 39.71 223 PHE B N 1
ATOM 6152 C CA . PHE C 1 223 ? -40.523 -27.022 -2.663 1.00 34.83 223 PHE B CA 1
ATOM 6153 C C . PHE C 1 223 ? -41.777 -27.848 -2.896 1.00 38.98 223 PHE B C 1
ATOM 6154 O O . PHE C 1 223 ? -42.865 -27.279 -3.037 1.00 48.67 223 PHE B O 1
ATOM 6162 N N . ALA C 1 224 ? -41.636 -29.173 -2.869 1.00 37.32 224 ALA B N 1
ATOM 6163 C CA . ALA C 1 224 ? -42.787 -30.055 -2.934 1.00 37.51 224 ALA B CA 1
ATOM 6164 C C . ALA C 1 224 ? -43.757 -29.733 -1.795 1.00 47.22 224 ALA B C 1
ATOM 6165 O O . ALA C 1 224 ? -43.373 -29.783 -0.630 1.00 47.15 224 ALA B O 1
ATOM 6167 N N . PRO C 1 225 ? -45.045 -29.407 -2.070 1.00 50.77 225 PRO B N 1
ATOM 6168 C CA . PRO C 1 225 ? -46.029 -29.210 -1.004 1.00 47.57 225 PRO B CA 1
ATOM 6169 C C . PRO C 1 225 ? -46.201 -30.461 -0.151 1.00 44.90 225 PRO B C 1
ATOM 6170 O O . PRO C 1 225 ? -46.089 -31.566 -0.654 1.00 46.99 225 PRO B O 1
ATOM 6174 N N A SER C 1 226 ? -46.486 -30.276 1.140 0.50 45.64 226 SER B N 1
ATOM 6175 N N B SER C 1 226 ? -46.500 -30.272 1.143 0.50 44.09 226 SER B N 1
ATOM 6176 C CA A SER C 1 226 ? -46.692 -31.392 2.053 0.50 44.15 226 SER B CA 1
ATOM 6177 C CA B SER C 1 226 ? -46.727 -31.372 2.078 0.50 41.84 226 SER B CA 1
ATOM 6178 C C A SER C 1 226 ? -47.918 -32.223 1.668 0.50 45.51 226 SER B C 1
ATOM 6179 C C B SER C 1 226 ? -47.929 -32.225 1.673 0.50 43.94 226 SER B C 1
ATOM 6180 O O A SER C 1 226 ? -47.995 -33.398 2.025 0.50 41.89 226 SER B O 1
ATOM 6181 O O B SER C 1 226 ? -48.004 -33.408 2.013 0.50 40.13 226 SER B O 1
ATOM 6186 N N . SER C 1 227 ? -48.875 -31.604 0.961 1.00 51.09 227 SER B N 1
ATOM 6187 C CA . SER C 1 227 ? -50.065 -32.290 0.466 1.00 54.27 227 SER B CA 1
ATOM 6188 C C . SER C 1 227 ? -49.722 -33.443 -0.483 1.00 53.76 227 SER B C 1
ATOM 6189 O O . SER C 1 227 ? -50.567 -34.304 -0.693 1.00 53.34 227 SER B O 1
ATOM 6192 N N . LEU C 1 228 ? -48.482 -33.503 -1.006 1.00 55.05 228 LEU B N 1
ATOM 6193 C CA . LEU C 1 228 ? -48.047 -34.597 -1.866 1.00 51.08 228 LEU B CA 1
ATOM 6194 C C . LEU C 1 228 ? -47.683 -35.836 -1.061 1.00 46.81 228 LEU B C 1
ATOM 6195 O O . LEU C 1 228 ? -47.423 -36.880 -1.643 1.00 45.87 228 LEU B O 1
ATOM 6200 N N . PHE C 1 229 ? -47.654 -35.730 0.272 1.00 45.86 229 PHE B N 1
ATOM 6201 C CA . PHE C 1 229 ? -47.137 -36.793 1.121 1.00 42.70 229 PHE B CA 1
ATOM 6202 C C . PHE C 1 229 ? -48.198 -37.287 2.099 1.00 42.44 229 PHE B C 1
ATOM 6203 O O . PHE C 1 229 ? -49.086 -36.541 2.495 1.00 50.13 229 PHE B O 1
ATOM 6211 N N . ASP C 1 230 ? -48.033 -38.540 2.519 1.00 41.14 230 ASP B N 1
ATOM 6212 C CA . ASP C 1 230 ? -48.821 -39.141 3.576 1.00 48.92 230 ASP B CA 1
ATOM 6213 C C . ASP C 1 230 ? -48.051 -38.948 4.877 1.00 47.80 230 ASP B C 1
ATOM 6214 O O . ASP C 1 230 ? -47.138 -39.716 5.160 1.00 45.36 230 ASP B O 1
ATOM 6219 N N . LEU C 1 231 ? -48.493 -37.992 5.703 1.00 53.40 231 LEU B N 1
ATOM 6220 C CA . LEU C 1 231 ? -47.705 -37.484 6.817 1.00 53.14 231 LEU B CA 1
ATOM 6221 C C . LEU C 1 231 ? -48.052 -38.229 8.103 1.00 51.70 231 LEU B C 1
ATOM 6222 O O . LEU C 1 231 ? -48.621 -37.652 9.028 1.00 54.62 231 LEU B O 1
ATOM 6227 N N . ASN C 1 232 ? -47.703 -39.516 8.139 1.00 55.11 232 ASN B N 1
ATOM 6228 C CA . ASN C 1 232 ? -47.943 -40.339 9.307 1.00 57.77 232 ASN B CA 1
ATOM 6229 C C . ASN C 1 232 ? -46.964 -41.504 9.257 1.00 55.37 232 ASN B C 1
ATOM 6230 O O . ASN C 1 232 ? -46.451 -41.829 8.188 1.00 56.22 232 ASN B O 1
ATOM 6235 N N . PHE C 1 233 ? -46.717 -42.119 10.422 1.00 61.36 233 PHE B N 1
ATOM 6236 C CA . PHE C 1 233 ? -45.672 -43.115 10.602 1.00 70.74 233 PHE B CA 1
ATOM 6237 C C . PHE C 1 233 ? -45.977 -44.374 9.789 1.00 75.64 233 PHE B C 1
ATOM 6238 O O . PHE C 1 233 ? -45.053 -45.028 9.304 1.00 82.09 233 PHE B O 1
ATOM 6246 N N . GLN C 1 234 ? -47.267 -44.725 9.672 1.00 80.57 234 GLN B N 1
ATOM 6247 C CA . GLN C 1 234 ? -47.653 -45.941 8.977 1.00 77.22 234 GLN B CA 1
ATOM 6248 C C . GLN C 1 234 ? -47.257 -45.831 7.506 1.00 71.49 234 GLN B C 1
ATOM 6249 O O . GLN C 1 234 ? -46.787 -46.805 6.910 1.00 60.12 234 GLN B O 1
ATOM 6255 N N . ALA C 1 235 ? -47.416 -44.626 6.936 1.00 70.54 235 ALA B N 1
ATOM 6256 C CA . ALA C 1 235 ? -47.107 -44.392 5.535 1.00 70.58 235 ALA B CA 1
ATOM 6257 C C . ALA C 1 235 ? -45.623 -44.060 5.351 1.00 72.33 235 ALA B C 1
ATOM 6258 O O . ALA C 1 235 ? -45.168 -43.938 4.217 1.00 70.82 235 ALA B O 1
ATOM 6260 N N . GLY C 1 236 ? -44.881 -43.912 6.460 1.00 71.90 236 GLY B N 1
ATOM 6261 C CA . GLY C 1 236 ? -43.452 -43.629 6.423 1.00 64.03 236 GLY B CA 1
ATOM 6262 C C . GLY C 1 236 ? -43.137 -42.212 5.933 1.00 53.97 236 GLY B C 1
ATOM 6263 O O . GLY C 1 236 ? -42.016 -41.933 5.527 1.00 61.46 236 GLY B O 1
ATOM 6264 N N . PHE C 1 237 ? -44.120 -41.315 6.021 1.00 47.32 237 PHE B N 1
ATOM 6265 C CA . PHE C 1 237 ? -44.026 -39.946 5.539 1.00 46.81 237 PHE B CA 1
ATOM 6266 C C . PHE C 1 237 ? -43.614 -39.930 4.065 1.00 47.88 237 PHE B C 1
ATOM 6267 O O . PHE C 1 237 ? -42.942 -39.004 3.627 1.00 39.97 237 PHE B O 1
ATOM 6275 N N . LEU C 1 238 ? -44.090 -40.921 3.298 1.00 47.17 238 LEU B N 1
ATOM 6276 C CA . LEU C 1 238 ? -43.755 -41.051 1.887 1.00 47.61 238 LEU B CA 1
ATOM 6277 C C . LEU C 1 238 ? -44.761 -40.316 1.007 1.00 51.35 238 LEU B C 1
ATOM 6278 O O . LEU C 1 238 ? -45.913 -40.106 1.379 1.00 52.48 238 LEU B O 1
ATOM 6283 N N A MET C 1 239 ? -44.299 -39.942 -0.185 0.50 50.35 239 MET B N 1
ATOM 6284 N N B MET C 1 239 ? -44.297 -39.928 -0.186 0.50 48.42 239 MET B N 1
ATOM 6285 C CA A MET C 1 239 ? -45.135 -39.282 -1.175 0.50 51.32 239 MET B CA 1
ATOM 6286 C CA B MET C 1 239 ? -45.145 -39.263 -1.163 0.50 48.45 239 MET B CA 1
ATOM 6287 C C A MET C 1 239 ? -46.342 -40.165 -1.481 0.50 45.53 239 MET B C 1
ATOM 6288 C C B MET C 1 239 ? -46.346 -40.157 -1.473 0.50 43.70 239 MET B C 1
ATOM 6289 O O A MET C 1 239 ? -46.207 -41.399 -1.518 0.50 40.08 239 MET B O 1
ATOM 6290 O O B MET C 1 239 ? -46.221 -41.390 -1.498 0.50 38.40 239 MET B O 1
ATOM 6299 N N . LYS C 1 240 ? -47.498 -39.542 -1.736 1.00 48.70 240 LYS B N 1
ATOM 6300 C CA . LYS C 1 240 ? -48.711 -40.300 -2.048 1.00 55.23 240 LYS B CA 1
ATOM 6301 C C . LYS C 1 240 ? -48.502 -41.060 -3.359 1.00 59.23 240 LYS B C 1
ATOM 6302 O O . LYS C 1 240 ? -47.848 -40.543 -4.268 1.00 50.47 240 LYS B O 1
ATOM 6308 N N . LYS C 1 241 ? -49.020 -42.298 -3.438 1.00 63.35 241 LYS B N 1
ATOM 6309 C CA . LYS C 1 241 ? -48.854 -43.144 -4.616 1.00 69.29 241 LYS B CA 1
ATOM 6310 C C . LYS C 1 241 ? -49.365 -42.432 -5.864 1.00 65.02 241 LYS B C 1
ATOM 6311 O O . LYS C 1 241 ? -48.713 -42.487 -6.906 1.00 62.36 241 LYS B O 1
ATOM 6317 N N . GLU C 1 242 ? -50.526 -41.763 -5.790 1.00 65.26 242 GLU B N 1
ATOM 6318 C CA . GLU C 1 242 ? -51.052 -41.155 -7.007 1.00 65.61 242 GLU B CA 1
ATOM 6319 C C . GLU C 1 242 ? -50.116 -40.033 -7.463 1.00 61.12 242 GLU B C 1
ATOM 6320 O O . GLU C 1 242 ? -50.010 -39.765 -8.656 1.00 61.70 242 GLU B O 1
ATOM 6326 N N . VAL C 1 243 ? -49.420 -39.392 -6.519 1.00 52.66 243 VAL B N 1
ATOM 6327 C CA . VAL C 1 243 ? -48.402 -38.404 -6.848 1.00 54.93 243 VAL B CA 1
ATOM 6328 C C . VAL C 1 243 ? -47.187 -39.089 -7.475 1.00 49.42 243 VAL B C 1
ATOM 6329 O O . VAL C 1 243 ? -46.655 -38.586 -8.456 1.00 42.00 243 VAL B O 1
ATOM 6333 N N . GLN C 1 244 ? -46.761 -40.225 -6.911 1.00 46.32 244 GLN B N 1
ATOM 6334 C CA . GLN C 1 244 ? -45.627 -40.976 -7.427 1.00 48.60 244 GLN B CA 1
ATOM 6335 C C . GLN C 1 244 ? -45.900 -41.395 -8.871 1.00 54.99 244 GLN B C 1
ATOM 6336 O O . GLN C 1 244 ? -45.013 -41.334 -9.718 1.00 47.76 244 GLN B O 1
ATOM 6342 N N . ASP C 1 245 ? -47.139 -41.831 -9.138 1.00 60.53 245 ASP B N 1
ATOM 6343 C CA . ASP C 1 245 ? -47.535 -42.322 -10.449 1.00 55.92 245 ASP B CA 1
ATOM 6344 C C . ASP C 1 245 ? -47.483 -41.167 -11.437 1.00 46.66 245 ASP B C 1
ATOM 6345 O O . ASP C 1 245 ? -46.885 -41.291 -12.498 1.00 51.40 245 ASP B O 1
ATOM 6350 N N . GLU C 1 246 ? -48.080 -40.037 -11.051 1.00 42.22 246 GLU B N 1
ATOM 6351 C CA . GLU C 1 246 ? -48.093 -38.831 -11.858 1.00 45.08 246 GLU B CA 1
ATOM 6352 C C . GLU C 1 246 ? -46.671 -38.357 -12.152 1.00 47.79 246 GLU B C 1
ATOM 6353 O O . GLU C 1 246 ? -46.409 -37.884 -13.249 1.00 45.48 246 GLU B O 1
ATOM 6359 N N . GLU C 1 247 ? -45.756 -38.449 -11.179 1.00 46.90 247 GLU B N 1
ATOM 6360 C CA . GLU C 1 247 ? -44.446 -37.828 -11.334 1.00 46.39 247 GLU B CA 1
ATOM 6361 C C . GLU C 1 247 ? -43.559 -38.679 -12.242 1.00 38.94 247 GLU B C 1
ATOM 6362 O O . GLU C 1 247 ? -42.656 -38.145 -12.870 1.00 39.70 247 GLU B O 1
ATOM 6368 N N . LYS C 1 248 ? -43.855 -39.968 -12.393 1.00 39.62 248 LYS B N 1
ATOM 6369 C CA . LYS C 1 248 ? -43.139 -40.829 -13.327 1.00 43.48 248 LYS B CA 1
ATOM 6370 C C . LYS C 1 248 ? -43.226 -40.316 -14.773 1.00 42.48 248 LYS B C 1
ATOM 6371 O O . LYS C 1 248 ? -42.392 -40.692 -15.595 1.00 37.44 248 LYS B O 1
ATOM 6377 N N . ASN C 1 249 ? -44.191 -39.443 -15.077 1.00 37.68 249 ASN B N 1
ATOM 6378 C CA . ASN C 1 249 ? -44.312 -38.871 -16.414 1.00 34.61 249 ASN B CA 1
ATOM 6379 C C . ASN C 1 249 ? -43.694 -37.478 -16.490 1.00 34.24 249 ASN B C 1
ATOM 6380 O O . ASN C 1 249 ? -43.802 -36.800 -17.508 1.00 27.86 249 ASN B O 1
ATOM 6385 N N . LYS C 1 250 ? -43.061 -37.011 -15.404 1.00 29.87 250 LYS B N 1
ATOM 6386 C CA . LYS C 1 250 ? -42.405 -35.719 -15.415 1.00 33.00 250 LYS B CA 1
ATOM 6387 C C . LYS C 1 250 ? -40.913 -35.983 -15.577 1.00 30.46 250 LYS B C 1
ATOM 6388 O O . LYS C 1 250 ? -40.359 -36.946 -15.026 1.00 29.97 250 LYS B O 1
ATOM 6394 N N . LYS C 1 251 ? -40.281 -35.128 -16.380 1.00 31.86 251 LYS B N 1
ATOM 6395 C CA . LYS C 1 251 ? -38.894 -35.337 -16.757 1.00 32.72 251 LYS B CA 1
ATOM 6396 C C . LYS C 1 251 ? -37.986 -35.035 -15.564 1.00 33.60 251 LYS B C 1
ATOM 6397 O O . LYS C 1 251 ? -37.019 -35.736 -15.327 1.00 31.67 251 LYS B O 1
ATOM 6403 N N . PHE C 1 252 ? -38.322 -33.950 -14.854 1.00 38.94 252 PHE B N 1
ATOM 6404 C CA . PHE C 1 252 ? -37.535 -33.460 -13.739 1.00 36.58 252 PHE B CA 1
ATOM 6405 C C . PHE C 1 252 ? -38.117 -33.963 -12.424 1.00 40.20 252 PHE B C 1
ATOM 6406 O O . PHE C 1 252 ? -39.333 -34.033 -12.266 1.00 36.46 252 PHE B O 1
ATOM 6414 N N . GLY C 1 253 ? -37.239 -34.218 -11.443 1.00 39.81 253 GLY B N 1
ATOM 6415 C CA . GLY C 1 253 ? -37.708 -34.407 -10.078 1.00 34.83 253 GLY B CA 1
ATOM 6416 C C . GLY C 1 253 ? -38.369 -33.147 -9.549 1.00 30.99 253 GLY B C 1
ATOM 6417 O O . GLY C 1 253 ? -38.287 -32.114 -10.192 1.00 33.04 253 GLY B O 1
ATOM 6418 N N . LEU C 1 254 ? -39.019 -33.240 -8.374 1.00 35.66 254 LEU B N 1
ATOM 6419 C CA . LEU C 1 254 ? -39.743 -32.107 -7.819 1.00 36.24 254 LEU B CA 1
ATOM 6420 C C . LEU C 1 254 ? -38.824 -30.995 -7.322 1.00 31.14 254 LEU B C 1
ATOM 6421 O O . LEU C 1 254 ? -39.166 -29.822 -7.417 1.00 33.81 254 LEU B O 1
ATOM 6426 N N . SER C 1 255 ? -37.678 -31.390 -6.769 1.00 33.53 255 SER B N 1
ATOM 6427 C CA . SER C 1 255 ? -36.757 -30.444 -6.159 1.00 32.18 255 SER B CA 1
ATOM 6428 C C . SER C 1 255 ? -35.408 -31.124 -5.961 1.00 29.04 255 SER B C 1
ATOM 6429 O O . SER C 1 255 ? -35.234 -32.293 -6.272 1.00 30.69 255 SER B O 1
ATOM 6432 N N . VAL C 1 256 ? -34.467 -30.423 -5.310 1.00 31.14 256 VAL B N 1
ATOM 6433 C CA . VAL C 1 256 ? -33.167 -31.023 -5.063 1.00 28.39 256 VAL B CA 1
ATOM 6434 C C . VAL C 1 256 ? -33.305 -32.280 -4.221 1.00 28.06 256 VAL B C 1
ATOM 6435 O O . VAL C 1 256 ? -32.741 -33.309 -4.564 1.00 27.72 256 VAL B O 1
ATOM 6439 N N . GLY C 1 257 ? -34.005 -32.201 -3.067 1.00 27.92 257 GLY B N 1
ATOM 6440 C CA . GLY C 1 257 ? -34.108 -33.363 -2.200 1.00 26.63 257 GLY B CA 1
ATOM 6441 C C . GLY C 1 257 ? -35.081 -34.405 -2.746 1.00 26.37 257 GLY B C 1
ATOM 6442 O O . GLY C 1 257 ? -34.912 -35.610 -2.519 1.00 28.21 257 GLY B O 1
ATOM 6443 N N . HIS C 1 258 ? -36.097 -33.931 -3.467 1.00 29.72 258 HIS B N 1
ATOM 6444 C CA . HIS C 1 258 ? -37.079 -34.829 -4.071 1.00 31.44 258 HIS B CA 1
ATOM 6445 C C . HIS C 1 258 ? -36.763 -34.970 -5.567 1.00 36.30 258 HIS B C 1
ATOM 6446 O O . HIS C 1 258 ? -37.623 -34.747 -6.406 1.00 36.59 258 HIS B O 1
ATOM 6453 N N . HIS C 1 259 ? -35.511 -35.325 -5.874 1.00 37.55 259 HIS B N 1
ATOM 6454 C CA . HIS C 1 259 ? -35.048 -35.459 -7.253 1.00 35.41 259 HIS B CA 1
ATOM 6455 C C . HIS C 1 259 ? -35.581 -36.749 -7.880 1.00 35.28 259 HIS B C 1
ATOM 6456 O O . HIS C 1 259 ? -35.619 -36.855 -9.121 1.00 37.84 259 HIS B O 1
ATOM 6463 N N . LEU C 1 260 ? -35.913 -37.737 -7.027 1.00 36.86 260 LEU B N 1
ATOM 6464 C CA . LEU C 1 260 ? -36.551 -38.995 -7.408 1.00 37.50 260 LEU B CA 1
ATOM 6465 C C . LEU C 1 260 ? -35.687 -39.804 -8.372 1.00 39.41 260 LEU B C 1
ATOM 6466 O O . LEU C 1 260 ? -36.196 -40.672 -9.070 1.00 37.65 260 LEU B O 1
ATOM 6471 N N . GLY C 1 261 ? -34.363 -39.578 -8.370 1.00 36.04 261 GLY B N 1
ATOM 6472 C CA . GLY C 1 261 ? -33.453 -40.317 -9.235 1.00 31.98 261 GLY B CA 1
ATOM 6473 C C . GLY C 1 261 ? -33.463 -39.786 -10.670 1.00 31.12 261 GLY B C 1
ATOM 6474 O O . GLY C 1 261 ? -32.872 -40.392 -11.577 1.00 31.52 261 GLY B O 1
ATOM 6475 N N . LYS C 1 262 ? -34.029 -38.594 -10.859 1.00 30.58 262 LYS B N 1
ATOM 6476 C CA . LYS C 1 262 ? -34.078 -37.968 -12.167 1.00 36.03 262 LYS B CA 1
ATOM 6477 C C . LYS C 1 262 ? -33.297 -36.666 -12.124 1.00 34.63 262 LYS B C 1
ATOM 6478 O O . LYS C 1 262 ? -32.697 -36.319 -11.119 1.00 37.60 262 LYS B O 1
ATOM 6484 N N . SER C 1 263 ? -33.317 -35.971 -13.257 1.00 33.20 263 SER B N 1
ATOM 6485 C CA . SER C 1 263 ? -32.805 -34.622 -13.403 1.00 36.45 263 SER B CA 1
ATOM 6486 C C . SER C 1 263 ? -33.433 -33.677 -12.386 1.00 41.50 263 SER B C 1
ATOM 6487 O O . SER C 1 263 ? -34.652 -33.602 -12.243 1.00 34.85 263 SER B O 1
ATOM 6490 N N . ILE C 1 264 ? -32.562 -32.929 -11.697 1.00 35.45 264 ILE B N 1
ATOM 6491 C CA . ILE C 1 264 ? -33.001 -31.877 -10.807 1.00 34.45 264 ILE B CA 1
ATOM 6492 C C . ILE C 1 264 ? -33.423 -30.683 -11.651 1.00 35.63 264 ILE B C 1
ATOM 6493 O O . ILE C 1 264 ? -32.646 -30.226 -12.490 1.00 36.54 264 ILE B O 1
ATOM 6498 N N . PRO C 1 265 ? -34.619 -30.091 -11.408 1.00 34.42 265 PRO B N 1
ATOM 6499 C CA . PRO C 1 265 ? -35.035 -28.890 -12.121 1.00 37.14 265 PRO B CA 1
ATOM 6500 C C . PRO C 1 265 ? -33.963 -27.832 -11.910 1.00 40.43 265 PRO B C 1
ATOM 6501 O O . PRO C 1 265 ? -33.457 -27.683 -10.802 1.00 40.32 265 PRO B O 1
ATOM 6505 N N . THR C 1 266 ? -33.618 -27.095 -12.960 1.00 41.14 266 THR B N 1
ATOM 6506 C CA . THR C 1 266 ? -32.427 -26.261 -12.884 1.00 41.00 266 THR B CA 1
ATOM 6507 C C . THR C 1 266 ? -32.680 -25.113 -11.905 1.00 42.27 266 THR B C 1
ATOM 6508 O O . THR C 1 266 ? -33.764 -24.530 -11.852 1.00 35.08 266 THR B O 1
ATOM 6512 N N . ASP C 1 267 ? -31.670 -24.844 -11.063 1.00 37.16 267 ASP B N 1
ATOM 6513 C CA . ASP C 1 267 ? -31.709 -23.737 -10.126 1.00 33.89 267 ASP B CA 1
ATOM 6514 C C . ASP C 1 267 ? -32.945 -23.810 -9.219 1.00 30.90 267 ASP B C 1
ATOM 6515 O O . ASP C 1 267 ? -33.525 -22.785 -8.878 1.00 34.60 267 ASP B O 1
ATOM 6520 N N . ASN C 1 268 ? -33.311 -25.014 -8.785 1.00 29.65 268 ASN B N 1
ATOM 6521 C CA . ASN C 1 268 ? -34.446 -25.229 -7.902 1.00 34.32 268 ASN B CA 1
ATOM 6522 C C . ASN C 1 268 ? -34.311 -24.439 -6.593 1.00 36.21 268 ASN B C 1
ATOM 6523 O O . ASN C 1 268 ? -35.305 -23.939 -6.073 1.00 33.00 268 ASN B O 1
ATOM 6528 N N . GLN C 1 269 ? -33.089 -24.310 -6.056 1.00 34.86 269 GLN B N 1
ATOM 6529 C CA . GLN C 1 269 ? -32.896 -23.626 -4.778 1.00 32.65 269 GLN B CA 1
ATOM 6530 C C . GLN C 1 269 ? -32.360 -22.214 -4.970 1.00 31.70 269 GLN B C 1
ATOM 6531 O O . GLN C 1 269 ? -32.064 -21.528 -3.996 1.00 34.69 269 GLN B O 1
ATOM 6537 N N . ILE C 1 270 ? -32.288 -21.742 -6.221 1.00 32.02 270 ILE B N 1
ATOM 6538 C CA . ILE C 1 270 ? -31.689 -20.452 -6.531 1.00 29.35 270 ILE B CA 1
ATOM 6539 C C . ILE C 1 270 ? -32.694 -19.528 -7.234 1.00 35.26 270 ILE B C 1
ATOM 6540 O O . ILE C 1 270 ? -32.669 -18.307 -7.030 1.00 37.42 270 ILE B O 1
ATOM 6545 N N . LYS C 1 271 ? -33.568 -20.103 -8.074 1.00 39.91 271 LYS B N 1
ATOM 6546 C CA . LYS C 1 271 ? -34.547 -19.331 -8.827 1.00 38.42 271 LYS B CA 1
ATOM 6547 C C . LYS C 1 271 ? -35.942 -19.928 -8.659 1.00 31.67 271 LYS B C 1
ATOM 6548 O O . LYS C 1 271 ? -36.114 -21.139 -8.665 1.00 33.41 271 LYS B O 1
ATOM 6554 N N . ALA C 1 272 ? -36.918 -19.033 -8.504 1.00 37.47 272 ALA B N 1
ATOM 6555 C CA . ALA C 1 272 ? -38.320 -19.394 -8.484 1.00 45.35 272 ALA B CA 1
ATOM 6556 C C . ALA C 1 272 ? -38.733 -19.826 -9.891 1.00 47.17 272 ALA B C 1
ATOM 6557 O O . ALA C 1 272 ? -38.104 -19.411 -10.859 1.00 48.40 272 ALA B O 1
ATOM 6559 N N . ARG C 1 273 ? -39.755 -20.681 -9.976 1.00 45.94 273 ARG B N 1
ATOM 6560 C CA . ARG C 1 273 ? -40.446 -20.940 -11.228 1.00 44.64 273 ARG B CA 1
ATOM 6561 C C . ARG C 1 273 ? -41.010 -19.630 -11.785 1.00 44.42 273 ARG B C 1
ATOM 6562 O O . ARG C 1 273 ? -40.775 -19.433 -12.990 1.00 52.73 273 ARG B O 1
ATOM 6570 N N . GLY D 1 3 ? 0.430 -50.630 14.151 1.00 69.33 3 GLY C N 1
ATOM 6571 C CA . GLY D 1 3 ? -0.757 -50.095 14.857 1.00 66.32 3 GLY C CA 1
ATOM 6572 C C . GLY D 1 3 ? -1.080 -48.674 14.391 1.00 62.64 3 GLY C C 1
ATOM 6573 O O . GLY D 1 3 ? -0.210 -47.804 14.404 1.00 63.61 3 GLY C O 1
ATOM 6574 N N . ARG D 1 4 ? -2.316 -48.473 13.915 1.00 51.13 4 ARG C N 1
ATOM 6575 C CA . ARG D 1 4 ? -2.740 -47.186 13.398 1.00 44.18 4 ARG C CA 1
ATOM 6576 C C . ARG D 1 4 ? -3.351 -46.345 14.524 1.00 37.08 4 ARG C C 1
ATOM 6577 O O . ARG D 1 4 ? -3.592 -46.834 15.627 1.00 35.34 4 ARG C O 1
ATOM 6585 N N . ARG D 1 5 ? -3.597 -45.071 14.215 1.00 32.47 5 ARG C N 1
ATOM 6586 C CA . ARG D 1 5 ? -4.088 -44.094 15.179 1.00 33.05 5 ARG C CA 1
ATOM 6587 C C . ARG D 1 5 ? -5.464 -43.588 14.756 1.00 29.26 5 ARG C C 1
ATOM 6588 O O . ARG D 1 5 ? -5.684 -43.267 13.587 1.00 27.58 5 ARG C O 1
ATOM 6596 N N . ALA D 1 6 ? -6.383 -43.531 15.729 1.00 27.14 6 ALA C N 1
ATOM 6597 C CA . ALA D 1 6 ? -7.726 -43.044 15.487 1.00 29.73 6 ALA C CA 1
ATOM 6598 C C . ALA D 1 6 ? -7.999 -41.836 16.389 1.00 27.24 6 ALA C C 1
ATOM 6599 O O . ALA D 1 6 ? -7.514 -41.792 17.523 1.00 26.80 6 ALA C O 1
ATOM 6601 N N . LEU D 1 7 ? -8.731 -40.862 15.823 1.00 27.35 7 LEU C N 1
ATOM 6602 C CA . LEU D 1 7 ? -9.328 -39.764 16.570 1.00 26.54 7 LEU C CA 1
ATOM 6603 C C . LEU D 1 7 ? -10.852 -39.888 16.474 1.00 25.70 7 LEU C C 1
ATOM 6604 O O . LEU D 1 7 ? -11.402 -39.987 15.365 1.00 24.38 7 LEU C O 1
ATOM 6609 N N . ILE D 1 8 ? -11.513 -39.915 17.640 1.00 23.16 8 ILE C N 1
ATOM 6610 C CA . ILE D 1 8 ? -12.965 -39.855 17.675 1.00 24.44 8 ILE C CA 1
ATOM 6611 C C . ILE D 1 8 ? -13.395 -38.483 18.187 1.00 24.21 8 ILE C C 1
ATOM 6612 O O . ILE D 1 8 ? -13.096 -38.110 19.319 1.00 24.72 8 ILE C O 1
ATOM 6617 N N . VAL D 1 9 ? -14.136 -37.775 17.345 1.00 23.08 9 VAL C N 1
ATOM 6618 C CA . VAL D 1 9 ? -14.704 -36.488 17.696 1.00 23.00 9 VAL C CA 1
ATOM 6619 C C . VAL D 1 9 ? -16.186 -36.689 17.997 1.00 24.88 9 VAL C C 1
ATOM 6620 O O . VAL D 1 9 ? -16.951 -37.047 17.099 1.00 23.19 9 VAL C O 1
ATOM 6624 N N . LEU D 1 10 ? -16.570 -36.486 19.269 1.00 23.13 10 LEU C N 1
ATOM 6625 C CA . LEU D 1 10 ? -17.958 -36.638 19.723 1.00 21.67 10 LEU C CA 1
ATOM 6626 C C . LEU D 1 10 ? -18.596 -35.267 19.972 1.00 21.54 10 LEU C C 1
ATOM 6627 O O . LEU D 1 10 ? -17.980 -34.391 20.583 1.00 19.43 10 LEU C O 1
ATOM 6632 N N . ALA D 1 11 ? -19.837 -35.078 19.487 1.00 23.74 11 ALA C N 1
ATOM 6633 C CA . ALA D 1 11 ? -20.587 -33.846 19.694 1.00 23.80 11 ALA C CA 1
ATOM 6634 C C . ALA D 1 11 ? -21.951 -34.148 20.336 1.00 25.78 11 ALA C C 1
ATOM 6635 O O . ALA D 1 11 ? -22.991 -34.028 19.687 1.00 25.04 11 ALA C O 1
ATOM 6637 N N . HIS D 1 12 ? -21.939 -34.479 21.630 1.00 25.75 12 HIS C N 1
ATOM 6638 C CA . HIS D 1 12 ? -23.163 -34.684 22.390 1.00 25.10 12 HIS C CA 1
ATOM 6639 C C . HIS D 1 12 ? -22.893 -34.398 23.870 1.00 26.35 12 HIS C C 1
ATOM 6640 O O . HIS D 1 12 ? -21.885 -34.851 24.397 1.00 27.69 12 HIS C O 1
ATOM 6647 N N . SER D 1 13 ? -23.802 -33.640 24.496 1.00 28.48 13 SER C N 1
ATOM 6648 C CA . SER D 1 13 ? -23.647 -33.159 25.869 1.00 30.45 13 SER C CA 1
ATOM 6649 C C . SER D 1 13 ? -23.820 -34.261 26.920 1.00 31.30 13 SER C C 1
ATOM 6650 O O . SER D 1 13 ? -23.292 -34.133 28.026 1.00 30.74 13 SER C O 1
ATOM 6653 N N . GLU D 1 14 ? -24.555 -35.335 26.605 1.00 29.26 14 GLU C N 1
ATOM 6654 C CA . GLU D 1 14 ? -24.941 -36.309 27.619 1.00 29.22 14 GLU C CA 1
ATOM 6655 C C . GLU D 1 14 ? -24.135 -37.599 27.556 1.00 28.69 14 GLU C C 1
ATOM 6656 O O . GLU D 1 14 ? -24.105 -38.279 26.543 1.00 29.35 14 GLU C O 1
ATOM 6662 N N . ARG D 1 15 ? -23.546 -37.967 28.696 1.00 25.42 15 ARG C N 1
ATOM 6663 C CA . ARG D 1 15 ? -22.822 -39.220 28.827 1.00 30.97 15 ARG C CA 1
ATOM 6664 C C . ARG D 1 15 ? -23.793 -40.402 28.809 1.00 30.48 15 ARG C C 1
ATOM 6665 O O . ARG D 1 15 ? -23.368 -41.521 28.588 1.00 32.29 15 ARG C O 1
ATOM 6673 N N . THR D 1 16 ? -25.080 -40.130 29.033 1.00 30.97 16 THR C N 1
ATOM 6674 C CA . THR D 1 16 ? -26.117 -41.152 29.039 1.00 33.77 16 THR C CA 1
ATOM 6675 C C . THR D 1 16 ? -26.667 -41.415 27.640 1.00 35.56 16 THR C C 1
ATOM 6676 O O . THR D 1 16 ? -27.546 -42.257 27.490 1.00 34.89 16 THR C O 1
ATOM 6680 N N . SER D 1 17 ? -26.173 -40.683 26.639 1.00 33.58 17 SER C N 1
ATOM 6681 C CA . SER D 1 17 ? -26.724 -40.720 25.290 1.00 32.89 17 SER C CA 1
ATOM 6682 C C . SER D 1 17 ? -26.302 -41.973 24.541 1.00 32.02 17 SER C C 1
ATOM 6683 O O . SER D 1 17 ? -25.312 -42.616 24.874 1.00 31.17 17 SER C O 1
ATOM 6686 N N . PHE D 1 18 ? -27.068 -42.284 23.486 1.00 33.17 18 PHE C N 1
ATOM 6687 C CA . PHE D 1 18 ? -26.677 -43.346 22.581 1.00 32.71 18 PHE C CA 1
ATOM 6688 C C . PHE D 1 18 ? -25.390 -42.931 21.858 1.00 27.11 18 PHE C C 1
ATOM 6689 O O . PHE D 1 18 ? -24.535 -43.765 21.614 1.00 30.42 18 PHE C O 1
ATOM 6697 N N . ASN D 1 19 ? -25.283 -41.640 21.527 1.00 28.13 19 ASN C N 1
ATOM 6698 C CA . ASN D 1 19 ? -24.091 -41.107 20.891 1.00 27.21 19 ASN C CA 1
ATOM 6699 C C . ASN D 1 19 ? -22.860 -41.435 21.726 1.00 29.58 19 ASN C C 1
ATOM 6700 O O . ASN D 1 19 ? -21.847 -41.870 21.196 1.00 29.40 19 ASN C O 1
ATOM 6705 N N . TYR D 1 20 ? -22.932 -41.218 23.046 1.00 30.11 20 TYR C N 1
ATOM 6706 C CA . TYR D 1 20 ? -21.801 -41.498 23.912 1.00 29.18 20 TYR C CA 1
ATOM 6707 C C . TYR D 1 20 ? -21.516 -42.994 23.898 1.00 30.61 20 TYR C C 1
ATOM 6708 O O . TYR D 1 20 ? -20.361 -43.404 23.901 1.00 29.93 20 TYR C O 1
ATOM 6717 N N . ALA D 1 21 ? -22.567 -43.822 23.882 1.00 31.44 21 ALA C N 1
ATOM 6718 C CA . ALA D 1 21 ? -22.368 -45.266 23.869 1.00 31.47 21 ALA C CA 1
ATOM 6719 C C . ALA D 1 21 ? -21.638 -45.688 22.589 1.00 30.04 21 ALA C C 1
ATOM 6720 O O . ALA D 1 21 ? -20.781 -46.556 22.638 1.00 29.46 21 ALA C O 1
ATOM 6722 N N . MET D 1 22 ? -21.969 -45.050 21.464 1.00 31.77 22 MET C N 1
ATOM 6723 C CA . MET D 1 22 ? -21.338 -45.351 20.182 1.00 32.11 22 MET C CA 1
ATOM 6724 C C . MET D 1 22 ? -19.869 -44.932 20.201 1.00 31.26 22 MET C C 1
ATOM 6725 O O . MET D 1 22 ? -19.035 -45.605 19.602 1.00 32.60 22 MET C O 1
ATOM 6730 N N . LYS D 1 23 ? -19.551 -43.824 20.881 1.00 30.74 23 LYS C N 1
ATOM 6731 C CA . LYS D 1 23 ? -18.176 -43.382 21.026 1.00 28.55 23 LYS C CA 1
ATOM 6732 C C . LYS D 1 23 ? -17.405 -44.423 21.822 1.00 28.99 23 LYS C C 1
ATOM 6733 O O . LYS D 1 23 ? -16.299 -44.798 21.462 1.00 30.45 23 LYS C O 1
ATOM 6739 N N . GLU D 1 24 ? -17.991 -44.869 22.950 1.00 30.56 24 GLU C N 1
ATOM 6740 C CA . GLU D 1 24 ? -17.358 -45.857 23.801 1.00 28.84 24 GLU C CA 1
ATOM 6741 C C . GLU D 1 24 ? -17.165 -47.171 23.049 1.00 28.67 24 GLU C C 1
ATOM 6742 O O . GLU D 1 24 ? -16.122 -47.800 23.168 1.00 28.65 24 GLU C O 1
ATOM 6748 N N . ALA D 1 25 ? -18.174 -47.586 22.275 1.00 31.26 25 ALA C N 1
ATOM 6749 C CA . ALA D 1 25 ? -18.095 -48.826 21.520 1.00 31.94 25 ALA C CA 1
ATOM 6750 C C . ALA D 1 25 ? -16.966 -48.735 20.484 1.00 31.70 25 ALA C C 1
ATOM 6751 O O . ALA D 1 25 ? -16.163 -49.652 20.360 1.00 34.58 25 ALA C O 1
ATOM 6753 N N . ALA D 1 26 ? -16.899 -47.610 19.764 1.00 30.94 26 ALA C N 1
ATOM 6754 C CA . ALA D 1 26 ? -15.846 -47.392 18.774 1.00 31.88 26 ALA C CA 1
ATOM 6755 C C . ALA D 1 26 ? -14.470 -47.485 19.412 1.00 31.19 26 ALA C C 1
ATOM 6756 O O . ALA D 1 26 ? -13.571 -48.118 18.867 1.00 34.65 26 ALA C O 1
ATOM 6758 N N . ALA D 1 27 ? -14.297 -46.822 20.561 1.00 35.48 27 ALA C N 1
ATOM 6759 C CA . ALA D 1 27 ? -13.011 -46.792 21.229 1.00 34.98 27 ALA C CA 1
ATOM 6760 C C . ALA D 1 27 ? -12.591 -48.204 21.628 1.00 36.40 27 ALA C C 1
ATOM 6761 O O . ALA D 1 27 ? -11.448 -48.582 21.420 1.00 31.87 27 ALA C O 1
ATOM 6763 N N . ALA D 1 28 ? -13.535 -48.977 22.179 1.00 35.54 28 ALA C N 1
ATOM 6764 C CA . ALA D 1 28 ? -13.264 -50.317 22.674 1.00 34.73 28 ALA C CA 1
ATOM 6765 C C . ALA D 1 28 ? -12.876 -51.243 21.520 1.00 34.03 28 ALA C C 1
ATOM 6766 O O . ALA D 1 28 ? -11.916 -51.987 21.631 1.00 36.42 28 ALA C O 1
ATOM 6768 N N . ALA D 1 29 ? -13.620 -51.175 20.408 1.00 37.07 29 ALA C N 1
ATOM 6769 C CA . ALA D 1 29 ? -13.379 -52.040 19.264 1.00 37.09 29 ALA C CA 1
ATOM 6770 C C . ALA D 1 29 ? -12.027 -51.724 18.615 1.00 40.42 29 ALA C C 1
ATOM 6771 O O . ALA D 1 29 ? -11.304 -52.633 18.220 1.00 41.53 29 ALA C O 1
ATOM 6773 N N . LEU D 1 30 ? -11.687 -50.437 18.506 1.00 34.39 30 LEU C N 1
ATOM 6774 C CA . LEU D 1 30 ? -10.452 -50.031 17.850 1.00 37.13 30 LEU C CA 1
ATOM 6775 C C . LEU D 1 30 ? -9.250 -50.408 18.713 1.00 35.62 30 LEU C C 1
ATOM 6776 O O . LEU D 1 30 ? -8.239 -50.893 18.206 1.00 37.71 30 LEU C O 1
ATOM 6781 N N . LYS D 1 31 ? -9.357 -50.183 20.030 1.00 35.66 31 LYS C N 1
ATOM 6782 C CA . LYS D 1 31 ? -8.281 -50.547 20.946 1.00 36.83 31 LYS C CA 1
ATOM 6783 C C . LYS D 1 31 ? -8.047 -52.060 20.962 1.00 39.34 31 LYS C C 1
ATOM 6784 O O . LYS D 1 31 ? -6.903 -52.497 21.016 1.00 40.04 31 LYS C O 1
ATOM 6790 N N . LYS D 1 32 ? -9.131 -52.841 20.899 1.00 43.71 32 LYS C N 1
ATOM 6791 C CA . LYS D 1 32 ? -9.044 -54.294 20.885 1.00 49.62 32 LYS C CA 1
ATOM 6792 C C . LYS D 1 32 ? -8.226 -54.773 19.684 1.00 47.71 32 LYS C C 1
ATOM 6793 O O . LYS D 1 32 ? -7.522 -55.770 19.785 1.00 54.41 32 LYS C O 1
ATOM 6799 N N . LYS D 1 33 ? -8.289 -54.038 18.566 1.00 45.21 33 LYS C N 1
ATOM 6800 C CA . LYS D 1 33 ? -7.536 -54.375 17.367 1.00 45.52 33 LYS C CA 1
ATOM 6801 C C . LYS D 1 33 ? -6.187 -53.661 17.327 1.00 43.17 33 LYS C C 1
ATOM 6802 O O . LYS D 1 33 ? -5.545 -53.638 16.279 1.00 46.89 33 LYS C O 1
ATOM 6808 N N . GLY D 1 34 ? -5.756 -53.073 18.447 1.00 39.42 34 GLY C N 1
ATOM 6809 C CA . GLY D 1 34 ? -4.418 -52.513 18.566 1.00 37.65 34 GLY C CA 1
ATOM 6810 C C . GLY D 1 34 ? -4.274 -51.086 18.026 1.00 40.11 34 GLY C C 1
ATOM 6811 O O . GLY D 1 34 ? -3.144 -50.616 17.844 1.00 41.51 34 GLY C O 1
ATOM 6812 N N . TRP D 1 35 ? -5.398 -50.382 17.769 1.00 37.57 35 TRP C N 1
ATOM 6813 C CA . TRP D 1 35 ? -5.315 -48.964 17.455 1.00 33.63 35 TRP C CA 1
ATOM 6814 C C . TRP D 1 35 ? -4.973 -48.178 18.714 1.00 32.07 35 TRP C C 1
ATOM 6815 O O . TRP D 1 35 ? -5.399 -48.547 19.808 1.00 34.73 35 TRP C O 1
ATOM 6826 N N . GLU D 1 36 ? -4.244 -47.078 18.526 1.00 33.07 36 GLU C N 1
ATOM 6827 C CA . GLU D 1 36 ? -4.194 -45.993 19.500 1.00 35.81 36 GLU C CA 1
ATOM 6828 C C . GLU D 1 36 ? -5.389 -45.070 19.240 1.00 33.67 36 GLU C C 1
ATOM 6829 O O . GLU D 1 36 ? -5.571 -44.613 18.113 1.00 35.78 36 GLU C O 1
ATOM 6835 N N . VAL D 1 37 ? -6.193 -44.801 20.273 1.00 32.48 37 VAL C N 1
ATOM 6836 C CA . VAL D 1 37 ? -7.419 -44.021 20.153 1.00 33.66 37 VAL C CA 1
ATOM 6837 C C . VAL D 1 37 ? -7.333 -42.776 21.033 1.00 33.03 37 VAL C C 1
ATOM 6838 O O . VAL D 1 37 ? -7.140 -42.887 22.244 1.00 32.48 37 VAL C O 1
ATOM 6842 N N . VAL D 1 38 ? -7.505 -41.610 20.399 1.00 33.71 38 VAL C N 1
ATOM 6843 C CA . VAL D 1 38 ? -7.576 -40.321 21.065 1.00 31.27 38 VAL C CA 1
ATOM 6844 C C . VAL D 1 38 ? -8.982 -39.759 20.849 1.00 31.20 38 VAL C C 1
ATOM 6845 O O . VAL D 1 38 ? -9.629 -40.070 19.848 1.00 27.43 38 VAL C O 1
ATOM 6849 N N . GLU D 1 39 ? -9.465 -38.944 21.795 1.00 30.29 39 GLU C N 1
ATOM 6850 C CA . GLU D 1 39 ? -10.809 -38.399 21.748 1.00 29.16 39 GLU C CA 1
ATOM 6851 C C . GLU D 1 39 ? -10.787 -36.872 21.783 1.00 26.46 39 GLU C C 1
ATOM 6852 O O . GLU D 1 39 ? -9.907 -36.243 22.382 1.00 28.18 39 GLU C O 1
ATOM 6858 N N . SER D 1 40 ? -11.787 -36.291 21.111 1.00 22.69 40 SER C N 1
ATOM 6859 C CA . SER D 1 40 ? -12.186 -34.918 21.316 1.00 23.10 40 SER C CA 1
ATOM 6860 C C . SER D 1 40 ? -13.686 -34.931 21.611 1.00 23.79 40 SER C C 1
ATOM 6861 O O . SER D 1 40 ? -14.537 -34.871 20.707 1.00 22.03 40 SER C O 1
ATOM 6864 N N . ASP D 1 41 ? -13.991 -35.051 22.911 1.00 24.59 41 ASP C N 1
ATOM 6865 C CA . ASP D 1 41 ? -15.361 -34.932 23.400 1.00 25.67 41 ASP C CA 1
ATOM 6866 C C . ASP D 1 41 ? -15.634 -33.445 23.572 1.00 22.68 41 ASP C C 1
ATOM 6867 O O . ASP D 1 41 ? -15.313 -32.874 24.611 1.00 22.52 41 ASP C O 1
ATOM 6872 N N . LEU D 1 42 ? -16.213 -32.824 22.534 1.00 20.96 42 LEU C N 1
ATOM 6873 C CA . LEU D 1 42 ? -16.261 -31.378 22.437 1.00 21.27 42 LEU C CA 1
ATOM 6874 C C . LEU D 1 42 ? -17.020 -30.763 23.620 1.00 22.13 42 LEU C C 1
ATOM 6875 O O . LEU D 1 42 ? -16.593 -29.739 24.148 1.00 20.93 42 LEU C O 1
ATOM 6880 N N . TYR D 1 43 ? -18.139 -31.358 24.020 1.00 22.00 43 TYR C N 1
ATOM 6881 C CA . TYR D 1 43 ? -18.865 -30.825 25.169 1.00 22.21 43 TYR C CA 1
ATOM 6882 C C . TYR D 1 43 ? -18.053 -30.995 26.451 1.00 22.45 43 TYR C C 1
ATOM 6883 O O . TYR D 1 43 ? -18.022 -30.079 27.277 1.00 23.50 43 TYR C O 1
ATOM 6892 N N . ALA D 1 44 ? -17.422 -32.157 26.648 1.00 21.72 44 ALA C N 1
ATOM 6893 C CA . ALA D 1 44 ? -16.673 -32.374 27.876 1.00 23.30 44 ALA C CA 1
ATOM 6894 C C . ALA D 1 44 ? -15.456 -31.456 27.941 1.00 25.31 44 ALA C C 1
ATOM 6895 O O . ALA D 1 44 ? -15.035 -31.068 29.027 1.00 26.11 44 ALA C O 1
ATOM 6897 N N . MET D 1 45 ? -14.917 -31.065 26.779 1.00 21.91 45 MET C N 1
ATOM 6898 C CA . MET D 1 45 ? -13.801 -30.136 26.689 1.00 23.75 45 MET C CA 1
ATOM 6899 C C . MET D 1 45 ? -14.251 -28.687 26.862 1.00 23.77 45 MET C C 1
ATOM 6900 O O . MET D 1 45 ? -13.411 -27.794 26.908 1.00 25.02 45 MET C O 1
ATOM 6905 N N . ASN D 1 46 ? -15.567 -28.426 26.845 1.00 22.98 46 ASN C N 1
ATOM 6906 C CA . ASN D 1 46 ? -16.068 -27.054 26.786 1.00 24.84 46 ASN C CA 1
ATOM 6907 C C . ASN D 1 46 ? -15.453 -26.345 25.589 1.00 24.81 46 ASN C C 1
ATOM 6908 O O . ASN D 1 46 ? -15.049 -25.190 25.662 1.00 22.34 46 ASN C O 1
ATOM 6913 N N . PHE D 1 47 ? -15.388 -27.062 24.447 1.00 23.47 47 PHE C N 1
ATOM 6914 C CA . PHE D 1 47 ? -14.690 -26.561 23.285 1.00 22.60 47 PHE C CA 1
ATOM 6915 C C . PHE D 1 47 ? -15.322 -25.248 22.836 1.00 22.72 47 PHE C C 1
ATOM 6916 O O . PHE D 1 47 ? -16.553 -25.176 22.755 1.00 24.78 47 PHE C O 1
ATOM 6924 N N . ASN D 1 48 ? -14.487 -24.240 22.557 1.00 21.93 48 ASN C N 1
ATOM 6925 C CA . ASN D 1 48 ? -14.918 -22.943 22.059 1.00 23.54 48 ASN C CA 1
ATOM 6926 C C . ASN D 1 48 ? -15.152 -23.044 20.561 1.00 25.78 48 ASN C C 1
ATOM 6927 O O . ASN D 1 48 ? -14.191 -23.199 19.822 1.00 24.63 48 ASN C O 1
ATOM 6932 N N . PRO D 1 49 ? -16.400 -22.944 20.052 1.00 25.57 49 PRO C N 1
ATOM 6933 C CA . PRO D 1 49 ? -16.657 -23.196 18.636 1.00 24.85 49 PRO C CA 1
ATOM 6934 C C . PRO D 1 49 ? -16.750 -21.955 17.763 1.00 24.30 49 PRO C C 1
ATOM 6935 O O . PRO D 1 49 ? -17.112 -22.047 16.587 1.00 28.62 49 PRO C O 1
ATOM 6939 N N . ILE D 1 50 ? -16.409 -20.791 18.307 1.00 21.12 50 ILE C N 1
ATOM 6940 C CA . ILE D 1 50 ? -16.612 -19.555 17.568 1.00 25.50 50 ILE C CA 1
ATOM 6941 C C . ILE D 1 50 ? -15.272 -18.998 17.077 1.00 25.97 50 ILE C C 1
ATOM 6942 O O . ILE D 1 50 ? -14.441 -18.592 17.893 1.00 25.95 50 ILE C O 1
ATOM 6947 N N . ILE D 1 51 ? -15.105 -18.892 15.753 1.00 23.30 51 ILE C N 1
ATOM 6948 C CA . ILE D 1 51 ? -13.944 -18.232 15.172 1.00 24.32 51 ILE C CA 1
ATOM 6949 C C . ILE D 1 51 ? -13.931 -16.751 15.535 1.00 27.52 51 ILE C C 1
ATOM 6950 O O . ILE D 1 51 ? -14.965 -16.091 15.520 1.00 26.64 51 ILE C O 1
ATOM 6955 N N . SER D 1 52 ? -12.726 -16.231 15.818 1.00 27.13 52 SER C N 1
ATOM 6956 C CA . SER D 1 52 ? -12.556 -14.822 16.109 1.00 30.85 52 SER C CA 1
ATOM 6957 C C . SER D 1 52 ? -11.076 -14.469 16.032 1.00 34.47 52 SER C C 1
ATOM 6958 O O . SER D 1 52 ? -10.228 -15.351 15.960 1.00 30.37 52 SER C O 1
ATOM 6961 N N . ARG D 1 53 ? -10.774 -13.172 16.158 1.00 34.93 53 ARG C N 1
ATOM 6962 C CA . ARG D 1 53 ? -9.400 -12.710 16.220 1.00 37.76 53 ARG C CA 1
ATOM 6963 C C . ARG D 1 53 ? -8.616 -13.337 17.367 1.00 33.87 53 ARG C C 1
ATOM 6964 O O . ARG D 1 53 ? -7.399 -13.395 17.284 1.00 33.22 53 ARG C O 1
ATOM 6972 N N . LYS D 1 54 ? -9.295 -13.797 18.423 1.00 33.79 54 LYS C N 1
ATOM 6973 C CA . LYS D 1 54 ? -8.599 -14.376 19.555 1.00 35.18 54 LYS C CA 1
ATOM 6974 C C . LYS D 1 54 ? -7.949 -15.716 19.204 1.00 31.71 54 LYS C C 1
ATOM 6975 O O . LYS D 1 54 ? -7.174 -16.244 20.001 1.00 30.74 54 LYS C O 1
ATOM 6981 N N . ASP D 1 55 ? -8.275 -16.274 18.019 1.00 29.13 55 ASP C N 1
ATOM 6982 C CA . ASP D 1 55 ? -7.649 -17.505 17.576 1.00 26.51 55 ASP C CA 1
ATOM 6983 C C . ASP D 1 55 ? -6.188 -17.288 17.158 1.00 26.03 55 ASP C C 1
ATOM 6984 O O . ASP D 1 55 ? -5.448 -18.247 16.970 1.00 25.18 55 ASP C O 1
ATOM 6989 N N . ILE D 1 56 ? -5.814 -16.030 16.951 1.00 27.33 56 ILE C N 1
ATOM 6990 C CA . ILE D 1 56 ? -4.475 -15.626 16.546 1.00 28.42 56 ILE C CA 1
ATOM 6991 C C . ILE D 1 56 ? -3.871 -14.854 17.719 1.00 33.85 56 ILE C C 1
ATOM 6992 O O . ILE D 1 56 ? -4.429 -13.832 18.128 1.00 33.63 56 ILE C O 1
ATOM 6997 N N . THR D 1 57 ? -2.768 -15.363 18.271 1.00 29.64 57 THR C N 1
ATOM 6998 C CA . THR D 1 57 ? -2.172 -14.793 19.475 1.00 32.14 57 THR C CA 1
ATOM 6999 C C . THR D 1 57 ? -1.046 -13.825 19.128 1.00 33.53 57 THR C C 1
ATOM 7000 O O . THR D 1 57 ? -0.662 -13.036 19.988 1.00 42.50 57 THR C O 1
ATOM 7004 N N . GLY D 1 58 ? -0.520 -13.871 17.901 1.00 35.34 58 GLY C N 1
ATOM 7005 C CA . GLY D 1 58 ? 0.552 -12.989 17.465 1.00 40.14 58 GLY C CA 1
ATOM 7006 C C . GLY D 1 58 ? 0.028 -11.687 16.852 1.00 46.80 58 GLY C C 1
ATOM 7007 O O . GLY D 1 58 ? -1.173 -11.427 16.864 1.00 46.90 58 GLY C O 1
ATOM 7008 N N . LYS D 1 59 ? 0.952 -10.868 16.332 1.00 49.36 59 LYS C N 1
ATOM 7009 C CA . LYS D 1 59 ? 0.631 -9.603 15.683 1.00 50.05 59 LYS C CA 1
ATOM 7010 C C . LYS D 1 59 ? -0.081 -9.879 14.359 1.00 47.83 59 LYS C C 1
ATOM 7011 O O . LYS D 1 59 ? 0.410 -10.678 13.568 1.00 50.19 59 LYS C O 1
ATOM 7013 N N . LEU D 1 60 ? -1.225 -9.219 14.131 1.00 47.24 60 LEU C N 1
ATOM 7014 C CA . LEU D 1 60 ? -2.014 -9.387 12.918 1.00 44.45 60 LEU C CA 1
ATOM 7015 C C . LEU D 1 60 ? -1.347 -8.636 11.766 1.00 47.77 60 LEU C C 1
ATOM 7016 O O . LEU D 1 60 ? -0.729 -7.596 11.971 1.00 45.78 60 LEU C O 1
ATOM 7021 N N . LYS D 1 61 ? -1.470 -9.167 10.550 1.00 42.66 61 LYS C N 1
ATOM 7022 C CA . LYS D 1 61 ? -0.983 -8.480 9.366 1.00 53.79 61 LYS C CA 1
ATOM 7023 C C . LYS D 1 61 ? -1.752 -7.171 9.163 1.00 56.84 61 LYS C C 1
ATOM 7024 O O . LYS D 1 61 ? -1.138 -6.139 8.907 1.00 51.49 61 LYS C O 1
ATOM 7030 N N . ASP D 1 62 ? -3.089 -7.211 9.280 1.00 53.64 62 ASP C N 1
ATOM 7031 C CA . ASP D 1 62 ? -3.929 -6.052 8.993 1.00 54.44 62 ASP C CA 1
ATOM 7032 C C . ASP D 1 62 ? -5.089 -6.000 9.989 1.00 51.02 62 ASP C C 1
ATOM 7033 O O . ASP D 1 62 ? -6.205 -6.440 9.684 1.00 52.35 62 ASP C O 1
ATOM 7038 N N . PRO D 1 63 ? -4.867 -5.457 11.210 1.00 49.28 63 PRO C N 1
ATOM 7039 C CA . PRO D 1 63 ? -5.896 -5.451 12.252 1.00 50.75 63 PRO C CA 1
ATOM 7040 C C . PRO D 1 63 ? -7.083 -4.530 11.972 1.00 49.72 63 PRO C C 1
ATOM 7041 O O . PRO D 1 63 ? -8.117 -4.662 12.613 1.00 53.37 63 PRO C O 1
ATOM 7045 N N . ALA D 1 64 ? -6.922 -3.609 11.016 1.00 50.67 64 ALA C N 1
ATOM 7046 C CA . ALA D 1 64 ? -7.965 -2.666 10.636 1.00 54.28 64 ALA C CA 1
ATOM 7047 C C . ALA D 1 64 ? -8.994 -3.322 9.720 1.00 49.75 64 ALA C C 1
ATOM 7048 O O . ALA D 1 64 ? -10.142 -2.889 9.679 1.00 54.56 64 ALA C O 1
ATOM 7050 N N . ASN D 1 65 ? -8.550 -4.326 8.953 1.00 49.26 65 ASN C N 1
ATOM 7051 C CA . ASN D 1 65 ? -9.401 -5.085 8.048 1.00 49.95 65 ASN C CA 1
ATOM 7052 C C . ASN D 1 65 ? -9.109 -6.570 8.272 1.00 45.45 65 ASN C C 1
ATOM 7053 O O . ASN D 1 65 ? -8.416 -7.210 7.487 1.00 43.83 65 ASN C O 1
ATOM 7058 N N . PHE D 1 66 ? -9.632 -7.088 9.387 1.00 41.51 66 PHE C N 1
ATOM 7059 C CA . PHE D 1 66 ? -9.353 -8.441 9.840 1.00 40.85 66 PHE C CA 1
ATOM 7060 C C . PHE D 1 66 ? -10.023 -9.452 8.909 1.00 38.92 66 PHE C C 1
ATOM 7061 O O . PHE D 1 66 ? -11.243 -9.444 8.746 1.00 38.27 66 PHE C O 1
ATOM 7069 N N . GLN D 1 67 ? -9.196 -10.323 8.321 1.00 37.83 67 GLN C N 1
ATOM 7070 C CA . GLN D 1 67 ? -9.630 -11.377 7.420 1.00 35.61 67 GLN C CA 1
ATOM 7071 C C . GLN D 1 67 ? -9.227 -12.717 8.010 1.00 32.86 67 GLN C C 1
ATOM 7072 O O . GLN D 1 67 ? -8.046 -13.047 8.005 1.00 32.08 67 GLN C O 1
ATOM 7078 N N . TYR D 1 68 ? -10.203 -13.476 8.508 1.00 29.14 68 TYR C N 1
ATOM 7079 C CA . TYR D 1 68 ? -9.892 -14.678 9.264 1.00 29.57 68 TYR C CA 1
ATOM 7080 C C . TYR D 1 68 ? -9.060 -15.661 8.428 1.00 28.40 68 TYR C C 1
ATOM 7081 O O . TYR D 1 68 ? -8.100 -16.247 8.948 1.00 25.80 68 TYR C O 1
ATOM 7090 N N . PRO D 1 69 ? -9.425 -15.957 7.156 1.00 27.63 69 PRO C N 1
ATOM 7091 C CA . PRO D 1 69 ? -8.661 -16.915 6.363 1.00 28.07 69 PRO C CA 1
ATOM 7092 C C . PRO D 1 69 ? -7.176 -16.565 6.306 1.00 28.51 69 PRO C C 1
ATOM 7093 O O . PRO D 1 69 ? -6.339 -17.365 6.713 1.00 25.26 69 PRO C O 1
ATOM 7097 N N . ALA D 1 70 ? -6.856 -15.344 5.852 1.00 29.21 70 ALA C N 1
ATOM 7098 C CA . ALA D 1 70 ? -5.469 -14.931 5.669 1.00 33.90 70 ALA C CA 1
ATOM 7099 C C . ALA D 1 70 ? -4.742 -14.878 7.014 1.00 30.85 70 ALA C C 1
ATOM 7100 O O . ALA D 1 70 ? -3.598 -15.321 7.125 1.00 30.41 70 ALA C O 1
ATOM 7102 N N . GLU D 1 71 ? -5.413 -14.355 8.049 1.00 32.56 71 GLU C N 1
ATOM 7103 C CA . GLU D 1 71 ? -4.756 -14.138 9.330 1.00 31.31 71 GLU C CA 1
ATOM 7104 C C . GLU D 1 71 ? -4.495 -15.473 10.016 1.00 27.68 71 GLU C C 1
ATOM 7105 O O . GLU D 1 71 ? -3.470 -15.638 10.664 1.00 26.36 71 GLU C O 1
ATOM 7111 N N . SER D 1 72 ? -5.431 -16.417 9.917 1.00 27.14 72 SER C N 1
ATOM 7112 C CA . SER D 1 72 ? -5.277 -17.720 10.559 1.00 25.20 72 SER C CA 1
ATOM 7113 C C . SER D 1 72 ? -4.139 -18.493 9.897 1.00 26.30 72 SER C C 1
ATOM 7114 O O . SER D 1 72 ? -3.412 -19.197 10.579 1.00 25.81 72 SER C O 1
ATOM 7117 N N . VAL D 1 73 ? -4.029 -18.395 8.570 1.00 28.72 73 VAL C N 1
ATOM 7118 C CA . VAL D 1 73 ? -2.992 -19.093 7.829 1.00 29.32 73 VAL C CA 1
ATOM 7119 C C . VAL D 1 73 ? -1.626 -18.565 8.264 1.00 25.88 73 VAL C C 1
ATOM 7120 O O . VAL D 1 73 ? -0.729 -19.350 8.524 1.00 26.55 73 VAL C O 1
ATOM 7124 N N . LEU D 1 74 ? -1.501 -17.244 8.374 1.00 26.79 74 LEU C N 1
ATOM 7125 C CA . LEU D 1 74 ? -0.277 -16.622 8.874 1.00 30.62 74 LEU C CA 1
ATOM 7126 C C . LEU D 1 74 ? 0.059 -17.152 10.259 1.00 28.04 74 LEU C C 1
ATOM 7127 O O . LEU D 1 74 ? 1.207 -17.485 10.536 1.00 26.52 74 LEU C O 1
ATOM 7132 N N . ALA D 1 75 ? -0.945 -17.231 11.140 1.00 27.73 75 ALA C N 1
ATOM 7133 C CA . ALA D 1 75 ? -0.717 -17.702 12.495 1.00 26.03 75 ALA C CA 1
ATOM 7134 C C . ALA D 1 75 ? -0.257 -19.159 12.465 1.00 24.80 75 ALA C C 1
ATOM 7135 O O . ALA D 1 75 ? 0.610 -19.568 13.248 1.00 24.75 75 ALA C O 1
ATOM 7137 N N . TYR D 1 76 ? -0.869 -19.955 11.578 1.00 25.38 76 TYR C N 1
ATOM 7138 C CA . TYR D 1 76 ? -0.499 -21.356 11.453 1.00 24.14 76 TYR C CA 1
ATOM 7139 C C . TYR D 1 76 ? 0.978 -21.443 11.068 1.00 24.29 76 TYR C C 1
ATOM 7140 O O . TYR D 1 76 ? 1.735 -22.207 11.662 1.00 25.98 76 TYR C O 1
ATOM 7149 N N . LYS D 1 77 ? 1.378 -20.662 10.071 1.00 24.91 77 LYS C N 1
ATOM 7150 C CA . LYS D 1 77 ? 2.742 -20.720 9.539 1.00 29.77 77 LYS C CA 1
ATOM 7151 C C . LYS D 1 77 ? 3.778 -20.169 10.524 1.00 27.88 77 LYS C C 1
ATOM 7152 O O . LYS D 1 77 ? 4.894 -20.681 10.595 1.00 28.68 77 LYS C O 1
ATOM 7158 N N . GLU D 1 78 ? 3.399 -19.155 11.305 1.00 26.92 78 GLU C N 1
ATOM 7159 C CA . GLU D 1 78 ? 4.325 -18.485 12.216 1.00 28.48 78 GLU C CA 1
ATOM 7160 C C . GLU D 1 78 ? 4.337 -19.141 13.599 1.00 28.69 78 GLU C C 1
ATOM 7161 O O . GLU D 1 78 ? 5.349 -19.029 14.288 1.00 29.92 78 GLU C O 1
ATOM 7167 N N . GLY D 1 79 ? 3.337 -19.987 13.885 1.00 25.75 79 GLY C N 1
ATOM 7168 C CA . GLY D 1 79 ? 3.251 -20.694 15.145 1.00 24.64 79 GLY C CA 1
ATOM 7169 C C . GLY D 1 79 ? 2.518 -19.904 16.222 1.00 23.98 79 GLY C C 1
ATOM 7170 O O . GLY D 1 79 ? 2.777 -20.145 17.398 1.00 25.22 79 GLY C O 1
ATOM 7171 N N . HIS D 1 80 ? 1.555 -19.037 15.870 1.00 26.16 80 HIS C N 1
ATOM 7172 C CA . HIS D 1 80 ? 0.831 -18.289 16.903 1.00 28.37 80 HIS C CA 1
ATOM 7173 C C . HIS D 1 80 ? -0.690 -18.481 16.848 1.00 28.79 80 HIS C C 1
ATOM 7174 O O . HIS D 1 80 ? -1.444 -17.580 17.231 1.00 29.53 80 HIS C O 1
ATOM 7181 N N . LEU D 1 81 ? -1.144 -19.675 16.428 1.00 25.97 81 LEU C N 1
ATOM 7182 C CA . LEU D 1 81 ? -2.536 -20.064 16.642 1.00 24.38 81 LEU C CA 1
ATOM 7183 C C . LEU D 1 81 ? -2.780 -20.320 18.123 1.00 21.83 81 LEU C C 1
ATOM 7184 O O . LEU D 1 81 ? -1.865 -20.737 18.833 1.00 21.73 81 LEU C O 1
ATOM 7189 N N . SER D 1 82 ? -4.026 -20.093 18.567 1.00 23.13 82 SER C N 1
ATOM 7190 C CA . SER D 1 82 ? -4.408 -20.344 19.943 1.00 22.36 82 SER C CA 1
ATOM 7191 C C . SER D 1 82 ? -4.068 -21.781 20.320 1.00 22.35 82 SER C C 1
ATOM 7192 O O . SER D 1 82 ? -4.317 -22.706 19.543 1.00 21.21 82 SER C O 1
ATOM 7195 N N . PRO D 1 83 ? -3.456 -22.026 21.498 1.00 20.79 83 PRO C N 1
ATOM 7196 C CA . PRO D 1 83 ? -3.093 -23.382 21.914 1.00 23.20 83 PRO C CA 1
ATOM 7197 C C . PRO D 1 83 ? -4.192 -24.448 21.860 1.00 24.75 83 PRO C C 1
ATOM 7198 O O . PRO D 1 83 ? -3.897 -25.612 21.590 1.00 21.43 83 PRO C O 1
ATOM 7202 N N . ASP D 1 84 ? -5.456 -24.080 22.165 1.00 24.33 84 ASP C N 1
ATOM 7203 C CA . ASP D 1 84 ? -6.529 -25.066 22.076 1.00 23.26 84 ASP C CA 1
ATOM 7204 C C . ASP D 1 84 ? -6.687 -25.584 20.632 1.00 20.13 84 ASP C C 1
ATOM 7205 O O . ASP D 1 84 ? -6.967 -26.769 20.420 1.00 24.07 84 ASP C O 1
ATOM 7210 N N . ILE D 1 85 ? -6.557 -24.696 19.651 1.00 20.96 85 ILE C N 1
ATOM 7211 C CA . ILE D 1 85 ? -6.614 -25.091 18.241 1.00 22.06 85 ILE C CA 1
ATOM 7212 C C . ILE D 1 85 ? -5.424 -26.010 17.911 1.00 22.21 85 ILE C C 1
ATOM 7213 O O . ILE D 1 85 ? -5.581 -27.065 17.306 1.00 21.65 85 ILE C O 1
ATOM 7218 N N . VAL D 1 86 ? -4.230 -25.616 18.343 1.00 21.22 86 VAL C N 1
ATOM 7219 C CA . VAL D 1 86 ? -3.001 -26.355 18.064 1.00 21.08 86 VAL C CA 1
ATOM 7220 C C . VAL D 1 86 ? -3.117 -27.776 18.606 1.00 21.98 86 VAL C C 1
ATOM 7221 O O . VAL D 1 86 ? -2.746 -28.728 17.939 1.00 23.82 86 VAL C O 1
ATOM 7225 N N . ALA D 1 87 ? -3.689 -27.936 19.802 1.00 21.52 87 ALA C N 1
ATOM 7226 C CA . ALA D 1 87 ? -3.859 -29.254 20.380 1.00 23.05 87 ALA C CA 1
ATOM 7227 C C . ALA D 1 87 ? -4.731 -30.150 19.499 1.00 22.71 87 ALA C C 1
ATOM 7228 O O . ALA D 1 87 ? -4.440 -31.336 19.350 1.00 21.89 87 ALA C O 1
ATOM 7230 N N . GLU D 1 88 ? -5.799 -29.598 18.916 1.00 21.87 88 GLU C N 1
ATOM 7231 C CA . GLU D 1 88 ? -6.663 -30.372 18.038 1.00 21.84 88 GLU C CA 1
ATOM 7232 C C . GLU D 1 88 ? -5.923 -30.720 16.739 1.00 21.81 88 GLU C C 1
ATOM 7233 O O . GLU D 1 88 ? -6.062 -31.828 16.236 1.00 25.14 88 GLU C O 1
ATOM 7239 N N . GLN D 1 89 ? -5.208 -29.743 16.173 1.00 21.72 89 GLN C N 1
ATOM 7240 C CA . GLN D 1 89 ? -4.412 -29.962 14.966 1.00 21.14 89 GLN C CA 1
ATOM 7241 C C . GLN D 1 89 ? -3.419 -31.102 15.167 1.00 24.54 89 GLN C C 1
ATOM 7242 O O . GLN D 1 89 ? -3.226 -31.898 14.256 1.00 24.22 89 GLN C O 1
ATOM 7248 N N . LYS D 1 90 ? -2.823 -31.206 16.363 1.00 23.04 90 LYS C N 1
ATOM 7249 C CA . LYS D 1 90 ? -1.866 -32.262 16.638 1.00 26.51 90 LYS C CA 1
ATOM 7250 C C . LYS D 1 90 ? -2.547 -33.629 16.670 1.00 26.56 90 LYS C C 1
ATOM 7251 O O . LYS D 1 90 ? -1.993 -34.606 16.151 1.00 23.10 90 LYS C O 1
ATOM 7257 N N . LYS D 1 91 ? -3.757 -33.704 17.239 1.00 23.15 91 LYS C N 1
ATOM 7258 C CA . LYS D 1 91 ? -4.506 -34.951 17.206 1.00 24.47 91 LYS C CA 1
ATOM 7259 C C . LYS D 1 91 ? -4.764 -35.390 15.762 1.00 23.46 91 LYS C C 1
ATOM 7260 O O . LYS D 1 91 ? -4.612 -36.570 15.427 1.00 23.99 91 LYS C O 1
ATOM 7266 N N . LEU D 1 92 ? -5.186 -34.428 14.933 1.00 23.88 92 LEU C N 1
ATOM 7267 C CA . LEU D 1 92 ? -5.534 -34.685 13.542 1.00 25.46 92 LEU C CA 1
ATOM 7268 C C . LEU D 1 92 ? -4.298 -35.154 12.768 1.00 28.29 92 LEU C C 1
ATOM 7269 O O . LEU D 1 92 ? -4.370 -36.102 11.991 1.00 25.54 92 LEU C O 1
ATOM 7274 N N . GLU D 1 93 ? -3.183 -34.441 12.941 1.00 27.91 93 GLU C N 1
ATOM 7275 C CA . GLU D 1 93 ? -1.930 -34.786 12.285 1.00 28.97 93 GLU C CA 1
ATOM 7276 C C . GLU D 1 93 ? -1.561 -36.227 12.603 1.00 29.28 93 GLU C C 1
ATOM 7277 O O . GLU D 1 93 ? -1.098 -36.929 11.719 1.00 29.88 93 GLU C O 1
ATOM 7283 N N . ALA D 1 94 ? -1.758 -36.662 13.853 1.00 26.81 94 ALA C N 1
ATOM 7284 C CA . ALA D 1 94 ? -1.372 -38.003 14.272 1.00 30.23 94 ALA C CA 1
ATOM 7285 C C . ALA D 1 94 ? -2.301 -39.080 13.699 1.00 32.72 94 ALA C C 1
ATOM 7286 O O . ALA D 1 94 ? -1.870 -40.219 13.503 1.00 29.37 94 ALA C O 1
ATOM 7288 N N . ALA D 1 95 ? -3.580 -38.741 13.498 1.00 27.66 95 ALA C N 1
ATOM 7289 C CA . ALA D 1 95 ? -4.613 -39.736 13.239 1.00 27.92 95 ALA C CA 1
ATOM 7290 C C . ALA D 1 95 ? -4.574 -40.247 11.796 1.00 25.39 95 ALA C C 1
ATOM 7291 O O . ALA D 1 95 ? -4.444 -39.461 10.864 1.00 25.84 95 ALA C O 1
ATOM 7293 N N . ASP D 1 96 ? -4.748 -41.567 11.647 1.00 28.28 96 ASP C N 1
ATOM 7294 C CA . ASP D 1 96 ? -4.999 -42.211 10.360 1.00 25.63 96 ASP C CA 1
ATOM 7295 C C . ASP D 1 96 ? -6.491 -42.191 10.040 1.00 26.83 96 ASP C C 1
ATOM 7296 O O . ASP D 1 96 ? -6.893 -41.923 8.912 1.00 23.79 96 ASP C O 1
ATOM 7301 N N . LEU D 1 97 ? -7.314 -42.495 11.061 1.00 24.53 97 LEU C N 1
ATOM 7302 C CA . LEU D 1 97 ? -8.755 -42.541 10.938 1.00 24.70 97 LEU C CA 1
ATOM 7303 C C . LEU D 1 97 ? -9.374 -41.484 11.852 1.00 24.66 97 LEU C C 1
ATOM 7304 O O . LEU D 1 97 ? -8.976 -41.364 13.007 1.00 25.67 97 LEU C O 1
ATOM 7309 N N . VAL D 1 98 ? -10.359 -40.760 11.328 1.00 27.15 98 VAL C N 1
ATOM 7310 C CA . VAL D 1 98 ? -11.124 -39.816 12.118 1.00 24.30 98 VAL C CA 1
ATOM 7311 C C . VAL D 1 98 ? -12.605 -40.178 12.041 1.00 25.30 98 VAL C C 1
ATOM 7312 O O . VAL D 1 98 ? -13.180 -40.227 10.959 1.00 24.71 98 VAL C O 1
ATOM 7316 N N . ILE D 1 99 ? -13.189 -40.453 13.215 1.00 24.34 99 ILE C N 1
ATOM 7317 C CA . ILE D 1 99 ? -14.602 -40.745 13.352 1.00 24.74 99 ILE C CA 1
ATOM 7318 C C . ILE D 1 99 ? -15.272 -39.515 13.956 1.00 23.39 99 ILE C C 1
ATOM 7319 O O . ILE D 1 99 ? -14.852 -39.061 15.018 1.00 22.06 99 ILE C O 1
ATOM 7324 N N . PHE D 1 100 ? -16.339 -39.058 13.301 1.00 22.15 100 PHE C N 1
ATOM 7325 C CA . PHE D 1 100 ? -17.234 -38.036 13.832 1.00 24.94 100 PHE C CA 1
ATOM 7326 C C . PHE D 1 100 ? -18.543 -38.684 14.272 1.00 24.80 100 PHE C C 1
ATOM 7327 O O . PHE D 1 100 ? -19.312 -39.180 13.445 1.00 24.26 100 PHE C O 1
ATOM 7335 N N . GLN D 1 101 ? -18.784 -38.645 15.588 1.00 25.04 101 GLN C N 1
ATOM 7336 C CA . GLN D 1 101 ? -19.984 -39.191 16.195 1.00 25.50 101 GLN C CA 1
ATOM 7337 C C . GLN D 1 101 ? -20.874 -38.046 16.674 1.00 26.47 101 GLN C C 1
ATOM 7338 O O . GLN D 1 101 ? -20.475 -37.252 17.522 1.00 25.96 101 GLN C O 1
ATOM 7344 N N . PHE D 1 102 ? -22.074 -37.940 16.112 1.00 24.50 102 PHE C N 1
ATOM 7345 C CA . PHE D 1 102 ? -22.967 -36.851 16.452 1.00 23.37 102 PHE C CA 1
ATOM 7346 C C . PHE D 1 102 ? -24.416 -37.171 16.104 1.00 29.78 102 PHE C C 1
ATOM 7347 O O . PHE D 1 102 ? -24.699 -37.965 15.198 1.00 26.15 102 PHE C O 1
ATOM 7355 N N . PRO D 1 103 ? -25.368 -36.529 16.827 1.00 27.46 103 PRO C N 1
ATOM 7356 C CA . PRO D 1 103 ? -26.759 -36.502 16.395 1.00 26.80 103 PRO C CA 1
ATOM 7357 C C . PRO D 1 103 ? -26.929 -35.518 15.266 1.00 24.15 103 PRO C C 1
ATOM 7358 O O . PRO D 1 103 ? -26.399 -34.406 15.296 1.00 23.89 103 PRO C O 1
ATOM 7362 N N . LEU D 1 104 ? -27.704 -35.914 14.247 1.00 24.99 104 LEU C N 1
ATOM 7363 C CA . LEU D 1 104 ? -28.122 -34.959 13.243 1.00 22.51 104 LEU C CA 1
ATOM 7364 C C . LEU D 1 104 ? -28.950 -33.850 13.902 1.00 23.91 104 LEU C C 1
ATOM 7365 O O . LEU D 1 104 ? -29.902 -34.114 14.637 1.00 26.89 104 LEU C O 1
ATOM 7370 N N . GLN D 1 105 ? -28.579 -32.610 13.620 1.00 24.12 105 GLN C N 1
ATOM 7371 C CA . GLN D 1 105 ? -29.236 -31.431 14.153 1.00 26.76 105 GLN C CA 1
ATOM 7372 C C . GLN D 1 105 ? -29.473 -30.451 13.018 1.00 25.20 105 GLN C C 1
ATOM 7373 O O . GLN D 1 105 ? -28.548 -29.970 12.392 1.00 25.36 105 GLN C O 1
ATOM 7379 N N . TRP D 1 106 ? -30.754 -30.163 12.746 1.00 28.06 106 TRP C N 1
ATOM 7380 C CA . TRP D 1 106 ? -31.143 -29.248 11.691 1.00 27.25 106 TRP C CA 1
ATOM 7381 C C . TRP D 1 106 ? -30.384 -29.622 10.404 1.00 24.48 106 TRP C C 1
ATOM 7382 O O . TRP D 1 106 ? -29.786 -28.768 9.766 1.00 25.38 106 TRP C O 1
ATOM 7393 N N . PHE D 1 107 ? -30.455 -30.919 10.068 1.00 28.33 107 PHE C N 1
ATOM 7394 C CA . PHE D 1 107 ? -29.967 -31.466 8.803 1.00 30.13 107 PHE C CA 1
ATOM 7395 C C . PHE D 1 107 ? -28.462 -31.257 8.642 1.00 30.08 107 PHE C C 1
ATOM 7396 O O . PHE D 1 107 ? -27.956 -31.205 7.520 1.00 26.76 107 PHE C O 1
ATOM 7404 N N . GLY D 1 108 ? -27.739 -31.202 9.762 1.00 26.19 108 GLY C N 1
ATOM 7405 C CA . GLY D 1 108 ? -26.299 -31.058 9.702 1.00 28.85 108 GLY C CA 1
ATOM 7406 C C . GLY D 1 108 ? -25.618 -31.400 11.018 1.00 25.19 108 GLY C C 1
ATOM 7407 O O . GLY D 1 108 ? -26.184 -32.043 11.887 1.00 25.02 108 GLY C O 1
ATOM 7408 N N . VAL D 1 109 ? -24.370 -30.953 11.125 1.00 25.90 109 VAL C N 1
ATOM 7409 C CA . VAL D 1 109 ? -23.573 -31.216 12.301 1.00 24.80 109 VAL C CA 1
ATOM 7410 C C . VAL D 1 109 ? -24.004 -30.225 13.385 1.00 22.52 109 VAL C C 1
ATOM 7411 O O . VAL D 1 109 ? -24.364 -29.094 13.088 1.00 22.02 109 VAL C O 1
ATOM 7415 N N . PRO D 1 110 ? -23.919 -30.610 14.670 1.00 21.30 110 PRO C N 1
ATOM 7416 C CA . PRO D 1 110 ? -24.108 -29.668 15.765 1.00 22.44 110 PRO C CA 1
ATOM 7417 C C . PRO D 1 110 ? -23.201 -28.447 15.634 1.00 23.07 110 PRO C C 1
ATOM 7418 O O . PRO D 1 110 ? -22.083 -28.552 15.116 1.00 22.13 110 PRO C O 1
ATOM 7422 N N . ALA D 1 111 ? -23.675 -27.296 16.125 1.00 23.48 111 ALA C N 1
ATOM 7423 C CA . ALA D 1 111 ? -22.932 -26.064 16.041 1.00 22.41 111 ALA C CA 1
ATOM 7424 C C . ALA D 1 111 ? -21.527 -26.243 16.630 1.00 23.92 111 ALA C C 1
ATOM 7425 O O . ALA D 1 111 ? -20.576 -25.710 16.052 1.00 22.56 111 ALA C O 1
ATOM 7427 N N . ILE D 1 112 ? -21.399 -27.005 17.737 1.00 23.58 112 ILE C N 1
ATOM 7428 C CA . ILE D 1 112 ? -20.104 -27.138 18.402 1.00 22.82 112 ILE C CA 1
ATOM 7429 C C . ILE D 1 112 ? -19.110 -27.863 17.480 1.00 22.43 112 ILE C C 1
ATOM 7430 O O . ILE D 1 112 ? -17.924 -27.537 17.479 1.00 22.04 112 ILE C O 1
ATOM 7435 N N . LEU D 1 113 ? -19.609 -28.815 16.662 1.00 21.88 113 LEU C N 1
ATOM 7436 C CA . LEU D 1 113 ? -18.772 -29.526 15.705 1.00 20.31 113 LEU C CA 1
ATOM 7437 C C . LEU D 1 113 ? -18.497 -28.672 14.475 1.00 23.82 113 LEU C C 1
ATOM 7438 O O . LEU D 1 113 ? -17.369 -28.683 13.962 1.00 21.92 113 LEU C O 1
ATOM 7443 N N . LYS D 1 114 ? -19.497 -27.935 13.981 1.00 21.61 114 LYS C N 1
ATOM 7444 C CA . LYS D 1 114 ? -19.278 -26.997 12.892 1.00 23.18 114 LYS C CA 1
ATOM 7445 C C . LYS D 1 114 ? -18.153 -26.029 13.247 1.00 24.48 114 LYS C C 1
ATOM 7446 O O . LYS D 1 114 ? -17.296 -25.713 12.429 1.00 19.78 114 LYS C O 1
ATOM 7452 N N . GLY D 1 115 ? -18.167 -25.555 14.498 1.00 22.61 115 GLY C N 1
ATOM 7453 C CA . GLY D 1 115 ? -17.186 -24.581 14.941 1.00 22.32 115 GLY C CA 1
ATOM 7454 C C . GLY D 1 115 ? -15.804 -25.214 15.083 1.00 20.00 115 GLY C C 1
ATOM 7455 O O . GLY D 1 115 ? -14.798 -24.533 14.898 1.00 21.02 115 GLY C O 1
ATOM 7456 N N . TRP D 1 116 ? -15.758 -26.498 15.459 1.00 21.95 116 TRP C N 1
ATOM 7457 C CA . TRP D 1 116 ? -14.504 -27.243 15.482 1.00 20.76 116 TRP C CA 1
ATOM 7458 C C . TRP D 1 116 ? -13.879 -27.276 14.086 1.00 21.17 116 TRP C C 1
ATOM 7459 O O . TRP D 1 116 ? -12.708 -26.961 13.920 1.00 18.95 116 TRP C O 1
ATOM 7470 N N . PHE D 1 117 ? -14.679 -27.555 13.057 1.00 20.98 117 PHE C N 1
ATOM 7471 C CA . PHE D 1 117 ? -14.167 -27.483 11.701 1.00 19.57 117 PHE C CA 1
ATOM 7472 C C . PHE D 1 117 ? -13.646 -26.087 11.384 1.00 19.98 117 PHE C C 1
ATOM 7473 O O . PHE D 1 117 ? -12.582 -25.932 10.793 1.00 20.79 117 PHE C O 1
ATOM 7481 N N . GLU D 1 118 ? -14.420 -25.070 11.759 1.00 20.80 118 GLU C N 1
ATOM 7482 C CA . GLU D 1 118 ? -14.097 -23.700 11.432 1.00 20.01 118 GLU C CA 1
ATOM 7483 C C . GLU D 1 118 ? -12.787 -23.260 12.094 1.00 20.19 118 GLU C C 1
ATOM 7484 O O . GLU D 1 118 ? -11.989 -22.573 11.466 1.00 19.84 118 GLU C O 1
ATOM 7490 N N . ARG D 1 119 ? -12.581 -23.611 13.362 1.00 20.23 119 ARG C N 1
ATOM 7491 C CA . ARG D 1 119 ? -11.385 -23.157 14.063 1.00 21.35 119 ARG C CA 1
ATOM 7492 C C . ARG D 1 119 ? -10.175 -24.061 13.788 1.00 22.99 119 ARG C C 1
ATOM 7493 O O . ARG D 1 119 ? -9.031 -23.605 13.913 1.00 25.27 119 ARG C O 1
ATOM 7501 N N . VAL D 1 120 ? -10.406 -25.346 13.465 1.00 20.32 120 VAL C N 1
ATOM 7502 C CA . VAL D 1 120 ? -9.313 -26.315 13.436 1.00 20.82 120 VAL C CA 1
ATOM 7503 C C . VAL D 1 120 ? -8.816 -26.539 11.999 1.00 19.96 120 VAL C C 1
ATOM 7504 O O . VAL D 1 120 ? -7.610 -26.641 11.786 1.00 20.24 120 VAL C O 1
ATOM 7508 N N . PHE D 1 121 ? -9.729 -26.571 11.016 1.00 19.88 121 PHE C N 1
ATOM 7509 C CA . PHE D 1 121 ? -9.350 -26.778 9.624 1.00 21.21 121 PHE C CA 1
ATOM 7510 C C . PHE D 1 121 ? -8.902 -25.459 9.011 1.00 19.41 121 PHE C C 1
ATOM 7511 O O . PHE D 1 121 ? -9.571 -24.847 8.175 1.00 20.76 121 PHE C O 1
ATOM 7519 N N . ILE D 1 122 ? -7.713 -25.023 9.434 1.00 19.90 122 ILE C N 1
ATOM 7520 C CA . ILE D 1 122 ? -7.116 -23.800 8.965 1.00 21.14 122 ILE C CA 1
ATOM 7521 C C . ILE D 1 122 ? -6.451 -24.044 7.611 1.00 20.81 122 ILE C C 1
ATOM 7522 O O . ILE D 1 122 ? -5.923 -25.131 7.366 1.00 23.73 122 ILE C O 1
ATOM 7527 N N . GLY D 1 123 ? -6.485 -23.020 6.754 1.00 24.24 123 GLY C N 1
ATOM 7528 C CA . GLY D 1 123 ? -5.764 -23.033 5.492 1.00 23.56 123 GLY C CA 1
ATOM 7529 C C . GLY D 1 123 ? -4.305 -23.479 5.665 1.00 23.56 123 GLY C C 1
ATOM 7530 O O . GLY D 1 123 ? -3.671 -23.213 6.680 1.00 24.34 123 GLY C O 1
ATOM 7531 N N . GLU D 1 124 ? -3.795 -24.170 4.641 1.00 26.94 124 GLU C N 1
ATOM 7532 C CA . GLU D 1 124 ? -2.446 -24.720 4.578 1.00 27.68 124 GLU C CA 1
ATOM 7533 C C . GLU D 1 124 ? -2.352 -25.989 5.418 1.00 27.55 124 GLU C C 1
ATOM 7534 O O . GLU D 1 124 ? -1.874 -27.021 4.948 1.00 27.52 124 GLU C O 1
ATOM 7540 N N . PHE D 1 125 ? -2.830 -25.931 6.681 1.00 23.63 125 PHE C N 1
ATOM 7541 C CA . PHE D 1 125 ? -2.898 -27.117 7.505 1.00 21.29 125 PHE C CA 1
ATOM 7542 C C . PHE D 1 125 ? -3.868 -28.150 6.923 1.00 23.84 125 PHE C C 1
ATOM 7543 O O . PHE D 1 125 ? -3.513 -29.316 6.784 1.00 20.63 125 PHE C O 1
ATOM 7551 N N . ALA D 1 126 ? -5.114 -27.739 6.637 1.00 23.51 126 ALA C N 1
ATOM 7552 C CA . ALA D 1 126 ? -6.165 -28.689 6.290 1.00 21.94 126 ALA C CA 1
ATOM 7553 C C . ALA D 1 126 ? -6.549 -28.608 4.807 1.00 23.49 126 ALA C C 1
ATOM 7554 O O . ALA D 1 126 ? -7.151 -29.552 4.274 1.00 23.72 126 ALA C O 1
ATOM 7556 N N . TYR D 1 127 ? -6.286 -27.485 4.148 1.00 25.72 127 TYR C N 1
ATOM 7557 C CA . TYR D 1 127 ? -6.610 -27.380 2.731 1.00 28.26 127 TYR C CA 1
ATOM 7558 C C . TYR D 1 127 ? -5.725 -26.318 2.094 1.00 34.20 127 TYR C C 1
ATOM 7559 O O . TYR D 1 127 ? -5.217 -25.432 2.774 1.00 33.29 127 TYR C O 1
ATOM 7568 N N . THR D 1 128 ? -5.565 -26.407 0.773 1.00 35.77 128 THR C N 1
ATOM 7569 C CA . THR D 1 128 ? -5.162 -25.252 0.001 1.00 37.35 128 THR C CA 1
ATOM 7570 C C . THR D 1 128 ? -5.813 -25.330 -1.345 1.00 33.92 128 THR C C 1
ATOM 7571 O O . THR D 1 128 ? -6.157 -26.403 -1.876 1.00 31.08 128 THR C O 1
ATOM 7575 N N . TYR D 1 129 ? -5.954 -24.051 -1.791 1.00 45.41 129 TYR C N 1
ATOM 7576 C CA . TYR D 1 129 ? -6.428 -23.986 -3.130 1.00 57.25 129 TYR C CA 1
ATOM 7577 C C . TYR D 1 129 ? -5.608 -24.797 -4.124 1.00 62.14 129 TYR C C 1
ATOM 7578 O O . TYR D 1 129 ? -6.139 -25.422 -5.035 1.00 57.27 129 TYR C O 1
ATOM 7587 N N . ALA D 1 130 ? -4.245 -24.736 -4.120 1.00 61.95 130 ALA C N 1
ATOM 7588 C CA . ALA D 1 130 ? -3.351 -25.380 -5.053 1.00 65.29 130 ALA C CA 1
ATOM 7589 C C . ALA D 1 130 ? -3.500 -26.893 -5.036 1.00 54.66 130 ALA C C 1
ATOM 7590 O O . ALA D 1 130 ? -3.082 -27.537 -5.989 1.00 58.11 130 ALA C O 1
ATOM 7592 N N . ALA D 1 131 ? -4.080 -27.451 -3.959 1.00 49.46 131 ALA C N 1
ATOM 7593 C CA . ALA D 1 131 ? -4.283 -28.886 -3.864 1.00 48.49 131 ALA C CA 1
ATOM 7594 C C . ALA D 1 131 ? -5.626 -29.218 -3.197 1.00 47.15 131 ALA C C 1
ATOM 7595 O O . ALA D 1 131 ? -5.664 -29.764 -2.102 1.00 38.45 131 ALA C O 1
ATOM 7597 N N . MET D 1 132 ? -6.728 -28.928 -3.905 1.00 46.71 132 MET C N 1
ATOM 7598 C CA . MET D 1 132 ? -8.065 -29.206 -3.408 1.00 40.62 132 MET C CA 1
ATOM 7599 C C . MET D 1 132 ? -8.354 -30.710 -3.468 1.00 36.81 132 MET C C 1
ATOM 7600 O O . MET D 1 132 ? -7.761 -31.430 -4.240 1.00 33.30 132 MET C O 1
ATOM 7605 N N . TYR D 1 133 ? -9.275 -31.172 -2.614 1.00 31.96 133 TYR C N 1
ATOM 7606 C CA . TYR D 1 133 ? -9.951 -32.451 -2.760 1.00 26.63 133 TYR C CA 1
ATOM 7607 C C . TYR D 1 133 ? -8.943 -33.601 -2.727 1.00 27.90 133 TYR C C 1
ATOM 7608 O O . TYR D 1 133 ? -8.227 -33.722 -1.738 1.00 26.27 133 TYR C O 1
ATOM 7617 N N . ASP D 1 134 ? -8.858 -34.435 -3.789 1.00 27.39 134 ASP C N 1
ATOM 7618 C CA . ASP D 1 134 ? -8.072 -35.658 -3.714 1.00 28.34 134 ASP C CA 1
ATOM 7619 C C . ASP D 1 134 ? -6.563 -35.386 -3.594 1.00 23.92 134 ASP C C 1
ATOM 7620 O O . ASP D 1 134 ? -5.820 -36.288 -3.260 1.00 31.34 134 ASP C O 1
ATOM 7625 N N . LYS D 1 135 ? -6.130 -34.153 -3.793 1.00 26.94 135 LYS C N 1
ATOM 7626 C CA . LYS D 1 135 ? -4.732 -33.766 -3.605 1.00 32.31 135 LYS C CA 1
ATOM 7627 C C . LYS D 1 135 ? -4.510 -33.080 -2.257 1.00 31.78 135 LYS C C 1
ATOM 7628 O O . LYS D 1 135 ? -3.417 -32.595 -1.998 1.00 27.74 135 LYS C O 1
ATOM 7634 N N . GLY D 1 136 ? -5.504 -33.088 -1.363 1.00 26.66 136 GLY C N 1
ATOM 7635 C CA . GLY D 1 136 ? -5.425 -32.268 -0.163 1.00 24.28 136 GLY C CA 1
ATOM 7636 C C . GLY D 1 136 ? -4.556 -32.869 0.932 1.00 23.13 136 GLY C C 1
ATOM 7637 O O . GLY D 1 136 ? -4.190 -34.047 0.891 1.00 25.42 136 GLY C O 1
ATOM 7638 N N . PRO D 1 137 ? -4.240 -32.087 1.990 1.00 22.77 137 PRO C N 1
ATOM 7639 C CA . PRO D 1 137 ? -3.300 -32.547 3.024 1.00 23.77 137 PRO C CA 1
ATOM 7640 C C . PRO D 1 137 ? -3.652 -33.846 3.737 1.00 20.97 137 PRO C C 1
ATOM 7641 O O . PRO D 1 137 ? -2.759 -34.529 4.233 1.00 21.69 137 PRO C O 1
ATOM 7645 N N . PHE D 1 138 ? -4.954 -34.180 3.813 1.00 22.27 138 PHE C N 1
ATOM 7646 C CA . PHE D 1 138 ? -5.393 -35.342 4.574 1.00 23.76 138 PHE C CA 1
ATOM 7647 C C . PHE D 1 138 ? -5.629 -36.569 3.693 1.00 26.26 138 PHE C C 1
ATOM 7648 O O . PHE D 1 138 ? -6.263 -37.522 4.128 1.00 24.14 138 PHE C O 1
ATOM 7656 N N A ARG D 1 139 ? -5.086 -36.568 2.472 0.50 26.07 139 ARG C N 1
ATOM 7657 N N B ARG D 1 139 ? -5.085 -36.565 2.469 0.50 27.02 139 ARG C N 1
ATOM 7658 C CA A ARG D 1 139 ? -5.345 -37.637 1.515 0.50 24.40 139 ARG C CA 1
ATOM 7659 C CA B ARG D 1 139 ? -5.340 -37.629 1.506 0.50 25.83 139 ARG C CA 1
ATOM 7660 C C A ARG D 1 139 ? -4.857 -39.009 1.960 0.50 24.59 139 ARG C C 1
ATOM 7661 C C B ARG D 1 139 ? -4.844 -39.003 1.937 0.50 25.20 139 ARG C C 1
ATOM 7662 O O A ARG D 1 139 ? -5.318 -40.007 1.415 0.50 29.04 139 ARG C O 1
ATOM 7663 O O B ARG D 1 139 ? -5.280 -39.989 1.350 0.50 29.22 139 ARG C O 1
ATOM 7678 N N . SER D 1 140 ? -3.955 -39.082 2.935 1.00 24.43 140 SER C N 1
ATOM 7679 C CA . SER D 1 140 ? -3.521 -40.368 3.475 1.00 25.99 140 SER C CA 1
ATOM 7680 C C . SER D 1 140 ? -4.397 -40.816 4.650 1.00 26.07 140 SER C C 1
ATOM 7681 O O . SER D 1 140 ? -4.163 -41.887 5.220 1.00 27.19 140 SER C O 1
ATOM 7684 N N . LYS D 1 141 ? -5.402 -40.001 5.001 1.00 26.48 141 LYS C N 1
ATOM 7685 C CA . LYS D 1 141 ? -6.286 -40.311 6.117 1.00 24.97 141 LYS C CA 1
ATOM 7686 C C . LYS D 1 141 ? -7.670 -40.720 5.610 1.00 24.00 141 LYS C C 1
ATOM 7687 O O . LYS D 1 141 ? -8.051 -40.425 4.488 1.00 24.52 141 LYS C O 1
ATOM 7693 N N . LYS D 1 142 ? -8.435 -41.360 6.490 1.00 24.92 142 LYS C N 1
ATOM 7694 C CA . LYS D 1 142 ? -9.815 -41.722 6.214 1.00 24.49 142 LYS C CA 1
ATOM 7695 C C . LYS D 1 142 ? -10.705 -41.106 7.286 1.00 23.44 142 LYS C C 1
ATOM 7696 O O . LYS D 1 142 ? -10.297 -41.051 8.430 1.00 23.67 142 LYS C O 1
ATOM 7702 N N . ALA D 1 143 ? -11.878 -40.640 6.869 1.00 24.75 143 ALA C N 1
ATOM 7703 C CA . ALA D 1 143 ? -12.867 -40.064 7.773 1.00 24.98 143 ALA C CA 1
ATOM 7704 C C . ALA D 1 143 ? -14.200 -40.780 7.592 1.00 27.16 143 ALA C C 1
ATOM 7705 O O . ALA D 1 143 ? -14.538 -41.209 6.472 1.00 26.97 143 ALA C O 1
ATOM 7707 N N . VAL D 1 144 ? -14.973 -40.863 8.689 1.00 25.41 144 VAL C N 1
ATOM 7708 C CA . VAL D 1 144 ? -16.298 -41.464 8.630 1.00 26.05 144 VAL C CA 1
ATOM 7709 C C . VAL D 1 144 ? -17.236 -40.712 9.576 1.00 25.07 144 VAL C C 1
ATOM 7710 O O . VAL D 1 144 ? -16.834 -40.331 10.675 1.00 23.19 144 VAL C O 1
ATOM 7714 N N . LEU D 1 145 ? -18.467 -40.483 9.109 1.00 24.26 145 LEU C N 1
ATOM 7715 C CA . LEU D 1 145 ? -19.543 -39.938 9.917 1.00 24.83 145 LEU C CA 1
ATOM 7716 C C . LEU D 1 145 ? -20.349 -41.090 10.501 1.00 27.78 145 LEU C C 1
ATOM 7717 O O . LEU D 1 145 ? -20.747 -42.024 9.780 1.00 26.44 145 LEU C O 1
ATOM 7722 N N . SER D 1 146 ? -20.591 -41.003 11.816 1.00 26.72 146 SER C N 1
ATOM 7723 C CA . SER D 1 146 ? -21.545 -41.856 12.502 1.00 27.97 146 SER C CA 1
ATOM 7724 C C . SER D 1 146 ? -22.641 -40.968 13.086 1.00 31.36 146 SER C C 1
ATOM 7725 O O . SER D 1 146 ? -22.385 -40.217 14.044 1.00 27.26 146 SER C O 1
ATOM 7728 N N . ILE D 1 147 ? -23.836 -41.053 12.481 1.00 25.81 147 ILE C N 1
ATOM 7729 C CA . ILE D 1 147 ? -24.917 -40.107 12.701 1.00 26.58 147 ILE C CA 1
ATOM 7730 C C . ILE D 1 147 ? -26.129 -40.831 13.277 1.00 31.13 147 ILE C C 1
ATOM 7731 O O . ILE D 1 147 ? -26.509 -41.891 12.779 1.00 29.52 147 ILE C O 1
ATOM 7736 N N . THR D 1 148 ? -26.750 -40.227 14.303 1.00 27.04 148 THR C N 1
ATOM 7737 C CA . THR D 1 148 ? -28.049 -40.662 14.778 1.00 26.05 148 THR C CA 1
ATOM 7738 C C . THR D 1 148 ? -29.091 -39.647 14.359 1.00 25.24 148 THR C C 1
ATOM 7739 O O . THR D 1 148 ? -28.823 -38.445 14.290 1.00 25.30 148 THR C O 1
ATOM 7743 N N . THR D 1 149 ? -30.331 -40.104 14.106 1.00 25.14 149 THR C N 1
ATOM 7744 C CA . THR D 1 149 ? -31.389 -39.176 13.737 1.00 25.19 149 THR C CA 1
ATOM 7745 C C . THR D 1 149 ? -32.632 -39.442 14.590 1.00 23.40 149 THR C C 1
ATOM 7746 O O . THR D 1 149 ? -32.821 -40.550 15.064 1.00 27.70 149 THR C O 1
ATOM 7750 N N . GLY D 1 150 ? -33.466 -38.420 14.714 1.00 31.85 150 GLY C N 1
ATOM 7751 C CA . GLY D 1 150 ? -34.826 -38.575 15.217 1.00 36.92 150 GLY C CA 1
ATOM 7752 C C . GLY D 1 150 ? -35.755 -39.157 14.146 1.00 38.59 150 GLY C C 1
ATOM 7753 O O . GLY D 1 150 ? -36.538 -40.055 14.434 1.00 37.94 150 GLY C O 1
ATOM 7754 N N . GLY D 1 151 ? -35.650 -38.629 12.923 1.00 38.46 151 GLY C N 1
ATOM 7755 C CA . GLY D 1 151 ? -36.474 -39.047 11.794 1.00 40.98 151 GLY C CA 1
ATOM 7756 C C . GLY D 1 151 ? -36.143 -40.463 11.323 1.00 39.33 151 GLY C C 1
ATOM 7757 O O . GLY D 1 151 ? -35.014 -40.897 11.402 1.00 38.51 151 GLY C O 1
ATOM 7758 N N . SER D 1 152 ? -37.155 -41.190 10.834 1.00 41.78 152 SER C N 1
ATOM 7759 C CA . SER D 1 152 ? -36.969 -42.519 10.280 1.00 37.72 152 SER C CA 1
ATOM 7760 C C . SER D 1 152 ? -36.284 -42.458 8.914 1.00 33.63 152 SER C C 1
ATOM 7761 O O . SER D 1 152 ? -36.324 -41.439 8.223 1.00 36.85 152 SER C O 1
ATOM 7764 N N . GLY D 1 153 ? -35.715 -43.603 8.540 1.00 31.37 153 GLY C N 1
ATOM 7765 C CA . GLY D 1 153 ? -35.056 -43.813 7.261 1.00 39.89 153 GLY C CA 1
ATOM 7766 C C . GLY D 1 153 ? -35.964 -43.455 6.080 1.00 43.45 153 GLY C C 1
ATOM 7767 O O . GLY D 1 153 ? -35.521 -42.846 5.104 1.00 40.81 153 GLY C O 1
ATOM 7768 N N . SER D 1 154 ? -37.257 -43.792 6.183 1.00 37.96 154 SER C N 1
ATOM 7769 C CA . SER D 1 154 ? -38.193 -43.542 5.102 1.00 38.43 154 SER C CA 1
ATOM 7770 C C . SER D 1 154 ? -38.336 -42.040 4.849 1.00 35.66 154 SER C C 1
ATOM 7771 O O . SER D 1 154 ? -38.512 -41.610 3.712 1.00 34.83 154 SER C O 1
ATOM 7774 N N A MET D 1 155 ? -38.255 -41.222 5.912 0.50 31.03 155 MET C N 1
ATOM 7775 N N B MET D 1 155 ? -38.211 -41.242 5.918 0.50 31.73 155 MET C N 1
ATOM 7776 C CA A MET D 1 155 ? -38.405 -39.787 5.756 0.50 31.08 155 MET C CA 1
ATOM 7777 C CA B MET D 1 155 ? -38.376 -39.800 5.839 0.50 32.35 155 MET C CA 1
ATOM 7778 C C A MET D 1 155 ? -37.284 -39.216 4.890 0.50 28.80 155 MET C C 1
ATOM 7779 C C B MET D 1 155 ? -37.276 -39.193 4.964 0.50 29.48 155 MET C C 1
ATOM 7780 O O A MET D 1 155 ? -37.449 -38.143 4.297 0.50 30.41 155 MET C O 1
ATOM 7781 O O B MET D 1 155 ? -37.451 -38.079 4.437 0.50 30.18 155 MET C O 1
ATOM 7790 N N . TYR D 1 156 ? -36.154 -39.929 4.859 1.00 29.05 156 TYR C N 1
ATOM 7791 C CA . TYR D 1 156 ? -34.943 -39.499 4.148 1.00 31.81 156 TYR C CA 1
ATOM 7792 C C . TYR D 1 156 ? -34.690 -40.313 2.873 1.00 34.71 156 TYR C C 1
ATOM 7793 O O . TYR D 1 156 ? -33.623 -40.216 2.263 1.00 31.17 156 TYR C O 1
ATOM 7802 N N . SER D 1 157 ? -35.663 -41.146 2.487 1.00 33.51 157 SER C N 1
ATOM 7803 C CA . SER D 1 157 ? -35.640 -41.854 1.214 1.00 31.23 157 SER C CA 1
ATOM 7804 C C . SER D 1 157 ? -35.912 -40.865 0.107 1.00 28.03 157 SER C C 1
ATOM 7805 O O . SER D 1 157 ? -36.330 -39.743 0.365 1.00 35.13 157 SER C O 1
ATOM 7808 N N A LEU D 1 158 ? -35.899 -41.300 -1.162 0.50 29.39 158 LEU C N 1
ATOM 7809 N N B LEU D 1 158 ? -35.474 -41.234 -1.095 0.50 31.85 158 LEU C N 1
ATOM 7810 C CA A LEU D 1 158 ? -36.138 -40.390 -2.278 0.50 30.34 158 LEU C CA 1
ATOM 7811 C CA B LEU D 1 158 ? -36.241 -40.777 -2.212 0.50 32.59 158 LEU C CA 1
ATOM 7812 C C A LEU D 1 158 ? -37.518 -39.724 -2.248 0.50 29.05 158 LEU C C 1
ATOM 7813 C C B LEU D 1 158 ? -37.650 -41.062 -1.713 0.50 34.32 158 LEU C C 1
ATOM 7814 O O A LEU D 1 158 ? -37.609 -38.552 -2.578 0.50 25.24 158 LEU C O 1
ATOM 7815 O O B LEU D 1 158 ? -37.865 -42.016 -0.986 0.50 33.87 158 LEU C O 1
ATOM 7824 N N . GLN D 1 159 ? -38.622 -40.433 -2.322 1.00 42.22 159 GLN C N 1
ATOM 7825 C CA . GLN D 1 159 ? -39.955 -40.143 -1.821 1.00 43.53 159 GLN C CA 1
ATOM 7826 C C . GLN D 1 159 ? -40.261 -39.687 -0.386 1.00 45.09 159 GLN C C 1
ATOM 7827 O O . GLN D 1 159 ? -41.412 -39.296 -0.199 1.00 39.68 159 GLN C O 1
ATOM 7833 N N . GLY D 1 160 ? -39.305 -39.584 0.550 1.00 43.82 160 GLY C N 1
ATOM 7834 C CA . GLY D 1 160 ? -39.588 -39.154 1.917 1.00 37.63 160 GLY C CA 1
ATOM 7835 C C . GLY D 1 160 ? -39.733 -37.639 2.038 1.00 38.89 160 GLY C C 1
ATOM 7836 O O . GLY D 1 160 ? -39.146 -36.877 1.267 1.00 37.35 160 GLY C O 1
ATOM 7837 N N . ILE D 1 161 ? -40.523 -37.211 3.036 1.00 33.14 161 ILE C N 1
ATOM 7838 C CA . ILE D 1 161 ? -40.858 -35.808 3.211 1.00 34.89 161 ILE C CA 1
ATOM 7839 C C . ILE D 1 161 ? -39.585 -34.955 3.317 1.00 31.06 161 ILE C C 1
ATOM 7840 O O . ILE D 1 161 ? -39.602 -33.797 2.877 1.00 29.00 161 ILE C O 1
ATOM 7845 N N . HIS D 1 162 ? -38.528 -35.475 3.956 1.00 34.31 162 HIS C N 1
ATOM 7846 C CA . HIS D 1 162 ? -37.308 -34.680 4.133 1.00 34.30 162 HIS C CA 1
ATOM 7847 C C . HIS D 1 162 ? -36.452 -34.653 2.868 1.00 33.50 162 HIS C C 1
ATOM 7848 O O . HIS D 1 162 ? -35.621 -33.757 2.701 1.00 36.04 162 HIS C O 1
ATOM 7855 N N . GLY D 1 163 ? -36.667 -35.636 1.997 1.00 33.38 163 GLY C N 1
ATOM 7856 C CA . GLY D 1 163 ? -35.854 -35.781 0.800 1.00 36.15 163 GLY C CA 1
ATOM 7857 C C . GLY D 1 163 ? -34.603 -36.607 1.074 1.00 31.94 163 GLY C C 1
ATOM 7858 O O . GLY D 1 163 ? -34.375 -37.089 2.171 1.00 34.11 163 GLY C O 1
ATOM 7859 N N . ASP D 1 164 ? -33.794 -36.761 0.020 1.00 30.31 164 ASP C N 1
ATOM 7860 C CA . ASP D 1 164 ? -32.725 -37.731 -0.050 1.00 28.35 164 ASP C CA 1
ATOM 7861 C C . ASP D 1 164 ? -31.614 -37.383 0.937 1.00 26.62 164 ASP C C 1
ATOM 7862 O O . ASP D 1 164 ? -31.061 -36.305 0.852 1.00 30.18 164 ASP C O 1
ATOM 7867 N N . MET D 1 165 ? -31.284 -38.325 1.816 1.00 28.14 165 MET C N 1
ATOM 7868 C CA . MET D 1 165 ? -30.184 -38.188 2.759 1.00 27.37 165 MET C CA 1
ATOM 7869 C C . MET D 1 165 ? -28.872 -37.966 2.003 1.00 31.39 165 MET C C 1
ATOM 7870 O O . MET D 1 165 ? -28.000 -37.271 2.515 1.00 28.37 165 MET C O 1
ATOM 7875 N N . ASN D 1 166 ? -28.719 -38.524 0.793 1.00 28.92 166 ASN C N 1
ATOM 7876 C CA . ASN D 1 166 ? -27.483 -38.319 0.049 1.00 25.61 166 ASN C CA 1
ATOM 7877 C C . ASN D 1 166 ? -27.206 -36.835 -0.165 1.00 26.65 166 ASN C C 1
ATOM 7878 O O . ASN D 1 166 ? -26.040 -36.430 -0.137 1.00 30.84 166 ASN C O 1
ATOM 7883 N N . VAL D 1 167 ? -28.249 -36.033 -0.367 1.00 25.51 167 VAL C N 1
ATOM 7884 C CA . VAL D 1 167 ? -28.122 -34.607 -0.574 1.00 27.89 167 VAL C CA 1
ATOM 7885 C C . VAL D 1 167 ? -27.702 -33.906 0.727 1.00 29.96 167 VAL C C 1
ATOM 7886 O O . VAL D 1 167 ? -26.902 -32.979 0.694 1.00 27.98 167 VAL C O 1
ATOM 7890 N N . ILE D 1 168 ? -28.274 -34.340 1.861 1.00 29.10 168 ILE C N 1
ATOM 7891 C CA . ILE D 1 168 ? -27.948 -33.787 3.166 1.00 27.41 168 ILE C CA 1
ATOM 7892 C C . ILE D 1 168 ? -26.469 -34.016 3.482 1.00 26.33 168 ILE C C 1
ATOM 7893 O O . ILE D 1 168 ? -25.797 -33.105 3.998 1.00 27.24 168 ILE C O 1
ATOM 7898 N N . LEU D 1 169 ? -25.968 -35.231 3.202 1.00 25.11 169 LEU C N 1
ATOM 7899 C CA . LEU D 1 169 ? -24.612 -35.606 3.551 1.00 25.56 169 LEU C CA 1
ATOM 7900 C C . LEU D 1 169 ? -23.588 -34.863 2.691 1.00 26.81 169 LEU C C 1
ATOM 7901 O O . LEU D 1 169 ? -22.449 -34.686 3.117 1.00 27.48 169 LEU C O 1
ATOM 7906 N N . TRP D 1 170 ? -23.950 -34.472 1.470 1.00 28.43 170 TRP C N 1
ATOM 7907 C CA . TRP D 1 170 ? -22.980 -34.002 0.487 1.00 26.79 170 TRP C CA 1
ATOM 7908 C C . TRP D 1 170 ? -22.140 -32.823 0.996 1.00 27.91 170 TRP C C 1
ATOM 7909 O O . TRP D 1 170 ? -20.925 -32.868 0.887 1.00 28.90 170 TRP C O 1
ATOM 7920 N N . PRO D 1 171 ? -22.708 -31.693 1.474 1.00 26.11 171 PRO C N 1
ATOM 7921 C CA . PRO D 1 171 ? -21.873 -30.574 1.900 1.00 27.60 171 PRO C CA 1
ATOM 7922 C C . PRO D 1 171 ? -20.882 -30.914 3.013 1.00 24.77 171 PRO C C 1
ATOM 7923 O O . PRO D 1 171 ? -19.817 -30.321 3.063 1.00 27.45 171 PRO C O 1
ATOM 7927 N N . ILE D 1 172 ? -21.186 -31.891 3.857 1.00 25.77 172 ILE C N 1
ATOM 7928 C CA . ILE D 1 172 ? -20.265 -32.311 4.913 1.00 26.27 172 ILE C CA 1
ATOM 7929 C C . ILE D 1 172 ? -19.179 -33.215 4.313 1.00 28.81 172 ILE C C 1
ATOM 7930 O O . ILE D 1 172 ? -17.992 -32.991 4.507 1.00 25.06 172 ILE C O 1
ATOM 7935 N N . GLN D 1 173 ? -19.592 -34.265 3.597 1.00 25.02 173 GLN C N 1
ATOM 7936 C CA . GLN D 1 173 ? -18.663 -35.298 3.172 1.00 24.35 173 GLN C CA 1
ATOM 7937 C C . GLN D 1 173 ? -17.789 -34.788 2.019 1.00 21.37 173 GLN C C 1
ATOM 7938 O O . GLN D 1 173 ? -16.582 -35.009 2.025 1.00 24.19 173 GLN C O 1
ATOM 7944 N N . SER D 1 174 ? -18.367 -34.055 1.077 1.00 22.05 174 SER C N 1
ATOM 7945 C CA . SER D 1 174 ? -17.589 -33.491 -0.019 1.00 23.96 174 SER C CA 1
ATOM 7946 C C . SER D 1 174 ? -16.948 -32.173 0.395 1.00 25.57 174 SER C C 1
ATOM 7947 O O . SER D 1 174 ? -15.729 -32.010 0.288 1.00 24.92 174 SER C O 1
ATOM 7950 N N . GLY D 1 175 ? -17.758 -31.263 0.945 1.00 24.83 175 GLY C N 1
ATOM 7951 C CA . GLY D 1 175 ? -17.341 -29.881 1.127 1.00 26.03 175 GLY C CA 1
ATOM 7952 C C . GLY D 1 175 ? -16.377 -29.683 2.305 1.00 27.08 175 GLY C C 1
ATOM 7953 O O . GLY D 1 175 ? -15.567 -28.775 2.268 1.00 29.84 175 GLY C O 1
ATOM 7954 N N . ILE D 1 176 ? -16.504 -30.493 3.351 1.00 24.98 176 ILE C N 1
ATOM 7955 C CA . ILE D 1 176 ? -15.631 -30.393 4.507 1.00 26.25 176 ILE C CA 1
ATOM 7956 C C . ILE D 1 176 ? -14.564 -31.485 4.434 1.00 23.01 176 ILE C C 1
ATOM 7957 O O . ILE D 1 176 ? -13.390 -31.158 4.396 1.00 28.94 176 ILE C O 1
ATOM 7962 N N . LEU D 1 177 ? -14.954 -32.769 4.394 1.00 23.96 177 LEU C N 1
ATOM 7963 C CA . LEU D 1 177 ? -14.006 -33.849 4.597 1.00 23.15 177 LEU C CA 1
ATOM 7964 C C . LEU D 1 177 ? -13.179 -34.084 3.329 1.00 25.00 177 LEU C C 1
ATOM 7965 O O . LEU D 1 177 ? -11.946 -34.053 3.388 1.00 23.06 177 LEU C O 1
ATOM 7970 N N . HIS D 1 178 ? -13.857 -34.283 2.189 1.00 21.56 178 HIS C N 1
ATOM 7971 C CA . HIS D 1 178 ? -13.135 -34.592 0.964 1.00 24.42 178 HIS C CA 1
ATOM 7972 C C . HIS D 1 178 ? -12.322 -33.393 0.468 1.00 22.04 178 HIS C C 1
ATOM 7973 O O . HIS D 1 178 ? -11.231 -33.585 -0.058 1.00 23.48 178 HIS C O 1
ATOM 7980 N N . PHE D 1 179 ? -12.817 -32.170 0.671 1.00 22.92 179 PHE C N 1
ATOM 7981 C CA . PHE D 1 179 ? -12.126 -30.952 0.288 1.00 24.13 179 PHE C CA 1
ATOM 7982 C C . PHE D 1 179 ? -10.704 -30.927 0.850 1.00 22.20 179 PHE C C 1
ATOM 7983 O O . PHE D 1 179 ? -9.781 -30.430 0.184 1.00 21.54 179 PHE C O 1
ATOM 7991 N N . CYS D 1 180 ? -10.555 -31.413 2.088 1.00 21.47 180 CYS C N 1
ATOM 7992 C CA . CYS D 1 180 ? -9.276 -31.429 2.793 1.00 23.37 180 CYS C CA 1
ATOM 7993 C C . CYS D 1 180 ? -8.419 -32.633 2.425 1.00 23.60 180 CYS C C 1
ATOM 7994 O O . CYS D 1 180 ? -7.300 -32.759 2.897 1.00 25.13 180 CYS C O 1
ATOM 7997 N N . GLY D 1 181 ? -8.949 -33.541 1.588 1.00 25.75 181 GLY C N 1
ATOM 7998 C CA . GLY D 1 181 ? -8.183 -34.683 1.121 1.00 24.28 181 GLY C CA 1
ATOM 7999 C C . GLY D 1 181 ? -8.657 -36.020 1.656 1.00 26.60 181 GLY C C 1
ATOM 8000 O O . GLY D 1 181 ? -8.308 -37.059 1.107 1.00 27.49 181 GLY C O 1
ATOM 8001 N N . PHE D 1 182 ? -9.455 -36.021 2.735 1.00 22.99 182 PHE C N 1
ATOM 8002 C CA . PHE D 1 182 ? -9.826 -37.288 3.323 1.00 21.73 182 PHE C CA 1
ATOM 8003 C C . PHE D 1 182 ? -10.489 -38.189 2.286 1.00 21.18 182 PHE C C 1
ATOM 8004 O O . PHE D 1 182 ? -11.291 -37.743 1.462 1.00 22.05 182 PHE C O 1
ATOM 8012 N N . GLN D 1 183 ? -10.158 -39.471 2.382 1.00 23.65 183 GLN C N 1
ATOM 8013 C CA . GLN D 1 183 ? -11.023 -40.501 1.841 1.00 26.56 183 GLN C CA 1
ATOM 8014 C C . GLN D 1 183 ? -12.197 -40.683 2.811 1.00 25.41 183 GLN C C 1
ATOM 8015 O O . GLN D 1 183 ? -11.990 -40.910 3.996 1.00 26.66 183 GLN C O 1
ATOM 8021 N N . VAL D 1 184 ? -13.412 -40.621 2.287 1.00 22.51 184 VAL C N 1
ATOM 8022 C CA . VAL D 1 184 ? -14.603 -40.680 3.123 1.00 22.18 184 VAL C CA 1
ATOM 8023 C C . VAL D 1 184 ? -15.228 -42.067 2.989 1.00 25.90 184 VAL C C 1
ATOM 8024 O O . VAL D 1 184 ? -15.601 -42.493 1.894 1.00 24.60 184 VAL C O 1
ATOM 8028 N N . LEU D 1 185 ? -15.310 -42.765 4.121 1.00 25.62 185 LEU C N 1
ATOM 8029 C CA . LEU D 1 185 ? -15.962 -44.050 4.200 1.00 25.46 185 LEU C CA 1
ATOM 8030 C C . LEU D 1 185 ? -17.480 -43.881 4.290 1.00 27.67 185 LEU C C 1
ATOM 8031 O O . LEU D 1 185 ? -18.008 -42.804 4.543 1.00 24.98 185 LEU C O 1
ATOM 8036 N N . GLU D 1 186 ? -18.191 -44.977 3.981 1.00 27.89 186 GLU C N 1
ATOM 8037 C CA . GLU D 1 186 ? -19.634 -45.022 4.074 1.00 26.15 186 GLU C CA 1
ATOM 8038 C C . GLU D 1 186 ? -20.049 -44.556 5.476 1.00 21.18 186 GLU C C 1
ATOM 8039 O O . GLU D 1 186 ? -19.498 -45.019 6.466 1.00 25.13 186 GLU C O 1
ATOM 8045 N N . PRO D 1 187 ? -21.022 -43.636 5.588 1.00 25.35 187 PRO C N 1
ATOM 8046 C CA . PRO D 1 187 ? -21.510 -43.199 6.906 1.00 28.69 187 PRO C CA 1
ATOM 8047 C C . PRO D 1 187 ? -22.224 -44.327 7.637 1.00 33.44 187 PRO C C 1
ATOM 8048 O O . PRO D 1 187 ? -22.887 -45.171 7.020 1.00 33.06 187 PRO C O 1
ATOM 8052 N N . GLN D 1 188 ? -22.058 -44.355 8.957 1.00 29.46 188 GLN C N 1
ATOM 8053 C CA . GLN D 1 188 ? -22.902 -45.179 9.799 1.00 31.96 188 GLN C CA 1
ATOM 8054 C C . GLN D 1 188 ? -24.156 -44.366 10.120 1.00 31.59 188 GLN C C 1
ATOM 8055 O O . GLN D 1 188 ? -24.074 -43.362 10.844 1.00 30.13 188 GLN C O 1
ATOM 8061 N N . LEU D 1 189 ? -25.302 -44.784 9.559 1.00 29.30 189 LEU C N 1
ATOM 8062 C CA . LEU D 1 189 ? -26.535 -44.024 9.682 1.00 30.38 189 LEU C CA 1
ATOM 8063 C C . LEU D 1 189 ? -27.469 -44.775 10.616 1.00 36.93 189 LEU C C 1
ATOM 8064 O O . LEU D 1 189 ? -27.887 -45.895 10.296 1.00 33.40 189 LEU C O 1
ATOM 8069 N N . THR D 1 190 ? -27.743 -44.170 11.784 1.00 35.15 190 THR C N 1
ATOM 8070 C CA . THR D 1 190 ? -28.592 -44.801 12.791 1.00 36.90 190 THR C CA 1
ATOM 8071 C C . THR D 1 190 ? -29.894 -44.003 12.887 1.00 36.15 190 THR C C 1
ATOM 8072 O O . THR D 1 190 ? -29.972 -42.980 13.570 1.00 31.94 190 THR C O 1
ATOM 8076 N N . TYR D 1 191 ? -30.924 -44.456 12.160 1.00 28.81 191 TYR C N 1
ATOM 8077 C CA . TYR D 1 191 ? -32.156 -43.699 12.014 1.00 30.95 191 TYR C CA 1
ATOM 8078 C C . TYR D 1 191 ? -33.100 -43.968 13.194 1.00 28.20 191 TYR C C 1
ATOM 8079 O O . TYR D 1 191 ? -33.090 -45.057 13.754 1.00 30.11 191 TYR C O 1
ATOM 8088 N N . SER D 1 192 ? -33.898 -42.945 13.520 1.00 31.50 192 SER C N 1
ATOM 8089 C CA . SER D 1 192 ? -34.944 -42.964 14.536 1.00 37.06 192 SER C CA 1
ATOM 8090 C C . SER D 1 192 ? -34.504 -43.768 15.754 1.00 41.19 192 SER C C 1
ATOM 8091 O O . SER D 1 192 ? -35.160 -44.729 16.167 1.00 45.58 192 SER C O 1
ATOM 8094 N N . ILE D 1 193 ? -33.391 -43.337 16.353 1.00 32.71 193 ILE C N 1
ATOM 8095 C CA . ILE D 1 193 ? -32.791 -44.082 17.444 1.00 32.80 193 ILE C CA 1
ATOM 8096 C C . ILE D 1 193 ? -33.682 -43.969 18.693 1.00 30.92 193 ILE C C 1
ATOM 8097 O O . ILE D 1 193 ? -33.581 -44.804 19.574 1.00 38.72 193 ILE C O 1
ATOM 8102 N N . GLY D 1 194 ? -34.529 -42.942 18.760 1.00 39.25 194 GLY C N 1
ATOM 8103 C CA . GLY D 1 194 ? -35.474 -42.779 19.860 1.00 42.92 194 GLY C CA 1
ATOM 8104 C C . GLY D 1 194 ? -36.636 -43.779 19.823 1.00 49.48 194 GLY C C 1
ATOM 8105 O O . GLY D 1 194 ? -37.369 -43.891 20.796 1.00 45.20 194 GLY C O 1
ATOM 8106 N N . HIS D 1 195 ? -36.814 -44.482 18.695 1.00 49.28 195 HIS C N 1
ATOM 8107 C CA . HIS D 1 195 ? -37.930 -45.394 18.488 1.00 52.95 195 HIS C CA 1
ATOM 8108 C C . HIS D 1 195 ? -37.421 -46.816 18.271 1.00 50.95 195 HIS C C 1
ATOM 8109 O O . HIS D 1 195 ? -38.180 -47.681 17.838 1.00 63.14 195 HIS C O 1
ATOM 8116 N N . THR D 1 196 ? -36.127 -47.062 18.526 1.00 48.18 196 THR C N 1
ATOM 8117 C CA . THR D 1 196 ? -35.537 -48.362 18.242 1.00 46.49 196 THR C CA 1
ATOM 8118 C C . THR D 1 196 ? -35.686 -49.241 19.478 1.00 50.56 196 THR C C 1
ATOM 8119 O O . THR D 1 196 ? -35.364 -48.796 20.568 1.00 58.00 196 THR C O 1
ATOM 8123 N N . PRO D 1 197 ? -36.179 -50.496 19.348 1.00 55.00 197 PRO C N 1
ATOM 8124 C CA . PRO D 1 197 ? -36.277 -51.430 20.475 1.00 53.15 197 PRO C CA 1
ATOM 8125 C C . PRO D 1 197 ? -34.930 -51.795 21.080 1.00 55.98 197 PRO C C 1
ATOM 8126 O O . PRO D 1 197 ? -33.931 -51.815 20.376 1.00 58.57 197 PRO C O 1
ATOM 8130 N N . ALA D 1 198 ? -34.942 -52.159 22.367 1.00 51.55 198 ALA C N 1
ATOM 8131 C CA . ALA D 1 198 ? -33.740 -52.348 23.167 1.00 50.68 198 ALA C CA 1
ATOM 8132 C C . ALA D 1 198 ? -32.760 -53.318 22.518 1.00 51.23 198 ALA C C 1
ATOM 8133 O O . ALA D 1 198 ? -31.560 -53.072 22.509 1.00 45.21 198 ALA C O 1
ATOM 8135 N N . ASP D 1 199 ? -33.273 -54.439 22.005 1.00 47.77 199 ASP C N 1
ATOM 8136 C CA . ASP D 1 199 ? -32.417 -55.489 21.484 1.00 49.59 199 ASP C CA 1
ATOM 8137 C C . ASP D 1 199 ? -31.765 -55.054 20.178 1.00 42.87 199 ASP C C 1
ATOM 8138 O O . ASP D 1 199 ? -30.660 -55.493 19.899 1.00 44.24 199 ASP C O 1
ATOM 8143 N N . ALA D 1 200 ? -32.478 -54.240 19.399 1.00 43.24 200 ALA C N 1
ATOM 8144 C CA . ALA D 1 200 ? -31.981 -53.708 18.139 1.00 45.67 200 ALA C CA 1
ATOM 8145 C C . ALA D 1 200 ? -30.891 -52.659 18.398 1.00 46.16 200 ALA C C 1
ATOM 8146 O O . ALA D 1 200 ? -29.920 -52.586 17.655 1.00 42.81 200 ALA C O 1
ATOM 8148 N N . ARG D 1 201 ? -31.042 -51.865 19.463 1.00 44.07 201 ARG C N 1
ATOM 8149 C CA . ARG D 1 201 ? -30.030 -50.887 19.824 1.00 43.27 201 ARG C CA 1
ATOM 8150 C C . ARG D 1 201 ? -28.734 -51.588 20.211 1.00 42.32 201 ARG C C 1
ATOM 8151 O O . ARG D 1 201 ? -27.645 -51.139 19.852 1.00 41.99 201 ARG C O 1
ATOM 8159 N N . ILE D 1 202 ? -28.846 -52.698 20.943 1.00 45.23 202 ILE C N 1
ATOM 8160 C CA . ILE D 1 202 ? -27.683 -53.501 21.286 1.00 45.78 202 ILE C CA 1
ATOM 8161 C C . ILE D 1 202 ? -27.006 -53.967 19.996 1.00 50.50 202 ILE C C 1
ATOM 8162 O O . ILE D 1 202 ? -25.790 -53.985 19.917 1.00 42.70 202 ILE C O 1
ATOM 8167 N N . GLN D 1 203 ? -27.800 -54.329 18.982 1.00 51.84 203 GLN C N 1
ATOM 8168 C CA . GLN D 1 203 ? -27.262 -54.824 17.720 1.00 53.25 203 GLN C CA 1
ATOM 8169 C C . GLN D 1 203 ? -26.574 -53.697 16.956 1.00 44.83 203 GLN C C 1
ATOM 8170 O O . GLN D 1 203 ? -25.615 -53.954 16.239 1.00 42.87 203 GLN C O 1
ATOM 8176 N N . ILE D 1 204 ? -27.055 -52.459 17.107 1.00 39.56 204 ILE C N 1
ATOM 8177 C CA . ILE D 1 204 ? -26.452 -51.322 16.438 1.00 43.37 204 ILE C CA 1
ATOM 8178 C C . ILE D 1 204 ? -25.029 -51.151 16.968 1.00 45.23 204 ILE C C 1
ATOM 8179 O O . ILE D 1 204 ? -24.089 -51.030 16.187 1.00 41.01 204 ILE C O 1
ATOM 8184 N N . LEU D 1 205 ? -24.876 -51.220 18.296 1.00 44.29 205 LEU C N 1
ATOM 8185 C CA . LEU D 1 205 ? -23.571 -51.075 18.922 1.00 40.16 205 LEU C CA 1
ATOM 8186 C C . LEU D 1 205 ? -22.632 -52.181 18.447 1.00 41.73 205 LEU C C 1
ATOM 8187 O O . LEU D 1 205 ? -21.487 -51.923 18.081 1.00 43.34 205 LEU C O 1
ATOM 8192 N N . GLU D 1 206 ? -23.135 -53.417 18.417 1.00 46.73 206 GLU C N 1
ATOM 8193 C CA . GLU D 1 206 ? -22.332 -54.565 18.028 1.00 45.05 206 GLU C CA 1
ATOM 8194 C C . GLU D 1 206 ? -21.910 -54.488 16.567 1.00 37.99 206 GLU C C 1
ATOM 8195 O O . GLU D 1 206 ? -20.794 -54.862 16.241 1.00 38.14 206 GLU C O 1
ATOM 8201 N N . GLY D 1 207 ? -22.825 -54.045 15.704 1.00 37.81 207 GLY C N 1
ATOM 8202 C CA . GLY D 1 207 ? -22.571 -53.942 14.276 1.00 38.52 207 GLY C CA 1
ATOM 8203 C C . GLY D 1 207 ? -21.525 -52.877 13.963 1.00 41.73 207 GLY C C 1
ATOM 8204 O O . GLY D 1 207 ? -20.744 -53.025 13.025 1.00 36.33 207 GLY C O 1
ATOM 8205 N N . TRP D 1 208 ? -21.521 -51.808 14.763 1.00 38.82 208 TRP C N 1
ATOM 8206 C CA . TRP D 1 208 ? -20.553 -50.734 14.627 1.00 37.47 208 TRP C CA 1
ATOM 8207 C C . TRP D 1 208 ? -19.163 -51.236 15.008 1.00 34.93 208 TRP C C 1
ATOM 8208 O O . TRP D 1 208 ? -18.206 -51.029 14.271 1.00 40.71 208 TRP C O 1
ATOM 8219 N N . LYS D 1 209 ? -19.067 -51.946 16.134 1.00 36.59 209 LYS C N 1
ATOM 8220 C CA . LYS D 1 209 ? -17.812 -52.544 16.566 1.00 38.63 209 LYS C CA 1
ATOM 8221 C C . LYS D 1 209 ? -17.291 -53.511 15.505 1.00 42.21 209 LYS C C 1
ATOM 8222 O O . LYS D 1 209 ? -16.103 -53.502 15.185 1.00 39.11 209 LYS C O 1
ATOM 8228 N N . LYS D 1 210 ? -18.192 -54.337 14.954 1.00 47.14 210 LYS C N 1
ATOM 8229 C CA . LYS D 1 210 ? -17.839 -55.319 13.939 1.00 47.30 210 LYS C CA 1
ATOM 8230 C C . LYS D 1 210 ? -17.246 -54.621 12.718 1.00 36.98 210 LYS C C 1
ATOM 8231 O O . LYS D 1 210 ? -16.201 -55.022 12.208 1.00 37.91 210 LYS C O 1
ATOM 8237 N N . ARG D 1 211 ? -17.932 -53.582 12.249 1.00 35.88 211 ARG C N 1
ATOM 8238 C CA . ARG D 1 211 ? -17.463 -52.832 11.098 1.00 38.50 211 ARG C CA 1
ATOM 8239 C C . ARG D 1 211 ? -16.050 -52.314 11.342 1.00 38.26 211 ARG C C 1
ATOM 8240 O O . ARG D 1 211 ? -15.209 -52.399 10.453 1.00 37.31 211 ARG C O 1
ATOM 8248 N N . LEU D 1 212 ? -15.807 -51.801 12.556 1.00 37.53 212 LEU C N 1
ATOM 8249 C CA . LEU D 1 212 ? -14.572 -51.109 12.881 1.00 37.04 212 LEU C CA 1
ATOM 8250 C C . LEU D 1 212 ? -13.385 -52.061 12.891 1.00 39.37 212 LEU C C 1
ATOM 8251 O O . LEU D 1 212 ? -12.254 -51.630 12.702 1.00 34.86 212 LEU C O 1
ATOM 8256 N N . GLU D 1 213 ? -13.646 -53.355 13.102 1.00 42.45 213 GLU C N 1
ATOM 8257 C CA . GLU D 1 213 ? -12.597 -54.370 13.089 1.00 42.20 213 GLU C CA 1
ATOM 8258 C C . GLU D 1 213 ? -11.826 -54.351 11.762 1.00 36.53 213 GLU C C 1
ATOM 8259 O O . GLU D 1 213 ? -10.638 -54.634 11.769 1.00 40.36 213 GLU C O 1
ATOM 8265 N N . ASN D 1 214 ? -12.487 -53.991 10.654 1.00 39.89 214 ASN C N 1
ATOM 8266 C CA . ASN D 1 214 ? -11.878 -54.040 9.325 1.00 43.14 214 ASN C CA 1
ATOM 8267 C C . ASN D 1 214 ? -12.075 -52.730 8.547 1.00 40.07 214 ASN C C 1
ATOM 8268 O O . ASN D 1 214 ? -12.040 -52.720 7.307 1.00 38.05 214 ASN C O 1
ATOM 8273 N N . ILE D 1 215 ? -12.255 -51.610 9.273 1.00 33.84 215 ILE C N 1
ATOM 8274 C CA . ILE D 1 215 ? -12.686 -50.353 8.672 1.00 35.35 215 ILE C CA 1
ATOM 8275 C C . ILE D 1 215 ? -11.674 -49.900 7.617 1.00 33.30 215 ILE C C 1
ATOM 8276 O O . ILE D 1 215 ? -12.059 -49.356 6.588 1.00 33.24 215 ILE C O 1
ATOM 8281 N N . TRP D 1 216 ? -10.387 -50.125 7.880 1.00 33.66 216 TRP C N 1
ATOM 8282 C CA . TRP D 1 216 ? -9.332 -49.598 7.032 1.00 39.20 216 TRP C CA 1
ATOM 8283 C C . TRP D 1 216 ? -9.343 -50.226 5.639 1.00 43.77 216 TRP C C 1
ATOM 8284 O O . TRP D 1 216 ? -8.788 -49.651 4.706 1.00 50.98 216 TRP C O 1
ATOM 8295 N N . ASP D 1 217 ? -9.984 -51.388 5.488 1.00 41.05 217 ASP C N 1
ATOM 8296 C CA . ASP D 1 217 ? -9.951 -52.111 4.227 1.00 45.09 217 ASP C CA 1
ATOM 8297 C C . ASP D 1 217 ? -11.141 -51.754 3.344 1.00 42.84 217 ASP C C 1
ATOM 8298 O O . ASP D 1 217 ? -11.187 -52.169 2.194 1.00 48.26 217 ASP C O 1
ATOM 8303 N N . GLU D 1 218 ? -12.097 -50.973 3.845 1.00 38.86 218 GLU C N 1
ATOM 8304 C CA . GLU D 1 218 ? -13.282 -50.648 3.062 1.00 36.33 218 GLU C CA 1
ATOM 8305 C C . GLU D 1 218 ? -12.932 -49.756 1.874 1.00 34.99 218 GLU C C 1
ATOM 8306 O O . GLU D 1 218 ? -11.982 -48.988 1.923 1.00 29.56 218 GLU C O 1
ATOM 8312 N N . THR D 1 219 ? -13.721 -49.883 0.807 1.00 36.20 219 THR C N 1
ATOM 8313 C CA . THR D 1 219 ? -13.672 -48.969 -0.316 1.00 34.10 219 THR C CA 1
ATOM 8314 C C . THR D 1 219 ? -14.346 -47.671 0.111 1.00 34.74 219 THR C C 1
ATOM 8315 O O . THR D 1 219 ? -15.475 -47.700 0.602 1.00 31.53 219 THR C O 1
ATOM 8319 N N . PRO D 1 220 ? -13.704 -46.499 -0.102 1.00 35.71 220 PRO C N 1
ATOM 8320 C CA . PRO D 1 220 ? -14.336 -45.226 0.222 1.00 36.85 220 PRO C CA 1
ATOM 8321 C C . PRO D 1 220 ? -15.400 -44.829 -0.781 1.00 34.73 220 PRO C C 1
ATOM 8322 O O . PRO D 1 220 ? -15.508 -45.424 -1.864 1.00 39.61 220 PRO C O 1
ATOM 8326 N N . LEU D 1 221 ? -16.178 -43.802 -0.411 1.00 26.37 221 LEU C N 1
ATOM 8327 C CA . LEU D 1 221 ? -17.174 -43.219 -1.282 1.00 27.75 221 LEU C CA 1
ATOM 8328 C C . LEU D 1 221 ? -16.498 -42.663 -2.531 1.00 29.57 221 LEU C C 1
ATOM 8329 O O . LEU D 1 221 ? -15.347 -42.216 -2.490 1.00 26.83 221 LEU C O 1
ATOM 8334 N N . TYR D 1 222 ? -17.284 -42.621 -3.604 1.00 27.77 222 TYR C N 1
ATOM 8335 C CA . TYR D 1 222 ? -16.853 -42.041 -4.857 1.00 29.97 222 TYR C CA 1
ATOM 8336 C C . TYR D 1 222 ? -17.183 -40.554 -4.939 1.00 25.33 222 TYR C C 1
ATOM 8337 O O . TYR D 1 222 ? -18.338 -40.151 -4.860 1.00 26.80 222 TYR C O 1
ATOM 8346 N N . PHE D 1 223 ? -16.131 -39.757 -5.184 1.00 24.04 223 PHE C N 1
ATOM 8347 C CA . PHE D 1 223 ? -16.225 -38.371 -5.622 1.00 21.98 223 PHE C CA 1
ATOM 8348 C C . PHE D 1 223 ? -15.520 -38.265 -6.983 1.00 24.23 223 PHE C C 1
ATOM 8349 O O . PHE D 1 223 ? -14.562 -38.998 -7.231 1.00 28.40 223 PHE C O 1
ATOM 8357 N N . ALA D 1 224 ? -15.946 -37.308 -7.800 1.00 24.95 224 ALA C N 1
ATOM 8358 C CA . ALA D 1 224 ? -15.263 -37.024 -9.063 1.00 27.87 224 ALA C CA 1
ATOM 8359 C C . ALA D 1 224 ? -13.796 -36.684 -8.782 1.00 31.42 224 ALA C C 1
ATOM 8360 O O . ALA D 1 224 ? -13.517 -35.762 -8.024 1.00 31.95 224 ALA C O 1
ATOM 8362 N N . PRO D 1 225 ? -12.807 -37.378 -9.387 1.00 31.19 225 PRO C N 1
ATOM 8363 C CA . PRO D 1 225 ? -11.401 -36.995 -9.229 1.00 30.59 225 PRO C CA 1
ATOM 8364 C C . PRO D 1 225 ? -11.131 -35.573 -9.724 1.00 25.49 225 PRO C C 1
ATOM 8365 O O . PRO D 1 225 ? -11.760 -35.105 -10.673 1.00 28.03 225 PRO C O 1
ATOM 8369 N N . SER D 1 226 ? -10.189 -34.878 -9.068 1.00 23.38 226 SER C N 1
ATOM 8370 C CA . SER D 1 226 ? -9.850 -33.513 -9.436 1.00 27.30 226 SER C CA 1
ATOM 8371 C C . SER D 1 226 ? -9.231 -33.458 -10.841 1.00 28.83 226 SER C C 1
ATOM 8372 O O . SER D 1 226 ? -9.272 -32.410 -11.477 1.00 26.75 226 SER C O 1
ATOM 8375 N N . SER D 1 227 ? -8.649 -34.574 -11.293 1.00 31.09 227 SER C N 1
ATOM 8376 C CA . SER D 1 227 ? -8.088 -34.690 -12.636 1.00 33.21 227 SER C CA 1
ATOM 8377 C C . SER D 1 227 ? -9.127 -34.434 -13.730 1.00 36.31 227 SER C C 1
ATOM 8378 O O . SER D 1 227 ? -8.735 -34.158 -14.862 1.00 32.81 227 SER C O 1
ATOM 8381 N N . LEU D 1 228 ? -10.443 -34.466 -13.408 1.00 30.09 228 LEU C N 1
ATOM 8382 C CA . LEU D 1 228 ? -11.483 -34.186 -14.395 1.00 29.68 228 LEU C CA 1
ATOM 8383 C C . LEU D 1 228 ? -11.658 -32.689 -14.624 1.00 27.78 228 LEU C C 1
ATOM 8384 O O . LEU D 1 228 ? -12.421 -32.279 -15.502 1.00 30.49 228 LEU C O 1
ATOM 8389 N N . PHE D 1 229 ? -10.970 -31.857 -13.819 1.00 26.89 229 PHE C N 1
ATOM 8390 C CA . PHE D 1 229 ? -11.208 -30.425 -13.818 1.00 24.74 229 PHE C CA 1
ATOM 8391 C C . PHE D 1 229 ? -9.922 -29.673 -14.163 1.00 25.34 229 PHE C C 1
ATOM 8392 O O . PHE D 1 229 ? -8.816 -30.139 -13.884 1.00 28.85 229 PHE C O 1
ATOM 8400 N N . ASP D 1 230 ? -10.105 -28.483 -14.726 1.00 25.76 230 ASP C N 1
ATOM 8401 C CA . ASP D 1 230 ? -9.022 -27.539 -14.945 1.00 32.54 230 ASP C CA 1
ATOM 8402 C C . ASP D 1 230 ? -8.896 -26.629 -13.729 1.00 28.38 230 ASP C C 1
ATOM 8403 O O . ASP D 1 230 ? -9.670 -25.685 -13.622 1.00 26.40 230 ASP C O 1
ATOM 8408 N N . LEU D 1 231 ? -7.848 -26.863 -12.929 1.00 27.64 231 LEU C N 1
ATOM 8409 C CA . LEU D 1 231 ? -7.769 -26.343 -11.577 1.00 30.23 231 LEU C CA 1
ATOM 8410 C C . LEU D 1 231 ? -6.990 -25.034 -11.530 1.00 31.61 231 LEU C C 1
ATOM 8411 O O . LEU D 1 231 ? -5.931 -24.955 -10.900 1.00 28.41 231 LEU C O 1
ATOM 8416 N N . ASN D 1 232 ? -7.558 -24.010 -12.154 1.00 27.11 232 ASN C N 1
ATOM 8417 C CA . ASN D 1 232 ? -6.967 -22.695 -12.130 1.00 31.49 232 ASN C CA 1
ATOM 8418 C C . ASN D 1 232 ? -8.090 -21.695 -12.382 1.00 28.69 232 ASN C C 1
ATOM 8419 O O . ASN D 1 232 ? -9.148 -22.063 -12.919 1.00 28.95 232 ASN C O 1
ATOM 8424 N N . PHE D 1 233 ? -7.841 -20.442 -11.985 1.00 30.73 233 PHE C N 1
ATOM 8425 C CA . PHE D 1 233 ? -8.873 -19.407 -11.956 1.00 36.96 233 PHE C CA 1
ATOM 8426 C C . PHE D 1 233 ? -9.344 -19.065 -13.367 1.00 39.45 233 PHE C C 1
ATOM 8427 O O . PHE D 1 233 ? -10.510 -18.736 -13.573 1.00 37.61 233 PHE C O 1
ATOM 8435 N N . GLN D 1 234 ? -8.419 -19.103 -14.334 1.00 38.16 234 GLN C N 1
ATOM 8436 C CA . GLN D 1 234 ? -8.749 -18.744 -15.699 1.00 42.36 234 GLN C CA 1
ATOM 8437 C C . GLN D 1 234 ? -9.769 -19.723 -16.264 1.00 37.92 234 GLN C C 1
ATOM 8438 O O . GLN D 1 234 ? -10.671 -19.321 -16.989 1.00 41.49 234 GLN C O 1
ATOM 8444 N N . ALA D 1 235 ? -9.625 -21.002 -15.915 1.00 37.75 235 ALA C N 1
ATOM 8445 C CA . ALA D 1 235 ? -10.521 -22.042 -16.399 1.00 34.95 235 ALA C CA 1
ATOM 8446 C C . ALA D 1 235 ? -11.778 -22.132 -15.524 1.00 37.10 235 ALA C C 1
ATOM 8447 O O . ALA D 1 235 ? -12.693 -22.893 -15.839 1.00 41.31 235 ALA C O 1
ATOM 8449 N N . GLY D 1 236 ? -11.807 -21.373 -14.425 1.00 34.65 236 GLY C N 1
ATOM 8450 C CA . GLY D 1 236 ? -12.955 -21.299 -13.533 1.00 35.88 236 GLY C CA 1
ATOM 8451 C C . GLY D 1 236 ? -13.152 -22.574 -12.717 1.00 31.50 236 GLY C C 1
ATOM 8452 O O . GLY D 1 236 ? -14.234 -22.795 -12.180 1.00 35.27 236 GLY C O 1
ATOM 8453 N N . PHE D 1 237 ? -12.095 -23.383 -12.597 1.00 30.55 237 PHE C N 1
ATOM 8454 C CA . PHE D 1 237 ? -12.131 -24.680 -11.940 1.00 28.56 237 PHE C CA 1
ATOM 8455 C C . PHE D 1 237 ? -13.243 -25.551 -12.528 1.00 29.22 237 PHE C C 1
ATOM 8456 O O . PHE D 1 237 ? -13.877 -26.327 -11.811 1.00 26.54 237 PHE C O 1
ATOM 8464 N N . LEU D 1 238 ? -13.461 -25.430 -13.847 1.00 30.45 238 LEU C N 1
ATOM 8465 C CA . LEU D 1 238 ? -14.512 -26.170 -14.540 1.00 30.21 238 LEU C CA 1
ATOM 8466 C C . LEU D 1 238 ? -13.988 -27.501 -15.062 1.00 30.32 238 LEU C C 1
ATOM 8467 O O . LEU D 1 238 ? -12.795 -27.663 -15.342 1.00 30.87 238 LEU C O 1
ATOM 8472 N N . MET D 1 239 ? -14.929 -28.438 -15.224 1.00 30.35 239 MET C N 1
ATOM 8473 C CA . MET D 1 239 ? -14.666 -29.756 -15.771 1.00 29.89 239 MET C CA 1
ATOM 8474 C C . MET D 1 239 ? -14.033 -29.583 -17.157 1.00 27.54 239 MET C C 1
ATOM 8475 O O . MET D 1 239 ? -14.411 -28.674 -17.892 1.00 27.59 239 MET C O 1
ATOM 8480 N N . LYS D 1 240 ? -13.033 -30.415 -17.461 1.00 30.65 240 LYS C N 1
ATOM 8481 C CA . LYS D 1 240 ? -12.329 -30.316 -18.733 1.00 30.54 240 LYS C CA 1
ATOM 8482 C C . LYS D 1 240 ? -13.310 -30.586 -19.877 1.00 36.32 240 LYS C C 1
ATOM 8483 O O . LYS D 1 240 ? -14.197 -31.436 -19.751 1.00 38.11 240 LYS C O 1
ATOM 8489 N N . LYS D 1 241 ? -13.104 -29.877 -20.998 1.00 41.24 241 LYS C N 1
ATOM 8490 C CA . LYS D 1 241 ? -13.947 -30.003 -22.178 1.00 47.72 241 LYS C CA 1
ATOM 8491 C C . LYS D 1 241 ? -14.061 -31.458 -22.631 1.00 44.75 241 LYS C C 1
ATOM 8492 O O . LYS D 1 241 ? -15.160 -31.906 -22.955 1.00 41.94 241 LYS C O 1
ATOM 8498 N N . GLU D 1 242 ? -12.936 -32.188 -22.644 1.00 44.51 242 GLU C N 1
ATOM 8499 C CA . GLU D 1 242 ? -12.925 -33.553 -23.152 1.00 47.83 242 GLU C CA 1
ATOM 8500 C C . GLU D 1 242 ? -13.706 -34.480 -22.220 1.00 47.10 242 GLU C C 1
ATOM 8501 O O . GLU D 1 242 ? -14.309 -35.461 -22.670 1.00 43.51 242 GLU C O 1
ATOM 8507 N N . VAL D 1 243 ? -13.707 -34.165 -20.919 1.00 39.22 243 VAL C N 1
ATOM 8508 C CA . VAL D 1 243 ? -14.519 -34.896 -19.957 1.00 37.33 243 VAL C CA 1
ATOM 8509 C C . VAL D 1 243 ? -16.003 -34.583 -20.182 1.00 30.49 243 VAL C C 1
ATOM 8510 O O . VAL D 1 243 ? -16.843 -35.484 -20.134 1.00 33.67 243 VAL C O 1
ATOM 8514 N N . GLN D 1 244 ? -16.323 -33.309 -20.416 1.00 31.44 244 GLN C N 1
ATOM 8515 C CA . GLN D 1 244 ? -17.695 -32.891 -20.648 1.00 38.83 244 GLN C CA 1
ATOM 8516 C C . GLN D 1 244 ? -18.259 -33.603 -21.880 1.00 48.73 244 GLN C C 1
ATOM 8517 O O . GLN D 1 244 ? -19.413 -34.049 -21.873 1.00 45.38 244 GLN C O 1
ATOM 8523 N N . ASP D 1 245 ? -17.423 -33.720 -22.922 1.00 51.03 245 ASP C N 1
ATOM 8524 C CA . ASP D 1 245 ? -17.819 -34.340 -24.177 1.00 52.95 245 ASP C CA 1
ATOM 8525 C C . ASP D 1 245 ? -18.110 -35.817 -23.931 1.00 51.54 245 ASP C C 1
ATOM 8526 O O . ASP D 1 245 ? -19.164 -36.317 -24.322 1.00 57.99 245 ASP C O 1
ATOM 8531 N N . GLU D 1 246 ? -17.176 -36.488 -23.248 1.00 49.46 246 GLU C N 1
ATOM 8532 C CA . GLU D 1 246 ? -17.316 -37.889 -22.907 1.00 50.12 246 GLU C CA 1
ATOM 8533 C C . GLU D 1 246 ? -18.571 -38.145 -22.063 1.00 53.02 246 GLU C C 1
ATOM 8534 O O . GLU D 1 246 ? -19.224 -39.172 -22.229 1.00 57.48 246 GLU C O 1
ATOM 8540 N N . GLU D 1 247 ? -18.913 -37.235 -21.141 1.00 49.55 247 GLU C N 1
ATOM 8541 C CA . GLU D 1 247 ? -19.986 -37.524 -20.198 1.00 44.10 247 GLU C CA 1
ATOM 8542 C C . GLU D 1 247 ? -21.366 -37.377 -20.864 1.00 45.30 247 GLU C C 1
ATOM 8543 O O . GLU D 1 247 ? -22.340 -37.947 -20.382 1.00 36.37 247 GLU C O 1
ATOM 8549 N N . LYS D 1 248 ? -21.429 -36.619 -21.964 1.00 48.02 248 LYS C N 1
ATOM 8550 C CA . LYS D 1 248 ? -22.681 -36.141 -22.527 1.00 53.25 248 LYS C CA 1
ATOM 8551 C C . LYS D 1 248 ? -23.633 -37.277 -22.911 1.00 52.85 248 LYS C C 1
ATOM 8552 O O . LYS D 1 248 ? -24.838 -37.077 -23.005 1.00 60.65 248 LYS C O 1
ATOM 8558 N N . ASN D 1 249 ? -23.087 -38.462 -23.183 1.00 51.96 249 ASN C N 1
ATOM 8559 C CA . ASN D 1 249 ? -23.873 -39.593 -23.651 1.00 50.46 249 ASN C CA 1
ATOM 8560 C C . ASN D 1 249 ? -24.156 -40.560 -22.502 1.00 49.03 249 ASN C C 1
ATOM 8561 O O . ASN D 1 249 ? -24.709 -41.644 -22.728 1.00 43.50 249 ASN C O 1
ATOM 8566 N N . LYS D 1 250 ? -23.776 -40.204 -21.260 1.00 40.70 250 LYS C N 1
ATOM 8567 C CA . LYS D 1 250 ? -23.983 -41.103 -20.133 1.00 39.56 250 LYS C CA 1
ATOM 8568 C C . LYS D 1 250 ? -25.251 -40.687 -19.391 1.00 36.54 250 LYS C C 1
ATOM 8569 O O . LYS D 1 250 ? -25.552 -39.499 -19.311 1.00 35.10 250 LYS C O 1
ATOM 8575 N N . LYS D 1 251 ? -25.989 -41.670 -18.880 1.00 33.96 251 LYS C N 1
ATOM 8576 C CA . LYS D 1 251 ? -27.300 -41.400 -18.309 1.00 39.75 251 LYS C CA 1
ATOM 8577 C C . LYS D 1 251 ? -27.151 -40.736 -16.939 1.00 38.39 251 LYS C C 1
ATOM 8578 O O . LYS D 1 251 ? -27.887 -39.804 -16.639 1.00 39.75 251 LYS C O 1
ATOM 8584 N N . PHE D 1 252 ? -26.219 -41.242 -16.138 1.00 37.71 252 PHE C N 1
ATOM 8585 C CA . PHE D 1 252 ? -26.030 -40.776 -14.772 1.00 42.11 252 PHE C CA 1
ATOM 8586 C C . PHE D 1 252 ? -24.928 -39.719 -14.681 1.00 36.13 252 PHE C C 1
ATOM 8587 O O . PHE D 1 252 ? -23.913 -39.805 -15.376 1.00 28.80 252 PHE C O 1
ATOM 8595 N N . GLY D 1 253 ? -25.120 -38.744 -13.787 1.00 30.23 253 GLY C N 1
ATOM 8596 C CA . GLY D 1 253 ? -24.038 -37.852 -13.394 1.00 27.60 253 GLY C CA 1
ATOM 8597 C C . GLY D 1 253 ? -23.029 -38.622 -12.563 1.00 27.34 253 GLY C C 1
ATOM 8598 O O . GLY D 1 253 ? -23.129 -39.839 -12.419 1.00 31.44 253 GLY C O 1
ATOM 8599 N N . LEU D 1 254 ? -22.037 -37.904 -12.009 1.00 26.07 254 LEU C N 1
ATOM 8600 C CA . LEU D 1 254 ? -20.853 -38.523 -11.410 1.00 26.67 254 LEU C CA 1
ATOM 8601 C C . LEU D 1 254 ? -21.009 -38.681 -9.898 1.00 26.64 254 LEU C C 1
ATOM 8602 O O . LEU D 1 254 ? -20.494 -39.622 -9.301 1.00 28.59 254 LEU C O 1
ATOM 8607 N N . SER D 1 255 ? -21.715 -37.737 -9.289 1.00 25.70 255 SER C N 1
ATOM 8608 C CA . SER D 1 255 ? -21.913 -37.742 -7.842 1.00 28.19 255 SER C CA 1
ATOM 8609 C C . SER D 1 255 ? -23.092 -36.834 -7.525 1.00 25.28 255 SER C C 1
ATOM 8610 O O . SER D 1 255 ? -23.672 -36.215 -8.415 1.00 28.78 255 SER C O 1
ATOM 8613 N N . VAL D 1 256 ? -23.393 -36.655 -6.225 1.00 27.23 256 VAL C N 1
ATOM 8614 C CA . VAL D 1 256 ? -24.483 -35.778 -5.854 1.00 23.32 256 VAL C CA 1
ATOM 8615 C C . VAL D 1 256 ? -24.240 -34.371 -6.357 1.00 23.88 256 VAL C C 1
ATOM 8616 O O . VAL D 1 256 ? -25.127 -33.784 -6.957 1.00 27.52 256 VAL C O 1
ATOM 8620 N N . GLY D 1 257 ? -23.074 -33.775 -6.043 1.00 24.09 257 GLY C N 1
ATOM 8621 C CA . GLY D 1 257 ? -22.826 -32.398 -6.435 1.00 22.22 257 GLY C CA 1
ATOM 8622 C C . GLY D 1 257 ? -22.494 -32.290 -7.923 1.00 21.66 257 GLY C C 1
ATOM 8623 O O . GLY D 1 257 ? -22.783 -31.266 -8.522 1.00 25.06 257 GLY C O 1
ATOM 8624 N N . HIS D 1 258 ? -21.894 -33.339 -8.482 1.00 25.50 258 HIS C N 1
ATOM 8625 C CA . HIS D 1 258 ? -21.569 -33.360 -9.911 1.00 24.60 258 HIS C CA 1
ATOM 8626 C C . HIS D 1 258 ? -22.599 -34.222 -10.643 1.00 27.93 258 HIS C C 1
ATOM 8627 O O . HIS D 1 258 ? -22.257 -35.143 -11.388 1.00 27.38 258 HIS C O 1
ATOM 8634 N N . HIS D 1 259 ? -23.877 -33.897 -10.428 1.00 27.37 259 HIS C N 1
ATOM 8635 C CA . HIS D 1 259 ? -24.971 -34.619 -11.056 1.00 26.12 259 HIS C CA 1
ATOM 8636 C C . HIS D 1 259 ? -25.096 -34.223 -12.533 1.00 30.54 259 HIS C C 1
ATOM 8637 O O . HIS D 1 259 ? -25.715 -34.968 -13.307 1.00 30.74 259 HIS C O 1
ATOM 8644 N N . LEU D 1 260 ? -24.593 -33.022 -12.882 1.00 27.25 260 LEU C N 1
ATOM 8645 C CA . LEU D 1 260 ? -24.505 -32.530 -14.256 1.00 33.20 260 LEU C CA 1
ATOM 8646 C C . LEU D 1 260 ? -25.896 -32.377 -14.888 1.00 36.37 260 LEU C C 1
ATOM 8647 O O . LEU D 1 260 ? -26.039 -32.332 -16.107 1.00 35.10 260 LEU C O 1
ATOM 8652 N N . GLY D 1 261 ? -26.937 -32.206 -14.066 1.00 32.35 261 GLY C N 1
ATOM 8653 C CA . GLY D 1 261 ? -28.293 -32.053 -14.573 1.00 32.65 261 GLY C CA 1
ATOM 8654 C C . GLY D 1 261 ? -28.952 -33.389 -14.913 1.00 31.20 261 GLY C C 1
ATOM 8655 O O . GLY D 1 261 ? -30.042 -33.407 -15.481 1.00 36.00 261 GLY C O 1
ATOM 8656 N N . LYS D 1 262 ? -28.320 -34.498 -14.545 1.00 31.04 262 LYS C N 1
ATOM 8657 C CA . LYS D 1 262 ? -28.799 -35.828 -14.878 1.00 35.00 262 LYS C CA 1
ATOM 8658 C C . LYS D 1 262 ? -29.074 -36.627 -13.605 1.00 39.79 262 LYS C C 1
ATOM 8659 O O . LYS D 1 262 ? -29.078 -36.059 -12.518 1.00 39.54 262 LYS C O 1
ATOM 8665 N N . SER D 1 263 ? -29.286 -37.945 -13.758 1.00 37.15 263 SER C N 1
ATOM 8666 C CA . SER D 1 263 ? -29.618 -38.805 -12.641 1.00 40.88 263 SER C CA 1
ATOM 8667 C C . SER D 1 263 ? -28.426 -38.900 -11.701 1.00 42.70 263 SER C C 1
ATOM 8668 O O . SER D 1 263 ? -27.309 -39.155 -12.151 1.00 41.64 263 SER C O 1
ATOM 8671 N N . ILE D 1 264 ? -28.680 -38.731 -10.398 1.00 39.74 264 ILE C N 1
ATOM 8672 C CA . ILE D 1 264 ? -27.658 -38.951 -9.389 1.00 37.18 264 ILE C CA 1
ATOM 8673 C C . ILE D 1 264 ? -27.470 -40.451 -9.207 1.00 34.25 264 ILE C C 1
ATOM 8674 O O . ILE D 1 264 ? -28.438 -41.166 -8.956 1.00 38.11 264 ILE C O 1
ATOM 8679 N N . PRO D 1 265 ? -26.225 -40.978 -9.273 1.00 36.21 265 PRO C N 1
ATOM 8680 C CA . PRO D 1 265 ? -25.978 -42.394 -9.021 1.00 36.10 265 PRO C CA 1
ATOM 8681 C C . PRO D 1 265 ? -26.509 -42.701 -7.628 1.00 36.45 265 PRO C C 1
ATOM 8682 O O . PRO D 1 265 ? -26.307 -41.920 -6.701 1.00 31.03 265 PRO C O 1
ATOM 8686 N N A THR D 1 266 ? -27.202 -43.837 -7.494 0.50 33.44 266 THR C N 1
ATOM 8687 N N B THR D 1 266 ? -27.098 -43.882 -7.465 0.50 33.59 266 THR C N 1
ATOM 8688 C CA A THR D 1 266 ? -27.955 -44.107 -6.283 0.50 34.10 266 THR C CA 1
ATOM 8689 C CA B THR D 1 266 ? -27.928 -44.137 -6.304 0.50 34.72 266 THR C CA 1
ATOM 8690 C C A THR D 1 266 ? -26.982 -44.265 -5.112 0.50 32.30 266 THR C C 1
ATOM 8691 C C B THR D 1 266 ? -27.042 -44.369 -5.075 0.50 33.04 266 THR C C 1
ATOM 8692 O O A THR D 1 266 ? -25.921 -44.875 -5.235 0.50 31.21 266 THR C O 1
ATOM 8693 O O B THR D 1 266 ? -26.105 -45.165 -5.106 0.50 32.89 266 THR C O 1
ATOM 8700 N N . ASP D 1 267 ? -27.333 -43.638 -3.987 1.00 31.77 267 ASP C N 1
ATOM 8701 C CA . ASP D 1 267 ? -26.584 -43.792 -2.748 1.00 31.34 267 ASP C CA 1
ATOM 8702 C C . ASP D 1 267 ? -25.110 -43.402 -2.929 1.00 27.59 267 ASP C C 1
ATOM 8703 O O . ASP D 1 267 ? -24.226 -44.004 -2.328 1.00 27.34 267 ASP C O 1
ATOM 8708 N N . ASN D 1 268 ? -24.853 -42.345 -3.708 1.00 29.73 268 ASN C N 1
ATOM 8709 C CA . ASN D 1 268 ? -23.488 -41.879 -3.940 1.00 27.44 268 ASN C CA 1
ATOM 8710 C C . ASN D 1 268 ? -22.790 -41.486 -2.629 1.00 29.97 268 ASN C C 1
ATOM 8711 O O . ASN D 1 268 ? -21.588 -41.700 -2.498 1.00 30.44 268 ASN C O 1
ATOM 8716 N N . GLN D 1 269 ? -23.527 -40.916 -1.666 1.00 29.49 269 GLN C N 1
ATOM 8717 C CA . GLN D 1 269 ? -22.918 -40.465 -0.414 1.00 29.39 269 GLN C CA 1
ATOM 8718 C C . GLN D 1 269 ? -23.136 -41.452 0.728 1.00 29.63 269 GLN C C 1
ATOM 8719 O O . GLN D 1 269 ? -22.712 -41.204 1.856 1.00 28.32 269 GLN C O 1
ATOM 8725 N N . ILE D 1 270 ? -23.703 -42.628 0.424 1.00 30.76 270 ILE C N 1
ATOM 8726 C CA . ILE D 1 270 ? -24.066 -43.600 1.444 1.00 28.69 270 ILE C CA 1
ATOM 8727 C C . ILE D 1 270 ? -23.374 -44.933 1.205 1.00 26.67 270 ILE C C 1
ATOM 8728 O O . ILE D 1 270 ? -22.992 -45.608 2.154 1.00 28.47 270 ILE C O 1
ATOM 8733 N N . LYS D 1 271 ? -23.193 -45.317 -0.069 1.00 32.16 271 LYS C N 1
ATOM 8734 C CA . LYS D 1 271 ? -22.553 -46.579 -0.411 1.00 31.28 271 LYS C CA 1
ATOM 8735 C C . LYS D 1 271 ? -21.449 -46.365 -1.444 1.00 28.82 271 LYS C C 1
ATOM 8736 O O . LYS D 1 271 ? -21.62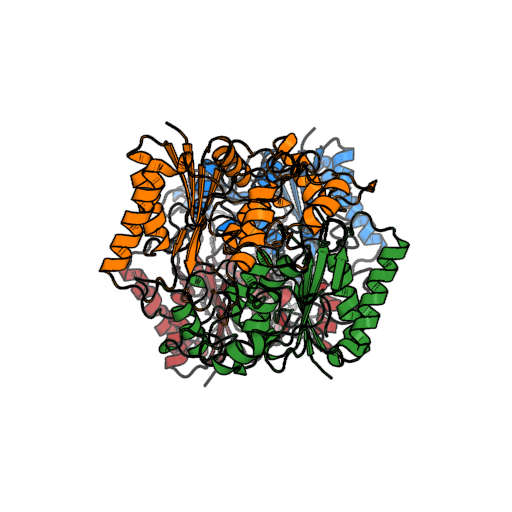5 -45.580 -2.379 1.00 26.15 271 LYS C O 1
ATOM 8742 N N . ALA D 1 272 ? -20.342 -47.077 -1.247 1.00 28.52 272 ALA C N 1
ATOM 8743 C CA . ALA D 1 272 ? -19.241 -47.102 -2.200 1.00 34.20 272 ALA C CA 1
ATOM 8744 C C . ALA D 1 272 ? -19.696 -47.888 -3.433 1.00 42.25 272 ALA C C 1
ATOM 8745 O O . ALA D 1 272 ? -20.619 -48.689 -3.330 1.00 43.87 272 ALA C O 1
ATOM 8747 N N A ARG D 1 273 ? -19.147 -47.540 -4.613 0.50 45.19 273 ARG C N 1
ATOM 8748 N N B ARG D 1 273 ? -18.922 -47.789 -4.522 0.50 40.44 273 ARG C N 1
ATOM 8749 C CA A ARG D 1 273 ? -19.542 -48.169 -5.869 0.50 45.80 273 ARG C CA 1
ATOM 8750 C CA B ARG D 1 273 ? -19.163 -48.556 -5.738 0.50 37.84 273 ARG C CA 1
ATOM 8751 C C A ARG D 1 273 ? -18.469 -49.202 -6.265 0.50 45.23 273 ARG C C 1
ATOM 8752 C C B ARG D 1 273 ? -19.037 -50.070 -5.465 0.50 33.89 273 ARG C C 1
ATOM 8753 O O A ARG D 1 273 ? -17.266 -48.947 -6.015 0.50 42.72 273 ARG C O 1
ATOM 8754 O O B ARG D 1 273 ? -18.087 -50.480 -4.764 0.50 31.18 273 ARG C O 1
#

B-factor: mean 37.07, std 13.9, range [17.29, 139.41]

Organism: Homo sapiens (NCBI:txid9606)

Sequence (1084 aa):
GRRALIVLAHSERTSFNYAMMKEAAAAALKKKGWEVVESDLYAMNFNPIISRKDITGKLKDPANNFQQYPAESVLAYKEGHLSPDIVAEQKKLEAADLVIFQFPLQWFFGVPAILKGWFERVFIGEFAYTYAAMYDKGPFRSSKKAVLSITTGGSGSMYSLQGIHGDMNVILWPIQSGILHFCGFQVLEPQLTYSIGHTPADARIQILEGWKKRLENIWDETPLYFAPSSLFDLNFQAGFLMKKEVQDEEKNKKFGLSVGHHLGKSIPTDNQIKARGRRALIVLAHSERTSFNYYAMKEAAAAALKKKGWEVVESDLYAMNFNPIISRKDITGKLKDPANFQQYPAESVLAYKEGHLSPDIVAEQKKLLEAADLVIFQFPLQWFGVPAILKGWFERVFIGEFAYTYAAMYDKGPFRSSKKAVLSITTGGSGSMYSLQGIHGDMNVILWPIQSGILHFCGFQVLEPQLTYSIGHTPADARIQILEGWKKRLENIWDETPLYFAPSSLFDLNFQAGFLMKKEVQDEEKNKKFGLSVGHHLGKSIPTDNQIKARGRRALIVLAHSERTSFNYAMKEAAAAALKKKKGWEVVESDLYAMNFNPIISRKDITGKLKDPANFQYPAESVLAYKEGHLSSPDIVAEQKKLEAADLVIFQFPLQWFFGVPAILKGWFERVFIGEFAYTYAAMYDKGPFRSKKAVLSITTGGSGSMMYSLQGIHGDMNVILWPIQSGILHFCGFQVLEPQLTYSIGHTPADARIQILEGWKKRLENIWDETPLYFAPSSSLFDLNFQAGFLMMKKEVQDEEKNKKFGLSVGHHLGKSIPTDNQIKARGRRALIVLAHSERTSFNYAMKEAAAAALKKKGWEVVESDLYAMNFNPIISRKDITGKLKDPANFQYPAESVLAYKEGHLSPDIVAEQKKLEAADLVIFQFPLQWFGVPAILKGWFERVFIGEFAYTYAAMYDKGPFRRSKKAVLSITTGGSGSMMYSLLQGIHGDMNVILWPIQSGILHFCGFQVLEPQLTYSIGHTPADARIQILEGWKKRLENIWDETPLYFAPSSLFDLNFQAGFLMKKEVQDEEKNKKFGLSVGHHLGKSIPTTDNQIKARR

InterPro domains:
  IPR003680 Flavodoxin-like fold [PF02525] (5-210)
  IPR029039 Flavoprotein-like superfamily [G3DSA:3.40.50.360] (3-274)
  IPR029039 Flavoprotein-like superfamily [SSF52218] (5-272)
  IPR051545 NAD(P)H dehydrogenase (quinone) [PTHR10204] (4-230)

GO terms:
  GO:0034599 cellular response to oxidative stress (P, IDA)
  GO:0042177 negative regulation of protein catabolic process (P, IDA)
  GO:0042360 vitamin E metabolic process (P, IDA)
  GO:0042373 vitamin K metabolic process (P, IDA)
  GO:0019430 removal of superoxide radicals (P, IDA)
  GO:0006743 ubiquinone metabolic process (P, IDA)
  GO:0050136 NADH dehydrogenase (quinone) (non-electrogenic) activity (F, IDA)
  GO:0008753 NADPH dehydrogenase (quinone) activity (F, EXP)
  GO:0005515 protein binding (F, IPI)
  GO:0005737 cytoplasm (C, TAS)
  GO:0003955 NAD(P)H dehydrogenase (quinone) activity (F, TAS)
  GO:0009636 response to toxic substance (P, TAS)
  GO:0004128 cytochrome-b5 reductase activity, acting on NAD(P)H (F, TAS)
  GO:0006805 xenobiotic metabolic process (P, TAS)
  GO:0006809 nitric oxide biosynthetic process (P, TAS)
  GO:0007271 synaptic transmission, cholinergic (P, TAS)
  GO:0005829 cytosol (C, TAS)
  GO:0042802 identical protein binding (F, IPI)
  GO:0005829 cytosol (C, IDA)
  GO:0003723 RNA binding (F, HDA)

Nearest PDB structures (foldseek):
  5a4k-assembly2_D  TM=1.002E+00  e=6.621E-57  Homo sapiens
  5fuq-assembly1_B  TM=1.001E+00  e=9.003E-57  Homo sapiens
  1h66-assembly2_D  TM=1.000E+00  e=3.700E-56  Homo sapiens
  1d4a-assembly1_A  TM=9.999E-01  e=4.184E-56  Homo sapiens
  4cf6-assembly1_A  TM=1.000E+00  e=6.866E-54  Homo sapiens

Radius of gyration: 32.16 Å; Cα contacts (8 Å, |Δi|>4): 2314; chains: 4; bounding box: 72×65×99 Å

Solvent-accessible surface area: 41980 Å² total; per-residue (Å²): 101,112,111,2,0,1,0,1,1,37,32,14,99,86,20,34,6,46,34,0,8,81,10,0,5,49,4,0,118,146,106,49,28,103,26,72,60,0,16,0,42,71,73,124,6,51,6,27,21,35,54,80,1,6,24,17,149,8,148,59,75,79,68,10,99,28,91,66,7,2,32,51,3,68,130,104,51,80,8,10,19,27,0,45,47,2,8,131,47,0,98,54,3,42,0,0,1,0,1,0,20,26,34,40,15,10,8,3,1,4,0,12,0,0,0,11,3,0,3,5,6,87,9,0,45,36,87,100,26,1,10,51,127,0,47,5,128,89,26,19,0,0,0,0,0,3,4,58,7,24,25,36,4,15,38,52,55,0,6,7,0,5,1,4,0,0,0,5,12,11,0,5,4,3,0,19,10,0,2,0,57,0,0,42,11,40,37,7,59,22,29,66,134,24,92,56,118,36,89,103,62,45,38,101,37,0,61,126,41,1,53,81,1,48,122,47,85,41,9,47,18,8,46,6,76,35,5,53,64,75,126,171,30,13,6,61,4,61,67,120,17,55,92,118,20,162,135,111,148,78,5,14,0,0,0,8,4,29,27,43,15,5,30,110,55,8,0,25,120,22,208,108,112,105,2,0,0,0,0,1,41,34,5,58,87,18,33,5,27,34,0,6,81,10,0,5,48,5,0,109,176,107,50,27,113,21,61,58,0,14,0,45,13,40,50,10,59,9,32,19,29,82,132,1,12,88,27,98,40,77,63,76,68,79,11,114,31,86,51,7,2,23,58,0,67,125,118,65,28,9,18,97,56,0,45,49,2,8,130,46,0,97,40,3,36,0,0,1,0,1,0,22,24,33,37,18,9,9,3,1,5,0,12,0,0,0,10,3,0,3,4,6,83,9,0,44,30,113,108,31,2,8,46,121,0,43,5,136,85,20,20,0,0,0,1,0,3,4,63,6,28,26,36,2,14,37,54,52,0,6,8,0,6,1,4,0,2,0,2,10,11,0,4,1,3,0,18,13,0,2,0,67,0,0,43,11,39,40,7,60,21,29,69,127,24,91,55,115,36,86,99,117,44,29,85,34,0,66,145,42,1,76,90,1,45,118,47,84,38,10,44,18,8,47,4,71,37,4,53,71,62,120,166,34,12,7,56,5,56,156,104,12,53,78,110,17,146,144,112,149,89,5,16,0,0,0,8,3,30,24,42,14,8,35,116,50,8,0,24,119,21,204,105,113,127,2,1,0,0,0,0,43,42,15,136,88,16,36,5,34,34,0,7,82,10,1,6,49,9,0,112,91,114,46,25,53,20,69,57,0,16,0,46,30,37,16,5,40,2,37,21,18,86,89,2,12,72,28,192,32,154,56,78,82,69,9,93,29,83,56,6,2,23,39,0,69,124,116,65,26,9,2,75,20,0,44,49,3,7,130,50,0,97,52,3,38,0,0,1,0,1,0,19,25,35,38,20,10,8,4,2,5,0,12,0,0,0,10,4,0,4,4,5,84,9,0,41,29,123,95,26,2,9,53,79,0,51,4,144,85,20,24,0,0,0,0,0,4,4,57,6,28,27,35,2,14,38,54,54,0,6,10,0,5,1,3,0,2,0,5,12,11,0,5,4,3,0,18,12,0,2,0,74,0,0,41,11,40,39,7,59,22,30,69,132,24,92,57,119,37,86,101,131,44,38,97,34,0,62,123,40,1,72,87,2,47,118,47,87,36,9,45,17,8,46,1,83,37,5,44,52,71,132,173,30,12,10,58,5,62,137,119,16,37,77,115,19,152,135,108,158,86,3,12,0,0,0,7,5,31,24,44,22,6,32,114,55,9,0,26,118,23,205,114,110,108,2,0,0,0,0,1,39,35,18,95,94,18,37,6,25,34,0,4,81,10,0,5,48,1,0,114,142,103,49,27,101,23,62,57,0,13,0,37,58,59,112,4,58,5,22,21,30,91,77,1,8,42,28,98,39,159,54,76,78,69,9,89,29,81,52,5,2,23,50,0,83,130,121,66,31,9,5,47,14,0,46,50,2,10,141,49,0,123,55,2,43,0,0,0,0,1,0,21,26,32,36,20,9,7,2,2,4,0,12,0,0,0,10,4,0,3,4,5,82,15,0,46,31,84,88,26,1,10,55,93,0,63,5,149,89,25,20,0,0,0,0,0,5,4,58,7,32,27,37,7,14,32,62,45,0,6,8,0,8,2,6,0,2,0,6,11,12,0,5,4,3,0,17,12,0,2,0,57,0,0,44,11,39,38,7,59,20,29,69,125,24,94,51,109,38,88,99,113,42,39,73,33,0,48,129,41,1,53,91,1,48,119,48,84,40,9,54,19,8,48,4,72,38,4,53,53,75,122,187,34,11,6,59,5,57,156,116,16,68,73,113,14,162,144,102,141,91,3,17,0,0,0,8,3,29,25,38,10,6,20,109,49,7,0,23,116,28,165

Foldseek 3Di:
DAEEEEEEDDQDCPDLLVLLVVLLVVLCVVLPYHYHYCDLNVVVNDLDDDPVQFQDDFPCPPDDDRQVRNVVCVVVVGGDVVLVVVLVSLVRHQEYEYGYEQDPLAGPSSVVSNLVSNCHPPSQAHLVQFFQRAPNQSHAYEYEYEYQAAPQLQPCPHVVHHNQLSCCCCVVVRARRSNHQYAAYNYHYNPVPDDPVVSVVSSVVSSVCSSCVVVDDGFFDDDLVQFDRDVVRPRGGDPVSVVVCVPPQAARAPVRRVPHHHDPCRRHDHD/DFEEEEEEEDQDCPDLLVVLVVLLVVLCVVLPYHYHYCDLNVVVNDLDDDPLQFQDDAPCPPDDDRQVRVVVSVVVVGGDPVLVVVLVSLVRHQEYEYGYEQDPLAGPSSVVSNLVSNCHPPSQADLVQFFQRAPNQSHAYEYEYEYQAAPQLQPCPHVVHHNQLSCCCCVVVRARRSNHQYAAYNYHYNVVPDDPVVSVVSSVVSSVCSNCVVVDAGFDDDDLVQFDSDVVRPRGGDPVSVVVCVPPQAARADVRRVPHHHPPCRRHDHD/DAEEEEEEDDQDCPDLLVVLVVLLCVLCVVLPYHYHYHDLNVVVHDLDDDPVQFQDDAPCPPDDDRQVRVQVSVVVVGGDPVLVVVLVSLVRHQEYEYGYEQDPLAGPSSVVSNLVSNCHEPSQAHLVQFFQRAPNQSHAYEYEYEYQAAPQLQPCPHVVHHNQLSCCCVVRVRARRSNHQYAAYNYHYNVVPDDPVVSVVSSVVSSVCSSCVVVDAGFFDPDLVQFDSDVVRPRGGDVVSVVVCVPPQAARADVRRVPHHHDPCRRHDHD/DFEEEEEEDDQDCPDLLVLLVVLLVVLCVVLPYHYHYCDLNVVVNDLDDDPVQFQDDAPCPPDDDRQVRVVVSVVVVGGDVVLVVVLVSLVRHQEYEYGAEQDPLDGPSSVVSNLVSNCHPPSQADLVQFFQRAPNQSHAYEYEYEYLAAPQLQDCVHVVYHNQLSCCCVVVVRARRSNHQYAAYNYHYNVVPDDPVVSVVSSVVSSVCSSCVVVDDGFDDPDLVQFDRDVVRPRGGDPVSVVVCVPPQAARADVRRVPHHHDPCRRHDHD

Secondary structure (DSSP, 8-state):
--EEEEEE--S-TTSHHHHHHHHHHHHHHHTT-EEEEEETTTTT------GGGB-S--S-TTS--HHHHHHHHHHHT-B-HHHHHHHHHHHH-SEEEEEEE-BTTB--HHHHHHHHHHS-BTTTB-GGG-GGGSTTTT-EEEEEEE-SS-GGGGSTTBTT--HHHHHHHHIIIIIGGGTPEEPPPEEE--GGGS-HHHHHHHHHHHHHHHTTGGGSPPPP---GGGB--STTTTTBBPHHHHHHHTT-SB-SSSTT-TTSBPPTTTTTS--/--EEEEEE--S-TTSHHHHHHHHHHHHHHHTT-EEEEEETTTTT------GGGB-S--S-TTS--HHHHHHHHHHHT-B-HHHHHHHHHHHH-SEEEEEEE-BTTB--HHHHHHHHHHS-BTTTB-GGG-GGGSTTTT-EEEEEEE-SS-GGGGSTTBTT--HHHHHHHHIIIIIGGGTPEEPPPEEE--GGGS-HHHHHHHHHHHHHHHTTGGGSPPPP---GGGB--STTTTTBBPHHHHHHHTT-SB-SSSTT-TTSBPPTTTTTS--/--EEEEEE--S-TTSHHHHHHHHHHHHHHHTT-EEEEEETTTTT------GGGB-S--S-TTS--HHHHHHHHHHHT-B-HHHHHHHHHHHH-SEEEEEEE-BTTB--HHHHHHHHHHS-BTTTB-GGG-GGGSTTTT-EEEEEEE-SS-GGGGSTTBTT--HHHHHHHHIIIIIGGGT-EEPPPEEE--GGG--HHHHHHHHHHHHHHHTTGGGSPPPP---GGGB--STTTTTBBPHHHHHHHTT-SB-SSSTT-TTSBPPTTTTTS--/--EEEEEE--S-TTSHHHHHHHHHHHHHHHTT-EEEEEETTTTT------GGGB-S--S-TTS--HHHHHHHHHHHT-B-HHHHHHHHHHHH-SEEEEEEE-BTTB--HHHHHHHHHHS-BTTTB-GGG-GGGSTTTT-EEEEEEE-SS-GGGGSTTBTT--HHHHHHHHIIIIIGGGTPEEPPPEEE--GGGS-HHHHHHHHHHHHHHHTTGGGSPPPP---GGGB--STTTTTBBPHHHHHHHTT-SB-SSSTT-TTSBPPTTTTTS--

=== Feature glossary ===
A reading guide for the features in this record.

Start from the sequence.

  · Sequence gives the chain of amino acids in standard one-letter code (A=alanine, C=cysteine, …, Y=tyrosine), read N→C. It is the only feature that is directly encoded by the gene; all structural features are derived from the folded form of this sequence.

Fold it, and you get atomic coordinates and the backbone conformation that goes with them.

  · The mmCIF table is the protein's shape written out atom by atom. For each backbone N, Cα, C, and carbonyl O, it records an (x, y, z) coordinate triple in Å plus the residue type, chain letter, and residue number.

  · Backbone dihedral angles. Every residue except chain termini has a φ (preceding-C → N → Cα → C) and a ψ (N → Cα → C → next-N). They are reported in degrees following the IUPAC sign convention. Secondary structure is essentially a statement about which (φ, ψ) basin each residue occupies.

  · DSSP 8-state secondary structure assigns each residue one of H (α-helix), G (3₁₀-helix), I (π-helix), E (extended β-strand), B (isolated β-bridge), T (hydrogen-bonded turn), S (bend), or '-' (coil). The assignment is computed from backbone hydrogen-bond geometry via the Kabsch–Sander algorithm.

  · P-SEA three-state annotation labels each residue as helix, strand, or coil based purely on the geometry of the Cα trace. It serves as a fallback when the full backbone (and thus DSSP) is unavailable.

Summarize the fold with a handful of shape descriptors and a per-residue structural alphabet.

  · Radius of gyration (Rg) is the root-mean-square distance of Cα atoms from their centroid — a single number for overall size and compactness. A globular domain of N residues has Rg ≈ 2.2·N^0.38 Å; an extended or disordered chain has a much larger Rg. The Cα contact count is the number of residue pairs whose Cα atoms are within 8 Å and are more than four positions apart in sequence — a standard proxy for tertiary packing density. The bounding box is the smallest axis-aligned box enclosing all Cα atoms.

  · Foldseek's 3Di representation compresses backbone geometry into a per-residue letter drawn from a learned twenty-state alphabet. It captures the tertiary interaction pattern around each residue — which residues are packed against it in space, regardless of where they are in sequence.

  · Accessible surface area quantifies burial. A residue with SASA near zero is packed into the hydrophobic core; one with SASA >100 Å² sits on the surface. Computed here via the Shrake–Rupley numerical algorithm with a 1.4 Å probe.

Ask how reliable the model is.

  · For AlphaFold models, the B-factor field carries pLDDT — the model's own estimate of local accuracy on a 0–100 scale. Regions with pLDDT<50 should be treated as essentially unmodeled; they often correspond to intrinsically disordered segments.

  · For experimental (PDB) structures, the B-factor (temperature factor) quantifies the positional spread of each atom in the crystal — a combination of thermal vibration and static disorder — in units of Å². High B-factors mark flexible loops or poorly resolved regions; low B-factors mark the rigid, well-ordered core.

  · PAE(i, j) answers: if I align the predicted and true structures on residue i, how far off (in Å) do I expect residue j to be? A block-diagonal PAE matrix with low values on the blocks and high values off-diagonal is the signature of a multi-domain protein with confidently predicted domains but uncertain inter-domain orientation.

Place it in context: what it resembles, what it is annotated as, and how it looks.

  · Structural nearest neighbors (via Foldseek easy-search vs the PDB). Reported per hit: target PDB id, E-value, and alignment TM-score. A TM-score above ~0.5 is the conventional threshold for 'same fold'.

  · Functional annotations link the protein to curated databases. InterPro entries identify conserved domains and families by matching the sequence against member-database signatures (Pfam, PROSITE, CDD, …). Gene Ontology (GO) terms describe molecular function, biological process, and cellular component in a controlled vocabulary. CATH places the structure in a hierarchical fold classification (Class/Architecture/Topology/Homologous-superfamily). The organism is the source species.

  · Plot images: a contact map (which residues are close in 3D, as an N×N binary image), a Ramachandran scatter (backbone torsion angles, revealing secondary-structure composition at a glance), and — for AlphaFold structures — a PAE heatmap (pairwise prediction confidence).

  · Structure images are PyMOL renders from six orthogonal camera directions. Cartoon representation draws helices as coils and strands as arrows; sticks shows the backbone as bonds; surface shows the solvent-excluded envelope. Rainbow coloring maps sequence position to hue (blue→red, N→C); chain coloring assigns a distinct color per polypeptide.